Protein AF-A0A8H3ZEU8-F1 (afdb_monomer_lite)

Structure (mmCIF, N/CA/C/O backbone):
data_AF-A0A8H3ZEU8-F1
#
_entry.id   AF-A0A8H3ZEU8-F1
#
loop_
_atom_site.group_PDB
_atom_site.id
_atom_site.type_symbol
_atom_site.label_atom_id
_atom_site.label_alt_id
_atom_site.label_comp_id
_atom_site.label_asym_id
_atom_site.label_entity_id
_atom_site.label_seq_id
_atom_site.pdbx_PDB_ins_code
_atom_site.Cartn_x
_atom_site.Cartn_y
_atom_site.Cartn_z
_atom_site.occupancy
_atom_site.B_iso_or_equiv
_atom_site.auth_seq_id
_atom_site.auth_comp_id
_atom_site.auth_asym_id
_atom_site.auth_atom_id
_atom_site.pdbx_PDB_model_num
ATOM 1 N N . MET A 1 1 ? 36.901 -18.293 7.102 1.00 60.84 1 MET A N 1
ATOM 2 C CA . MET A 1 1 ? 37.535 -16.967 6.923 1.00 60.84 1 MET A CA 1
ATOM 3 C C . MET A 1 1 ? 38.140 -16.567 8.258 1.00 60.84 1 MET A C 1
ATOM 5 O O . MET A 1 1 ? 37.552 -16.922 9.274 1.00 60.84 1 MET A O 1
ATOM 9 N N . SER A 1 2 ? 39.301 -15.910 8.277 1.00 86.50 2 SER A N 1
ATOM 10 C CA . SER A 1 2 ? 39.848 -15.313 9.504 1.00 86.50 2 SER A CA 1
ATOM 11 C C . SER A 1 2 ? 38.902 -14.230 10.026 1.00 86.50 2 SER A C 1
ATOM 13 O O . SER A 1 2 ? 38.198 -13.603 9.233 1.00 86.50 2 SER A O 1
ATOM 15 N N . ALA A 1 3 ? 38.874 -14.016 11.343 1.00 93.00 3 ALA A N 1
ATOM 16 C CA . ALA A 1 3 ? 38.133 -12.896 11.914 1.00 93.00 3 ALA A CA 1
ATOM 17 C C . ALA A 1 3 ? 38.645 -11.572 11.304 1.00 93.00 3 ALA A C 1
ATOM 19 O O . ALA A 1 3 ? 39.862 -11.422 11.152 1.00 93.00 3 ALA A O 1
ATOM 20 N N . PRO A 1 4 ? 37.755 -10.641 10.913 1.00 95.00 4 PRO A N 1
ATOM 21 C CA . PRO A 1 4 ? 38.180 -9.352 10.381 1.00 95.00 4 PRO A CA 1
ATOM 22 C C . PRO A 1 4 ? 38.839 -8.505 11.480 1.00 95.00 4 PRO A C 1
ATOM 24 O O . PRO A 1 4 ? 38.415 -8.533 12.635 1.00 95.00 4 PRO A O 1
ATOM 27 N N . THR A 1 5 ? 39.862 -7.731 11.115 1.00 95.50 5 THR A N 1
ATOM 28 C CA . THR A 1 5 ? 40.446 -6.702 11.988 1.00 95.50 5 THR A CA 1
ATOM 29 C C . THR A 1 5 ? 39.556 -5.463 11.968 1.00 95.50 5 THR A C 1
ATOM 31 O O . THR A 1 5 ? 39.188 -4.997 10.893 1.00 95.50 5 THR A O 1
ATOM 34 N N . TYR A 1 6 ? 39.209 -4.926 13.140 1.00 95.06 6 TYR A N 1
ATOM 35 C CA . TYR A 1 6 ? 38.462 -3.672 13.241 1.00 95.06 6 TYR A CA 1
ATOM 36 C C . TYR A 1 6 ? 39.331 -2.484 12.803 1.00 95.06 6 TYR A C 1
ATOM 38 O O . TYR A 1 6 ? 40.495 -2.375 13.203 1.00 95.06 6 TYR A O 1
ATOM 46 N N . THR A 1 7 ? 38.763 -1.592 11.993 1.00 96.12 7 THR A N 1
ATOM 47 C CA . THR A 1 7 ? 39.453 -0.417 11.455 1.00 96.12 7 THR A CA 1
ATOM 48 C C . THR A 1 7 ? 38.569 0.824 11.502 1.00 96.12 7 THR A C 1
ATOM 50 O O . THR A 1 7 ? 37.343 0.728 11.508 1.00 96.12 7 THR A O 1
ATOM 53 N N . LEU A 1 8 ? 39.194 1.999 11.446 1.00 94.69 8 LEU A N 1
ATOM 54 C CA . LEU A 1 8 ? 38.525 3.249 11.075 1.00 94.69 8 LEU A CA 1
ATOM 55 C C . LEU A 1 8 ? 38.159 3.246 9.577 1.00 94.69 8 LEU A C 1
ATOM 57 O O . LEU A 1 8 ? 38.585 2.359 8.832 1.00 94.69 8 LEU A O 1
ATOM 61 N N . ALA A 1 9 ? 37.394 4.247 9.127 1.00 92.50 9 ALA A N 1
ATOM 62 C CA . ALA A 1 9 ? 36.866 4.327 7.757 1.00 92.50 9 ALA A CA 1
ATOM 63 C C . ALA A 1 9 ? 37.950 4.285 6.657 1.00 92.50 9 ALA A C 1
ATOM 65 O O . ALA A 1 9 ? 37.730 3.691 5.607 1.00 92.50 9 ALA A O 1
ATOM 66 N N . GLU A 1 10 ? 39.142 4.823 6.932 1.00 94.56 10 GLU A N 1
ATOM 67 C CA . GLU A 1 10 ? 40.302 4.811 6.020 1.00 94.56 10 GLU A CA 1
ATOM 68 C C . GLU A 1 10 ? 41.217 3.579 6.212 1.00 94.56 10 GLU A C 1
ATOM 70 O O . GLU A 1 10 ? 42.377 3.571 5.807 1.00 94.56 10 GLU A O 1
ATOM 75 N N . GLY A 1 11 ? 40.731 2.525 6.878 1.00 95.75 11 GLY A N 1
ATOM 76 C CA . GLY A 1 11 ? 41.438 1.244 7.008 1.00 95.75 11 GLY A CA 1
ATOM 77 C C . GLY A 1 11 ? 42.514 1.181 8.100 1.00 95.75 11 GLY A C 1
ATOM 78 O O . GLY A 1 11 ? 43.248 0.198 8.173 1.00 95.75 11 GLY A O 1
ATOM 79 N N . VAL A 1 12 ? 42.611 2.189 8.974 1.00 95.88 12 VAL A N 1
ATOM 80 C CA . VAL A 1 12 ? 43.557 2.198 10.107 1.00 95.88 12 VAL A CA 1
ATOM 81 C C . VAL A 1 12 ? 43.081 1.231 11.199 1.00 95.88 12 VAL A C 1
ATOM 83 O O . VAL A 1 12 ? 41.983 1.444 11.719 1.00 95.88 12 VAL A O 1
ATOM 86 N N . PRO A 1 13 ? 43.861 0.202 11.592 1.00 95.75 13 PRO A N 1
ATOM 87 C CA . PRO A 1 13 ? 43.494 -0.684 12.695 1.00 95.75 13 PRO A CA 1
ATOM 88 C C . PRO A 1 13 ? 43.330 0.080 14.009 1.00 95.75 13 PRO A C 1
ATOM 90 O O . PRO A 1 13 ? 44.143 0.949 14.326 1.00 95.75 13 PRO A O 1
ATOM 93 N N . TYR A 1 14 ? 42.310 -0.268 14.790 1.00 93.25 14 TYR A N 1
ATOM 94 C CA . TYR A 1 14 ? 42.045 0.369 16.080 1.00 93.25 14 TYR A CA 1
ATOM 95 C C . TYR A 1 14 ? 41.906 -0.681 17.183 1.00 93.25 14 TYR A C 1
ATOM 97 O O . TYR A 1 14 ? 41.363 -1.762 16.955 1.00 93.25 14 TYR A O 1
ATOM 105 N N . ALA A 1 15 ? 42.443 -0.383 18.366 1.00 92.19 15 ALA A N 1
ATOM 106 C CA . ALA A 1 15 ? 42.628 -1.381 19.416 1.00 92.19 15 ALA A CA 1
ATOM 107 C C . ALA A 1 15 ? 41.332 -1.747 20.157 1.00 92.19 15 ALA A C 1
ATOM 109 O O . ALA A 1 15 ? 41.154 -2.910 20.511 1.00 92.19 15 ALA A O 1
ATOM 110 N N . ASP A 1 16 ? 40.441 -0.776 20.392 1.00 90.94 16 ASP A N 1
ATOM 111 C CA . ASP A 1 16 ? 39.222 -0.974 21.184 1.00 90.94 16 ASP A CA 1
ATOM 112 C C . ASP A 1 16 ? 38.061 -0.083 20.681 1.00 90.94 16 ASP A C 1
ATOM 114 O O . ASP A 1 16 ? 38.196 1.149 20.664 1.00 90.94 16 ASP A O 1
ATOM 118 N N . PRO A 1 17 ? 36.904 -0.663 20.303 1.00 90.88 17 PRO A N 1
ATOM 119 C CA . PRO A 1 17 ? 35.751 0.085 19.791 1.00 90.88 17 PRO A CA 1
ATOM 120 C C . PRO A 1 17 ? 35.016 0.924 20.854 1.00 90.88 17 PRO A C 1
ATOM 122 O O . PRO A 1 17 ? 34.129 1.699 20.509 1.00 90.88 17 PRO A O 1
ATOM 125 N N . SER A 1 18 ? 35.342 0.764 22.139 1.00 89.69 18 SER A N 1
ATOM 126 C CA . SER A 1 18 ? 34.667 1.428 23.263 1.00 89.69 18 SER A CA 1
ATOM 127 C C . SER A 1 18 ? 35.445 2.608 23.851 1.00 89.69 18 SER A C 1
ATOM 129 O O . SER A 1 18 ? 34.948 3.302 24.739 1.00 89.69 18 SER A O 1
ATOM 131 N N . THR A 1 19 ? 36.662 2.856 23.363 1.00 86.12 19 THR A N 1
ATOM 132 C CA . THR A 1 19 ? 37.519 3.928 23.882 1.00 86.12 19 THR A CA 1
ATOM 133 C C . THR A 1 19 ? 37.263 5.260 23.194 1.00 86.12 19 THR A C 1
ATOM 135 O O . THR A 1 19 ? 36.961 5.316 22.000 1.00 86.12 19 THR A O 1
ATOM 138 N N . ALA A 1 20 ? 37.409 6.334 23.972 1.00 88.31 20 ALA A N 1
ATOM 139 C CA . ALA A 1 20 ? 37.423 7.694 23.467 1.00 88.31 20 ALA A CA 1
ATOM 140 C C . ALA A 1 20 ? 38.487 8.534 24.200 1.00 88.31 20 ALA A C 1
ATOM 142 O O . ALA A 1 20 ? 38.713 8.364 25.402 1.00 88.31 20 ALA A O 1
ATOM 143 N N . GLN A 1 21 ? 39.176 9.423 23.486 1.00 89.69 21 GLN A N 1
ATOM 144 C CA . GLN A 1 21 ? 40.268 10.224 24.029 1.00 89.69 21 GLN A CA 1
ATOM 145 C C . GLN A 1 21 ? 39.733 11.339 24.922 1.00 89.69 21 GLN A C 1
ATOM 147 O O . GLN A 1 21 ? 38.947 12.191 24.499 1.00 89.69 21 GLN A O 1
ATOM 152 N N . HIS A 1 22 ? 40.229 11.370 26.155 1.00 88.25 22 HIS A N 1
ATOM 153 C CA . HIS A 1 22 ? 39.897 12.400 27.123 1.00 88.25 22 HIS A CA 1
ATOM 154 C C . HIS A 1 22 ? 41.128 12.837 27.923 1.00 88.25 22 HIS A C 1
ATOM 156 O O . HIS A 1 22 ? 42.049 12.060 28.175 1.00 88.25 22 HIS A O 1
ATOM 162 N N . PHE A 1 23 ? 41.137 14.093 28.354 1.00 84.38 23 PHE A N 1
ATOM 163 C CA . PHE A 1 23 ? 42.109 14.629 29.301 1.00 84.38 23 PHE A CA 1
ATOM 164 C C . PHE A 1 23 ? 41.539 14.526 30.721 1.00 84.38 23 PHE A C 1
ATOM 166 O O . PHE A 1 23 ? 40.582 15.232 31.033 1.00 84.38 23 PHE A O 1
ATOM 173 N N . GLY A 1 24 ? 42.080 13.648 31.577 1.00 72.88 24 GLY A N 1
ATOM 174 C CA . GLY A 1 24 ? 41.579 13.489 32.959 1.00 72.88 24 GLY A CA 1
ATOM 175 C C . GLY A 1 24 ? 42.087 12.292 33.780 1.00 72.88 24 GLY A C 1
ATOM 176 O O . GLY A 1 24 ? 41.778 12.210 34.967 1.00 72.88 24 GLY A O 1
ATOM 177 N N . GLY A 1 25 ? 42.887 11.383 33.204 1.00 67.50 25 GLY A N 1
ATOM 178 C CA . GLY A 1 25 ? 43.367 10.169 33.890 1.00 67.50 25 GLY A CA 1
ATOM 179 C C . GLY A 1 25 ? 42.278 9.096 34.064 1.00 67.50 25 GLY A C 1
ATOM 180 O O . GLY A 1 25 ? 41.159 9.273 33.604 1.00 67.50 25 GLY A O 1
ATOM 181 N N . ASN A 1 26 ? 42.583 7.984 34.748 1.00 64.44 26 ASN A N 1
ATOM 182 C CA . ASN A 1 26 ? 41.704 6.797 34.876 1.00 64.44 26 ASN A CA 1
ATOM 183 C C . ASN A 1 26 ? 40.400 7.011 35.690 1.00 64.44 26 ASN A C 1
ATOM 185 O O . ASN A 1 26 ? 39.725 6.045 36.041 1.00 64.44 26 ASN A O 1
ATOM 189 N N . GLY A 1 27 ? 40.045 8.252 36.032 1.00 59.53 27 GLY A N 1
ATOM 190 C CA . GLY A 1 27 ? 38.776 8.602 36.668 1.00 59.53 27 GLY A CA 1
ATOM 191 C C . GLY A 1 27 ? 37.840 9.265 35.659 1.00 59.53 27 GLY A C 1
ATOM 192 O O . GLY A 1 27 ? 38.286 10.047 34.830 1.00 59.53 27 GLY A O 1
ATOM 193 N N . VAL A 1 28 ? 36.534 9.003 35.763 1.00 60.34 28 VAL A N 1
ATOM 194 C CA . VAL A 1 28 ? 35.422 9.444 34.877 1.00 60.34 28 VAL A CA 1
ATOM 195 C C . VAL A 1 28 ? 35.224 10.985 34.820 1.00 60.34 28 VAL A C 1
ATOM 197 O O . VAL A 1 28 ? 34.160 11.497 34.496 1.00 60.34 28 VAL A O 1
ATOM 200 N N . LYS A 1 29 ? 36.247 11.774 35.155 1.00 66.12 29 LYS A N 1
ATOM 201 C CA . LYS A 1 29 ? 36.264 13.239 35.157 1.00 66.12 29 LYS A CA 1
ATOM 202 C C . LYS A 1 29 ? 37.320 13.731 34.170 1.00 66.12 29 LYS A C 1
ATOM 204 O O . LYS A 1 29 ? 38.405 14.136 34.576 1.00 66.12 29 LYS A O 1
ATOM 209 N N . GLY A 1 30 ? 37.015 13.681 32.876 1.00 75.50 30 GLY A N 1
ATOM 210 C CA . GLY A 1 30 ? 37.905 14.226 31.853 1.00 75.50 30 GLY A CA 1
ATOM 211 C C . GLY A 1 30 ? 37.180 14.943 30.723 1.00 75.50 30 GLY A C 1
ATOM 212 O O . GLY A 1 30 ? 35.983 14.760 30.524 1.00 75.50 30 GLY A O 1
ATOM 213 N N . LEU A 1 31 ? 37.923 15.784 30.005 1.00 86.56 31 LEU A N 1
ATOM 214 C CA . LEU A 1 31 ? 37.444 16.531 28.842 1.00 86.56 31 LEU A CA 1
ATOM 215 C C . LEU A 1 31 ? 37.666 15.711 27.573 1.00 86.56 31 LEU A C 1
ATOM 217 O O . LEU A 1 31 ? 38.804 15.333 27.303 1.00 86.56 31 LEU A O 1
ATOM 221 N N . MET A 1 32 ? 36.611 15.474 26.791 1.00 91.06 32 MET A N 1
ATOM 222 C CA . MET A 1 32 ? 36.725 14.834 25.476 1.00 91.06 32 MET A CA 1
ATOM 223 C C . MET A 1 32 ? 37.562 15.689 24.524 1.00 91.06 32 MET A C 1
ATOM 225 O O . MET A 1 32 ? 37.455 16.917 24.529 1.00 91.06 32 MET A O 1
ATOM 229 N N . LEU A 1 33 ? 38.386 15.044 23.701 1.00 92.25 33 LEU A N 1
ATOM 230 C CA . LEU A 1 33 ? 39.290 15.732 22.783 1.00 92.25 33 LEU A CA 1
ATOM 231 C C . LEU A 1 33 ? 38.777 15.661 21.341 1.00 92.25 33 LEU A C 1
ATOM 233 O O . LEU A 1 33 ? 38.456 14.589 20.840 1.00 92.25 33 LEU A O 1
ATOM 237 N N . LEU A 1 34 ? 38.778 16.800 20.639 1.00 95.88 34 LEU A N 1
ATOM 238 C CA . LEU A 1 34 ? 38.351 16.894 19.232 1.00 95.88 34 LEU A CA 1
ATOM 239 C C . LEU A 1 34 ? 39.214 16.047 18.276 1.00 95.88 34 LEU A C 1
ATOM 241 O O . LEU A 1 34 ? 38.768 15.689 17.194 1.00 95.88 34 LEU A O 1
ATOM 245 N N . GLN A 1 35 ? 40.444 15.720 18.677 1.00 94.44 35 GLN A N 1
ATOM 246 C CA . GLN A 1 35 ? 41.378 14.910 17.889 1.00 94.44 35 GLN A CA 1
ATOM 247 C C . GLN A 1 35 ? 41.016 13.412 17.837 1.00 94.44 35 GLN A C 1
ATOM 249 O O . GLN A 1 35 ? 41.717 12.641 17.184 1.00 94.44 35 GLN A O 1
ATOM 254 N N . ASP A 1 36 ? 39.972 12.977 18.546 1.00 94.00 36 ASP A N 1
ATOM 255 C CA . ASP A 1 36 ? 39.531 11.585 18.539 1.00 94.00 36 ASP A CA 1
ATOM 256 C C . ASP A 1 36 ? 38.790 11.222 17.243 1.00 94.00 36 ASP A C 1
ATOM 258 O O . ASP A 1 36 ? 37.570 11.350 17.130 1.00 94.00 36 ASP A O 1
ATOM 262 N N . THR A 1 37 ? 39.536 10.729 16.257 1.00 94.62 37 THR A N 1
ATOM 263 C CA . THR A 1 37 ? 38.982 10.319 14.962 1.00 94.62 37 THR A CA 1
ATOM 264 C C . THR A 1 37 ? 37.911 9.231 15.083 1.00 94.62 37 THR A C 1
ATOM 266 O O . THR A 1 37 ? 36.931 9.290 14.347 1.00 94.62 37 THR A O 1
ATOM 269 N N . GLN A 1 38 ? 38.046 8.263 16.003 1.00 94.19 38 GLN A N 1
ATOM 270 C CA . GLN A 1 38 ? 37.054 7.188 16.148 1.00 94.19 38 GLN A CA 1
ATOM 271 C C . GLN A 1 38 ? 35.705 7.758 16.574 1.00 94.19 38 GLN A C 1
ATOM 273 O O . GLN A 1 38 ? 34.685 7.474 15.942 1.00 94.19 38 GLN A O 1
ATOM 278 N N . LEU A 1 39 ? 35.708 8.568 17.634 1.00 94.12 39 LEU A N 1
ATOM 279 C CA . LEU A 1 39 ? 34.495 9.183 18.157 1.00 94.12 39 LEU A CA 1
ATOM 280 C C . LEU A 1 39 ? 33.827 10.072 17.102 1.00 94.12 39 LEU A C 1
ATOM 282 O O . LEU A 1 39 ? 32.625 9.949 16.857 1.00 94.12 39 LEU A O 1
ATOM 286 N N . ILE A 1 40 ? 34.607 10.953 16.470 1.00 95.31 40 ILE A N 1
ATOM 287 C CA . ILE A 1 40 ? 34.083 11.945 15.528 1.00 95.31 40 ILE A CA 1
ATOM 288 C C . ILE A 1 40 ? 33.518 11.278 14.270 1.00 95.31 40 ILE A C 1
ATOM 290 O O . ILE A 1 40 ? 32.370 11.551 13.918 1.00 95.31 40 ILE A O 1
ATOM 294 N N . GLU A 1 41 ? 34.260 10.371 13.628 1.00 94.69 41 GLU A N 1
ATOM 295 C CA . GLU A 1 41 ? 33.805 9.715 12.394 1.00 94.69 41 GLU A CA 1
ATOM 296 C C . GLU A 1 41 ? 32.594 8.803 12.637 1.00 94.69 41 GLU A C 1
ATOM 298 O O . GLU A 1 41 ? 31.646 8.810 11.850 1.00 94.69 41 GLU A O 1
ATOM 303 N N . THR A 1 42 ? 32.559 8.082 13.765 1.00 94.12 42 THR A N 1
ATOM 304 C CA . THR A 1 42 ? 31.417 7.222 14.125 1.00 94.12 42 THR A CA 1
ATOM 305 C C . THR A 1 42 ? 30.131 8.039 14.270 1.00 94.12 42 THR A C 1
ATOM 307 O O . THR A 1 42 ? 29.105 7.711 13.667 1.00 94.12 42 THR A O 1
ATOM 310 N N . LEU A 1 43 ? 30.175 9.143 15.026 1.00 96.00 43 LEU A N 1
ATOM 311 C CA . LEU A 1 43 ? 29.013 10.016 15.229 1.00 96.00 43 LEU A CA 1
ATOM 312 C C . LEU A 1 43 ? 28.617 10.765 13.945 1.00 96.00 43 LEU A C 1
ATOM 314 O O . LEU A 1 43 ? 27.424 10.958 13.668 1.00 96.00 43 LEU A O 1
ATOM 318 N N . ALA A 1 44 ? 29.603 11.167 13.137 1.00 97.50 44 ALA A N 1
ATOM 319 C CA . ALA A 1 44 ? 29.368 11.834 11.863 1.00 97.50 44 ALA A CA 1
ATOM 320 C C . ALA A 1 44 ? 28.680 10.908 10.849 1.00 97.50 44 ALA A C 1
ATOM 322 O O . ALA A 1 44 ? 27.744 11.350 10.170 1.00 97.50 44 ALA A O 1
ATOM 323 N N . HIS A 1 45 ? 29.096 9.642 10.761 1.00 97.75 45 HIS A N 1
ATOM 324 C CA . HIS A 1 45 ? 28.472 8.659 9.879 1.00 97.75 45 HIS A CA 1
ATOM 325 C C . HIS A 1 45 ? 27.057 8.295 10.345 1.00 97.75 45 HIS A C 1
ATOM 327 O O . HIS A 1 45 ? 26.130 8.323 9.536 1.00 97.75 45 HIS A O 1
ATOM 333 N N . PHE A 1 46 ? 26.858 8.039 11.646 1.00 97.88 46 PHE A N 1
ATOM 334 C CA . PHE A 1 46 ? 25.539 7.721 12.213 1.00 97.88 46 PHE A CA 1
ATOM 335 C C . PHE A 1 46 ? 24.476 8.766 11.835 1.00 97.88 46 PHE A C 1
ATOM 337 O O . PHE A 1 46 ? 23.384 8.437 11.368 1.00 97.88 46 PHE A O 1
ATOM 344 N N . SER A 1 47 ? 24.837 10.048 11.931 1.00 98.19 47 SER A N 1
ATOM 345 C CA . SER A 1 47 ? 23.955 11.172 11.584 1.00 98.19 47 SER A CA 1
ATOM 346 C C . SER A 1 47 ? 23.574 11.234 10.093 1.00 98.19 47 SER A C 1
ATOM 348 O O . SER A 1 47 ? 22.684 11.997 9.719 1.00 98.19 47 SER A O 1
ATOM 350 N N . ARG A 1 48 ? 24.241 10.459 9.226 1.00 97.88 48 ARG A N 1
ATOM 351 C CA . ARG A 1 48 ? 24.079 10.449 7.761 1.00 97.88 48 ARG A CA 1
ATOM 352 C C . ARG A 1 48 ? 23.590 9.108 7.209 1.00 97.88 48 ARG A C 1
ATOM 354 O O . ARG A 1 48 ? 23.508 8.943 5.996 1.00 97.88 48 ARG A O 1
ATOM 361 N N . GLU A 1 49 ? 23.194 8.167 8.066 1.00 98.38 49 GLU A N 1
ATOM 362 C CA . GLU A 1 49 ? 22.658 6.873 7.619 1.00 98.38 49 GLU A CA 1
ATOM 363 C C . GLU A 1 49 ? 21.299 6.972 6.907 1.00 98.38 49 GLU A C 1
ATOM 365 O O . GLU A 1 49 ? 20.877 6.035 6.226 1.00 98.38 49 GLU A O 1
ATOM 370 N N . ARG A 1 50 ? 20.536 8.049 7.128 1.00 98.38 50 ARG A N 1
ATOM 371 C CA . ARG A 1 50 ? 19.184 8.198 6.573 1.00 98.38 50 ARG A CA 1
ATOM 372 C C . ARG A 1 50 ? 19.227 8.983 5.266 1.00 98.38 50 ARG A C 1
ATOM 374 O O . ARG A 1 50 ? 19.717 10.105 5.218 1.00 98.38 50 ARG A O 1
ATOM 381 N N . ILE A 1 51 ? 18.636 8.395 4.232 1.00 98.62 51 ILE A N 1
ATOM 382 C CA . ILE A 1 51 ? 18.261 9.074 2.987 1.00 98.62 51 ILE A CA 1
ATOM 383 C C . ILE A 1 51 ? 16.764 9.413 3.025 1.00 98.62 51 ILE A C 1
ATOM 385 O O . ILE A 1 51 ? 16.039 8.808 3.825 1.00 98.62 51 ILE A O 1
ATOM 389 N N . PRO A 1 52 ? 16.266 10.323 2.167 1.00 98.69 52 PRO A N 1
ATOM 390 C CA . PRO A 1 52 ? 14.829 10.518 2.019 1.00 98.69 52 PRO A CA 1
ATOM 391 C C . PRO A 1 52 ? 14.124 9.187 1.724 1.00 98.69 52 PRO A C 1
ATOM 393 O O . PRO A 1 52 ? 14.584 8.395 0.897 1.00 98.69 52 PRO A O 1
ATOM 396 N N . GLU A 1 53 ? 12.994 8.926 2.377 1.00 98.62 53 GLU A N 1
ATOM 397 C CA . GLU A 1 53 ? 12.144 7.810 1.965 1.00 98.62 53 GLU A CA 1
ATOM 398 C C . GLU A 1 53 ? 11.512 8.088 0.592 1.00 98.62 53 GLU A C 1
ATOM 400 O O . GLU A 1 53 ? 11.543 9.206 0.065 1.00 98.62 53 GLU A O 1
ATOM 405 N N . ARG A 1 54 ? 10.932 7.062 -0.034 1.00 98.62 54 ARG A N 1
ATOM 406 C CA . ARG A 1 54 ? 10.148 7.284 -1.255 1.00 98.62 54 ARG A CA 1
ATOM 407 C C . ARG A 1 54 ? 8.889 8.077 -0.901 1.00 98.62 54 ARG A C 1
ATOM 409 O O . ARG A 1 54 ? 8.192 7.725 0.039 1.00 98.62 54 ARG A O 1
ATOM 416 N N . VAL A 1 55 ? 8.566 9.096 -1.703 1.00 97.25 55 VAL A N 1
ATOM 417 C CA . VAL A 1 55 ? 7.390 9.966 -1.484 1.00 97.25 55 VAL A CA 1
ATOM 418 C C . VAL A 1 55 ? 6.072 9.186 -1.385 1.00 97.25 55 VAL A C 1
ATOM 420 O O . VAL A 1 55 ? 5.153 9.588 -0.679 1.00 97.25 55 VAL A O 1
ATOM 423 N N . VAL A 1 56 ? 5.996 8.054 -2.077 1.00 98.06 56 VAL A N 1
ATOM 424 C CA . VAL A 1 56 ? 4.958 7.026 -1.989 1.00 98.06 56 VAL A CA 1
ATOM 425 C C . VAL A 1 56 ? 5.658 5.677 -1.962 1.00 98.06 56 VAL A C 1
ATOM 427 O O . VAL A 1 56 ? 6.796 5.570 -2.425 1.00 98.06 56 VAL A O 1
ATOM 430 N N . HIS A 1 57 ? 4.993 4.639 -1.474 1.00 98.50 57 HIS A N 1
ATOM 431 C CA . HIS A 1 57 ? 5.568 3.299 -1.401 1.00 98.50 57 HIS A CA 1
ATOM 432 C C . HIS A 1 57 ? 6.810 3.203 -0.503 1.00 98.50 57 HIS A C 1
ATOM 434 O O . HIS A 1 57 ? 7.772 2.497 -0.831 1.00 98.50 57 HIS A O 1
ATOM 440 N N . ALA A 1 58 ? 6.823 3.936 0.614 1.00 98.50 58 ALA A N 1
ATOM 441 C CA . ALA A 1 58 ? 7.956 3.992 1.535 1.00 98.50 58 ALA A CA 1
ATOM 442 C C . ALA A 1 58 ? 8.157 2.662 2.277 1.00 98.50 58 ALA A C 1
ATOM 444 O O . ALA A 1 58 ? 9.255 2.103 2.237 1.00 98.50 58 ALA A O 1
ATOM 445 N N . ARG A 1 59 ? 7.092 2.125 2.881 1.00 97.88 59 ARG A N 1
ATOM 446 C CA . ARG A 1 59 ? 7.096 0.837 3.581 1.00 97.88 59 ARG A CA 1
ATOM 447 C C . ARG A 1 59 ? 7.086 -0.323 2.588 1.00 97.88 59 ARG A C 1
ATOM 449 O O . ARG A 1 59 ? 6.217 -0.385 1.718 1.00 97.88 59 ARG A O 1
ATOM 456 N N . ALA A 1 60 ? 8.075 -1.210 2.673 1.00 97.75 60 ALA A N 1
ATOM 457 C CA . ALA A 1 60 ? 8.255 -2.265 1.688 1.00 97.75 60 ALA A CA 1
ATOM 458 C C . ALA A 1 60 ? 9.012 -3.479 2.214 1.00 97.75 60 ALA A C 1
ATOM 460 O O . ALA A 1 60 ? 9.796 -3.399 3.152 1.00 97.75 60 ALA A O 1
ATOM 461 N N . VAL A 1 61 ? 8.839 -4.573 1.489 1.00 97.25 61 VAL A N 1
ATOM 462 C CA . VAL A 1 61 ? 9.581 -5.821 1.597 1.00 97.25 61 VAL A CA 1
ATOM 463 C C . VAL A 1 61 ? 10.138 -6.156 0.213 1.00 97.25 61 VAL A C 1
ATOM 465 O O . VAL A 1 61 ? 9.576 -5.761 -0.812 1.00 97.25 61 VAL A O 1
ATOM 468 N N . GLY A 1 62 ? 11.259 -6.864 0.138 1.00 98.00 62 GLY A N 1
ATOM 469 C CA . GLY A 1 62 ? 11.808 -7.263 -1.149 1.00 98.00 62 GLY A CA 1
ATOM 470 C C . GLY A 1 62 ? 12.710 -8.478 -1.077 1.00 98.00 62 GLY A C 1
ATOM 471 O O . GLY A 1 62 ? 13.202 -8.845 -0.013 1.00 98.00 62 GLY A O 1
ATOM 472 N N . ALA A 1 63 ? 12.908 -9.096 -2.235 1.00 98.75 63 ALA A N 1
ATOM 473 C CA . ALA A 1 63 ? 13.731 -10.281 -2.413 1.00 98.75 63 ALA A CA 1
ATOM 474 C C . ALA A 1 63 ? 14.274 -10.355 -3.842 1.00 98.75 63 ALA A C 1
ATOM 476 O O . ALA A 1 63 ? 13.751 -9.738 -4.774 1.00 98.75 63 ALA A O 1
ATOM 477 N N . PHE A 1 64 ? 15.317 -11.156 -4.014 1.00 98.88 64 PHE A N 1
ATOM 478 C CA . PHE A 1 64 ? 15.809 -11.574 -5.315 1.00 98.88 64 PHE A CA 1
ATOM 479 C C . PHE A 1 64 ? 15.149 -12.884 -5.754 1.00 98.88 64 PHE A C 1
ATOM 481 O O . PHE A 1 64 ? 14.666 -13.684 -4.945 1.00 98.88 64 PHE A O 1
ATOM 488 N N . GLY A 1 65 ? 15.155 -13.108 -7.062 1.00 98.62 65 GLY A N 1
ATOM 489 C CA . GLY A 1 65 ? 14.584 -14.301 -7.664 1.00 98.62 65 GLY A CA 1
ATOM 490 C C . GLY A 1 65 ? 15.026 -14.513 -9.102 1.00 98.62 65 GLY A C 1
ATOM 491 O O . GLY A 1 65 ? 15.981 -13.895 -9.581 1.00 98.62 65 GLY A O 1
ATOM 492 N N . GLU A 1 66 ? 14.266 -15.347 -9.800 1.00 98.69 66 GLU A N 1
ATOM 493 C CA . GLU A 1 66 ? 14.431 -15.644 -11.219 1.00 98.69 66 GLU A CA 1
ATOM 494 C C . GLU A 1 66 ? 13.084 -15.546 -11.943 1.00 98.69 66 GLU A C 1
ATOM 496 O O . GLU A 1 66 ? 12.056 -16.004 -11.437 1.00 98.69 66 GLU A O 1
ATOM 501 N N . PHE A 1 67 ? 13.103 -14.964 -13.138 1.00 98.81 67 PHE A N 1
ATOM 502 C CA . PHE A 1 67 ? 12.036 -15.069 -14.124 1.00 98.81 67 PHE A CA 1
ATOM 503 C C . PHE A 1 67 ? 12.476 -16.041 -15.220 1.00 98.81 67 PHE A C 1
ATOM 505 O O . PHE A 1 67 ? 13.527 -15.844 -15.826 1.00 98.81 67 PHE A O 1
ATOM 512 N N . GLU A 1 68 ? 11.679 -17.078 -15.455 1.00 98.81 68 GLU A N 1
ATOM 513 C CA . GLU A 1 68 ? 11.914 -18.128 -16.446 1.00 98.81 68 GLU A CA 1
ATOM 514 C C . GLU A 1 68 ? 10.837 -18.077 -17.531 1.00 98.81 68 GLU A C 1
ATOM 516 O O . GLU A 1 68 ? 9.644 -18.093 -17.220 1.00 98.81 68 GLU A O 1
ATOM 521 N N . VAL A 1 69 ? 11.236 -18.039 -18.799 1.00 98.81 69 VAL A N 1
ATOM 522 C CA . VAL A 1 69 ? 10.308 -18.127 -19.936 1.00 98.81 69 VAL A CA 1
ATOM 523 C C . VAL A 1 69 ? 9.795 -19.558 -20.048 1.00 98.81 69 VAL A C 1
ATOM 525 O O . VAL A 1 69 ? 10.584 -20.495 -20.092 1.00 98.81 69 VAL A O 1
ATOM 528 N N . THR A 1 70 ? 8.481 -19.749 -20.119 1.00 98.75 70 THR A N 1
ATOM 529 C CA . THR A 1 70 ? 7.874 -21.088 -20.220 1.00 98.75 70 THR A CA 1
ATOM 530 C C . THR A 1 70 ? 7.112 -21.300 -21.521 1.00 98.75 70 THR A C 1
ATOM 532 O O . THR A 1 70 ? 6.824 -22.442 -21.866 1.00 98.75 70 THR A O 1
ATOM 535 N N . HIS A 1 71 ? 6.794 -20.225 -22.243 1.00 98.69 71 HIS A N 1
ATOM 536 C CA . HIS A 1 71 ? 6.048 -20.260 -23.497 1.00 98.69 71 HIS A CA 1
ATOM 537 C C . HIS A 1 71 ? 6.690 -19.316 -24.512 1.00 98.69 71 HIS A C 1
ATOM 539 O O . HIS A 1 71 ? 7.212 -18.263 -24.146 1.00 98.69 71 HIS A O 1
ATOM 545 N N . ASP A 1 72 ? 6.635 -19.691 -25.789 1.00 98.19 72 ASP A N 1
ATOM 546 C CA . ASP A 1 72 ? 7.122 -18.844 -26.872 1.00 98.19 72 ASP A CA 1
ATOM 547 C C . ASP A 1 72 ? 6.159 -17.669 -27.104 1.00 98.19 72 ASP A C 1
ATOM 549 O O . ASP A 1 72 ? 4.976 -17.848 -27.404 1.00 98.19 72 ASP A O 1
ATOM 553 N N . VAL A 1 73 ? 6.684 -16.454 -26.952 1.00 97.69 73 VAL A N 1
ATOM 554 C CA . VAL A 1 73 ? 5.977 -15.189 -27.198 1.00 97.69 73 VAL A CA 1
ATOM 555 C C . VAL A 1 73 ? 6.685 -14.318 -28.242 1.00 97.69 73 VAL A C 1
ATOM 557 O O . VAL A 1 73 ? 6.334 -13.148 -28.411 1.00 97.69 73 VAL A O 1
ATOM 560 N N . SER A 1 74 ? 7.653 -14.878 -28.976 1.00 96.44 74 SER A N 1
ATOM 561 C CA . SER A 1 74 ? 8.454 -14.187 -30.004 1.00 96.44 74 SER A CA 1
ATOM 562 C C . SER A 1 74 ? 7.614 -13.623 -31.157 1.00 96.44 74 SER A C 1
ATOM 564 O O . SER A 1 74 ? 7.998 -12.667 -31.836 1.00 96.44 74 SER A O 1
ATOM 566 N N . GLN A 1 75 ? 6.409 -14.162 -31.354 1.00 95.69 75 GLN A N 1
ATOM 567 C CA . GLN A 1 75 ? 5.426 -13.617 -32.287 1.00 95.69 75 GLN A CA 1
ATOM 568 C C . GLN A 1 75 ? 5.006 -12.178 -31.943 1.00 95.69 75 GLN A C 1
ATOM 570 O O . GLN A 1 75 ? 4.736 -11.413 -32.869 1.00 95.69 75 GLN A O 1
ATOM 575 N N . PHE A 1 76 ? 5.027 -11.788 -30.661 1.00 95.56 76 PHE A N 1
ATOM 576 C CA . PHE A 1 76 ? 4.576 -10.476 -30.186 1.00 95.56 76 PHE A CA 1
ATOM 577 C C . PHE A 1 76 ? 5.710 -9.477 -29.932 1.00 95.56 76 PHE A C 1
ATOM 579 O O . PHE A 1 76 ? 5.477 -8.274 -29.998 1.00 95.56 76 PHE A O 1
ATOM 586 N N . THR A 1 77 ? 6.919 -9.942 -29.604 1.00 94.75 77 THR A N 1
ATOM 587 C CA . THR A 1 77 ? 8.020 -9.076 -29.152 1.00 94.75 77 THR A CA 1
ATOM 588 C C . THR A 1 77 ? 9.389 -9.578 -29.602 1.00 94.75 77 THR A C 1
ATOM 590 O O . THR A 1 77 ? 9.633 -10.782 -29.644 1.00 94.75 77 THR A O 1
ATOM 593 N N . SER A 1 78 ? 10.308 -8.646 -29.863 1.00 92.56 78 SER A N 1
ATOM 594 C CA . SER A 1 78 ? 11.740 -8.924 -30.050 1.00 92.56 78 SER A CA 1
ATOM 595 C C . SER A 1 78 ? 12.547 -8.949 -28.744 1.00 92.56 78 SER A C 1
ATOM 597 O O . SER A 1 78 ? 13.775 -9.022 -28.789 1.00 92.56 78 SER A O 1
ATOM 599 N N . ALA A 1 79 ? 11.910 -8.836 -27.575 1.00 94.31 79 ALA A N 1
ATOM 600 C CA . ALA A 1 79 ? 12.629 -8.721 -26.311 1.00 94.31 79 ALA A CA 1
ATOM 601 C C . ALA A 1 79 ? 13.491 -9.960 -26.028 1.00 94.31 79 ALA A C 1
ATOM 603 O O . ALA A 1 79 ? 12.988 -11.066 -25.821 1.00 94.31 79 ALA A O 1
ATOM 604 N N . LYS A 1 80 ? 14.811 -9.766 -25.953 1.00 94.88 80 LYS A N 1
ATOM 605 C CA . LYS A 1 80 ? 15.787 -10.863 -25.877 1.00 94.88 80 LYS A CA 1
ATOM 606 C C . LYS A 1 80 ? 15.699 -11.701 -24.598 1.00 94.88 80 LYS A C 1
ATOM 608 O O . LYS A 1 80 ? 16.198 -12.820 -24.558 1.00 94.88 80 LYS A O 1
ATOM 613 N N . PHE A 1 81 ? 15.081 -11.193 -23.534 1.00 97.25 81 PHE A N 1
ATOM 614 C CA . PHE A 1 81 ? 14.849 -11.977 -22.314 1.00 97.25 81 PHE A CA 1
ATOM 615 C C . PHE A 1 81 ? 13.614 -12.895 -22.399 1.00 97.25 81 PHE A C 1
ATOM 617 O O . PHE A 1 81 ? 13.415 -13.697 -21.493 1.00 97.25 81 PHE A O 1
ATOM 624 N N . LEU A 1 82 ? 12.810 -12.789 -23.468 1.00 98.06 82 LEU A N 1
ATOM 625 C CA . LEU A 1 82 ? 11.584 -13.565 -23.710 1.00 98.06 82 LEU A CA 1
ATOM 626 C C . LEU A 1 82 ? 11.669 -14.493 -24.937 1.00 98.06 82 LEU A C 1
ATOM 628 O O . LEU A 1 82 ? 10.695 -15.168 -25.255 1.00 98.06 82 LEU A O 1
ATOM 632 N N . ASN A 1 83 ? 12.795 -14.513 -25.652 1.00 93.94 83 ASN A N 1
ATOM 633 C CA . ASN A 1 83 ? 12.896 -15.126 -26.982 1.00 93.94 83 ASN A CA 1
ATOM 634 C C . ASN A 1 83 ? 13.231 -16.629 -26.992 1.00 93.94 83 ASN A C 1
ATOM 636 O O . ASN A 1 83 ? 13.349 -17.212 -28.066 1.00 93.94 83 ASN A O 1
ATOM 640 N N . GLU A 1 84 ? 13.412 -17.249 -25.827 1.00 97.19 84 GLU A N 1
ATOM 641 C CA . GLU A 1 84 ? 13.793 -18.656 -25.704 1.00 97.19 84 GLU A CA 1
ATOM 642 C C . GLU A 1 84 ? 13.123 -19.276 -24.472 1.00 97.19 84 GLU A C 1
ATOM 644 O O . GLU A 1 84 ? 13.268 -18.771 -23.358 1.00 97.19 84 GLU A O 1
ATOM 649 N N . ILE A 1 85 ? 12.394 -20.379 -24.666 1.00 98.62 85 ILE A N 1
ATOM 650 C CA . ILE A 1 85 ? 11.790 -21.156 -23.573 1.00 98.62 85 ILE A CA 1
ATOM 651 C C . ILE A 1 85 ? 12.903 -21.751 -22.699 1.00 98.62 85 ILE A C 1
ATOM 653 O O . ILE A 1 85 ? 13.870 -22.309 -23.202 1.00 98.62 85 ILE A O 1
ATOM 657 N N . GLY A 1 86 ? 12.755 -21.653 -21.379 1.00 98.31 86 GLY A N 1
ATOM 658 C CA . GLY A 1 86 ? 13.748 -22.075 -20.390 1.00 98.31 86 GLY A CA 1
ATOM 659 C C . GLY A 1 86 ? 14.782 -20.998 -20.057 1.00 98.31 86 GLY A C 1
ATOM 660 O O . GLY A 1 86 ? 15.531 -21.156 -19.090 1.00 98.31 86 GLY A O 1
ATOM 661 N N . LYS A 1 87 ? 14.813 -19.875 -20.791 1.00 98.50 87 LYS A N 1
ATOM 662 C CA . LYS A 1 87 ? 15.715 -18.761 -20.488 1.00 98.50 87 LYS A CA 1
ATOM 663 C C . LYS A 1 87 ? 15.362 -18.133 -19.146 1.00 98.50 87 LYS A C 1
ATOM 665 O O . LYS A 1 87 ? 14.204 -17.802 -18.884 1.00 98.50 87 LYS A O 1
ATOM 670 N N . LYS A 1 88 ? 16.383 -17.934 -18.310 1.00 98.50 88 LYS A N 1
ATOM 671 C CA . LYS A 1 88 ? 16.257 -17.360 -16.968 1.00 98.50 88 LYS A CA 1
ATOM 672 C C . LYS A 1 88 ? 16.919 -15.997 -16.877 1.00 98.50 88 LYS A C 1
ATOM 674 O O . LYS A 1 88 ? 18.055 -15.819 -17.303 1.00 98.50 88 LYS A O 1
ATOM 679 N N . SER A 1 89 ? 16.222 -15.055 -16.257 1.00 98.56 89 SER A N 1
ATOM 680 C CA . SER A 1 89 ? 16.743 -13.733 -15.914 1.00 98.56 89 SER A CA 1
ATOM 681 C C . SER A 1 89 ? 16.655 -13.522 -14.409 1.00 98.56 89 SER A C 1
ATOM 683 O O . SER A 1 89 ? 15.618 -13.790 -13.800 1.00 98.56 89 SER A O 1
ATOM 685 N N . LYS A 1 90 ? 17.728 -13.009 -13.799 1.00 98.62 90 LYS A N 1
ATOM 686 C CA . LYS A 1 90 ? 17.697 -12.597 -12.390 1.00 98.62 90 LYS A CA 1
ATOM 687 C C . LYS A 1 90 ? 16.672 -11.476 -12.223 1.00 98.62 90 LYS A C 1
ATOM 689 O O . LYS A 1 90 ? 16.584 -10.589 -13.075 1.00 98.62 90 LYS A O 1
ATOM 694 N N . VAL A 1 91 ? 15.964 -11.466 -11.096 1.00 98.81 91 VAL A N 1
ATOM 695 C CA . VAL A 1 91 ? 15.086 -10.356 -10.722 1.00 98.81 91 VAL A CA 1
ATOM 696 C C . VAL A 1 91 ? 15.383 -9.812 -9.329 1.00 98.81 91 VAL A C 1
ATOM 698 O O . VAL A 1 91 ? 15.863 -10.533 -8.453 1.00 98.81 91 VAL A O 1
ATOM 701 N N . LEU A 1 92 ? 15.074 -8.533 -9.134 1.00 98.88 92 LEU A N 1
ATOM 702 C CA . LEU A 1 92 ? 14.914 -7.887 -7.833 1.00 98.88 92 LEU A CA 1
ATOM 703 C C . LEU A 1 92 ? 13.466 -7.411 -7.726 1.00 98.88 92 LEU A C 1
ATOM 705 O O . LEU A 1 92 ? 13.027 -6.604 -8.546 1.00 98.88 92 LEU A O 1
ATOM 709 N N . LEU A 1 93 ? 12.739 -7.903 -6.727 1.00 98.81 93 LEU A N 1
ATOM 710 C CA . LEU A 1 93 ? 11.368 -7.504 -6.439 1.00 98.81 93 LEU A CA 1
ATOM 711 C C . LEU A 1 93 ? 11.312 -6.680 -5.152 1.00 98.81 93 LEU A C 1
ATOM 713 O O . LEU A 1 93 ? 11.908 -7.049 -4.141 1.00 98.81 93 LEU A O 1
ATOM 717 N N . ARG A 1 94 ? 10.528 -5.603 -5.183 1.00 98.69 94 ARG A N 1
ATOM 718 C CA . ARG A 1 94 ? 10.136 -4.796 -4.030 1.00 98.69 94 ARG A CA 1
ATOM 719 C C . ARG A 1 94 ? 8.620 -4.604 -4.038 1.00 98.69 94 ARG A C 1
ATOM 721 O O . ARG A 1 94 ? 8.091 -3.970 -4.951 1.00 98.69 94 ARG A O 1
ATOM 728 N N . VAL A 1 95 ? 7.944 -5.118 -3.015 1.00 98.75 95 VAL A N 1
ATOM 729 C CA . VAL A 1 95 ? 6.502 -4.953 -2.792 1.00 98.75 95 VAL A CA 1
ATOM 730 C C . VAL A 1 95 ? 6.276 -4.014 -1.613 1.00 98.75 95 VAL A C 1
ATOM 732 O O . VAL A 1 95 ? 7.006 -4.071 -0.630 1.00 98.75 95 VAL A O 1
ATOM 735 N N . SER A 1 96 ? 5.301 -3.120 -1.707 1.00 98.69 96 SER A N 1
ATOM 736 C CA . SER A 1 96 ? 5.141 -2.006 -0.760 1.00 98.69 96 SER A CA 1
ATOM 737 C C . SER A 1 96 ? 3.686 -1.634 -0.541 1.00 98.69 96 SER A C 1
ATOM 739 O O . SER A 1 96 ? 2.912 -1.784 -1.475 1.00 98.69 96 SER A O 1
ATOM 741 N N . THR A 1 97 ? 3.331 -1.032 0.594 1.00 98.62 97 THR A N 1
ATOM 742 C CA . THR A 1 97 ? 2.112 -0.192 0.688 1.00 98.62 97 THR A CA 1
ATOM 743 C C . THR A 1 97 ? 2.296 1.082 -0.162 1.00 98.62 97 THR A C 1
ATOM 745 O O . THR A 1 97 ? 3.254 1.146 -0.935 1.00 98.62 97 THR A O 1
ATOM 748 N N . VAL A 1 98 ? 1.415 2.087 -0.118 1.00 98.12 98 VAL A N 1
ATOM 749 C CA . VAL A 1 98 ? 1.510 3.322 -0.932 1.00 98.12 98 VAL A CA 1
ATOM 750 C C . VAL A 1 98 ? 1.585 4.580 -0.077 1.00 98.12 98 VAL A C 1
ATOM 752 O O . VAL A 1 98 ? 2.550 5.343 -0.193 1.00 98.12 98 VAL A O 1
ATOM 755 N N . GLY A 1 99 ? 0.551 4.833 0.723 1.00 94.19 99 GLY A N 1
ATOM 756 C CA . GLY A 1 99 ? 0.361 6.096 1.436 1.00 94.19 99 GLY A CA 1
ATOM 757 C C . GLY A 1 99 ? 1.288 6.244 2.645 1.00 94.19 99 GLY A C 1
ATOM 758 O O . GLY A 1 99 ? 2.000 7.248 2.723 1.00 94.19 99 GLY A O 1
ATOM 759 N N . PRO A 1 100 ? 1.314 5.270 3.567 1.00 93.69 100 PRO A N 1
ATOM 760 C CA . PRO A 1 100 ? 2.053 5.381 4.824 1.00 93.69 100 PRO A CA 1
ATOM 761 C C . PRO A 1 100 ? 3.588 5.432 4.688 1.00 93.69 100 PRO A C 1
ATOM 763 O O . PRO A 1 100 ? 4.173 4.955 3.712 1.00 93.69 100 PRO A O 1
ATOM 766 N N . GLU A 1 101 ? 4.246 6.027 5.690 1.00 97.81 101 GLU A N 1
ATOM 767 C CA . GLU A 1 101 ? 5.705 6.230 5.748 1.00 97.81 101 GLU A CA 1
ATOM 768 C C . GLU A 1 101 ? 6.463 4.925 6.046 1.00 97.81 101 GLU A C 1
ATOM 770 O O . GLU A 1 101 ? 5.864 3.899 6.378 1.00 97.81 101 GLU A O 1
ATOM 775 N N . ARG A 1 102 ? 7.802 4.940 5.983 1.00 97.19 102 ARG A N 1
ATOM 776 C CA . ARG A 1 102 ? 8.645 3.735 6.132 1.00 97.19 102 ARG A CA 1
ATOM 777 C C . ARG A 1 102 ? 8.419 2.950 7.435 1.00 97.19 102 ARG A C 1
ATOM 779 O O . ARG A 1 102 ? 8.614 1.738 7.448 1.00 97.19 102 ARG A O 1
ATOM 786 N N . GLY A 1 103 ? 8.039 3.629 8.518 1.00 96.62 103 GLY A N 1
ATOM 787 C CA . GLY A 1 103 ? 7.794 3.029 9.839 1.00 96.62 103 GLY A CA 1
ATOM 788 C C . GLY A 1 103 ? 6.357 2.560 10.090 1.00 96.62 103 GLY A C 1
ATOM 789 O O . GLY A 1 103 ? 6.025 2.232 11.223 1.00 96.62 103 GLY A O 1
ATOM 790 N N . SER A 1 104 ? 5.491 2.589 9.077 1.00 97.88 104 SER A N 1
ATOM 791 C CA . SER A 1 104 ? 4.103 2.123 9.180 1.00 97.88 104 SER A CA 1
ATOM 792 C C . SER A 1 104 ? 3.980 0.593 9.168 1.00 97.88 104 SER A C 1
ATOM 794 O O . SER A 1 104 ? 4.950 -0.113 8.895 1.00 97.88 104 SER A O 1
ATOM 796 N N . ALA A 1 105 ? 2.779 0.084 9.452 1.00 98.19 105 ALA A N 1
ATOM 797 C CA . ALA A 1 105 ? 2.498 -1.348 9.450 1.00 98.19 105 ALA A CA 1
ATOM 798 C C . ALA A 1 105 ? 2.227 -1.911 8.041 1.00 98.19 105 ALA A C 1
ATOM 800 O O . ALA A 1 105 ? 1.560 -1.283 7.218 1.00 98.19 105 ALA A O 1
ATOM 801 N N . ASP A 1 106 ? 2.673 -3.144 7.798 1.00 98.12 106 ASP A N 1
ATOM 802 C CA . ASP A 1 106 ? 2.510 -3.877 6.535 1.00 98.12 106 ASP A CA 1
ATOM 803 C C . ASP A 1 106 ? 1.037 -4.182 6.192 1.00 98.12 106 ASP A C 1
ATOM 805 O O . ASP A 1 106 ? 0.654 -4.255 5.019 1.00 98.12 106 ASP A O 1
ATOM 809 N N . THR A 1 107 ? 0.188 -4.351 7.208 1.00 98.06 107 THR A N 1
ATOM 810 C CA . THR A 1 107 ? -1.198 -4.830 7.068 1.00 98.06 107 THR A CA 1
ATOM 811 C C . THR A 1 107 ? -2.240 -3.725 6.920 1.00 98.06 107 THR A C 1
ATOM 813 O O . THR A 1 107 ? -3.420 -4.033 6.787 1.00 98.06 107 THR A O 1
ATOM 816 N N . VAL A 1 108 ? -1.842 -2.450 6.883 1.00 97.12 108 VAL A N 1
ATOM 817 C CA . VAL A 1 108 ? -2.768 -1.326 6.642 1.00 97.12 108 VAL A CA 1
ATOM 818 C C . VAL A 1 108 ? -3.546 -1.501 5.332 1.00 97.12 108 VAL A C 1
ATOM 820 O O . VAL A 1 108 ? -3.012 -2.015 4.343 1.00 97.12 108 VAL A O 1
ATOM 823 N N . ARG A 1 109 ? -4.812 -1.070 5.304 1.00 98.12 109 ARG A N 1
ATOM 824 C CA . ARG A 1 109 ? -5.625 -1.074 4.081 1.00 98.12 109 ARG A CA 1
ATOM 825 C C . ARG A 1 109 ? -5.018 -0.128 3.053 1.00 98.12 109 ARG A C 1
ATOM 827 O O . ARG A 1 109 ? -5.005 1.081 3.256 1.00 98.12 109 ARG A O 1
ATOM 834 N N . ASP A 1 110 ? -4.507 -0.681 1.961 1.00 98.31 110 ASP A N 1
ATOM 835 C CA . ASP A 1 110 ? -3.807 0.091 0.934 1.00 98.31 110 ASP A CA 1
ATOM 836 C C . ASP A 1 110 ? -3.681 -0.715 -0.366 1.00 98.31 110 ASP A C 1
ATOM 838 O O . ASP A 1 110 ? -3.864 -1.932 -0.389 1.00 98.31 110 ASP A O 1
ATOM 842 N N . VAL A 1 111 ? -3.304 -0.052 -1.449 1.00 98.06 111 VAL A N 1
ATOM 843 C CA . VAL A 1 111 ? -2.779 -0.734 -2.636 1.00 98.06 111 VAL A CA 1
ATOM 844 C C . VAL A 1 111 ? -1.393 -1.298 -2.313 1.00 98.06 111 VAL A C 1
ATOM 846 O O . VAL A 1 111 ? -0.625 -0.706 -1.548 1.00 98.06 111 VAL A O 1
ATOM 849 N N . ARG A 1 112 ? -1.040 -2.445 -2.897 1.00 98.56 112 ARG A N 1
ATOM 850 C CA . ARG A 1 112 ? 0.328 -2.962 -2.850 1.00 98.56 112 ARG A CA 1
ATOM 851 C C . ARG A 1 112 ? 1.061 -2.666 -4.154 1.00 98.56 112 ARG A C 1
ATOM 853 O O . ARG A 1 112 ? 0.749 -3.207 -5.211 1.00 98.56 112 ARG A O 1
ATOM 860 N N . GLY A 1 113 ? 2.063 -1.795 -4.075 1.00 98.44 113 GLY A N 1
ATOM 861 C CA . GLY A 1 113 ? 2.987 -1.513 -5.169 1.00 98.44 113 GLY A CA 1
ATOM 862 C C . GLY A 1 113 ? 3.887 -2.698 -5.475 1.00 98.44 113 GLY A C 1
ATOM 863 O O . GLY A 1 113 ? 4.342 -3.375 -4.560 1.00 98.44 113 GLY A O 1
ATOM 864 N N . TRP A 1 114 ? 4.172 -2.920 -6.756 1.00 98.69 114 TRP A N 1
ATOM 865 C CA . TRP A 1 114 ? 5.008 -4.006 -7.262 1.00 98.69 114 TRP A CA 1
ATOM 866 C C . TRP A 1 114 ? 6.118 -3.436 -8.148 1.00 98.69 114 TRP A C 1
ATOM 868 O O . TRP A 1 114 ? 5.924 -3.187 -9.335 1.00 98.69 114 TRP A O 1
ATOM 878 N N . GLY A 1 115 ? 7.299 -3.200 -7.582 1.00 98.62 115 GLY A N 1
ATOM 879 C CA . GLY A 1 115 ? 8.488 -2.802 -8.335 1.00 98.62 115 GLY A CA 1
ATOM 880 C C . GLY A 1 115 ? 9.368 -4.009 -8.617 1.00 98.62 115 GLY A C 1
ATOM 881 O O . GLY A 1 115 ? 10.013 -4.511 -7.701 1.00 98.62 115 GLY A O 1
ATOM 882 N N . MET A 1 116 ? 9.419 -4.474 -9.865 1.00 98.75 116 MET A N 1
ATOM 883 C CA . MET A 1 116 ? 10.269 -5.597 -10.260 1.00 98.75 116 MET A CA 1
ATOM 884 C C . MET A 1 116 ? 11.264 -5.175 -11.332 1.00 98.75 116 MET A C 1
ATOM 886 O O . MET A 1 116 ? 10.866 -4.668 -12.374 1.00 98.75 116 MET A O 1
ATOM 890 N N . LYS A 1 117 ? 12.549 -5.419 -11.087 1.00 98.88 117 LYS A N 1
ATOM 891 C CA . LYS A 1 117 ? 13.638 -5.224 -12.044 1.00 98.88 117 LYS A CA 1
ATOM 892 C C . LYS A 1 117 ? 14.082 -6.578 -12.563 1.00 98.88 117 LYS A C 1
ATOM 894 O O . LYS A 1 117 ? 14.428 -7.446 -11.767 1.00 98.88 117 LYS A O 1
ATOM 899 N N . ILE A 1 118 ? 14.086 -6.739 -13.877 1.00 98.81 118 ILE A N 1
ATOM 900 C CA . ILE A 1 118 ? 14.587 -7.912 -14.584 1.00 98.81 118 ILE A CA 1
ATOM 901 C C . ILE A 1 118 ? 15.940 -7.525 -15.177 1.00 98.81 118 ILE A C 1
ATOM 903 O O . ILE A 1 118 ? 16.037 -6.603 -15.991 1.00 98.81 118 ILE A O 1
ATOM 907 N N . PHE A 1 119 ? 16.992 -8.209 -14.742 1.00 98.69 119 PHE A N 1
ATOM 908 C CA . PHE A 1 119 ? 18.345 -7.984 -15.235 1.00 98.69 119 PHE A CA 1
ATOM 909 C C . PHE A 1 119 ? 18.524 -8.772 -16.533 1.00 98.69 119 PHE A C 1
ATOM 911 O O . PHE A 1 119 ? 18.666 -9.995 -16.494 1.00 98.69 119 PHE A O 1
ATOM 918 N N . THR A 1 120 ? 18.480 -8.081 -17.673 1.00 98.06 120 THR A N 1
ATOM 919 C CA . THR A 1 120 ? 18.572 -8.708 -18.997 1.00 98.06 120 THR A CA 1
ATOM 920 C C . THR A 1 120 ? 19.942 -8.482 -19.636 1.00 98.06 120 THR A C 1
ATOM 922 O O . THR A 1 120 ? 20.748 -7.668 -19.185 1.00 98.06 120 THR A O 1
ATOM 925 N N . GLU A 1 121 ? 20.188 -9.186 -20.737 1.00 95.44 121 GLU A N 1
ATOM 926 C CA . GLU A 1 121 ? 21.391 -9.041 -21.563 1.00 95.44 121 GLU A CA 1
ATOM 927 C C . GLU A 1 121 ? 21.445 -7.707 -22.331 1.00 95.44 121 GLU A C 1
ATOM 929 O O . GLU A 1 121 ? 22.508 -7.335 -22.821 1.00 95.44 121 GLU A O 1
ATOM 934 N N . GLU A 1 122 ? 20.323 -6.988 -22.433 1.00 93.81 122 GLU A N 1
ATOM 935 C CA . GLU A 1 122 ? 20.181 -5.739 -23.200 1.00 93.81 122 GLU A CA 1
ATOM 936 C C . GLU A 1 122 ? 19.820 -4.541 -22.304 1.00 93.81 122 GLU A C 1
ATOM 938 O O . GLU A 1 122 ? 19.269 -3.543 -22.765 1.00 93.81 122 GLU A O 1
ATOM 943 N N . GLY A 1 123 ? 20.122 -4.641 -21.008 1.00 96.38 123 GLY A N 1
ATOM 944 C CA . GLY A 1 123 ? 19.806 -3.631 -20.001 1.00 96.38 123 GLY A CA 1
ATOM 945 C C . GLY A 1 123 ? 18.785 -4.115 -18.975 1.00 96.38 123 GLY A C 1
ATOM 946 O O . GLY A 1 123 ? 18.372 -5.274 -18.956 1.00 96.38 123 GLY A O 1
ATOM 947 N N . ASN A 1 124 ? 18.380 -3.221 -18.080 1.00 98.44 124 ASN A N 1
ATOM 948 C CA . ASN A 1 124 ? 17.365 -3.533 -17.078 1.00 98.44 124 ASN A CA 1
ATOM 949 C C . ASN A 1 124 ? 15.965 -3.263 -17.639 1.00 98.44 124 ASN A C 1
ATOM 951 O O . ASN A 1 124 ? 15.710 -2.169 -18.141 1.00 98.44 124 ASN A O 1
ATOM 955 N N . GLN A 1 125 ? 15.058 -4.230 -17.490 1.00 98.38 125 GLN A N 1
ATOM 956 C CA . GLN A 1 125 ? 13.627 -4.054 -17.734 1.00 98.38 125 GLN A CA 1
ATOM 957 C C . GLN A 1 125 ? 12.908 -3.935 -16.391 1.00 98.38 125 GLN A C 1
ATOM 959 O O . GLN A 1 125 ? 12.943 -4.870 -15.593 1.00 98.38 125 GLN A O 1
ATOM 964 N N . ASP A 1 126 ? 12.214 -2.825 -16.153 1.00 98.81 126 ASP A N 1
ATOM 965 C CA . ASP A 1 126 ? 11.417 -2.653 -14.940 1.00 98.81 126 ASP A CA 1
ATOM 966 C C . ASP A 1 126 ? 9.922 -2.823 -15.228 1.00 98.81 126 ASP A C 1
ATOM 968 O O . ASP A 1 126 ? 9.355 -2.197 -16.126 1.00 98.81 126 ASP A O 1
ATOM 972 N N . TRP A 1 127 ? 9.264 -3.649 -14.423 1.00 98.69 127 TRP A N 1
ATOM 973 C CA . TRP A 1 127 ? 7.813 -3.769 -14.337 1.00 98.69 127 TRP A CA 1
ATOM 974 C C . TRP A 1 127 ? 7.357 -3.129 -13.028 1.00 98.69 127 TRP A C 1
ATOM 976 O O . TRP A 1 127 ? 7.515 -3.701 -11.949 1.00 98.69 127 TRP A O 1
ATOM 986 N N . VAL A 1 128 ? 6.845 -1.898 -13.134 1.00 98.75 128 VAL A N 1
ATOM 987 C CA . VAL A 1 128 ? 6.434 -1.063 -11.993 1.00 98.75 128 VAL A CA 1
ATOM 988 C C . VAL A 1 128 ? 4.911 -0.998 -11.924 1.00 98.75 128 VAL A C 1
ATOM 990 O O . VAL A 1 128 ? 4.275 -0.118 -12.513 1.00 98.75 128 VAL A O 1
ATOM 993 N N . PHE A 1 129 ? 4.350 -1.987 -11.249 1.00 98.75 129 PHE A N 1
ATOM 994 C CA . PHE A 1 129 ? 2.956 -2.421 -11.265 1.00 98.75 129 PHE A CA 1
ATOM 995 C C . PHE A 1 129 ? 2.293 -2.207 -9.895 1.00 98.75 129 PHE A C 1
ATOM 997 O O . PHE A 1 129 ? 2.928 -1.699 -8.972 1.00 98.75 129 PHE A O 1
ATOM 1004 N N . ASN A 1 130 ? 1.029 -2.613 -9.764 1.00 98.62 130 ASN A N 1
ATOM 1005 C CA . ASN A 1 130 ? 0.305 -2.709 -8.492 1.00 98.62 130 ASN A CA 1
ATOM 1006 C C . ASN A 1 130 ? -0.429 -4.056 -8.398 1.00 98.62 130 ASN A C 1
ATOM 1008 O O . ASN A 1 130 ? -0.600 -4.753 -9.397 1.00 98.62 130 ASN A O 1
ATOM 1012 N N . ASP A 1 131 ? -0.909 -4.399 -7.209 1.00 98.06 131 ASP A N 1
ATOM 1013 C CA . ASP A 1 131 ? -1.763 -5.563 -6.946 1.00 98.06 131 ASP A CA 1
ATOM 1014 C C . ASP A 1 131 ? -3.221 -5.410 -7.405 1.00 98.06 131 ASP A C 1
ATOM 1016 O O . ASP A 1 131 ? -3.982 -6.381 -7.424 1.00 98.06 131 ASP A O 1
ATOM 1020 N N . ILE A 1 132 ? -3.601 -4.211 -7.846 1.00 97.75 132 ILE A N 1
ATOM 1021 C CA . ILE A 1 132 ? -4.890 -3.919 -8.474 1.00 97.75 132 ILE A CA 1
ATOM 1022 C C . ILE A 1 132 ? -4.708 -3.601 -9.970 1.00 97.75 132 ILE A C 1
ATOM 1024 O O . ILE A 1 132 ? -3.718 -2.975 -10.354 1.00 97.75 132 ILE A O 1
ATOM 1028 N N . PRO A 1 133 ? -5.649 -4.004 -10.847 1.00 97.94 133 PRO A N 1
ATOM 1029 C CA . PRO A 1 133 ? -5.507 -3.854 -12.299 1.00 97.94 133 PRO A CA 1
ATOM 1030 C C . PRO A 1 133 ? -5.884 -2.465 -12.838 1.00 97.94 133 PRO A C 1
ATOM 1032 O O . PRO A 1 133 ? -5.836 -2.253 -14.048 1.00 97.94 133 PRO A O 1
ATOM 1035 N N . VAL A 1 134 ? -6.293 -1.547 -11.962 1.00 98.44 134 VAL A N 1
ATOM 1036 C CA . VAL A 1 134 ? -6.770 -0.192 -12.276 1.00 98.44 134 VAL A CA 1
ATOM 1037 C C . VAL A 1 134 ? -6.216 0.808 -11.261 1.00 98.44 134 VAL A C 1
ATOM 1039 O O . VAL A 1 134 ? -5.660 0.402 -10.245 1.00 98.44 134 VAL A O 1
ATOM 1042 N N . PHE A 1 135 ? -6.361 2.112 -11.499 1.00 98.31 135 PHE A N 1
ATOM 1043 C CA . PHE A 1 135 ? -5.904 3.148 -10.564 1.00 98.31 135 PHE A CA 1
ATOM 1044 C C . PHE A 1 135 ? -6.973 4.209 -10.269 1.00 98.31 135 PHE A C 1
ATOM 1046 O O . PHE A 1 135 ? -8.016 4.251 -10.915 1.00 98.31 135 PHE A O 1
ATOM 1053 N N . PHE A 1 136 ? -6.720 5.058 -9.268 1.00 97.81 136 PHE A N 1
ATOM 1054 C CA . PHE A 1 136 ? -7.682 6.053 -8.771 1.00 97.81 136 PHE A CA 1
ATOM 1055 C C . PHE A 1 136 ? -7.897 7.256 -9.701 1.00 97.81 136 PHE A C 1
ATOM 1057 O O . PHE A 1 136 ? -8.838 8.017 -9.512 1.00 97.81 136 PHE A O 1
ATOM 1064 N N . ILE A 1 137 ? -7.006 7.470 -10.667 1.00 97.75 137 ILE A N 1
ATOM 1065 C CA . ILE A 1 137 ? -7.021 8.624 -11.569 1.00 97.75 137 ILE A CA 1
ATOM 1066 C C . ILE A 1 137 ? -6.512 8.210 -12.949 1.00 97.75 137 ILE A C 1
ATOM 1068 O O . ILE A 1 137 ? -5.702 7.286 -13.067 1.00 97.75 137 ILE A O 1
ATOM 1072 N N . ARG A 1 138 ? -6.946 8.945 -13.975 1.00 97.25 138 ARG A N 1
ATOM 1073 C CA . ARG A 1 138 ? -6.439 8.841 -15.357 1.00 97.25 138 ARG A CA 1
ATOM 1074 C C . ARG A 1 138 ? -5.807 10.129 -15.887 1.00 97.25 138 ARG A C 1
ATOM 1076 O O . ARG A 1 138 ? -5.241 10.119 -16.971 1.00 97.25 138 ARG A O 1
ATOM 1083 N N . ASP A 1 139 ? -5.868 11.218 -15.119 1.00 97.38 139 ASP A N 1
ATOM 1084 C CA . ASP A 1 139 ? -5.179 12.472 -15.433 1.00 97.38 139 ASP A CA 1
ATOM 1085 C C . ASP A 1 139 ? -3.932 12.614 -14.534 1.00 97.38 139 ASP A C 1
ATOM 1087 O O . ASP A 1 139 ? -4.076 12.786 -13.317 1.00 97.38 139 ASP A O 1
ATOM 1091 N N . PRO A 1 140 ? -2.701 12.593 -15.080 1.00 97.12 140 PRO A N 1
ATOM 1092 C CA . PRO A 1 140 ? -1.469 12.527 -14.282 1.00 97.12 140 PRO A CA 1
ATOM 1093 C C . PRO A 1 140 ? -1.256 13.717 -13.351 1.00 97.12 140 PRO A C 1
ATOM 1095 O O . PRO A 1 140 ? -0.659 13.568 -12.285 1.00 97.12 140 PRO A O 1
ATOM 1098 N N . ILE A 1 141 ? -1.792 14.889 -13.696 1.00 96.44 141 ILE A N 1
ATOM 1099 C CA . ILE A 1 141 ? -1.690 16.088 -12.857 1.00 96.44 141 ILE A CA 1
ATOM 1100 C C . ILE A 1 141 ? -2.356 15.906 -11.481 1.00 96.44 141 ILE A C 1
ATOM 1102 O O . ILE A 1 141 ? -1.941 16.534 -10.509 1.00 96.44 141 ILE A O 1
ATOM 1106 N N . LYS A 1 142 ? -3.337 14.998 -11.363 1.00 97.62 142 LYS A N 1
ATOM 1107 C CA . LYS A 1 142 ? -4.025 14.683 -10.101 1.00 97.62 142 LYS A CA 1
ATOM 1108 C C . LYS A 1 142 ? -3.198 13.783 -9.169 1.00 97.62 142 LYS A C 1
ATOM 1110 O O . LYS A 1 142 ? -3.595 13.592 -8.021 1.00 97.62 142 LYS A O 1
ATOM 1115 N N . PHE A 1 143 ? -2.057 13.236 -9.613 1.00 97.75 143 PHE A N 1
ATOM 1116 C CA . PHE A 1 143 ? -1.282 12.247 -8.848 1.00 97.75 143 PHE A CA 1
ATOM 1117 C C . PHE A 1 143 ? -0.785 12.779 -7.501 1.00 97.75 143 PHE A C 1
ATOM 1119 O O . PHE A 1 143 ? -0.844 12.080 -6.491 1.00 97.75 143 PHE A O 1
ATOM 1126 N N . SER A 1 144 ? -0.326 14.028 -7.446 1.00 97.19 144 SER A N 1
ATOM 1127 C CA . SER A 1 144 ? 0.092 14.634 -6.178 1.00 97.19 144 SER A CA 1
ATOM 1128 C C . SER A 1 144 ? -1.095 14.824 -5.227 1.00 97.19 144 SER A C 1
ATOM 1130 O O . SER A 1 144 ? -0.967 14.542 -4.038 1.00 97.19 144 SER A O 1
ATOM 1132 N N . SER A 1 145 ? -2.256 15.231 -5.745 1.00 97.69 145 SER A N 1
ATOM 1133 C CA . SER A 1 145 ? -3.476 15.440 -4.960 1.00 97.69 145 SER A CA 1
ATOM 1134 C C . SER A 1 145 ? -4.042 14.142 -4.388 1.00 97.69 145 SER A C 1
ATOM 1136 O O . SER A 1 145 ? -4.315 14.103 -3.191 1.00 97.69 145 SER A O 1
ATOM 1138 N N . VAL A 1 146 ? -4.148 13.069 -5.187 1.00 97.44 146 VAL A N 1
ATOM 1139 C CA . VAL A 1 146 ? -4.637 11.774 -4.680 1.00 97.44 146 VAL A CA 1
ATOM 1140 C C . VAL A 1 146 ? -3.706 11.225 -3.600 1.00 97.44 146 VAL A C 1
ATOM 1142 O O . VAL A 1 146 ? -4.160 10.816 -2.543 1.00 97.44 146 VAL A O 1
ATOM 1145 N N . ASN A 1 147 ? -2.386 11.297 -3.784 1.00 97.62 147 ASN A N 1
ATOM 1146 C CA . ASN A 1 147 ? -1.469 10.797 -2.759 1.00 97.62 147 ASN A CA 1
ATOM 1147 C C . ASN A 1 147 ? -1.493 11.655 -1.489 1.00 97.62 147 ASN A C 1
ATOM 1149 O O . ASN A 1 147 ? -1.395 11.114 -0.394 1.00 97.62 147 ASN A O 1
ATOM 1153 N N . ARG A 1 148 ? -1.656 12.979 -1.604 1.00 97.38 148 ARG A N 1
ATOM 1154 C CA . ARG A 1 148 ? -1.824 13.861 -0.437 1.00 97.38 148 ARG A CA 1
ATOM 1155 C C . ARG A 1 148 ? -3.120 13.574 0.320 1.00 97.38 148 ARG A C 1
ATOM 1157 O O . ARG A 1 148 ? -3.102 13.637 1.542 1.00 97.38 148 ARG A O 1
ATOM 1164 N N . SER A 1 149 ? -4.210 13.228 -0.370 1.00 97.56 149 SER A N 1
ATOM 1165 C CA . SER A 1 149 ? -5.474 12.871 0.289 1.00 97.56 149 SER A CA 1
ATOM 1166 C C . SER A 1 149 ? -5.426 11.527 1.023 1.00 97.56 149 SER A C 1
ATOM 1168 O O . SER A 1 149 ? -6.196 11.326 1.953 1.00 97.56 149 SER A O 1
ATOM 1170 N N . HIS A 1 150 ? -4.507 10.630 0.647 1.00 97.19 150 HIS A N 1
ATOM 1171 C CA . HIS A 1 150 ? -4.272 9.337 1.314 1.00 97.19 150 HIS A CA 1
ATOM 1172 C C . HIS A 1 150 ? -3.173 9.405 2.390 1.00 97.19 150 HIS A C 1
ATOM 1174 O O . HIS A 1 150 ? -2.781 8.381 2.947 1.00 97.19 150 HIS A O 1
ATOM 1180 N N . LYS A 1 151 ? -2.628 10.596 2.650 1.00 97.50 151 LYS A N 1
ATOM 1181 C CA . LYS A 1 151 ? -1.526 10.835 3.588 1.00 97.50 151 LYS A CA 1
ATOM 1182 C C . LYS A 1 151 ? -2.001 11.701 4.755 1.00 97.50 151 LYS A C 1
ATOM 1184 O O . LYS A 1 151 ? -3.188 11.799 5.054 1.00 97.50 151 LYS A O 1
ATOM 1189 N N . ARG A 1 152 ? -1.042 12.290 5.461 1.00 97.31 152 ARG A N 1
ATOM 1190 C CA . ARG A 1 152 ? -1.267 13.092 6.656 1.00 97.31 152 ARG A CA 1
ATOM 1191 C C . ARG A 1 152 ? -1.845 14.464 6.320 1.00 97.31 152 ARG A C 1
ATOM 1193 O O . ARG A 1 152 ? -1.375 15.141 5.404 1.00 97.31 152 ARG A O 1
ATOM 1200 N N . HIS A 1 153 ? -2.810 14.900 7.121 1.00 97.81 153 HIS A N 1
ATOM 1201 C CA . HIS A 1 153 ? -3.311 16.266 7.107 1.00 97.81 153 HIS A CA 1
ATOM 1202 C C . HIS A 1 153 ? -2.184 17.241 7.499 1.00 97.81 153 HIS A C 1
ATOM 1204 O O . HIS A 1 153 ? -1.489 17.011 8.493 1.00 97.81 153 HIS A O 1
ATOM 1210 N N . PRO A 1 154 ? -1.986 18.346 6.758 1.00 97.25 154 PRO A N 1
ATOM 1211 C CA . PRO A 1 154 ? -0.777 19.165 6.865 1.00 97.25 154 PRO A CA 1
ATOM 1212 C C . PRO A 1 154 ? -0.606 19.886 8.209 1.00 97.25 154 PRO A C 1
ATOM 1214 O O . PRO A 1 154 ? 0.522 20.187 8.581 1.00 97.25 154 PRO A O 1
ATOM 1217 N N . ALA A 1 155 ? -1.690 20.174 8.937 1.00 97.31 155 ALA A N 1
ATOM 1218 C CA . ALA A 1 155 ? -1.596 20.860 10.231 1.00 97.31 155 ALA A CA 1
ATOM 1219 C C . ALA A 1 155 ? -1.466 19.900 11.424 1.00 97.31 155 ALA A C 1
ATOM 1221 O O . ALA A 1 155 ? -0.825 20.229 12.414 1.00 97.31 155 ALA A O 1
ATOM 1222 N N . THR A 1 156 ? -2.098 18.728 11.345 1.00 96.69 156 THR A N 1
ATOM 1223 C CA . THR A 1 156 ? -2.203 17.781 12.471 1.00 96.69 156 THR A CA 1
ATOM 1224 C C . THR A 1 156 ? -1.214 16.635 12.344 1.00 96.69 156 THR A C 1
ATOM 1226 O O . THR A 1 156 ? -0.936 15.951 13.321 1.00 96.69 156 THR A O 1
ATOM 1229 N N . ASN A 1 157 ? -0.681 16.414 11.140 1.00 96.19 157 ASN A N 1
ATOM 1230 C CA . ASN A 1 157 ? 0.168 15.282 10.808 1.00 96.19 157 ASN A CA 1
ATOM 1231 C C . ASN A 1 157 ? -0.508 13.914 11.080 1.00 96.19 157 ASN A C 1
ATOM 1233 O O . ASN A 1 157 ? 0.171 12.905 11.276 1.00 96.19 157 ASN A O 1
ATOM 1237 N N . CYS A 1 158 ? -1.845 13.861 11.082 1.00 95.69 158 CYS A N 1
ATOM 1238 C CA . CYS A 1 158 ? -2.651 12.651 11.285 1.00 95.69 158 CYS A CA 1
ATOM 1239 C C . CYS A 1 158 ? -3.324 12.212 9.979 1.00 95.69 158 CYS A C 1
ATOM 1241 O O . CYS A 1 158 ? -3.529 13.037 9.090 1.00 95.69 158 CYS A O 1
ATOM 1243 N N . SER A 1 159 ? -3.706 10.938 9.872 1.00 93.56 159 SER A N 1
ATOM 1244 C CA . SER A 1 159 ? -4.616 10.479 8.814 1.00 93.56 159 SER A CA 1
ATOM 1245 C C . SER A 1 159 ? -5.947 11.234 8.893 1.00 93.56 159 SER A C 1
ATOM 1247 O O . SER A 1 159 ? -6.427 11.514 9.991 1.00 93.56 159 SER A O 1
ATOM 1249 N N . ASP A 1 160 ? -6.545 11.554 7.745 1.00 96.25 160 ASP A N 1
ATOM 1250 C CA . ASP A 1 160 ? -7.791 12.323 7.683 1.00 96.25 160 ASP A CA 1
ATOM 1251 C C . ASP A 1 160 ? -8.746 11.749 6.627 1.00 96.25 160 ASP A C 1
ATOM 1253 O O . ASP A 1 160 ? -8.585 11.952 5.419 1.00 96.25 160 ASP A O 1
ATOM 1257 N N . ALA A 1 161 ? -9.781 11.050 7.102 1.00 95.19 161 ALA A N 1
ATOM 1258 C CA . ALA A 1 161 ? -10.831 10.491 6.255 1.00 95.19 161 ALA A CA 1
ATOM 1259 C C . ALA A 1 161 ? -11.592 11.575 5.471 1.00 95.19 161 ALA A C 1
ATOM 1261 O O . ALA A 1 161 ? -12.068 11.319 4.366 1.00 95.19 161 ALA A O 1
ATOM 1262 N N . THR A 1 162 ? -11.681 12.800 5.995 1.00 96.06 162 THR A N 1
ATOM 1263 C CA . THR A 1 162 ? -12.324 13.928 5.311 1.00 96.06 162 THR A CA 1
ATOM 1264 C C . THR A 1 162 ? -11.558 14.297 4.048 1.00 96.06 162 THR A C 1
ATOM 1266 O O . THR A 1 162 ? -12.170 14.398 2.989 1.00 96.06 162 THR A O 1
ATOM 1269 N N . MET A 1 163 ? -10.230 14.443 4.126 1.00 97.69 163 MET A N 1
ATOM 1270 C CA . MET A 1 163 ? -9.394 14.724 2.950 1.00 97.69 163 MET A CA 1
ATOM 1271 C C . MET A 1 163 ? -9.470 13.596 1.920 1.00 97.69 163 MET A C 1
ATOM 1273 O O . MET A 1 163 ? -9.613 13.860 0.723 1.00 97.69 163 MET A O 1
ATOM 1277 N N . PHE A 1 164 ? -9.394 12.346 2.387 1.00 97.38 164 PHE A N 1
ATOM 1278 C CA . PHE A 1 164 ? -9.488 11.161 1.539 1.00 97.38 164 PHE A CA 1
ATOM 1279 C C . PHE A 1 164 ? -10.786 11.161 0.724 1.00 97.38 164 PHE A C 1
ATOM 1281 O O . PHE A 1 164 ? -10.762 11.085 -0.508 1.00 97.38 164 PHE A O 1
ATOM 1288 N N . TRP A 1 165 ? -11.927 11.274 1.408 1.00 95.94 165 TRP A N 1
ATOM 1289 C CA . TRP A 1 165 ? -13.237 11.173 0.774 1.00 95.94 165 TRP A CA 1
ATOM 1290 C C . TRP A 1 165 ? -13.627 12.436 0.014 1.00 95.94 165 TRP A C 1
ATOM 1292 O O . TRP A 1 165 ? -14.287 12.321 -1.015 1.00 95.94 165 TRP A O 1
ATOM 1302 N N . ASP A 1 166 ? -13.191 13.626 0.433 1.00 96.38 166 ASP A N 1
ATOM 1303 C CA . ASP A 1 166 ? -13.413 14.845 -0.350 1.00 96.38 166 ASP A CA 1
ATOM 1304 C C . ASP A 1 166 ? -12.729 14.754 -1.720 1.00 96.38 166 ASP A C 1
ATOM 1306 O O . ASP A 1 166 ? -13.358 15.048 -2.739 1.00 96.38 166 ASP A O 1
ATOM 1310 N N . PHE A 1 167 ? -11.494 14.242 -1.791 1.00 97.31 167 PHE A N 1
ATOM 1311 C CA . PHE A 1 167 ? -10.835 14.022 -3.078 1.00 97.31 167 PHE A CA 1
ATOM 1312 C C . PHE A 1 167 ? -11.662 13.103 -3.990 1.00 97.31 167 PHE A C 1
ATOM 1314 O O . PHE A 1 167 ? -11.965 13.484 -5.123 1.00 97.31 167 PHE A O 1
ATOM 1321 N N . HIS A 1 168 ? -12.073 11.929 -3.500 1.00 95.56 168 HIS A N 1
ATOM 1322 C CA . HIS A 1 168 ? -12.813 10.940 -4.302 1.00 95.56 168 HIS A CA 1
ATOM 1323 C C . HIS A 1 168 ? -14.240 11.384 -4.642 1.00 95.56 168 HIS A C 1
ATOM 1325 O O . HIS A 1 168 ? -14.730 11.116 -5.738 1.00 95.56 168 HIS A O 1
ATOM 1331 N N . ASN A 1 169 ? -14.886 12.164 -3.773 1.00 91.38 169 ASN A N 1
ATOM 1332 C CA . ASN A 1 169 ? -16.176 12.790 -4.064 1.00 91.38 169 ASN A CA 1
ATOM 1333 C C . ASN A 1 169 ? -16.107 13.753 -5.260 1.00 91.38 169 ASN A C 1
ATOM 1335 O O . ASN A 1 169 ? -17.122 13.961 -5.929 1.00 91.38 169 ASN A O 1
ATOM 1339 N N . ASN A 1 170 ? -14.936 14.347 -5.512 1.00 92.94 170 ASN A N 1
ATOM 1340 C CA . ASN A 1 170 ? -14.686 15.301 -6.594 1.00 92.94 170 ASN A CA 1
ATOM 1341 C C . ASN A 1 170 ? -13.912 14.702 -7.790 1.00 92.94 170 ASN A C 1
ATOM 1343 O O . ASN A 1 170 ? -13.771 15.378 -8.805 1.00 92.94 170 ASN A O 1
ATOM 1347 N N . ASN A 1 171 ? -13.427 13.458 -7.697 1.00 94.12 171 ASN A N 1
ATOM 1348 C CA . ASN A 1 171 ? -12.655 12.760 -8.735 1.00 94.12 171 ASN A CA 1
ATOM 1349 C C . ASN A 1 171 ? -13.136 11.304 -8.827 1.00 94.12 171 ASN A C 1
ATOM 1351 O O . ASN A 1 171 ? -12.552 10.387 -8.251 1.00 94.12 171 ASN A O 1
ATOM 1355 N N . GLN A 1 172 ? -14.277 11.111 -9.486 1.00 94.12 172 GLN A N 1
ATOM 1356 C CA . GLN A 1 172 ? -15.037 9.859 -9.419 1.00 94.12 172 GLN A CA 1
ATOM 1357 C C . GLN A 1 172 ? -14.583 8.803 -10.439 1.00 94.12 172 GLN A C 1
ATOM 1359 O O . GLN A 1 172 ? -15.054 7.668 -10.385 1.00 94.12 172 GLN A O 1
ATOM 1364 N N . GLU A 1 173 ? -13.656 9.135 -11.345 1.00 94.00 173 GLU A N 1
ATOM 1365 C CA . GLU A 1 173 ? -13.135 8.208 -12.358 1.00 94.00 173 GLU A CA 1
ATOM 1366 C C . GLU A 1 173 ? -12.478 6.960 -11.741 1.00 94.00 173 GLU A C 1
ATOM 1368 O O . GLU A 1 173 ? -12.495 5.880 -12.327 1.00 94.00 173 GLU A O 1
ATOM 1373 N N . GLY A 1 174 ? -11.931 7.100 -10.530 1.00 93.12 174 GLY A N 1
ATOM 1374 C CA . GLY A 1 174 ? -11.214 6.060 -9.798 1.00 93.12 174 GLY A CA 1
ATOM 1375 C C . GLY A 1 174 ? -12.086 5.088 -9.022 1.00 93.12 174 GLY A C 1
ATOM 1376 O O . GLY A 1 174 ? -11.555 4.317 -8.219 1.00 93.12 174 GLY A O 1
ATOM 1377 N N . ILE A 1 175 ? -13.409 5.117 -9.204 1.00 94.31 175 ILE A N 1
ATOM 1378 C CA . ILE A 1 175 ? -14.319 4.356 -8.348 1.00 94.31 175 ILE A CA 1
ATOM 1379 C C . ILE A 1 175 ? -14.049 2.847 -8.370 1.00 94.31 175 ILE A C 1
ATOM 1381 O O . ILE A 1 175 ? -14.126 2.175 -7.343 1.00 94.31 175 ILE A O 1
ATOM 1385 N N . HIS A 1 176 ? -13.655 2.318 -9.527 1.00 96.00 176 HIS A N 1
ATOM 1386 C CA . HIS A 1 176 ? -13.291 0.915 -9.682 1.00 96.00 176 HIS A CA 1
ATOM 1387 C C . HIS A 1 176 ? -12.083 0.536 -8.805 1.00 96.00 176 HIS A C 1
ATOM 1389 O O . HIS A 1 176 ? -12.111 -0.489 -8.125 1.00 96.00 176 HIS A O 1
ATOM 1395 N N . ALA A 1 177 ? -11.052 1.386 -8.753 1.00 97.88 177 ALA A N 1
ATOM 1396 C CA . ALA A 1 177 ? -9.893 1.184 -7.883 1.00 97.88 177 ALA A CA 1
ATOM 1397 C C . ALA A 1 177 ? -10.261 1.314 -6.400 1.00 97.88 177 ALA A C 1
ATOM 1399 O O . ALA A 1 177 ? -9.761 0.561 -5.566 1.00 97.88 177 ALA A O 1
ATOM 1400 N N . LEU A 1 178 ? -11.186 2.215 -6.064 1.00 96.44 178 LEU A N 1
ATOM 1401 C CA . LEU A 1 178 ? -11.644 2.367 -4.690 1.00 96.44 178 LEU A CA 1
ATOM 1402 C C . LEU A 1 178 ? -12.399 1.133 -4.177 1.00 96.44 178 LEU A C 1
ATOM 1404 O O . LEU A 1 178 ? -12.204 0.720 -3.036 1.00 96.44 178 LEU A O 1
ATOM 1408 N N . MET A 1 179 ? -13.199 0.486 -5.026 1.00 96.62 179 MET A N 1
ATOM 1409 C CA . MET A 1 179 ? -13.824 -0.791 -4.672 1.00 96.62 179 MET A CA 1
ATOM 1410 C C . MET A 1 179 ? -12.791 -1.891 -4.409 1.00 96.62 179 MET A C 1
ATOM 1412 O O . MET A 1 179 ? -12.968 -2.687 -3.489 1.00 96.62 179 MET A O 1
ATOM 1416 N N . HIS A 1 180 ? -11.703 -1.930 -5.183 1.00 97.44 180 HIS A N 1
ATOM 1417 C CA . HIS A 1 180 ? -10.592 -2.838 -4.906 1.00 97.44 180 HIS A CA 1
ATOM 1418 C C . HIS A 1 180 ? -9.932 -2.546 -3.550 1.00 97.44 180 HIS A C 1
ATOM 1420 O O . HIS A 1 180 ? -9.659 -3.484 -2.806 1.00 97.44 180 HIS A O 1
ATOM 1426 N N . LEU A 1 181 ? -9.731 -1.270 -3.210 1.00 97.94 181 LEU A N 1
ATOM 1427 C CA . LEU A 1 181 ? -9.142 -0.856 -1.935 1.00 97.94 181 LEU A CA 1
ATOM 1428 C C . LEU A 1 181 ? -10.003 -1.253 -0.724 1.00 97.94 181 LEU A C 1
ATOM 1430 O O . LEU A 1 181 ? -9.463 -1.669 0.300 1.00 97.94 181 LEU A O 1
ATOM 1434 N N . PHE A 1 182 ? -11.330 -1.122 -0.811 1.00 96.75 182 PHE A N 1
ATOM 1435 C CA . PHE A 1 182 ? -12.220 -1.398 0.325 1.00 96.75 182 PHE A CA 1
ATOM 1436 C C . PHE A 1 182 ? -12.780 -2.822 0.384 1.00 96.75 182 PHE A C 1
ATOM 1438 O O . PHE A 1 182 ? -13.260 -3.218 1.443 1.00 96.75 182 PHE A O 1
ATOM 1445 N N . CYS A 1 183 ? -12.684 -3.637 -0.671 1.00 94.06 183 CYS A N 1
ATOM 1446 C CA . CYS A 1 183 ? -12.880 -5.085 -0.507 1.00 94.06 183 CYS A CA 1
ATOM 1447 C C . CYS A 1 183 ? -11.731 -5.701 0.315 1.00 94.06 183 CYS A C 1
ATOM 1449 O O . CYS A 1 183 ? -10.721 -5.040 0.579 1.00 94.06 183 CYS A O 1
ATOM 1451 N N . ASN A 1 184 ? -11.832 -6.972 0.714 1.00 95.00 184 ASN A N 1
ATOM 1452 C CA . ASN A 1 184 ? -10.786 -7.586 1.546 1.00 95.00 184 ASN A CA 1
ATOM 1453 C C . ASN A 1 184 ? -9.422 -7.654 0.835 1.00 95.00 184 ASN A C 1
ATOM 1455 O O . ASN A 1 184 ? -8.386 -7.704 1.488 1.00 95.00 184 ASN A O 1
ATOM 1459 N N . ARG A 1 185 ? -9.384 -7.530 -0.499 1.00 95.94 185 ARG A N 1
ATOM 1460 C CA . ARG A 1 185 ? -8.125 -7.450 -1.264 1.00 95.94 185 ARG A CA 1
ATOM 1461 C C . ARG A 1 185 ? -7.244 -6.250 -0.901 1.00 95.94 185 ARG A C 1
ATOM 1463 O O . ARG A 1 185 ? -6.052 -6.310 -1.160 1.00 95.94 185 ARG A O 1
ATOM 1470 N N . GLY A 1 186 ? -7.790 -5.197 -0.285 1.00 97.19 186 GLY A N 1
ATOM 1471 C CA . GLY A 1 186 ? -6.992 -4.072 0.227 1.00 97.19 186 GLY A CA 1
ATOM 1472 C C . GLY A 1 186 ? -6.146 -4.399 1.466 1.00 97.19 186 GLY A C 1
ATOM 1473 O O . GLY A 1 186 ? -5.293 -3.600 1.859 1.00 97.19 186 GLY A O 1
ATOM 1474 N N . THR A 1 187 ? -6.369 -5.562 2.081 1.00 98.25 187 THR A N 1
ATOM 1475 C CA . THR A 1 187 ? -5.666 -6.065 3.268 1.00 98.25 187 THR A CA 1
ATOM 1476 C C . THR A 1 187 ? -5.169 -7.494 3.007 1.00 98.25 187 THR A C 1
ATOM 1478 O O . THR A 1 187 ? -5.674 -8.442 3.600 1.00 98.25 187 THR A O 1
ATOM 1481 N N . PRO A 1 188 ? -4.199 -7.700 2.098 1.00 97.94 188 PRO A N 1
ATOM 1482 C CA . PRO A 1 188 ? -3.738 -9.034 1.713 1.00 97.94 188 PRO A CA 1
ATOM 1483 C C . PRO A 1 188 ? -3.103 -9.794 2.884 1.00 97.94 188 PRO A C 1
ATOM 1485 O O . PRO A 1 188 ? -2.395 -9.208 3.712 1.00 97.94 188 PRO A O 1
ATOM 1488 N N . ARG A 1 189 ? -3.295 -11.121 2.913 1.00 97.50 189 ARG A N 1
ATOM 1489 C CA . ARG A 1 189 ? -2.726 -12.016 3.936 1.00 97.50 189 ARG A CA 1
ATOM 1490 C C . ARG A 1 189 ? -1.212 -11.927 3.953 1.00 97.50 189 ARG A C 1
ATOM 1492 O O . ARG A 1 189 ? -0.625 -11.696 4.996 1.00 97.50 189 ARG A O 1
ATOM 1499 N N . SER A 1 190 ? -0.575 -12.055 2.800 1.00 97.81 190 SER A N 1
ATOM 1500 C CA . SER A 1 190 ? 0.846 -11.763 2.656 1.00 97.81 190 SER A CA 1
ATOM 1501 C C . SER A 1 190 ? 1.181 -11.423 1.217 1.00 97.81 190 SER A C 1
ATOM 1503 O O . SER A 1 190 ? 0.385 -11.679 0.311 1.00 97.81 190 SER A O 1
ATOM 1505 N N . ILE A 1 191 ? 2.381 -10.892 0.973 1.00 97.38 191 ILE A N 1
ATOM 1506 C CA . ILE A 1 191 ? 2.787 -10.551 -0.394 1.00 97.38 191 ILE A CA 1
ATOM 1507 C C . ILE A 1 191 ? 2.910 -11.771 -1.316 1.00 97.38 191 ILE A C 1
ATOM 1509 O O . ILE A 1 191 ? 2.890 -11.623 -2.534 1.00 97.38 191 ILE A O 1
ATOM 1513 N N . ARG A 1 192 ? 3.023 -12.982 -0.752 1.00 98.06 192 ARG A N 1
ATOM 1514 C CA . ARG A 1 192 ? 3.067 -14.238 -1.515 1.00 98.06 192 ARG A CA 1
ATOM 1515 C C . ARG A 1 192 ? 1.713 -14.561 -2.144 1.00 98.06 192 ARG A C 1
ATOM 1517 O O . ARG A 1 192 ? 1.669 -15.221 -3.175 1.00 98.06 192 ARG A O 1
ATOM 1524 N N . HIS A 1 193 ? 0.633 -14.041 -1.567 1.00 98.31 193 HIS A N 1
ATOM 1525 C CA . HIS A 1 193 ? -0.744 -14.239 -2.015 1.00 98.31 193 HIS A CA 1
ATOM 1526 C C . HIS A 1 193 ? -1.258 -13.089 -2.898 1.00 98.31 193 HIS A C 1
ATOM 1528 O O . HIS A 1 193 ? -2.459 -12.934 -3.117 1.00 98.31 193 HIS A O 1
ATOM 1534 N N . LEU A 1 194 ? -0.350 -12.249 -3.406 1.00 96.62 194 LEU A N 1
ATOM 1535 C CA . LEU A 1 194 ? -0.692 -11.134 -4.278 1.00 96.62 194 LEU A CA 1
ATOM 1536 C C . LEU A 1 194 ? -0.614 -11.522 -5.748 1.00 96.62 194 LEU A C 1
ATOM 1538 O O . LEU A 1 194 ? 0.350 -12.125 -6.218 1.00 96.62 194 LEU A O 1
ATOM 1542 N N . ASN A 1 195 ? -1.609 -11.065 -6.498 1.00 98.38 195 ASN A N 1
ATOM 1543 C CA . ASN A 1 195 ? -1.436 -10.868 -7.929 1.00 98.38 195 ASN A CA 1
ATOM 1544 C C . ASN A 1 195 ? -0.769 -9.509 -8.173 1.00 98.38 195 ASN A C 1
ATOM 1546 O O . ASN A 1 195 ? -0.783 -8.643 -7.306 1.00 98.38 195 ASN A O 1
ATOM 1550 N N . SER A 1 196 ? -0.228 -9.306 -9.368 1.00 98.50 196 SER A N 1
ATOM 1551 C CA . SER A 1 196 ? 0.301 -8.020 -9.819 1.00 98.50 196 SER A CA 1
ATOM 1552 C C . SER A 1 196 ? -0.099 -7.757 -11.265 1.00 98.50 196 SER A C 1
ATOM 1554 O O . SER A 1 196 ? -0.240 -8.684 -12.066 1.00 98.50 196 SER A O 1
ATOM 1556 N N . TYR A 1 197 ? -0.327 -6.492 -11.593 1.00 98.88 197 TYR A N 1
ATOM 1557 C CA . TYR A 1 197 ? -0.922 -6.060 -12.846 1.00 98.88 197 TYR A CA 1
ATOM 1558 C C . TYR A 1 197 ? -0.194 -4.842 -13.387 1.00 98.88 197 TYR A C 1
ATOM 1560 O O . TYR A 1 197 ? 0.048 -3.881 -12.655 1.00 98.88 197 TYR A O 1
ATOM 1568 N N . SER A 1 198 ? 0.062 -4.831 -14.698 1.00 98.75 198 SER A N 1
ATOM 1569 C CA . SER A 1 198 ? 0.641 -3.660 -15.360 1.00 98.75 198 SER A CA 1
ATOM 1570 C C . SER A 1 198 ? -0.168 -2.397 -15.126 1.00 98.75 198 SER A C 1
ATOM 1572 O O . SER A 1 198 ? 0.399 -1.304 -15.059 1.00 98.75 198 SER A O 1
ATOM 1574 N N . GLY A 1 199 ? -1.486 -2.575 -14.993 1.00 97.81 199 GLY A N 1
ATOM 1575 C CA . GLY A 1 199 ? -2.489 -1.529 -14.951 1.00 97.81 199 GLY A CA 1
ATOM 1576 C C . GLY A 1 199 ? -2.541 -0.806 -16.290 1.00 97.81 199 GLY A C 1
ATOM 1577 O O . GLY A 1 199 ? -3.517 -0.941 -17.021 1.00 97.81 199 GLY A O 1
ATOM 1578 N N . HIS A 1 200 ? -1.455 -0.137 -16.670 1.00 98.44 200 HIS A N 1
ATOM 1579 C CA . HIS A 1 200 ? -1.298 0.484 -17.973 1.00 98.44 200 HIS A CA 1
ATOM 1580 C C . HIS A 1 200 ? -1.289 -0.561 -19.079 1.00 98.44 200 HIS A C 1
ATOM 1582 O O . HIS A 1 200 ? -0.852 -1.707 -18.902 1.00 98.44 200 HIS A O 1
ATOM 1588 N N . THR A 1 201 ? -1.705 -0.102 -20.247 1.00 98.44 201 THR A N 1
ATOM 1589 C CA . THR A 1 201 ? -1.382 -0.748 -21.511 1.00 98.44 201 THR A CA 1
ATOM 1590 C C . THR A 1 201 ? 0.059 -0.394 -21.888 1.00 98.44 201 THR A C 1
ATOM 1592 O O . THR A 1 201 ? 0.460 0.767 -21.804 1.00 98.44 201 THR A O 1
ATOM 1595 N N . TYR A 1 202 ? 0.844 -1.378 -22.306 1.00 97.81 202 TYR A N 1
ATOM 1596 C CA . TYR A 1 202 ? 2.180 -1.207 -22.889 1.00 97.81 202 TYR A CA 1
ATOM 1597 C C . TYR A 1 202 ? 2.155 -1.642 -24.357 1.00 97.81 202 TYR A C 1
ATOM 1599 O O . TYR A 1 202 ? 1.138 -2.140 -24.837 1.00 97.81 202 TYR A O 1
ATOM 1607 N N . LYS A 1 203 ? 3.268 -1.468 -25.070 1.00 95.19 203 LYS A N 1
ATOM 1608 C CA . LYS A 1 203 ? 3.484 -2.043 -26.398 1.00 95.19 203 LYS A CA 1
ATOM 1609 C C . LYS A 1 203 ? 4.556 -3.127 -26.332 1.00 95.19 203 LYS A C 1
ATOM 1611 O O . LYS A 1 203 ? 5.619 -2.905 -25.752 1.00 95.19 203 LYS A O 1
ATOM 1616 N N . LEU A 1 204 ? 4.279 -4.261 -26.962 1.00 95.00 204 LEU A N 1
ATOM 1617 C CA . LEU A 1 204 ? 5.272 -5.253 -27.360 1.00 95.00 204 LEU A CA 1
ATOM 1618 C C . LEU A 1 204 ? 5.688 -4.933 -28.793 1.00 95.00 204 LEU A C 1
ATOM 1620 O O . LEU A 1 204 ? 4.830 -4.904 -29.670 1.00 95.00 204 LEU A O 1
ATOM 1624 N N . THR A 1 205 ? 6.963 -4.631 -29.022 1.00 90.81 205 THR A N 1
ATOM 1625 C CA . THR A 1 205 ? 7.472 -4.183 -30.327 1.00 90.81 205 THR A CA 1
ATOM 1626 C C . THR A 1 205 ? 8.349 -5.240 -30.984 1.00 90.81 205 THR A C 1
ATOM 1628 O O . THR A 1 205 ? 8.993 -6.050 -30.308 1.00 90.81 205 THR A O 1
ATOM 1631 N N . LYS A 1 206 ? 8.389 -5.224 -32.316 1.00 89.12 206 LYS A N 1
ATOM 1632 C CA . LYS A 1 206 ? 9.250 -6.086 -33.123 1.00 89.12 206 LYS A CA 1
ATOM 1633 C C . LYS A 1 206 ? 10.269 -5.283 -33.921 1.00 89.12 206 LYS A C 1
ATOM 1635 O O . LYS A 1 206 ? 10.175 -4.068 -34.073 1.00 89.12 206 LYS A O 1
ATOM 1640 N N . ASP A 1 207 ? 11.261 -5.997 -34.438 1.00 84.69 207 ASP A N 1
ATOM 1641 C CA . ASP A 1 207 ? 12.385 -5.428 -35.187 1.00 84.69 207 ASP A CA 1
ATOM 1642 C C . ASP A 1 207 ? 11.984 -4.878 -36.554 1.00 84.69 207 ASP A C 1
ATOM 1644 O O . ASP A 1 207 ? 12.643 -3.976 -37.065 1.00 84.69 207 ASP A O 1
ATOM 1648 N N . ASP A 1 208 ? 10.897 -5.403 -37.115 1.00 84.69 208 ASP A N 1
ATOM 1649 C CA . ASP A 1 208 ? 10.276 -4.918 -38.345 1.00 84.69 208 ASP A CA 1
ATOM 1650 C C . ASP A 1 208 ? 9.416 -3.660 -38.123 1.00 84.69 208 ASP A C 1
ATOM 1652 O O . ASP A 1 208 ? 8.870 -3.133 -39.083 1.00 84.69 208 ASP A O 1
ATOM 1656 N N . GLY A 1 209 ? 9.298 -3.167 -36.884 1.00 81.31 209 GLY A N 1
ATOM 1657 C CA . GLY A 1 209 ? 8.500 -1.994 -36.524 1.00 81.31 209 GLY A CA 1
ATOM 1658 C C . GLY A 1 209 ? 7.030 -2.288 -36.216 1.00 81.31 209 GLY A C 1
ATOM 1659 O O . GLY A 1 209 ? 6.319 -1.380 -35.788 1.00 81.31 209 GLY A O 1
ATOM 1660 N N . THR A 1 210 ? 6.550 -3.524 -36.375 1.00 88.06 210 THR A N 1
ATOM 1661 C CA . THR A 1 210 ? 5.197 -3.903 -35.933 1.00 88.06 210 THR A CA 1
ATOM 1662 C C . THR A 1 210 ? 5.111 -3.979 -34.406 1.00 88.06 210 THR A C 1
ATOM 1664 O O . THR A 1 210 ? 6.122 -4.119 -33.706 1.00 88.06 210 THR A O 1
ATOM 1667 N N . PHE A 1 211 ? 3.899 -3.861 -33.859 1.00 92.12 211 PHE A N 1
ATOM 1668 C CA . PHE A 1 211 ? 3.685 -3.939 -32.418 1.00 92.12 211 PHE A CA 1
ATOM 1669 C C . PHE A 1 211 ? 2.291 -4.451 -32.048 1.00 92.12 211 PHE A C 1
ATOM 1671 O O . PHE A 1 211 ? 1.364 -4.407 -32.853 1.00 92.12 211 PHE A O 1
ATOM 1678 N N . TYR A 1 212 ? 2.151 -4.865 -30.790 1.00 95.00 212 TYR A N 1
ATOM 1679 C CA . TYR A 1 212 ? 0.878 -5.202 -30.156 1.00 95.00 212 TYR A CA 1
ATOM 1680 C C . TYR A 1 212 ? 0.711 -4.441 -28.846 1.00 95.00 212 TYR A C 1
ATOM 1682 O O . TYR A 1 212 ? 1.688 -4.197 -28.132 1.00 95.00 212 TYR A O 1
ATOM 1690 N N . TYR A 1 213 ? -0.526 -4.111 -28.484 1.00 97.44 213 TYR A N 1
ATOM 1691 C CA . TYR A 1 213 ? -0.827 -3.610 -27.148 1.00 97.44 213 TYR A CA 1
ATOM 1692 C C . TYR A 1 213 ? -0.890 -4.765 -26.150 1.00 97.44 213 TYR A C 1
ATOM 1694 O O . TYR A 1 213 ? -1.416 -5.833 -26.453 1.00 97.44 213 TYR A O 1
ATOM 1702 N N . VAL A 1 214 ? -0.365 -4.551 -24.942 1.00 98.50 214 VAL A N 1
ATOM 1703 C CA . VAL A 1 214 ? -0.300 -5.586 -23.907 1.00 98.50 214 VAL A CA 1
ATOM 1704 C C . VAL A 1 214 ? -0.724 -5.074 -22.532 1.00 98.50 214 VAL A C 1
ATOM 1706 O O . VAL A 1 214 ? -0.327 -3.985 -22.112 1.00 98.50 214 VAL A O 1
ATOM 1709 N N . LYS A 1 215 ? -1.470 -5.902 -21.793 1.00 98.75 215 LYS A N 1
ATOM 1710 C CA . LYS A 1 215 ? -1.563 -5.837 -20.325 1.00 98.75 215 LYS A CA 1
ATOM 1711 C C . LYS A 1 215 ? -0.906 -7.071 -19.720 1.00 98.75 215 LYS A C 1
ATOM 1713 O O . LYS A 1 215 ? -1.116 -8.187 -20.190 1.00 98.75 215 LYS A O 1
ATOM 1718 N N . ILE A 1 216 ? -0.112 -6.874 -18.674 1.00 98.88 216 ILE A N 1
ATOM 1719 C CA . ILE A 1 216 ? 0.709 -7.927 -18.064 1.00 98.88 216 ILE A CA 1
ATOM 1720 C C . ILE A 1 216 ? 0.110 -8.286 -16.713 1.00 98.88 216 ILE A C 1
ATOM 1722 O O . ILE A 1 216 ? -0.223 -7.405 -15.921 1.00 98.88 216 ILE A O 1
ATOM 1726 N N . HIS A 1 217 ? -0.020 -9.582 -16.451 1.00 98.88 217 HIS A N 1
ATOM 1727 C CA . HIS A 1 217 ? -0.579 -10.122 -15.219 1.00 98.88 217 HIS A CA 1
ATOM 1728 C C . HIS A 1 217 ? 0.402 -11.116 -14.618 1.00 98.88 217 HIS A C 1
ATOM 1730 O O . HIS A 1 217 ? 0.828 -12.049 -15.287 1.00 98.88 217 HIS A O 1
ATOM 1736 N N . ILE A 1 218 ? 0.715 -10.967 -13.341 1.00 98.81 218 ILE A N 1
ATOM 1737 C CA . ILE A 1 218 ? 1.459 -11.952 -12.562 1.00 98.81 218 ILE A CA 1
ATOM 1738 C C . ILE A 1 218 ? 0.468 -12.527 -11.559 1.00 98.81 218 ILE A C 1
ATOM 1740 O O . ILE A 1 218 ? -0.057 -11.798 -10.718 1.00 98.81 218 ILE A O 1
ATOM 1744 N N . LYS A 1 219 ? 0.148 -13.812 -11.688 1.00 98.69 219 LYS A N 1
ATOM 1745 C CA . LYS A 1 219 ? -0.796 -14.495 -10.800 1.00 98.69 219 LYS A CA 1
ATOM 1746 C C . LYS A 1 219 ? -0.036 -15.319 -9.777 1.00 98.69 219 LYS A C 1
ATOM 1748 O O . LYS A 1 219 ? 0.802 -16.122 -10.180 1.00 98.69 219 LYS A O 1
ATOM 1753 N N . SER A 1 220 ? -0.323 -15.133 -8.492 1.00 98.44 220 SER A N 1
ATOM 1754 C CA . SER A 1 220 ? 0.280 -15.945 -7.435 1.00 98.44 220 SER A CA 1
ATOM 1755 C C . SER A 1 220 ? -0.095 -17.419 -7.606 1.00 98.44 220 SER A C 1
ATOM 1757 O O . SER A 1 220 ? -1.257 -17.753 -7.845 1.00 98.44 220 SER A O 1
ATOM 1759 N N . ASN A 1 221 ? 0.891 -18.304 -7.460 1.00 98.56 221 ASN A N 1
ATOM 1760 C CA . ASN A 1 221 ? 0.673 -19.748 -7.414 1.00 98.56 221 ASN A CA 1
ATOM 1761 C C . ASN A 1 221 ? 0.303 -20.234 -6.001 1.00 98.56 221 ASN A C 1
ATOM 1763 O O . ASN A 1 221 ? -0.060 -21.396 -5.852 1.00 98.56 221 ASN A O 1
ATOM 1767 N N . GLN A 1 222 ? 0.400 -19.373 -4.985 1.00 97.69 222 GLN A N 1
ATOM 1768 C CA . GLN A 1 222 ? -0.056 -19.635 -3.617 1.00 97.69 222 GLN A CA 1
ATOM 1769 C C . GLN A 1 222 ? -1.568 -19.402 -3.465 1.00 97.69 222 GLN A C 1
ATOM 1771 O O . GLN A 1 222 ? -2.164 -19.874 -2.507 1.00 97.69 222 GLN A O 1
ATOM 1776 N N . GLY A 1 223 ? -2.197 -18.710 -4.420 1.00 96.88 223 GLY A N 1
ATOM 1777 C CA . GLY A 1 223 ? -3.592 -18.280 -4.328 1.00 96.88 223 GLY A CA 1
ATOM 1778 C C . GLY A 1 223 ? -3.719 -16.846 -3.814 1.00 96.88 223 GLY A C 1
ATOM 1779 O O . GLY A 1 223 ? -2.736 -16.227 -3.419 1.00 96.88 223 GLY A O 1
ATOM 1780 N N . VAL A 1 224 ? -4.932 -16.294 -3.875 1.00 96.56 224 VAL A N 1
ATOM 1781 C CA . VAL A 1 224 ? -5.229 -14.950 -3.356 1.00 96.56 224 VAL A CA 1
ATOM 1782 C C . VAL A 1 224 ? -5.953 -15.090 -2.029 1.00 96.56 224 VAL A C 1
ATOM 1784 O O . VAL A 1 224 ? -7.091 -15.554 -2.000 1.00 96.56 224 VAL A O 1
ATOM 1787 N N . GLU A 1 225 ? -5.301 -14.649 -0.961 1.00 96.94 225 GLU A N 1
ATOM 1788 C CA . GLU A 1 225 ? -5.799 -14.700 0.411 1.00 96.94 225 GLU A CA 1
ATOM 1789 C C . GLU A 1 225 ? -5.706 -13.322 1.060 1.00 96.94 225 GLU A C 1
ATOM 1791 O O . GLU A 1 225 ? -4.732 -12.587 0.869 1.00 96.94 225 GLU A O 1
ATOM 1796 N N . ASN A 1 226 ? -6.713 -12.986 1.860 1.00 97.44 226 ASN A N 1
ATOM 1797 C CA . ASN A 1 226 ? -6.881 -11.665 2.447 1.00 97.44 226 ASN A CA 1
ATOM 1798 C C . ASN A 1 226 ? -7.173 -11.762 3.944 1.00 97.44 226 ASN A C 1
ATOM 1800 O O . ASN A 1 226 ? -7.738 -12.747 4.411 1.00 97.44 226 ASN A O 1
ATOM 1804 N N . LEU A 1 227 ? -6.810 -10.715 4.672 1.00 97.19 227 LEU A N 1
ATOM 1805 C CA . LEU A 1 227 ? -7.222 -10.462 6.045 1.00 97.19 227 LEU A CA 1
ATOM 1806 C C . LEU A 1 227 ? -8.548 -9.705 6.042 1.00 97.19 227 LEU A C 1
ATOM 1808 O O . LEU A 1 227 ? -8.779 -8.841 5.190 1.00 97.19 227 LEU A O 1
ATOM 1812 N N . THR A 1 228 ? -9.370 -9.958 7.052 1.00 95.12 228 THR A N 1
ATOM 1813 C CA . THR A 1 228 ? -10.438 -9.031 7.439 1.00 95.12 228 THR A CA 1
ATOM 1814 C C . THR A 1 228 ? -9.842 -7.747 8.027 1.00 95.12 228 THR A C 1
ATOM 1816 O O . THR A 1 228 ? -8.706 -7.735 8.507 1.00 95.12 228 THR A O 1
ATOM 1819 N N . GLU A 1 229 ? -10.617 -6.659 8.059 1.00 90.38 229 GLU A N 1
ATOM 1820 C CA . GLU A 1 229 ? -10.180 -5.392 8.673 1.00 90.38 229 GLU A CA 1
ATOM 1821 C C . GLU A 1 229 ? -9.738 -5.583 10.134 1.00 90.38 229 GLU A C 1
ATOM 1823 O O . GLU A 1 229 ? -8.694 -5.084 10.545 1.00 90.38 229 GLU A O 1
ATOM 1828 N N . LYS A 1 230 ? -10.487 -6.373 10.916 1.00 91.56 230 LYS A N 1
ATOM 1829 C CA . LYS A 1 230 ? -10.181 -6.636 12.330 1.00 91.56 230 LYS A CA 1
ATOM 1830 C C . LYS A 1 230 ? -8.832 -7.339 12.507 1.00 91.56 230 LYS A C 1
ATOM 1832 O O . LYS A 1 230 ? -8.062 -6.978 13.395 1.00 91.56 230 LYS A O 1
ATOM 1837 N N . GLU A 1 231 ? -8.539 -8.333 11.671 1.00 96.56 231 GLU A N 1
ATOM 1838 C CA . GLU A 1 231 ? -7.251 -9.036 11.691 1.00 96.56 231 GLU A CA 1
ATOM 1839 C C . GLU A 1 231 ? -6.110 -8.124 11.245 1.00 96.56 231 GLU A C 1
ATOM 1841 O O . GLU A 1 231 ? -5.050 -8.115 11.870 1.00 96.56 231 GLU A O 1
ATOM 1846 N N . ALA A 1 232 ? -6.338 -7.331 10.196 1.00 97.19 232 ALA A N 1
ATOM 1847 C CA . ALA A 1 232 ? -5.367 -6.379 9.676 1.00 97.19 232 ALA A CA 1
ATOM 1848 C C . ALA A 1 232 ? -4.977 -5.325 10.723 1.00 97.19 232 ALA A C 1
ATOM 1850 O O . ALA A 1 232 ? -3.784 -5.087 10.922 1.00 97.19 232 ALA A O 1
ATOM 1851 N N . VAL A 1 233 ? -5.958 -4.755 11.433 1.00 94.31 233 VAL A N 1
ATOM 1852 C CA . VAL A 1 233 ? -5.750 -3.792 12.529 1.00 94.31 233 VAL A CA 1
ATOM 1853 C C . VAL A 1 233 ? -5.023 -4.437 13.707 1.00 94.31 233 VAL A C 1
ATOM 1855 O O . VAL A 1 233 ? -4.082 -3.848 14.238 1.00 94.31 233 VAL A O 1
ATOM 1858 N N . LYS A 1 234 ? -5.405 -5.661 14.096 1.00 96.06 234 LYS A N 1
ATOM 1859 C CA . LYS A 1 234 ? -4.720 -6.399 15.167 1.00 96.06 234 LYS A CA 1
ATOM 1860 C C . LYS A 1 234 ? -3.241 -6.613 14.834 1.00 96.06 234 LYS A C 1
ATOM 1862 O O . LYS A 1 234 ? -2.376 -6.260 15.630 1.00 96.06 234 LYS A O 1
ATOM 1867 N N . LEU A 1 235 ? -2.949 -7.128 13.638 1.00 96.50 235 LEU A N 1
ATOM 1868 C CA . LEU A 1 235 ? -1.574 -7.342 13.182 1.00 96.50 235 LEU A CA 1
ATOM 1869 C C . LEU A 1 235 ? -0.805 -6.028 13.037 1.00 96.50 235 LEU A C 1
ATOM 1871 O O . LEU A 1 235 ? 0.380 -6.000 13.339 1.00 96.50 235 LEU A O 1
ATOM 1875 N N . ALA A 1 236 ? -1.463 -4.931 12.657 1.00 96.62 236 ALA A N 1
ATOM 1876 C CA . ALA A 1 236 ? -0.804 -3.633 12.577 1.00 96.62 236 ALA A CA 1
ATOM 1877 C C . ALA A 1 236 ? -0.284 -3.148 13.942 1.00 96.62 236 ALA A C 1
ATOM 1879 O O . ALA A 1 236 ? 0.741 -2.470 13.989 1.00 96.62 236 ALA A O 1
ATOM 1880 N N . GLY A 1 237 ? -0.969 -3.500 15.037 1.00 95.62 237 GLY A N 1
ATOM 1881 C CA . GLY A 1 237 ? -0.536 -3.196 16.403 1.00 95.62 237 GLY A CA 1
ATOM 1882 C C . GLY A 1 237 ? 0.463 -4.205 16.978 1.00 95.62 237 GLY A C 1
ATOM 1883 O O . GLY A 1 237 ? 1.432 -3.806 17.616 1.00 95.62 237 GLY A O 1
ATOM 1884 N N . GLU A 1 238 ? 0.242 -5.503 16.757 1.00 97.44 238 GLU A N 1
ATOM 1885 C CA . GLU A 1 238 ? 1.052 -6.571 17.366 1.00 97.44 238 GLU A CA 1
ATOM 1886 C C . GLU A 1 238 ? 2.321 -6.912 16.567 1.00 97.44 238 GLU A C 1
ATOM 1888 O O . GLU A 1 238 ? 3.345 -7.261 17.151 1.00 97.44 238 GLU A O 1
ATOM 1893 N N . GLN A 1 239 ? 2.256 -6.855 15.234 1.00 96.94 239 GLN A N 1
ATOM 1894 C CA . GLN A 1 239 ? 3.314 -7.277 14.307 1.00 96.94 239 GLN A CA 1
ATOM 1895 C C . GLN A 1 239 ? 3.357 -6.355 13.071 1.00 96.94 239 GLN A C 1
ATOM 1897 O O . GLN A 1 239 ? 3.017 -6.779 11.963 1.00 96.94 239 GLN A O 1
ATOM 1902 N N . PRO A 1 240 ? 3.793 -5.090 13.210 1.00 97.31 240 PRO A N 1
ATOM 1903 C CA . PRO A 1 240 ? 3.802 -4.134 12.100 1.00 97.31 240 PRO A CA 1
ATOM 1904 C C . PRO A 1 240 ? 4.663 -4.586 10.905 1.00 97.31 240 PRO A C 1
ATOM 1906 O O . PRO A 1 240 ? 4.401 -4.169 9.780 1.00 97.31 240 PRO A O 1
ATOM 1909 N N . ASP A 1 241 ? 5.638 -5.477 11.121 1.00 98.12 241 ASP A N 1
ATOM 1910 C CA . ASP A 1 241 ? 6.512 -6.048 10.088 1.00 98.12 241 ASP A CA 1
ATOM 1911 C C . ASP A 1 241 ? 6.040 -7.404 9.518 1.00 98.12 241 ASP A C 1
ATOM 1913 O O . ASP A 1 241 ? 6.840 -8.174 8.980 1.00 98.12 241 ASP A O 1
ATOM 1917 N N . TYR A 1 242 ? 4.746 -7.719 9.643 1.00 98.44 242 TYR A N 1
ATOM 1918 C CA . TYR A 1 242 ? 4.184 -9.035 9.324 1.00 98.44 242 TYR A CA 1
ATOM 1919 C C . TYR A 1 242 ? 4.494 -9.546 7.904 1.00 98.44 242 TYR A C 1
ATOM 1921 O O . TYR A 1 242 ? 4.917 -10.692 7.742 1.00 98.44 242 TYR A O 1
ATOM 1929 N N . HIS A 1 243 ? 4.323 -8.724 6.859 1.00 98.50 243 HIS A N 1
ATOM 1930 C CA . HIS A 1 243 ? 4.610 -9.157 5.479 1.00 98.50 243 HIS A CA 1
ATOM 1931 C C . HIS A 1 243 ? 6.109 -9.319 5.231 1.00 98.50 243 HIS A C 1
ATOM 1933 O O . HIS A 1 243 ? 6.514 -10.176 4.443 1.00 98.50 243 HIS A O 1
ATOM 1939 N N . THR A 1 244 ? 6.924 -8.508 5.906 1.00 97.69 244 THR A N 1
ATOM 1940 C CA . THR A 1 244 ? 8.386 -8.597 5.845 1.00 97.69 244 THR A CA 1
ATOM 1941 C C . THR A 1 244 ? 8.882 -9.913 6.433 1.00 97.69 244 THR A C 1
ATOM 1943 O O . THR A 1 244 ? 9.641 -10.627 5.774 1.00 97.69 244 THR A O 1
ATOM 1946 N N . ALA A 1 245 ? 8.406 -10.261 7.631 1.00 98.12 245 ALA A N 1
ATOM 1947 C CA . ALA A 1 245 ? 8.730 -11.522 8.288 1.00 98.12 245 ALA A CA 1
ATOM 1948 C C . ALA A 1 245 ? 8.241 -12.733 7.474 1.00 98.12 245 ALA A C 1
ATOM 1950 O O . ALA A 1 245 ? 9.024 -13.649 7.233 1.00 98.12 245 ALA A O 1
ATOM 1951 N N . ASP A 1 246 ? 6.995 -12.712 6.973 1.00 98.69 246 ASP A N 1
ATOM 1952 C CA . ASP A 1 246 ? 6.433 -13.810 6.167 1.00 98.69 246 ASP A CA 1
ATOM 1953 C C . ASP A 1 246 ? 7.282 -14.123 4.925 1.00 98.69 246 ASP A C 1
ATOM 1955 O O . ASP A 1 246 ? 7.624 -15.285 4.697 1.00 98.69 246 ASP A O 1
ATOM 1959 N N . LEU A 1 247 ? 7.659 -13.108 4.132 1.00 98.62 247 LEU A N 1
ATOM 1960 C CA . LEU A 1 247 ? 8.480 -13.345 2.940 1.00 98.62 247 LEU A CA 1
ATOM 1961 C C . LEU A 1 247 ? 9.869 -13.864 3.316 1.00 98.62 247 LEU A C 1
ATOM 1963 O O . LEU A 1 247 ? 10.350 -14.827 2.711 1.00 98.62 247 LEU A O 1
ATOM 1967 N N . TYR A 1 248 ? 10.517 -13.201 4.277 1.00 98.62 248 TYR A N 1
ATOM 1968 C CA . TYR A 1 248 ? 11.886 -13.522 4.660 1.00 98.62 248 TYR A CA 1
ATOM 1969 C C . TYR A 1 248 ? 11.987 -14.966 5.155 1.00 98.62 248 TYR A C 1
ATOM 1971 O O . TYR A 1 248 ? 12.848 -15.720 4.690 1.00 98.62 248 TYR A O 1
ATOM 1979 N N . ASP A 1 249 ? 11.074 -15.366 6.040 1.00 98.56 249 ASP A N 1
ATOM 1980 C CA . ASP A 1 249 ? 11.030 -16.705 6.617 1.00 98.56 249 ASP A CA 1
ATOM 1981 C C . ASP A 1 249 ? 10.687 -17.773 5.583 1.00 98.56 249 ASP A C 1
ATOM 1983 O O . ASP A 1 249 ? 11.293 -18.846 5.599 1.00 98.56 249 ASP A O 1
ATOM 1987 N N . ALA A 1 250 ? 9.742 -17.501 4.676 1.00 98.62 250 ALA A N 1
ATOM 1988 C CA . ALA A 1 250 ? 9.385 -18.436 3.613 1.00 98.62 250 ALA A CA 1
ATOM 1989 C C . ALA A 1 250 ? 10.607 -18.758 2.738 1.00 98.62 250 ALA A C 1
ATOM 1991 O O . ALA A 1 250 ? 10.938 -19.925 2.524 1.00 98.62 250 ALA A O 1
ATOM 1992 N N . ILE A 1 251 ? 11.354 -17.731 2.320 1.00 98.75 251 ILE A N 1
ATOM 1993 C CA . ILE A 1 251 ? 12.575 -17.911 1.527 1.00 98.75 251 ILE A CA 1
ATOM 1994 C C . ILE A 1 251 ? 13.669 -18.613 2.340 1.00 98.75 251 ILE A C 1
ATOM 1996 O O . ILE A 1 251 ? 14.306 -19.533 1.827 1.00 98.75 251 ILE A O 1
ATOM 2000 N N . ALA A 1 252 ? 13.873 -18.235 3.605 1.00 98.44 252 ALA A N 1
ATOM 2001 C CA . ALA A 1 252 ? 14.877 -18.861 4.467 1.00 98.44 252 ALA A CA 1
ATOM 2002 C C . ALA A 1 252 ? 14.615 -20.363 4.688 1.00 98.44 252 ALA A C 1
ATOM 2004 O O . ALA A 1 252 ? 15.559 -21.142 4.813 1.00 98.44 252 ALA A O 1
ATOM 2005 N N . LYS A 1 253 ? 13.341 -20.777 4.692 1.00 98.38 253 LYS A N 1
ATOM 2006 C CA . LYS A 1 253 ? 12.904 -22.177 4.834 1.00 98.38 253 LYS A CA 1
ATOM 2007 C C . LYS A 1 253 ? 12.852 -22.947 3.507 1.00 98.38 253 LYS A C 1
ATOM 2009 O O . LYS A 1 253 ? 12.561 -24.139 3.517 1.00 98.38 253 LYS A O 1
ATOM 2014 N N . GLY A 1 254 ? 13.116 -22.297 2.371 1.00 98.31 254 GLY A N 1
ATOM 2015 C CA . GLY A 1 254 ? 13.006 -22.908 1.041 1.00 98.31 254 GLY A CA 1
ATOM 2016 C C . GLY A 1 254 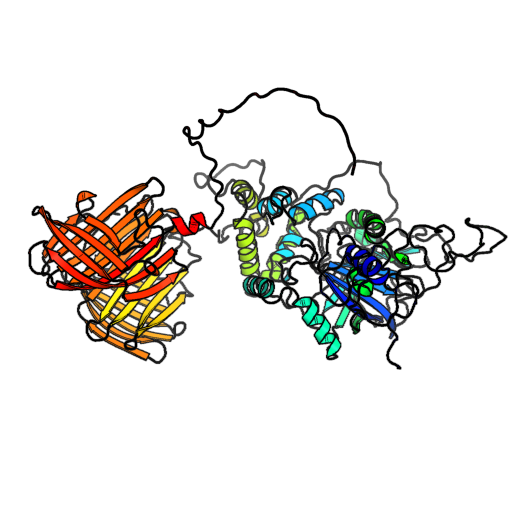? 11.577 -22.988 0.479 1.00 98.31 254 GLY A C 1
ATOM 2017 O O . GLY A 1 254 ? 11.381 -23.564 -0.592 1.00 98.31 254 GLY A O 1
ATOM 2018 N N . ASP A 1 255 ? 10.585 -22.388 1.148 1.00 98.19 255 ASP A N 1
ATOM 2019 C CA . ASP A 1 255 ? 9.205 -22.242 0.659 1.00 98.19 255 ASP A CA 1
ATOM 2020 C C . ASP A 1 255 ? 9.104 -21.050 -0.307 1.00 98.19 255 ASP A C 1
ATOM 2022 O O . ASP A 1 255 ? 8.560 -19.986 -0.006 1.00 98.19 255 ASP A O 1
ATOM 2026 N N . PHE A 1 256 ? 9.724 -21.201 -1.477 1.00 98.69 256 PHE A N 1
ATOM 2027 C CA . PHE A 1 256 ? 9.872 -20.112 -2.436 1.00 98.69 256 PHE A CA 1
ATOM 2028 C C . PHE A 1 256 ? 8.529 -19.672 -3.046 1.00 98.69 256 PHE A C 1
ATOM 2030 O O . PHE A 1 256 ? 7.885 -20.475 -3.741 1.00 98.69 256 PHE A O 1
ATOM 2037 N N . PRO A 1 257 ? 8.142 -18.387 -2.891 1.00 98.25 257 PRO A N 1
ATOM 2038 C CA . PRO A 1 257 ? 6.983 -17.816 -3.565 1.00 98.25 257 PRO A CA 1
ATOM 2039 C C . PRO A 1 257 ? 7.126 -17.905 -5.083 1.00 98.25 257 PRO A C 1
ATOM 2041 O O . PRO A 1 257 ? 8.215 -17.713 -5.635 1.00 98.25 257 PRO A O 1
ATOM 2044 N N . LYS A 1 258 ? 6.014 -18.175 -5.769 1.00 98.56 258 LYS A N 1
ATOM 2045 C CA . LYS A 1 258 ? 5.981 -18.432 -7.212 1.00 98.56 258 LYS A CA 1
ATOM 2046 C C . LYS A 1 258 ? 4.807 -17.697 -7.836 1.00 98.56 258 LYS A C 1
ATOM 2048 O O . LYS A 1 258 ? 3.717 -17.704 -7.282 1.00 98.56 258 LYS A O 1
ATOM 2053 N N . GLY A 1 259 ? 5.021 -17.112 -9.005 1.00 98.56 259 GLY A N 1
ATOM 2054 C CA . GLY A 1 259 ? 3.964 -16.476 -9.781 1.00 98.56 259 GLY A CA 1
ATOM 2055 C C . GLY A 1 259 ? 4.029 -16.893 -11.240 1.00 98.56 259 GLY A C 1
ATOM 2056 O O . GLY A 1 259 ? 5.113 -17.096 -11.784 1.00 98.56 259 GLY A O 1
ATOM 2057 N N . THR A 1 260 ? 2.878 -16.999 -11.889 1.00 98.88 260 THR A N 1
ATOM 2058 C CA . THR A 1 260 ? 2.788 -17.258 -13.327 1.00 98.88 260 THR A CA 1
ATOM 2059 C C . THR A 1 260 ? 2.513 -15.946 -14.049 1.00 98.88 260 THR A C 1
ATOM 2061 O O . THR A 1 260 ? 1.583 -15.220 -13.694 1.00 98.88 260 THR A O 1
ATOM 2064 N N . VAL A 1 261 ? 3.346 -15.621 -15.035 1.00 98.88 261 VAL A N 1
ATOM 2065 C CA . VAL A 1 261 ? 3.250 -14.397 -15.835 1.00 98.88 261 VAL A CA 1
ATOM 2066 C C . VAL A 1 261 ? 2.408 -14.669 -17.075 1.00 98.88 261 VAL A C 1
ATOM 2068 O O . VAL A 1 261 ? 2.647 -15.646 -17.785 1.00 98.88 261 VAL A O 1
ATOM 2071 N N . TYR A 1 262 ? 1.458 -13.779 -17.337 1.00 98.94 262 TYR A N 1
ATOM 2072 C CA . TYR A 1 262 ? 0.543 -13.817 -18.467 1.00 98.94 262 TYR A CA 1
ATOM 2073 C C . TYR A 1 262 ? 0.483 -12.470 -19.182 1.00 98.94 262 TYR A C 1
ATOM 2075 O O . TYR A 1 262 ? 0.594 -11.415 -18.550 1.00 98.94 262 TYR A O 1
ATOM 2083 N N . PHE A 1 263 ? 0.199 -12.510 -20.479 1.00 98.81 263 PHE A N 1
ATOM 2084 C CA . PHE A 1 263 ? -0.148 -11.349 -21.292 1.00 98.81 263 PHE A CA 1
ATOM 2085 C C . PHE A 1 263 ? -1.614 -11.411 -21.729 1.00 98.81 263 PHE A C 1
ATOM 2087 O O . PHE A 1 263 ? -2.116 -12.472 -22.080 1.00 98.81 263 PHE A O 1
ATOM 2094 N N . GLN A 1 264 ? -2.290 -10.266 -21.748 1.00 98.75 264 GLN A N 1
ATOM 2095 C CA . GLN A 1 264 ? -3.401 -10.020 -22.668 1.00 98.75 264 GLN A CA 1
ATOM 2096 C C . GLN A 1 264 ? -2.835 -9.217 -23.830 1.00 98.75 264 GLN A C 1
ATOM 2098 O O . GLN A 1 264 ? -2.180 -8.207 -23.577 1.00 98.75 264 GLN A O 1
ATOM 2103 N N . VAL A 1 265 ? -3.078 -9.644 -25.065 1.00 98.31 265 VAL A N 1
ATOM 2104 C CA . VAL A 1 265 ? -2.508 -9.020 -26.266 1.00 98.31 265 VAL A CA 1
ATOM 2105 C C . VAL A 1 265 ? -3.636 -8.545 -27.175 1.00 98.31 265 VAL A C 1
ATOM 2107 O O . VAL A 1 265 ? -4.581 -9.294 -27.401 1.00 98.31 265 VAL A O 1
ATOM 2110 N N . MET A 1 266 ? -3.535 -7.314 -27.673 1.00 97.25 266 MET A N 1
ATOM 2111 C CA . MET A 1 266 ? -4.502 -6.677 -28.570 1.00 97.25 266 MET A CA 1
ATOM 2112 C C . MET A 1 266 ? -3.790 -6.168 -29.829 1.00 97.25 266 MET A C 1
ATOM 2114 O O . MET A 1 266 ? -2.741 -5.522 -29.727 1.00 97.25 266 MET A O 1
ATOM 2118 N N . ASP A 1 267 ? -4.358 -6.450 -31.005 1.00 93.62 267 ASP A N 1
ATOM 2119 C CA . ASP A 1 267 ? -3.889 -5.880 -32.271 1.00 93.62 267 ASP A CA 1
ATOM 2120 C C . ASP A 1 267 ? -4.202 -4.371 -32.301 1.00 93.62 267 ASP A C 1
ATOM 2122 O O . ASP A 1 267 ? -5.291 -3.970 -31.880 1.00 93.62 267 ASP A O 1
ATOM 2126 N N . PRO A 1 268 ? -3.289 -3.506 -32.776 1.00 91.88 268 PRO A N 1
ATOM 2127 C CA . PRO A 1 268 ? -3.546 -2.069 -32.853 1.00 91.88 268 PRO A CA 1
ATOM 2128 C C . PRO A 1 268 ? -4.846 -1.695 -33.581 1.00 91.88 268 PRO A C 1
ATOM 2130 O O . PRO A 1 268 ? -5.476 -0.713 -33.205 1.00 91.88 268 PRO A O 1
ATOM 2133 N N . LYS A 1 269 ? -5.289 -2.487 -34.567 1.00 90.69 269 LYS A N 1
ATOM 2134 C CA . LYS A 1 269 ? -6.544 -2.245 -35.301 1.00 90.69 269 LYS A CA 1
ATOM 2135 C C . LYS A 1 269 ? -7.786 -2.417 -34.429 1.00 90.69 269 LYS A C 1
ATOM 2137 O O . LYS A 1 269 ? -8.779 -1.718 -34.621 1.00 90.69 269 LYS A O 1
ATOM 2142 N N . ASP A 1 270 ? -7.735 -3.327 -33.459 1.00 92.94 270 ASP A N 1
ATOM 2143 C CA . ASP A 1 270 ? -8.858 -3.567 -32.553 1.00 92.94 270 ASP A CA 1
ATOM 2144 C C . ASP A 1 270 ? -9.035 -2.394 -31.579 1.00 92.94 270 ASP A C 1
ATOM 2146 O O . ASP A 1 270 ? -10.156 -2.082 -31.173 1.00 92.94 270 ASP A O 1
ATOM 2150 N N . ALA A 1 271 ? -7.942 -1.702 -31.236 1.00 91.69 271 ALA A N 1
ATOM 2151 C CA . ALA A 1 271 ? -7.948 -0.587 -30.293 1.00 91.69 271 ALA A CA 1
ATOM 2152 C C . ALA A 1 271 ? -8.803 0.605 -30.760 1.00 91.69 271 ALA A C 1
ATOM 2154 O O . ALA A 1 271 ? -9.424 1.254 -29.918 1.00 91.69 271 ALA A O 1
ATOM 2155 N N . GLU A 1 272 ? -8.887 0.861 -32.072 1.00 86.25 272 GLU A N 1
ATOM 2156 C CA . GLU A 1 272 ? -9.632 1.994 -32.656 1.00 86.25 272 GLU A CA 1
ATOM 2157 C C . GLU A 1 272 ? -11.139 1.915 -32.406 1.00 86.25 272 GLU A C 1
ATOM 2159 O O . GLU A 1 272 ? -11.824 2.931 -32.290 1.00 86.25 272 GLU A O 1
ATOM 2164 N N . THR A 1 273 ? -11.663 0.692 -32.341 1.00 91.56 273 THR A N 1
ATOM 2165 C CA . THR A 1 273 ? -13.103 0.425 -32.226 1.00 91.56 273 THR A CA 1
ATOM 2166 C C . THR A 1 273 ? -13.473 -0.223 -30.898 1.00 91.56 273 THR A C 1
ATOM 2168 O O . THR A 1 273 ? -14.655 -0.453 -30.618 1.00 91.56 273 THR A O 1
ATOM 2171 N N . TYR A 1 274 ? -12.485 -0.507 -30.046 1.00 95.75 274 TYR A N 1
ATOM 2172 C CA . TYR A 1 274 ? -12.733 -1.122 -28.760 1.00 95.75 274 TYR A CA 1
ATOM 2173 C C . TYR A 1 274 ? -13.516 -0.178 -27.844 1.00 95.75 274 TYR A C 1
ATOM 2175 O O . TYR A 1 274 ? -13.166 0.980 -27.638 1.00 95.75 274 TYR A O 1
ATOM 2183 N N . ARG A 1 275 ? -14.587 -0.704 -27.240 1.00 94.31 275 ARG A N 1
ATOM 2184 C CA . ARG A 1 275 ? -15.555 0.083 -26.452 1.00 94.31 275 ARG A CA 1
ATOM 2185 C C . ARG A 1 275 ? -14.968 0.827 -25.247 1.00 94.31 275 ARG A C 1
ATOM 2187 O O . ARG A 1 275 ? -15.620 1.715 -24.715 1.00 94.31 275 ARG A O 1
ATOM 2194 N N . TRP A 1 276 ? -13.783 0.437 -24.780 1.00 93.88 276 TRP A N 1
ATOM 2195 C CA . TRP A 1 276 ? -13.079 1.116 -23.695 1.00 93.88 276 TRP A CA 1
ATOM 2196 C C . TRP A 1 276 ? -11.810 1.751 -24.235 1.00 93.88 276 TRP A C 1
ATOM 2198 O O . TRP A 1 276 ? -11.051 1.096 -24.943 1.00 93.88 276 TRP A O 1
ATOM 2208 N N . ASN A 1 277 ? -11.516 2.976 -23.805 1.00 94.44 277 ASN A N 1
ATOM 2209 C CA . ASN A 1 277 ? -10.215 3.569 -24.072 1.00 94.44 277 ASN A CA 1
ATOM 2210 C C . ASN A 1 277 ? -9.112 2.708 -23.430 1.00 94.44 277 ASN A C 1
ATOM 2212 O O . ASN A 1 277 ? -9.008 2.620 -22.205 1.00 94.44 277 ASN A O 1
ATOM 2216 N N . ILE A 1 278 ? -8.273 2.084 -24.256 1.00 96.06 278 ILE A N 1
ATOM 2217 C CA . ILE A 1 278 ? -7.185 1.217 -23.793 1.00 96.06 278 ILE A CA 1
ATOM 2218 C C . ILE A 1 278 ? -6.080 1.984 -23.054 1.00 96.06 278 ILE A C 1
ATOM 2220 O O . ILE A 1 278 ? -5.284 1.371 -22.345 1.00 96.06 278 ILE A O 1
ATOM 2224 N N . PHE A 1 279 ? -6.046 3.309 -23.188 1.00 96.25 279 PHE A N 1
ATOM 2225 C CA . PHE A 1 279 ? -5.130 4.217 -22.500 1.00 96.25 279 PHE A CA 1
ATOM 2226 C C . PHE A 1 279 ? -5.708 4.765 -21.186 1.00 96.25 279 PHE A C 1
ATOM 2228 O O . PHE A 1 279 ? -5.064 5.568 -20.520 1.00 96.25 279 PHE A O 1
ATOM 2235 N N . ASP A 1 280 ? -6.918 4.348 -20.800 1.00 97.31 280 ASP A N 1
ATOM 2236 C CA . ASP A 1 280 ? -7.525 4.710 -19.523 1.00 97.31 280 ASP A CA 1
ATOM 2237 C C . ASP A 1 280 ? -7.141 3.699 -18.428 1.00 97.31 280 ASP A C 1
ATOM 2239 O O . ASP A 1 280 ? -7.658 2.580 -18.359 1.00 97.31 280 ASP A O 1
ATOM 2243 N N . MET A 1 281 ? -6.260 4.131 -17.524 1.00 96.38 281 MET A N 1
ATOM 2244 C CA . MET A 1 281 ? -5.780 3.364 -16.368 1.00 96.38 281 MET A CA 1
ATOM 2245 C C . MET A 1 281 ? -6.892 2.956 -15.375 1.00 96.38 281 MET A C 1
ATOM 2247 O O . MET A 1 281 ? -6.671 2.127 -14.494 1.00 96.38 281 MET A O 1
ATOM 2251 N N . THR A 1 282 ? -8.106 3.499 -15.492 1.00 97.69 282 THR A N 1
ATOM 2252 C CA . THR A 1 282 ? -9.265 3.101 -14.667 1.00 97.69 282 THR A CA 1
ATOM 2253 C C . THR A 1 282 ? -10.023 1.892 -15.240 1.00 97.69 282 THR A C 1
ATOM 2255 O O . THR A 1 282 ? -10.995 1.429 -14.635 1.00 97.69 282 THR A O 1
ATOM 2258 N N . LYS A 1 283 ? -9.596 1.359 -16.400 1.00 97.94 283 LYS A N 1
ATOM 2259 C CA . LYS A 1 283 ? -10.281 0.283 -17.130 1.00 97.94 283 LYS A CA 1
ATOM 2260 C C . LYS A 1 283 ? -9.451 -1.003 -17.243 1.00 97.94 283 LYS A C 1
ATOM 2262 O O . LYS A 1 283 ? -8.244 -0.998 -17.504 1.00 97.94 283 LYS A O 1
ATOM 2267 N N . VAL A 1 284 ? -10.138 -2.139 -17.127 1.00 98.31 284 VAL A N 1
ATOM 2268 C CA . VAL A 1 284 ? -9.613 -3.475 -17.449 1.00 98.31 284 VAL A CA 1
ATOM 2269 C C . VAL A 1 284 ? -10.063 -3.934 -18.834 1.00 98.31 284 VAL A C 1
ATOM 2271 O O . VAL A 1 284 ? -11.084 -3.479 -19.354 1.00 98.31 284 VAL A O 1
ATOM 2274 N N . TRP A 1 285 ? -9.327 -4.881 -19.415 1.00 98.19 285 TRP A N 1
ATOM 2275 C CA . TRP A 1 285 ? -9.774 -5.636 -20.584 1.00 98.19 285 TRP A CA 1
ATOM 2276 C C . TRP A 1 285 ? -10.419 -6.938 -20.102 1.00 98.19 285 TRP A C 1
ATOM 2278 O O . TRP A 1 285 ? -9.727 -7.740 -19.466 1.00 98.19 285 TRP A O 1
ATOM 2288 N N . PRO A 1 286 ? -11.722 -7.173 -20.335 1.00 97.06 286 PRO A N 1
ATOM 2289 C CA . PRO A 1 286 ? -12.362 -8.408 -19.909 1.00 97.06 286 PRO A CA 1
ATOM 2290 C C . PRO A 1 286 ? -11.664 -9.626 -20.512 1.00 97.06 286 PRO A C 1
ATOM 2292 O O . PRO A 1 286 ? -11.389 -9.667 -21.708 1.00 97.06 286 PRO A O 1
ATOM 2295 N N . HIS A 1 287 ? -11.408 -10.639 -19.681 1.00 97.56 287 HIS A N 1
ATOM 2296 C CA . HIS A 1 287 ? -10.721 -11.858 -20.121 1.00 97.56 287 HIS A CA 1
ATOM 2297 C C . HIS A 1 287 ? -11.489 -12.638 -21.201 1.00 97.56 287 HIS A C 1
ATOM 2299 O O . HIS A 1 287 ? -10.891 -13.453 -21.890 1.00 97.56 287 HIS A O 1
ATOM 2305 N N . ALA A 1 288 ? -12.802 -12.413 -21.327 1.00 96.81 288 ALA A N 1
ATOM 2306 C CA . ALA A 1 288 ? -13.616 -13.006 -22.387 1.00 96.81 288 ALA A CA 1
ATOM 2307 C C . ALA A 1 288 ? -13.268 -12.447 -23.776 1.00 96.81 288 ALA A C 1
ATOM 2309 O O . ALA A 1 288 ? -13.386 -13.172 -24.756 1.00 96.81 288 ALA A O 1
ATOM 2310 N N . ASP A 1 289 ? -12.822 -11.189 -23.842 1.00 97.44 289 ASP A N 1
ATOM 2311 C CA . ASP A 1 289 ? -12.449 -10.534 -25.097 1.00 97.44 289 ASP A CA 1
ATOM 2312 C C . ASP A 1 289 ? -10.967 -10.778 -25.396 1.00 97.44 289 ASP A C 1
ATOM 2314 O O . ASP A 1 289 ? -10.595 -11.135 -26.507 1.00 97.44 289 ASP A O 1
ATOM 2318 N N . TYR A 1 290 ? -10.125 -10.626 -24.368 1.00 98.19 290 TYR A N 1
ATOM 2319 C CA . TYR A 1 290 ? -8.679 -10.801 -24.460 1.00 98.19 290 TYR A CA 1
ATOM 2320 C C . TYR A 1 290 ? -8.218 -11.797 -23.390 1.00 98.19 290 TYR A C 1
ATOM 2322 O O . TYR A 1 290 ? -8.011 -11.399 -22.238 1.00 98.19 290 TYR A O 1
ATOM 2330 N N . PRO A 1 291 ? -8.092 -13.095 -23.713 1.00 98.31 291 PRO A N 1
ATOM 2331 C CA . PRO A 1 291 ? -7.711 -14.117 -22.745 1.00 98.31 291 PRO A CA 1
ATOM 2332 C C . PRO A 1 291 ? -6.258 -13.966 -22.274 1.00 98.31 291 PRO A C 1
ATOM 2334 O O . PRO A 1 291 ? -5.437 -13.296 -22.899 1.00 98.31 291 PRO A O 1
ATOM 2337 N N . LEU A 1 292 ? -5.940 -14.605 -21.146 1.00 98.69 292 LEU A N 1
ATOM 2338 C CA . LEU A 1 292 ? -4.584 -14.644 -20.603 1.00 98.69 292 LEU A CA 1
ATOM 2339 C C . LEU A 1 292 ? -3.734 -15.673 -21.359 1.00 98.69 292 LEU A C 1
ATOM 2341 O O . LEU A 1 292 ? -4.030 -16.865 -21.334 1.00 98.69 292 LEU A O 1
ATOM 2345 N N . ILE A 1 293 ? -2.651 -15.209 -21.976 1.00 98.69 293 ILE A N 1
ATOM 2346 C CA . ILE A 1 293 ? -1.644 -16.023 -22.659 1.00 98.69 293 ILE A CA 1
ATOM 2347 C C . ILE A 1 293 ? -0.483 -16.250 -21.684 1.00 98.69 293 ILE A C 1
ATOM 2349 O O . ILE A 1 293 ? 0.100 -15.264 -21.229 1.00 98.69 293 ILE A O 1
ATOM 2353 N N . PRO A 1 294 ? -0.145 -17.497 -21.314 1.00 98.56 294 PRO A N 1
ATOM 2354 C CA . PRO A 1 294 ? 0.974 -17.767 -20.415 1.00 98.56 294 PRO A CA 1
ATOM 2355 C C . PRO A 1 294 ? 2.310 -17.401 -21.073 1.00 98.56 294 PRO A C 1
ATOM 2357 O O . PRO A 1 294 ? 2.483 -17.568 -22.276 1.00 98.56 294 PRO A O 1
ATOM 2360 N N . VAL A 1 295 ? 3.252 -16.895 -20.274 1.00 98.81 295 VAL A N 1
ATOM 2361 C CA . VAL A 1 295 ? 4.557 -16.394 -20.747 1.00 98.81 295 VAL A CA 1
ATOM 2362 C C . VAL A 1 295 ? 5.706 -17.051 -19.997 1.00 98.81 295 VAL A C 1
ATOM 2364 O O . VAL A 1 295 ? 6.656 -17.554 -20.593 1.00 98.81 295 VAL A O 1
ATOM 2367 N N . GLY A 1 296 ? 5.639 -17.031 -18.669 1.00 98.62 296 GLY A N 1
ATOM 2368 C CA . GLY A 1 296 ? 6.770 -17.409 -17.836 1.00 98.62 296 GLY A CA 1
ATOM 2369 C C . GLY A 1 296 ? 6.403 -17.611 -16.379 1.00 98.62 296 GLY A C 1
ATOM 2370 O O . GLY A 1 296 ? 5.246 -17.485 -15.973 1.00 98.62 296 GLY A O 1
ATOM 2371 N N . LYS A 1 297 ? 7.415 -17.917 -15.578 1.00 98.75 297 LYS A N 1
ATOM 2372 C CA . LYS A 1 297 ? 7.307 -18.198 -14.153 1.00 98.75 297 LYS A CA 1
ATOM 2373 C C . LYS A 1 297 ? 8.297 -17.339 -13.381 1.00 98.75 297 LYS A C 1
ATOM 2375 O O . LYS A 1 297 ? 9.490 -17.349 -13.655 1.00 98.75 297 LYS A O 1
ATOM 2380 N N . LEU A 1 298 ? 7.796 -16.634 -12.381 1.00 98.88 298 LEU A N 1
ATOM 2381 C CA . LEU A 1 298 ? 8.579 -15.930 -11.376 1.00 98.88 298 LEU A CA 1
ATOM 2382 C C . LEU A 1 298 ? 8.783 -16.845 -10.164 1.00 98.88 298 LEU A C 1
ATOM 2384 O O . LEU A 1 298 ? 7.822 -17.444 -9.687 1.00 98.88 298 LEU A O 1
ATOM 2388 N N . THR A 1 299 ? 10.007 -16.930 -9.645 1.00 98.81 299 THR A N 1
ATOM 2389 C CA . THR A 1 299 ? 10.319 -17.596 -8.369 1.00 98.81 299 THR A CA 1
ATOM 2390 C C . THR A 1 299 ? 11.202 -16.688 -7.517 1.00 98.81 299 THR A C 1
ATOM 2392 O O . THR A 1 299 ? 12.286 -16.314 -7.957 1.00 98.81 299 THR A O 1
ATOM 2395 N N . LEU A 1 300 ? 10.768 -16.344 -6.302 1.00 98.75 300 LEU A N 1
ATOM 2396 C CA . LEU A 1 300 ? 11.564 -15.569 -5.341 1.00 98.75 300 LEU A CA 1
ATOM 2397 C C . LEU A 1 300 ? 12.317 -16.533 -4.427 1.00 98.75 300 LEU A C 1
ATOM 2399 O O . LEU A 1 300 ? 11.695 -17.314 -3.715 1.00 98.75 300 LEU A O 1
ATOM 2403 N N . ASN A 1 301 ? 13.646 -16.518 -4.473 1.00 98.56 301 ASN A N 1
ATOM 2404 C CA . ASN A 1 301 ? 14.460 -17.581 -3.874 1.00 98.56 301 ASN A CA 1
ATOM 2405 C C . ASN A 1 301 ? 15.661 -17.088 -3.064 1.00 98.56 301 ASN A C 1
ATOM 2407 O O . ASN A 1 301 ? 16.445 -17.904 -2.581 1.00 98.56 301 ASN A O 1
ATOM 2411 N N . LYS A 1 302 ? 15.828 -15.771 -2.903 1.00 98.69 302 LYS A N 1
ATOM 2412 C CA . LYS A 1 302 ? 16.957 -15.220 -2.156 1.00 98.69 302 LYS A CA 1
ATOM 2413 C C . LYS A 1 302 ? 16.592 -13.930 -1.430 1.00 98.69 302 LYS A C 1
ATOM 2415 O O . LYS A 1 302 ? 16.226 -12.937 -2.054 1.00 98.69 302 LYS A O 1
ATOM 2420 N N . ASN A 1 303 ? 16.770 -13.934 -0.112 1.00 98.75 303 ASN A N 1
ATOM 2421 C CA . ASN A 1 303 ? 16.635 -12.740 0.717 1.00 98.75 303 ASN A CA 1
ATOM 2422 C C . ASN A 1 303 ? 17.736 -11.710 0.396 1.00 98.75 303 ASN A C 1
ATOM 2424 O O . ASN A 1 303 ? 18.825 -12.096 -0.051 1.00 98.75 303 ASN A O 1
ATOM 2428 N N . PRO A 1 304 ? 17.473 -10.406 0.604 1.00 98.19 304 PRO A N 1
ATOM 2429 C CA . PRO A 1 304 ? 18.507 -9.383 0.495 1.00 98.19 304 PRO A CA 1
ATOM 2430 C C . PRO A 1 304 ? 19.627 -9.659 1.502 1.00 98.19 304 PRO A C 1
ATOM 2432 O O . PRO A 1 304 ? 19.367 -10.091 2.624 1.00 98.19 304 PRO A O 1
ATOM 2435 N N . ALA A 1 305 ? 20.874 -9.397 1.111 1.00 97.62 305 ALA A N 1
ATOM 2436 C CA . ALA A 1 305 ? 22.004 -9.510 2.033 1.00 97.62 305 ALA A CA 1
ATOM 2437 C C . ALA A 1 305 ? 22.011 -8.335 3.019 1.00 97.62 305 ALA A C 1
ATOM 2439 O O . ALA A 1 305 ? 22.376 -8.485 4.182 1.00 97.62 305 ALA A O 1
ATOM 2440 N N . ASN A 1 306 ? 21.576 -7.163 2.552 1.00 98.50 306 ASN A N 1
ATOM 2441 C CA . ASN A 1 306 ? 21.360 -5.988 3.378 1.00 98.50 306 ASN A CA 1
ATOM 2442 C C . ASN A 1 306 ? 20.133 -5.226 2.865 1.00 98.50 306 ASN A C 1
ATOM 2444 O O . ASN A 1 306 ? 20.110 -4.788 1.717 1.00 98.50 306 ASN A O 1
ATOM 2448 N N . TYR A 1 307 ? 19.120 -5.038 3.716 1.00 98.50 307 TYR A N 1
ATOM 2449 C CA . TYR A 1 307 ? 17.877 -4.368 3.318 1.00 98.50 307 TYR A CA 1
ATOM 2450 C C . TYR A 1 307 ? 18.124 -2.956 2.765 1.00 98.50 307 TYR A C 1
ATOM 2452 O O . TYR A 1 307 ? 17.530 -2.578 1.757 1.00 98.50 307 TYR A O 1
ATOM 2460 N N . PHE A 1 308 ? 19.009 -2.170 3.387 1.00 98.69 308 PHE A N 1
ATOM 2461 C CA . PHE A 1 308 ? 19.261 -0.799 2.949 1.00 98.69 308 PHE A CA 1
ATOM 2462 C C . PHE A 1 308 ? 19.899 -0.761 1.553 1.00 98.69 308 PHE A C 1
ATOM 2464 O O . PHE A 1 308 ? 19.386 -0.088 0.659 1.00 98.69 308 PHE A O 1
ATOM 2471 N N . ALA A 1 309 ? 20.970 -1.528 1.344 1.00 98.44 309 ALA A N 1
ATOM 2472 C CA . ALA A 1 309 ? 21.689 -1.562 0.071 1.00 98.44 309 ALA A CA 1
ATOM 2473 C C . ALA A 1 309 ? 20.868 -2.201 -1.065 1.00 98.44 309 ALA A C 1
ATOM 2475 O O . ALA A 1 309 ? 20.872 -1.705 -2.192 1.00 98.44 309 ALA A O 1
ATOM 2476 N N . ASP A 1 310 ? 20.140 -3.284 -0.779 1.00 98.50 310 ASP A N 1
ATOM 2477 C CA . ASP A 1 310 ? 19.440 -4.054 -1.810 1.00 98.50 310 ASP A CA 1
ATOM 2478 C C . ASP A 1 310 ? 18.011 -3.558 -2.070 1.00 98.50 310 ASP A C 1
ATOM 2480 O O . ASP A 1 310 ? 17.573 -3.552 -3.219 1.00 98.50 310 ASP A O 1
ATOM 2484 N N . ILE A 1 311 ? 17.269 -3.149 -1.030 1.00 98.69 311 ILE A N 1
ATOM 2485 C CA . ILE A 1 311 ? 15.830 -2.836 -1.116 1.00 98.69 311 ILE A CA 1
ATOM 2486 C C . ILE A 1 311 ? 15.564 -1.335 -0.977 1.00 98.69 311 ILE A C 1
ATOM 2488 O O . ILE A 1 311 ? 14.862 -0.744 -1.807 1.00 98.69 311 ILE A O 1
ATOM 2492 N N . GLU A 1 312 ? 16.127 -0.679 0.041 1.00 98.75 312 GLU A N 1
ATOM 2493 C CA . GLU A 1 312 ? 15.899 0.755 0.249 1.00 98.75 312 GLU A CA 1
ATOM 2494 C C . GLU A 1 312 ? 16.495 1.565 -0.908 1.00 98.75 312 GLU A C 1
ATOM 2496 O O . GLU A 1 312 ? 15.803 2.406 -1.484 1.00 98.75 312 GLU A O 1
ATOM 2501 N N . GLN A 1 313 ? 17.714 1.246 -1.350 1.00 98.69 313 GLN A N 1
ATOM 2502 C CA . GLN A 1 313 ? 18.395 1.919 -2.462 1.00 98.69 313 GLN A CA 1
ATOM 2503 C C . GLN A 1 313 ? 17.943 1.486 -3.868 1.00 98.69 313 GLN A C 1
ATOM 2505 O O . GLN A 1 313 ? 18.317 2.127 -4.854 1.00 98.69 313 GLN A O 1
ATOM 2510 N N . ALA A 1 314 ? 17.087 0.469 -3.992 1.00 98.75 314 ALA A N 1
ATOM 2511 C CA . ALA A 1 314 ? 16.567 0.050 -5.292 1.00 98.75 314 ALA A CA 1
ATOM 2512 C C . ALA A 1 314 ? 15.789 1.185 -5.987 1.00 98.75 314 ALA A C 1
ATOM 2514 O O . ALA A 1 314 ? 14.974 1.885 -5.381 1.00 98.75 314 ALA A O 1
ATOM 2515 N N . ALA A 1 315 ? 15.995 1.380 -7.279 1.00 98.75 315 ALA A N 1
ATOM 2516 C CA . ALA A 1 315 ? 15.296 2.362 -8.090 1.00 98.75 315 ALA A CA 1
ATOM 2517 C C . ALA A 1 315 ? 14.663 1.660 -9.292 1.00 98.75 315 ALA A C 1
ATOM 2519 O O . ALA A 1 315 ? 15.336 1.013 -10.099 1.00 98.75 315 ALA A O 1
ATOM 2520 N N . PHE A 1 316 ? 13.344 1.794 -9.391 1.00 98.81 316 PHE A N 1
ATOM 2521 C CA . PHE A 1 316 ? 12.543 1.228 -10.468 1.00 98.81 316 PHE A CA 1
ATOM 2522 C C . PHE A 1 316 ? 11.955 2.375 -11.276 1.00 98.81 316 PHE A C 1
ATOM 2524 O O . PHE A 1 316 ? 11.512 3.356 -10.683 1.00 98.81 316 PHE A O 1
ATOM 2531 N N . SER A 1 317 ? 11.930 2.262 -12.598 1.00 98.56 317 SER A N 1
ATOM 2532 C CA . SER A 1 317 ? 11.293 3.254 -13.463 1.00 98.56 317 SER A CA 1
ATOM 2533 C C . SER A 1 317 ? 10.610 2.569 -14.637 1.00 98.56 317 SER A C 1
ATOM 2535 O O . SER A 1 317 ? 11.267 1.793 -15.321 1.00 98.56 317 SER A O 1
ATOM 2537 N N . PRO A 1 318 ? 9.345 2.892 -14.964 1.00 97.31 318 PRO A N 1
ATOM 2538 C CA . PRO A 1 318 ? 8.722 2.362 -16.171 1.00 97.31 318 PRO A CA 1
ATOM 2539 C C . PRO A 1 318 ? 9.428 2.826 -17.453 1.00 97.31 318 PRO A C 1
ATOM 2541 O O . PRO A 1 318 ? 9.172 2.254 -18.498 1.00 97.31 318 PRO A O 1
ATOM 2544 N N . SER A 1 319 ? 10.328 3.817 -17.407 1.00 95.94 319 SER A N 1
ATOM 2545 C CA . SER A 1 319 ? 11.182 4.169 -18.552 1.00 95.94 319 SER A CA 1
ATOM 2546 C C . SER A 1 319 ? 12.282 3.148 -18.844 1.00 95.94 319 SER A C 1
ATOM 2548 O O . SER A 1 319 ? 12.901 3.218 -19.901 1.00 95.94 319 SER A O 1
ATOM 2550 N N . ASN A 1 320 ? 12.604 2.274 -17.886 1.00 97.12 320 ASN A N 1
ATOM 2551 C CA . ASN A 1 320 ? 13.623 1.246 -18.058 1.00 97.12 320 ASN A CA 1
ATOM 2552 C C . ASN A 1 320 ? 12.991 0.101 -18.844 1.00 97.12 320 ASN A C 1
ATOM 2554 O O . ASN A 1 320 ? 12.465 -0.856 -18.272 1.00 97.12 320 ASN A O 1
ATOM 2558 N N . MET A 1 321 ? 12.979 0.273 -20.162 1.00 94.25 321 MET A N 1
ATOM 2559 C CA . MET A 1 321 ? 12.477 -0.701 -21.114 1.00 94.25 321 MET A CA 1
ATOM 2560 C C . MET A 1 321 ? 13.606 -1.150 -22.024 1.00 94.25 321 MET A C 1
ATOM 2562 O O . MET A 1 321 ? 14.370 -0.328 -22.532 1.00 94.25 321 MET A O 1
ATOM 2566 N N . VAL A 1 322 ? 13.698 -2.456 -22.226 1.00 93.62 322 VAL A N 1
ATOM 2567 C CA . VAL A 1 322 ? 14.605 -3.035 -23.218 1.00 93.62 322 VAL A CA 1
ATOM 2568 C C . VAL A 1 322 ? 13.940 -3.026 -24.593 1.00 93.62 322 VAL A C 1
ATOM 2570 O O . VAL A 1 322 ? 12.728 -2.825 -24.712 1.00 93.62 322 VAL A O 1
ATOM 2573 N N . ARG A 1 323 ? 14.722 -3.272 -25.649 1.00 89.62 323 ARG A N 1
ATOM 2574 C CA . ARG A 1 323 ? 14.179 -3.480 -26.996 1.00 89.62 323 ARG A CA 1
ATOM 2575 C C . ARG A 1 323 ? 13.072 -4.539 -26.955 1.00 89.62 323 ARG A C 1
ATOM 2577 O O . ARG A 1 323 ? 13.187 -5.537 -26.251 1.00 89.62 323 ARG A O 1
ATOM 2584 N N . GLY A 1 324 ? 11.997 -4.311 -27.703 1.00 91.06 324 GLY A N 1
ATOM 2585 C CA . GLY A 1 324 ? 10.816 -5.174 -27.698 1.00 91.06 324 GLY A CA 1
ATOM 2586 C C . GLY A 1 324 ? 9.719 -4.751 -26.714 1.00 91.06 324 GLY A C 1
ATOM 2587 O O . GLY A 1 324 ? 8.634 -5.333 -26.743 1.00 91.06 324 GLY A O 1
ATOM 2588 N N . PHE A 1 325 ? 9.969 -3.729 -25.889 1.00 93.12 325 PHE A N 1
ATOM 2589 C CA . PHE A 1 325 ? 8.981 -3.056 -25.047 1.00 93.12 325 PHE A CA 1
ATOM 2590 C C . PHE A 1 325 ? 8.962 -1.551 -25.324 1.00 93.12 325 PHE A C 1
ATOM 2592 O O . PHE A 1 325 ? 10.004 -0.931 -25.518 1.00 93.12 325 PHE A O 1
ATOM 2599 N N . ALA A 1 326 ? 7.773 -0.951 -25.294 1.00 92.88 326 ALA A N 1
ATOM 2600 C CA . ALA A 1 326 ? 7.602 0.498 -25.375 1.00 92.88 326 ALA A CA 1
ATOM 2601 C C . ALA A 1 326 ? 6.376 0.965 -24.564 1.00 92.88 326 ALA A C 1
ATOM 2603 O O . ALA A 1 326 ? 5.439 0.187 -24.341 1.00 92.88 326 ALA A O 1
ATOM 2604 N N . PRO A 1 327 ? 6.339 2.231 -24.106 1.00 94.00 327 PRO A N 1
ATOM 2605 C CA . PRO A 1 327 ? 5.156 2.777 -23.453 1.00 94.00 327 PRO A CA 1
ATOM 2606 C C . PRO A 1 327 ? 4.031 2.999 -24.473 1.00 94.00 327 PRO A C 1
ATOM 2608 O O . PRO A 1 327 ? 4.290 3.347 -25.624 1.00 94.00 327 PRO A O 1
ATOM 2611 N N . SER A 1 328 ? 2.778 2.824 -24.051 1.00 94.75 328 SER A N 1
ATOM 2612 C CA . SER A 1 328 ? 1.614 3.270 -24.829 1.00 94.75 328 SER A CA 1
ATOM 2613 C C . SER A 1 328 ? 1.332 4.762 -24.613 1.00 94.75 328 SER A C 1
ATOM 2615 O O . SER A 1 328 ? 2.022 5.424 -23.836 1.00 94.75 328 SER A O 1
ATOM 2617 N N . ALA A 1 329 ? 0.283 5.285 -25.247 1.00 94.06 329 ALA A N 1
ATOM 2618 C CA . ALA A 1 329 ? -0.167 6.664 -25.075 1.00 94.06 329 ALA A CA 1
ATOM 2619 C C . ALA A 1 329 ? -0.995 6.917 -23.797 1.00 94.06 329 ALA A C 1
ATOM 2621 O O . ALA A 1 329 ? -1.578 7.990 -23.656 1.00 94.06 329 ALA A O 1
ATOM 2622 N N . ASP A 1 330 ? -1.043 5.968 -22.854 1.00 96.62 330 ASP A N 1
ATOM 2623 C CA . ASP A 1 330 ? -1.633 6.195 -21.530 1.00 96.62 330 ASP A CA 1
ATOM 2624 C C . ASP A 1 330 ? -0.985 7.422 -20.853 1.00 96.62 330 ASP A C 1
ATOM 2626 O O . ASP A 1 330 ? 0.218 7.401 -20.564 1.00 96.62 330 ASP A O 1
ATOM 2630 N N . PRO A 1 331 ? -1.748 8.500 -20.578 1.00 96.62 331 PRO A N 1
ATOM 2631 C CA . PRO A 1 331 ? -1.197 9.743 -20.049 1.00 96.62 331 PRO A CA 1
ATOM 2632 C C . PRO A 1 331 ? -0.589 9.564 -18.653 1.00 96.62 331 PRO A C 1
ATOM 2634 O O . PRO A 1 331 ? 0.393 10.232 -18.316 1.00 96.62 331 PRO A O 1
ATOM 2637 N N . MET A 1 332 ? -1.116 8.634 -17.848 1.00 98.00 332 MET A N 1
ATOM 2638 C CA . MET A 1 332 ? -0.512 8.278 -16.568 1.00 98.00 332 MET A CA 1
ATOM 2639 C C . MET A 1 332 ? 0.849 7.620 -16.794 1.00 98.00 332 MET A C 1
ATOM 2641 O O . MET A 1 332 ? 1.825 8.021 -16.162 1.00 98.00 332 MET A O 1
ATOM 2645 N N . LEU A 1 333 ? 0.949 6.651 -17.712 1.00 98.00 333 LEU A N 1
ATOM 2646 C CA . LEU A 1 333 ? 2.224 5.994 -18.026 1.00 98.00 333 LEU A CA 1
ATOM 2647 C C . LEU A 1 333 ? 3.257 6.996 -18.559 1.00 98.00 333 LEU A C 1
ATOM 2649 O O . LEU A 1 333 ? 4.395 6.998 -18.090 1.00 98.00 333 LEU A O 1
ATOM 2653 N N . GLN A 1 334 ? 2.854 7.878 -19.476 1.00 97.06 334 GLN A N 1
ATOM 2654 C CA . GLN A 1 334 ? 3.720 8.908 -20.058 1.00 97.06 334 GLN A CA 1
ATOM 2655 C C . GLN A 1 334 ? 4.329 9.823 -18.987 1.00 97.06 334 GLN A C 1
ATOM 2657 O O . GLN A 1 334 ? 5.538 10.051 -18.979 1.00 97.06 334 GLN A O 1
ATOM 2662 N N . ALA A 1 335 ? 3.536 10.277 -18.011 1.00 97.56 335 ALA A N 1
ATOM 2663 C CA . ALA A 1 335 ? 4.060 11.070 -16.898 1.00 97.56 335 ALA A CA 1
ATOM 2664 C C . ALA A 1 335 ? 5.042 10.273 -16.015 1.00 97.56 335 ALA A C 1
ATOM 2666 O O . ALA A 1 335 ? 6.066 10.800 -15.566 1.00 97.56 335 ALA A O 1
ATOM 2667 N N . ARG A 1 336 ? 4.765 8.983 -15.783 1.00 97.94 336 ARG A N 1
ATOM 2668 C CA . ARG A 1 336 ? 5.619 8.107 -14.964 1.00 97.94 336 ARG A CA 1
ATOM 2669 C C . ARG A 1 336 ? 6.977 7.821 -15.613 1.00 97.94 336 ARG A C 1
ATOM 2671 O O . ARG A 1 336 ? 7.956 7.666 -14.887 1.00 97.94 336 ARG A O 1
ATOM 2678 N N . VAL A 1 337 ? 7.071 7.789 -16.945 1.00 94.38 337 VAL A N 1
ATOM 2679 C CA . VAL A 1 337 ? 8.349 7.607 -17.668 1.00 94.38 337 VAL A CA 1
ATOM 2680 C C . VAL A 1 337 ? 9.368 8.699 -17.298 1.00 94.38 337 VAL A C 1
ATOM 2682 O O . VAL A 1 337 ? 10.565 8.425 -17.226 1.00 94.38 337 VAL A O 1
ATOM 2685 N N . PHE A 1 338 ? 8.914 9.913 -16.975 1.00 97.00 338 PHE A N 1
ATOM 2686 C CA . PHE A 1 338 ? 9.776 10.968 -16.434 1.00 97.00 338 PHE A CA 1
ATOM 2687 C C . PHE A 1 338 ? 9.950 10.869 -14.908 1.00 97.00 338 PHE A C 1
ATOM 2689 O O . PHE A 1 338 ? 11.078 10.838 -14.406 1.00 97.00 338 PHE A O 1
ATOM 2696 N N . ALA A 1 339 ? 8.837 10.810 -14.168 1.00 97.50 339 ALA A N 1
ATOM 2697 C CA . ALA A 1 339 ? 8.805 11.099 -12.731 1.00 97.50 339 ALA A CA 1
ATOM 2698 C C . ALA A 1 339 ? 9.697 10.188 -11.865 1.00 97.50 339 ALA A C 1
ATOM 2700 O O . ALA A 1 339 ? 10.255 10.635 -10.864 1.00 97.50 339 ALA A O 1
ATOM 2701 N N . TYR A 1 340 ? 9.849 8.912 -12.228 1.00 98.31 340 TYR A N 1
ATOM 2702 C CA . TYR A 1 340 ? 10.558 7.940 -11.386 1.00 98.31 340 TYR A CA 1
ATOM 2703 C C . TYR A 1 340 ? 12.071 8.157 -11.372 1.00 98.31 340 TYR A C 1
ATOM 2705 O O . TYR A 1 340 ? 12.694 8.101 -10.310 1.00 98.31 340 TYR A O 1
ATOM 2713 N N . ASN A 1 341 ? 12.663 8.440 -12.534 1.00 97.38 341 ASN A N 1
ATOM 2714 C CA . ASN A 1 341 ? 14.092 8.735 -12.619 1.00 97.38 341 ASN A CA 1
ATOM 2715 C C . ASN A 1 341 ? 14.430 10.036 -11.893 1.00 97.38 341 ASN A C 1
ATOM 2717 O O . ASN A 1 341 ? 15.465 10.116 -11.239 1.00 97.38 341 ASN A O 1
ATOM 2721 N N . ASP A 1 342 ? 13.556 11.039 -11.987 1.00 98.56 342 ASP A N 1
ATOM 2722 C CA . ASP A 1 342 ? 13.726 12.306 -11.281 1.00 98.56 342 ASP A CA 1
ATOM 2723 C C . ASP A 1 342 ? 13.694 12.118 -9.754 1.00 98.56 342 ASP A C 1
ATOM 2725 O O . ASP A 1 342 ? 14.623 12.517 -9.049 1.00 98.56 342 ASP A O 1
ATOM 2729 N N . ALA A 1 343 ? 12.709 11.369 -9.249 1.00 98.38 343 ALA A N 1
ATOM 2730 C CA . ALA A 1 343 ? 12.635 11.013 -7.834 1.00 98.38 343 ALA A CA 1
ATOM 2731 C C . ALA A 1 343 ? 13.866 10.216 -7.355 1.00 98.38 343 ALA A C 1
ATOM 2733 O O . ALA A 1 343 ? 14.339 10.421 -6.235 1.00 98.38 343 ALA A O 1
ATOM 2734 N N . ALA A 1 344 ? 14.411 9.318 -8.186 1.00 98.50 344 ALA A N 1
ATOM 2735 C CA . ALA A 1 344 ? 15.631 8.577 -7.864 1.00 98.50 344 ALA A CA 1
ATOM 2736 C C . ALA A 1 344 ? 16.861 9.494 -7.764 1.00 98.50 344 ALA A C 1
ATOM 2738 O O . ALA A 1 344 ? 17.638 9.341 -6.822 1.00 98.50 344 ALA A O 1
ATOM 2739 N N . ARG A 1 345 ? 17.003 10.483 -8.661 1.00 98.50 345 ARG A N 1
ATOM 2740 C CA . ARG A 1 345 ? 18.100 11.468 -8.606 1.00 98.50 345 ARG A CA 1
ATOM 2741 C C . ARG A 1 345 ? 18.084 12.270 -7.307 1.00 98.50 345 ARG A C 1
ATOM 2743 O O . ARG A 1 345 ? 19.141 12.454 -6.715 1.00 98.50 345 ARG A O 1
ATOM 2750 N N . TYR A 1 346 ? 16.908 12.708 -6.850 1.00 98.62 346 TYR A N 1
ATOM 2751 C CA . TYR A 1 346 ? 16.777 13.411 -5.568 1.00 98.62 346 TYR A CA 1
ATOM 2752 C C . TYR A 1 346 ? 17.091 12.497 -4.376 1.00 98.62 346 TYR A C 1
ATOM 2754 O O . TYR A 1 346 ? 17.840 12.870 -3.478 1.00 98.62 346 TYR A O 1
ATOM 2762 N N . ARG A 1 347 ? 16.528 11.285 -4.371 1.00 98.50 347 ARG A N 1
ATOM 2763 C CA . ARG A 1 347 ? 16.600 10.377 -3.221 1.00 98.50 347 ARG A CA 1
ATOM 2764 C C . ARG A 1 347 ? 17.970 9.725 -3.028 1.00 98.50 347 ARG A C 1
ATOM 2766 O O . ARG A 1 347 ? 18.367 9.480 -1.894 1.00 98.50 347 ARG A O 1
ATOM 2773 N N . LEU A 1 348 ? 18.645 9.380 -4.122 1.00 98.50 348 LEU A N 1
ATOM 2774 C CA . LEU A 1 348 ? 19.851 8.543 -4.122 1.00 98.50 348 LEU A CA 1
ATOM 2775 C C . LEU A 1 348 ? 21.081 9.241 -4.710 1.00 98.50 348 LEU A C 1
ATOM 2777 O O . LEU A 1 348 ? 22.188 8.730 -4.574 1.00 98.50 348 LEU A O 1
ATOM 2781 N N . GLY A 1 349 ? 20.898 10.386 -5.368 1.00 98.00 349 GLY A N 1
ATOM 2782 C CA . GLY A 1 349 ? 21.945 11.080 -6.109 1.00 98.00 349 GLY A CA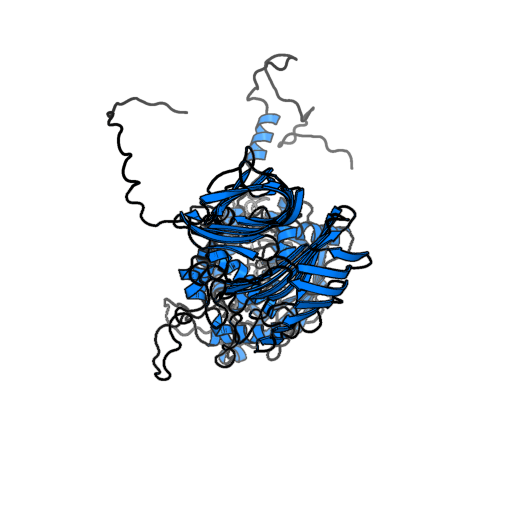 1
ATOM 2783 C C . GLY A 1 349 ? 21.926 10.772 -7.608 1.00 98.00 349 GLY A C 1
ATOM 2784 O O . GLY A 1 349 ? 21.286 9.836 -8.091 1.00 98.00 349 GLY A O 1
ATOM 2785 N N . VAL A 1 350 ? 22.649 11.593 -8.370 1.00 97.31 350 VAL A N 1
ATOM 2786 C CA . VAL A 1 350 ? 22.642 11.566 -9.844 1.00 97.31 350 VAL A CA 1
ATOM 2787 C C . VAL A 1 350 ? 23.181 10.260 -10.437 1.00 97.31 350 VAL A C 1
ATOM 2789 O O . VAL A 1 350 ? 22.701 9.835 -11.483 1.00 97.31 350 VAL A O 1
ATOM 2792 N N . ASN A 1 351 ? 24.093 9.587 -9.729 1.00 97.56 351 ASN A N 1
ATOM 2793 C CA . ASN A 1 351 ? 24.740 8.341 -10.147 1.00 97.56 351 ASN A CA 1
ATOM 2794 C C . ASN A 1 351 ? 24.095 7.073 -9.551 1.00 97.56 351 ASN A C 1
ATOM 2796 O O . ASN A 1 351 ? 24.719 6.013 -9.520 1.00 97.56 351 ASN A O 1
ATOM 2800 N N . TYR A 1 352 ? 22.831 7.134 -9.107 1.00 97.94 352 TYR A N 1
ATOM 2801 C CA . TYR A 1 352 ? 22.132 6.004 -8.464 1.00 97.94 352 TYR A CA 1
ATOM 2802 C C . TYR A 1 352 ? 22.127 4.699 -9.284 1.00 97.94 352 TYR A C 1
ATOM 2804 O O . TYR A 1 352 ? 21.993 3.612 -8.721 1.00 97.94 352 TYR A O 1
ATOM 2812 N N . GLN A 1 353 ? 22.257 4.798 -10.611 1.00 96.62 353 GLN A N 1
ATOM 2813 C CA . GLN A 1 353 ? 22.308 3.664 -11.541 1.00 96.62 353 GLN A CA 1
ATOM 2814 C C . GLN A 1 353 ? 23.560 2.800 -11.345 1.00 96.62 353 GLN A C 1
ATOM 2816 O O . GLN A 1 353 ? 23.566 1.640 -11.740 1.00 96.62 353 GLN A O 1
ATOM 2821 N N . GLN A 1 354 ? 24.608 3.345 -10.726 1.00 96.38 354 GLN A N 1
ATOM 2822 C CA . GLN A 1 354 ? 25.850 2.631 -10.436 1.00 96.38 354 GLN A CA 1
ATOM 2823 C C . GLN A 1 354 ? 25.768 1.809 -9.138 1.00 96.38 354 GLN A C 1
ATOM 2825 O O . GLN A 1 354 ? 26.596 0.920 -8.930 1.00 96.38 354 GLN A O 1
ATOM 2830 N N . LEU A 1 355 ? 24.762 2.058 -8.285 1.00 97.38 355 LEU A N 1
ATOM 2831 C CA . LEU A 1 355 ? 24.537 1.283 -7.061 1.00 97.38 355 LEU A CA 1
ATOM 2832 C C . LEU A 1 355 ? 24.294 -0.200 -7.402 1.00 97.38 355 LEU A C 1
ATOM 2834 O O . LEU A 1 355 ? 23.578 -0.482 -8.369 1.00 97.38 355 LEU A O 1
ATOM 2838 N N . PRO A 1 356 ? 24.817 -1.166 -6.620 1.00 96.31 356 PRO A N 1
ATOM 2839 C CA . PRO A 1 356 ? 24.788 -2.588 -6.984 1.00 96.31 356 PRO A CA 1
ATOM 2840 C C . PRO A 1 356 ? 23.403 -3.164 -7.312 1.00 96.31 356 PRO A C 1
ATOM 2842 O O . PRO A 1 356 ? 23.285 -3.979 -8.225 1.00 96.31 356 PRO A O 1
ATOM 2845 N N . CYS A 1 357 ? 22.353 -2.734 -6.609 1.00 97.44 357 CYS A N 1
ATOM 2846 C CA . CYS A 1 357 ? 20.974 -3.177 -6.842 1.00 97.44 357 CYS A CA 1
ATOM 2847 C C . CYS A 1 357 ? 20.339 -2.585 -8.118 1.00 97.44 357 CYS A C 1
ATOM 2849 O O . CYS A 1 357 ? 19.366 -3.134 -8.636 1.00 97.44 357 CYS A O 1
ATOM 2851 N N . ASN A 1 358 ? 20.901 -1.492 -8.643 1.00 98.25 358 ASN A N 1
ATOM 2852 C CA . ASN A 1 358 ? 20.403 -0.761 -9.810 1.00 98.25 358 ASN A CA 1
ATOM 2853 C C . ASN A 1 358 ? 21.243 -0.985 -11.067 1.00 98.25 358 ASN A C 1
ATOM 2855 O O . ASN A 1 358 ? 20.730 -0.811 -12.174 1.00 98.25 358 ASN A O 1
ATOM 2859 N N . ARG A 1 359 ? 22.514 -1.358 -10.901 1.00 96.94 359 ARG A N 1
ATOM 2860 C CA . ARG A 1 359 ? 23.471 -1.526 -11.992 1.00 96.94 359 ARG A CA 1
ATOM 2861 C C . ARG A 1 359 ? 23.003 -2.602 -12.964 1.00 96.94 359 ARG A C 1
ATOM 2863 O O . ARG A 1 359 ? 22.634 -3.703 -12.557 1.00 96.94 359 ARG A O 1
ATOM 2870 N N . ALA A 1 360 ? 23.014 -2.276 -14.255 1.00 97.00 360 ALA A N 1
ATOM 2871 C CA . ALA A 1 360 ? 22.750 -3.258 -15.297 1.00 97.00 360 ALA A CA 1
ATOM 2872 C C . ALA A 1 360 ? 23.818 -4.361 -15.279 1.00 97.00 360 ALA A C 1
ATOM 2874 O O . ALA A 1 360 ? 24.981 -4.115 -14.957 1.00 97.00 360 ALA A O 1
ATOM 2875 N N . VAL A 1 361 ? 23.409 -5.583 -15.615 1.00 96.44 361 VAL A N 1
ATOM 2876 C CA . VAL A 1 361 ? 24.341 -6.709 -15.799 1.00 96.44 361 VAL A CA 1
ATOM 2877 C C . VAL A 1 361 ? 24.932 -6.736 -17.209 1.00 96.44 361 VAL A C 1
ATOM 2879 O O . VAL A 1 361 ? 25.985 -7.331 -17.419 1.00 96.44 361 VAL A O 1
ATOM 2882 N N . SER A 1 362 ? 24.273 -6.076 -18.164 1.00 95.12 362 SER A N 1
ATOM 2883 C CA . SER A 1 362 ? 24.800 -5.829 -19.502 1.00 95.12 362 SER A CA 1
ATOM 2884 C C . SER A 1 362 ? 25.905 -4.763 -19.467 1.00 95.12 362 SER A C 1
ATOM 2886 O O . SER A 1 362 ? 25.881 -3.888 -18.595 1.00 95.12 362 SER A O 1
ATOM 2888 N N . PRO A 1 363 ? 26.841 -4.764 -20.433 1.00 93.06 363 PRO A N 1
ATOM 2889 C CA . PRO A 1 363 ? 27.793 -3.669 -20.592 1.00 93.06 363 PRO A CA 1
ATOM 2890 C C . PRO A 1 363 ? 27.079 -2.316 -20.715 1.00 93.06 363 PRO A C 1
ATOM 2892 O O . PRO A 1 363 ? 26.101 -2.191 -21.454 1.00 93.06 363 PRO A O 1
ATOM 2895 N N . VAL A 1 364 ? 27.573 -1.302 -20.000 1.00 93.62 364 VAL A N 1
ATOM 2896 C CA . VAL A 1 364 ? 27.051 0.070 -20.054 1.00 93.62 364 VAL A CA 1
ATOM 2897 C C . VAL A 1 364 ? 28.123 0.978 -20.638 1.00 93.62 364 VAL A C 1
ATOM 2899 O O . VAL A 1 364 ? 29.209 1.099 -20.077 1.00 93.62 364 VAL A O 1
ATOM 2902 N N . TYR A 1 365 ? 27.803 1.620 -21.760 1.00 92.62 365 TYR A N 1
ATOM 2903 C CA . TYR A 1 365 ? 28.639 2.639 -22.384 1.00 92.62 365 TYR A CA 1
ATOM 2904 C C . TYR A 1 365 ? 27.766 3.811 -22.836 1.00 92.62 365 TYR A C 1
ATOM 2906 O O . TYR A 1 365 ? 27.065 3.731 -23.844 1.00 92.62 365 TYR A O 1
ATOM 2914 N N . CYS A 1 366 ? 27.766 4.887 -22.050 1.00 92.44 366 CYS A N 1
ATOM 2915 C CA . CYS A 1 366 ? 26.921 6.062 -22.256 1.00 92.44 366 CYS A CA 1
ATOM 2916 C C . CYS A 1 366 ? 27.766 7.343 -22.136 1.00 92.44 366 CYS A C 1
ATOM 2918 O O . CYS A 1 366 ? 27.817 7.935 -21.058 1.00 92.44 366 CYS A O 1
ATOM 2920 N N . PRO A 1 367 ? 28.427 7.801 -23.218 1.00 92.12 367 PRO A N 1
ATOM 2921 C CA . PRO A 1 367 ? 29.317 8.968 -23.167 1.00 92.12 367 PRO A CA 1
ATOM 2922 C C . PRO A 1 367 ? 28.591 10.279 -22.820 1.00 92.12 367 PRO A C 1
ATOM 2924 O O . PRO A 1 367 ? 29.236 11.238 -22.411 1.00 92.12 367 PRO A O 1
ATOM 2927 N N . TYR A 1 368 ? 27.256 10.314 -22.928 1.00 91.31 368 TYR A N 1
ATOM 2928 C CA . TYR A 1 368 ? 26.420 11.433 -22.480 1.00 91.31 368 TYR A CA 1
ATOM 2929 C C . TYR A 1 368 ? 26.369 11.610 -20.954 1.00 91.31 368 TYR A C 1
ATOM 2931 O O . TYR A 1 368 ? 25.911 12.651 -20.489 1.00 91.31 368 TYR A O 1
ATOM 2939 N N . GLN A 1 369 ? 26.775 10.608 -20.169 1.00 94.31 369 GLN A N 1
ATOM 2940 C CA . GLN A 1 369 ? 26.719 10.639 -18.707 1.00 94.31 369 GLN A CA 1
ATOM 2941 C C . GLN A 1 369 ? 28.129 10.523 -18.126 1.00 94.31 369 GLN A C 1
ATOM 2943 O O . GLN A 1 369 ? 28.773 9.486 -18.268 1.00 94.31 369 GLN A O 1
ATOM 2948 N N . ARG A 1 370 ? 28.601 11.599 -17.485 1.00 95.25 370 ARG A N 1
ATOM 2949 C CA . ARG A 1 370 ? 29.927 11.726 -16.862 1.00 95.25 370 ARG A CA 1
ATOM 2950 C C . ARG A 1 370 ? 29.811 12.474 -15.535 1.00 95.25 370 ARG A C 1
ATOM 2952 O O . ARG A 1 370 ? 28.871 13.250 -15.354 1.00 95.25 370 ARG A O 1
ATOM 2959 N N . ASP A 1 371 ? 30.808 12.295 -14.676 1.00 96.44 371 ASP A N 1
ATOM 2960 C CA . ASP A 1 371 ? 30.983 13.031 -13.419 1.00 96.44 371 ASP A CA 1
ATOM 2961 C C . ASP A 1 371 ? 29.746 12.924 -12.495 1.00 96.44 371 ASP A C 1
ATOM 2963 O O . ASP A 1 371 ? 29.002 11.942 -12.505 1.00 96.44 371 ASP A O 1
ATOM 2967 N N . GLY A 1 372 ? 29.522 13.942 -11.660 1.00 96.88 372 GLY A N 1
ATOM 2968 C CA . GLY A 1 372 ? 28.427 13.986 -10.698 1.00 96.88 372 GLY A CA 1
ATOM 2969 C C . GLY A 1 372 ? 28.807 13.441 -9.321 1.00 96.88 372 GLY A C 1
ATOM 2970 O O . GLY A 1 372 ? 29.799 12.731 -9.135 1.00 96.88 372 GLY A O 1
ATOM 2971 N N . PHE A 1 373 ? 28.010 13.812 -8.318 1.00 97.00 373 PHE A N 1
ATOM 2972 C CA . PHE A 1 373 ? 28.232 13.399 -6.934 1.00 97.00 373 PHE A CA 1
ATOM 2973 C C . PHE A 1 373 ? 28.254 11.866 -6.814 1.00 97.00 373 PHE A C 1
ATOM 2975 O O . PHE A 1 373 ? 27.388 11.192 -7.377 1.00 97.00 373 PHE A O 1
ATOM 2982 N N . MET A 1 374 ? 29.240 11.336 -6.079 1.00 95.75 374 MET A N 1
ATOM 2983 C CA . MET A 1 374 ? 29.459 9.894 -5.878 1.00 95.75 374 MET A CA 1
ATOM 2984 C C . MET A 1 374 ? 29.557 9.106 -7.194 1.00 95.75 374 MET A C 1
ATOM 2986 O O . MET A 1 374 ? 28.870 8.106 -7.389 1.00 95.75 374 MET A O 1
ATOM 2990 N N . THR A 1 375 ? 30.395 9.571 -8.125 1.00 95.06 375 THR A N 1
ATOM 2991 C CA . THR A 1 375 ? 30.779 8.765 -9.295 1.00 95.06 375 THR A CA 1
ATOM 2992 C C . THR A 1 375 ? 31.646 7.595 -8.841 1.00 95.06 375 THR A C 1
ATOM 2994 O O . THR A 1 375 ? 32.715 7.800 -8.272 1.00 95.06 375 THR A O 1
ATOM 2997 N N . PHE A 1 376 ? 31.191 6.373 -9.096 1.00 88.81 376 PHE A N 1
ATOM 2998 C CA . PHE A 1 376 ? 31.946 5.147 -8.875 1.00 88.81 376 PHE A CA 1
ATOM 2999 C C . PHE A 1 376 ? 32.660 4.721 -10.170 1.00 88.81 376 PHE A C 1
ATOM 3001 O O . PHE A 1 376 ? 32.201 4.997 -11.278 1.00 88.81 376 PHE A O 1
ATOM 3008 N N . GLY A 1 377 ? 33.767 3.988 -10.038 1.00 87.06 377 GLY A N 1
ATOM 3009 C CA . GLY A 1 377 ? 34.534 3.490 -11.186 1.00 87.06 377 GLY A CA 1
ATOM 3010 C C . GLY A 1 377 ? 35.451 4.543 -11.812 1.00 87.06 377 GLY A C 1
ATOM 3011 O O . GLY A 1 377 ? 35.877 5.481 -11.146 1.00 87.06 377 GLY A O 1
ATOM 3012 N N . ASP A 1 378 ? 35.793 4.359 -13.086 1.00 92.00 378 ASP A N 1
ATOM 3013 C CA . ASP A 1 378 ? 36.766 5.190 -13.808 1.00 92.00 378 ASP A CA 1
ATOM 3014 C C . ASP A 1 378 ? 36.137 6.355 -14.587 1.00 92.00 378 ASP A C 1
ATOM 3016 O O . ASP A 1 378 ? 36.869 7.151 -15.174 1.00 92.00 378 ASP A O 1
ATOM 3020 N N . ASN A 1 379 ? 34.799 6.458 -14.613 1.00 95.12 379 ASN A N 1
ATOM 3021 C CA . ASN A 1 379 ? 34.062 7.476 -15.367 1.00 95.12 379 ASN A CA 1
ATOM 3022 C C . ASN A 1 379 ? 34.447 7.501 -16.864 1.00 95.12 379 ASN A C 1
ATOM 3024 O O . ASN A 1 379 ? 34.606 8.572 -17.452 1.00 95.12 379 ASN A O 1
ATOM 3028 N N . TYR A 1 380 ? 34.659 6.320 -17.462 1.00 94.38 380 TYR A N 1
ATOM 3029 C CA . TYR A 1 380 ? 35.194 6.130 -18.820 1.00 94.38 380 TYR A CA 1
ATOM 3030 C C . TYR A 1 380 ? 36.582 6.767 -19.048 1.00 94.38 380 TYR A C 1
ATOM 3032 O O . TYR A 1 380 ? 36.972 7.046 -20.183 1.00 94.38 380 TYR A O 1
ATOM 3040 N N . GLY A 1 381 ? 37.338 7.029 -17.978 1.00 94.31 381 GLY A N 1
ATOM 3041 C CA . GLY A 1 381 ? 38.701 7.553 -18.017 1.00 94.31 381 GLY A CA 1
ATOM 3042 C C . GLY A 1 381 ? 38.847 8.822 -18.863 1.00 94.31 381 GLY A C 1
ATOM 3043 O O . GLY A 1 381 ? 38.065 9.765 -18.761 1.00 94.31 381 GLY A O 1
ATOM 3044 N N . ALA A 1 382 ? 39.864 8.836 -19.724 1.00 93.94 382 ALA A N 1
ATOM 3045 C CA . ALA A 1 382 ? 40.163 9.950 -20.625 1.00 93.94 382 ALA A CA 1
ATOM 3046 C C . ALA A 1 382 ? 39.395 9.892 -21.965 1.00 93.94 382 ALA A C 1
ATOM 3048 O O . ALA A 1 382 ? 39.743 10.622 -22.894 1.00 93.94 382 ALA A O 1
ATOM 3049 N N . GLU A 1 383 ? 38.387 9.020 -22.110 1.00 94.31 383 GLU A N 1
ATOM 3050 C CA . GLU A 1 383 ? 37.645 8.904 -23.369 1.00 94.31 383 GLU A CA 1
ATOM 3051 C C . GLU A 1 383 ? 36.874 10.191 -23.715 1.00 94.31 383 GLU A C 1
ATOM 3053 O O . GLU A 1 383 ? 36.370 10.867 -22.804 1.00 94.31 383 GLU A O 1
ATOM 3058 N N . PRO A 1 384 ? 36.716 10.512 -25.019 1.00 93.00 384 PRO A N 1
ATOM 3059 C CA . PRO A 1 384 ? 35.915 11.644 -25.470 1.00 93.00 384 PRO A CA 1
ATOM 3060 C C . PRO A 1 384 ? 34.520 11.673 -24.832 1.00 93.00 384 PRO A C 1
ATOM 3062 O O . PRO A 1 384 ? 33.802 10.677 -24.800 1.00 93.00 384 PRO A O 1
ATOM 3065 N N . THR A 1 385 ? 34.112 12.844 -24.350 1.00 91.94 385 THR A N 1
ATOM 3066 C CA . THR A 1 385 ? 32.821 13.080 -23.679 1.00 91.94 385 THR A CA 1
ATOM 3067 C C . THR A 1 385 ? 31.685 13.412 -24.660 1.00 91.94 385 THR A C 1
ATOM 3069 O O . THR A 1 385 ? 30.664 13.976 -24.277 1.00 91.94 385 THR A O 1
ATOM 3072 N N . TYR A 1 386 ? 31.858 13.095 -25.946 1.00 89.88 386 TYR A N 1
ATOM 3073 C CA . TYR A 1 386 ? 30.911 13.393 -27.022 1.00 89.88 386 TYR A CA 1
ATOM 3074 C C . TYR A 1 386 ? 30.786 12.209 -27.990 1.00 89.88 386 TYR A C 1
ATOM 3076 O O . TYR A 1 386 ? 31.679 11.370 -28.098 1.00 89.88 386 TYR A O 1
ATOM 3084 N N . VAL A 1 387 ? 29.653 12.124 -28.691 1.00 90.00 387 VAL A N 1
ATOM 3085 C CA . VAL A 1 387 ? 29.349 11.015 -29.612 1.00 90.00 387 VAL A CA 1
ATOM 3086 C C . VAL A 1 387 ? 29.892 11.254 -31.019 1.00 90.00 387 VAL A C 1
ATOM 3088 O O . VAL A 1 387 ? 30.114 12.394 -31.418 1.00 90.00 387 VAL A O 1
ATOM 3091 N N . ARG A 1 388 ? 30.034 10.168 -31.795 1.00 87.94 388 ARG A N 1
ATOM 3092 C CA . ARG A 1 388 ? 30.567 10.173 -33.173 1.00 87.94 388 ARG A CA 1
ATOM 3093 C C . ARG A 1 388 ? 32.005 10.705 -33.269 1.00 87.94 388 ARG A C 1
ATOM 3095 O O . ARG A 1 388 ? 32.362 11.341 -34.252 1.00 87.94 388 ARG A O 1
ATOM 3102 N N . SER A 1 389 ? 32.815 10.457 -32.242 1.00 89.88 389 SER A N 1
ATOM 3103 C CA . SER A 1 389 ? 34.248 10.748 -32.275 1.00 89.88 389 SER A CA 1
ATOM 3104 C C . SER A 1 389 ? 35.001 9.640 -33.011 1.00 89.88 389 SER A C 1
ATOM 3106 O O . SER A 1 389 ? 34.888 8.474 -32.640 1.00 89.88 389 SER A O 1
ATOM 3108 N N . ASP A 1 390 ? 35.840 9.997 -33.981 1.00 92.12 390 ASP A N 1
ATOM 3109 C CA . ASP A 1 390 ? 36.745 9.040 -34.636 1.00 92.12 390 ASP A CA 1
ATOM 3110 C C . ASP A 1 390 ? 37.838 8.516 -33.685 1.00 92.12 390 ASP A C 1
ATOM 3112 O O . ASP A 1 390 ? 38.419 7.459 -33.916 1.00 92.12 390 ASP A O 1
ATOM 3116 N N . LEU A 1 391 ? 38.092 9.224 -32.574 1.00 93.50 391 LEU A N 1
ATOM 3117 C CA . LEU A 1 391 ? 39.046 8.813 -31.535 1.00 93.50 391 LEU A CA 1
ATOM 3118 C C . LEU A 1 391 ? 38.552 7.602 -30.731 1.00 93.50 391 LEU A C 1
ATOM 3120 O O . LEU A 1 391 ? 39.349 6.894 -30.117 1.00 93.50 391 LEU A O 1
ATOM 3124 N N . ARG A 1 392 ? 37.234 7.373 -30.714 1.00 92.75 392 ARG A N 1
ATOM 3125 C CA . ARG A 1 392 ? 36.593 6.250 -30.029 1.00 92.75 392 ARG A CA 1
ATOM 3126 C C . ARG A 1 392 ? 35.388 5.771 -30.845 1.00 92.75 392 ARG A C 1
ATOM 3128 O O . ARG A 1 392 ? 34.267 6.213 -30.594 1.00 92.75 392 ARG A O 1
ATOM 3135 N N . PRO A 1 393 ? 35.601 4.865 -31.814 1.00 90.50 393 PRO A N 1
ATOM 3136 C CA . PRO A 1 393 ? 34.514 4.288 -32.597 1.00 90.50 393 PRO A CA 1
ATOM 3137 C C . PRO A 1 393 ? 33.526 3.512 -31.712 1.00 90.50 393 PRO A C 1
ATOM 3139 O O . PRO A 1 393 ? 33.936 2.732 -30.852 1.00 90.50 393 PRO A O 1
ATOM 3142 N N . VAL A 1 394 ? 32.221 3.710 -31.933 1.00 89.75 394 VAL A N 1
ATOM 3143 C CA . VAL A 1 394 ? 31.127 3.081 -31.167 1.00 89.75 394 VAL A CA 1
ATOM 3144 C C . VAL A 1 394 ? 30.179 2.358 -32.119 1.00 89.75 394 VAL A C 1
ATOM 3146 O O . VAL A 1 394 ? 29.769 2.922 -33.132 1.00 89.75 394 VAL A O 1
ATOM 3149 N N . ASN A 1 395 ? 29.795 1.128 -31.771 1.00 88.31 395 ASN A N 1
ATOM 3150 C CA . ASN A 1 395 ? 28.776 0.370 -32.497 1.00 88.31 395 ASN A CA 1
ATOM 3151 C C . ASN A 1 395 ? 27.376 0.727 -31.987 1.00 88.31 395 ASN A C 1
ATOM 3153 O O . ASN A 1 395 ? 27.136 0.742 -30.780 1.00 88.31 395 ASN A O 1
ATOM 3157 N N . PHE A 1 396 ? 26.441 0.950 -32.909 1.00 85.06 396 PHE A N 1
ATOM 3158 C CA . PHE A 1 396 ? 25.030 1.181 -32.604 1.00 85.06 396 PHE A CA 1
ATOM 3159 C C . PHE A 1 396 ? 24.202 -0.020 -33.069 1.00 85.06 396 PHE A C 1
ATOM 3161 O O . PHE A 1 396 ? 24.454 -0.572 -34.139 1.00 85.06 396 PHE A O 1
ATOM 3168 N N . VAL A 1 397 ? 23.225 -0.433 -32.262 1.00 79.94 397 VAL A N 1
ATOM 3169 C CA . VAL A 1 397 ? 22.332 -1.563 -32.560 1.00 79.94 397 VAL A CA 1
ATOM 3170 C C . VAL A 1 397 ? 20.944 -1.034 -32.916 1.00 79.94 397 VAL A C 1
ATOM 3172 O O . VAL A 1 397 ? 20.433 -0.142 -32.242 1.00 79.94 397 VAL A O 1
ATOM 3175 N N . GLY A 1 398 ? 20.333 -1.618 -33.952 1.00 69.12 398 GLY A N 1
ATOM 3176 C CA . GLY A 1 398 ? 19.012 -1.247 -34.470 1.00 69.12 398 GLY A CA 1
ATOM 3177 C C . GLY A 1 398 ? 19.089 -0.546 -35.830 1.00 69.12 398 GLY A C 1
ATOM 3178 O O . GLY A 1 398 ? 20.018 0.212 -36.094 1.00 69.12 398 GLY A O 1
ATOM 3179 N N . GLN A 1 399 ? 18.125 -0.821 -36.716 1.00 58.78 399 GLN A N 1
ATOM 3180 C CA . GLN A 1 399 ? 18.034 -0.168 -38.035 1.00 58.78 399 GLN A CA 1
ATOM 3181 C C . GLN A 1 399 ? 17.346 1.206 -37.974 1.00 58.78 399 GLN A C 1
ATOM 3183 O O . GLN A 1 399 ? 17.555 2.053 -38.837 1.00 58.78 399 GLN A O 1
ATOM 3188 N N . GLN A 1 400 ? 16.541 1.432 -36.938 1.00 59.44 400 GLN A N 1
ATOM 3189 C CA . GLN A 1 400 ? 15.877 2.689 -36.612 1.00 59.44 400 GLN A CA 1
ATOM 3190 C C . GLN A 1 400 ? 16.097 2.949 -35.110 1.00 59.44 400 GLN A C 1
ATOM 3192 O O . GLN A 1 400 ? 16.430 2.015 -34.380 1.00 59.44 400 GLN A O 1
ATOM 3197 N N . GLY A 1 401 ? 15.988 4.200 -34.642 1.00 54.72 401 GLY A N 1
ATOM 3198 C CA . GLY A 1 401 ? 16.204 4.542 -33.224 1.00 54.72 401 GLY A CA 1
ATOM 3199 C C . GLY A 1 401 ? 15.316 3.733 -32.262 1.00 54.72 401 GLY A C 1
ATOM 3200 O O . GLY A 1 401 ? 14.454 2.982 -32.699 1.00 54.72 401 GLY A O 1
ATOM 3201 N N . ALA A 1 402 ? 15.486 3.911 -30.946 1.00 50.75 402 ALA A N 1
ATOM 3202 C CA . ALA A 1 402 ? 14.836 3.099 -29.898 1.00 50.75 402 ALA A CA 1
ATOM 3203 C C . ALA A 1 402 ? 13.296 2.945 -30.003 1.00 50.75 402 ALA A C 1
ATOM 3205 O O . ALA A 1 402 ? 12.742 2.064 -29.359 1.00 50.75 402 ALA A O 1
ATOM 3206 N N . ASN A 1 403 ? 12.627 3.754 -30.832 1.00 51.94 403 ASN A N 1
ATOM 3207 C CA . ASN A 1 403 ? 11.222 3.633 -31.223 1.00 51.94 403 ASN A CA 1
ATOM 3208 C C . ASN A 1 403 ? 11.049 3.904 -32.733 1.00 51.94 403 ASN A C 1
ATOM 3210 O O . ASN A 1 403 ? 10.338 4.836 -33.107 1.00 51.94 403 ASN A O 1
ATOM 3214 N N . GLY A 1 404 ? 11.763 3.173 -33.599 1.00 49.16 404 GLY A N 1
ATOM 3215 C CA . GLY A 1 404 ? 11.554 3.220 -35.054 1.00 49.16 404 GLY A CA 1
ATOM 3216 C C . GLY A 1 404 ? 10.067 3.182 -35.404 1.00 49.16 404 GLY A C 1
ATOM 3217 O O . GLY A 1 404 ? 9.300 2.577 -34.657 1.00 49.16 404 GLY A O 1
ATOM 3218 N N . TYR A 1 405 ? 9.667 3.888 -36.468 1.00 49.06 405 TYR A N 1
ATOM 3219 C CA . TYR A 1 405 ? 8.266 4.104 -36.846 1.00 49.06 405 TYR A CA 1
ATOM 3220 C C . TYR A 1 405 ? 7.435 2.842 -36.608 1.00 49.06 405 TYR A C 1
ATOM 3222 O O . TYR A 1 405 ? 7.711 1.800 -37.203 1.00 49.06 405 TYR A O 1
ATOM 3230 N N . ALA A 1 406 ? 6.437 2.939 -35.729 1.00 57.84 406 ALA A N 1
ATOM 3231 C CA . ALA A 1 406 ? 5.504 1.853 -35.509 1.00 57.84 406 ALA A CA 1
ATOM 3232 C C . ALA A 1 406 ? 4.740 1.605 -36.820 1.00 57.84 406 ALA A C 1
ATOM 3234 O O . ALA A 1 406 ? 3.929 2.430 -37.245 1.00 57.84 406 ALA A O 1
ATOM 3235 N N . ILE A 1 407 ? 5.033 0.496 -37.498 1.00 52.94 407 ILE A N 1
ATOM 3236 C CA . ILE A 1 407 ? 4.363 0.115 -38.741 1.00 52.94 407 ILE A CA 1
ATOM 3237 C C . ILE A 1 407 ? 2.967 -0.383 -38.363 1.00 52.94 407 ILE A C 1
ATOM 3239 O O . ILE A 1 407 ? 2.831 -1.404 -37.690 1.00 52.94 407 ILE A O 1
ATOM 3243 N N . GLY A 1 408 ? 1.931 0.361 -38.764 1.00 53.19 408 GLY A N 1
ATOM 3244 C CA . GLY A 1 408 ? 0.536 0.038 -38.440 1.00 53.19 408 GLY A CA 1
ATOM 3245 C C . GLY A 1 408 ? -0.421 1.227 -38.283 1.00 53.19 408 GLY A C 1
ATOM 3246 O O . GLY A 1 408 ? -1.611 0.995 -38.119 1.00 53.19 408 GLY A O 1
ATOM 3247 N N . GLY A 1 409 ? 0.054 2.478 -38.332 1.00 56.28 409 GLY A N 1
ATOM 3248 C CA . GLY A 1 409 ? -0.797 3.679 -38.432 1.00 56.28 409 GLY A CA 1
ATOM 3249 C C . GLY A 1 409 ? -1.460 4.173 -37.134 1.00 56.28 409 GLY A C 1
ATOM 3250 O O . GLY A 1 409 ? -1.758 5.356 -37.029 1.00 56.28 409 GLY A O 1
ATOM 3251 N N . HIS A 1 410 ? -1.617 3.338 -36.097 1.00 67.06 410 HIS A N 1
ATOM 3252 C CA . HIS A 1 410 ? -2.319 3.732 -34.855 1.00 67.06 410 HIS A CA 1
ATOM 3253 C C . HIS A 1 410 ? -1.597 4.809 -34.004 1.00 67.06 410 HIS A C 1
ATOM 3255 O O . HIS A 1 410 ? -2.161 5.342 -33.052 1.00 67.06 410 HIS A O 1
ATOM 3261 N N . GLU A 1 411 ? -0.343 5.150 -34.323 1.00 70.06 411 GLU A N 1
ATOM 3262 C CA . GLU A 1 411 ? 0.398 6.263 -33.696 1.00 70.06 411 GLU A CA 1
ATOM 3263 C C . GLU A 1 411 ? 0.597 7.457 -34.648 1.00 70.06 411 GLU A C 1
ATOM 3265 O O . GLU A 1 411 ? 1.469 8.301 -34.429 1.00 70.06 411 GLU A O 1
ATOM 3270 N N . GLU A 1 412 ? -0.214 7.555 -35.704 1.00 78.56 412 GLU A N 1
ATOM 3271 C CA . GLU A 1 412 ? -0.299 8.750 -36.543 1.00 78.56 412 GLU A CA 1
ATOM 3272 C C . GLU A 1 412 ? -1.214 9.788 -35.883 1.00 78.56 412 GLU A C 1
ATOM 3274 O O . GLU A 1 412 ? -2.443 9.724 -35.925 1.00 78.56 412 GLU A O 1
ATOM 3279 N N . TRP A 1 413 ? -0.600 10.770 -35.228 1.00 81.62 413 TRP A N 1
ATOM 3280 C CA . TRP A 1 413 ? -1.327 11.800 -34.494 1.00 81.62 413 TRP A CA 1
ATOM 3281 C C . TRP A 1 413 ? -1.869 12.884 -35.432 1.00 81.62 413 TRP A C 1
ATOM 3283 O O . TRP A 1 413 ? -1.104 13.632 -36.042 1.00 81.62 413 TRP A O 1
ATOM 3293 N N . VAL A 1 414 ? -3.194 13.042 -35.473 1.00 84.25 414 VAL A N 1
ATOM 3294 C CA . VAL A 1 414 ? -3.870 14.187 -36.102 1.00 84.25 414 VAL A CA 1
ATOM 3295 C C . VAL A 1 414 ? -4.491 15.053 -35.008 1.00 84.25 414 VAL A C 1
ATOM 3297 O O . VAL A 1 414 ? -5.325 14.589 -34.235 1.00 84.25 414 VAL A O 1
ATOM 3300 N N . GLY A 1 415 ? -4.103 16.327 -34.924 1.00 88.06 415 GLY A N 1
ATOM 3301 C CA . GLY A 1 415 ? -4.661 17.227 -33.915 1.00 88.06 415 GLY A CA 1
ATOM 3302 C C . GLY A 1 415 ? -3.928 18.557 -33.771 1.00 88.06 415 GLY A C 1
ATOM 3303 O O . GLY A 1 415 ? -3.080 18.924 -34.583 1.00 88.06 415 GLY A O 1
ATOM 3304 N N . ARG A 1 416 ? -4.277 19.295 -32.713 1.00 91.19 416 ARG A N 1
ATOM 3305 C CA . ARG A 1 416 ? -3.584 20.508 -32.254 1.00 91.19 416 ARG A CA 1
ATOM 3306 C C . ARG A 1 416 ? -3.197 20.320 -30.792 1.00 91.19 416 ARG A C 1
ATOM 3308 O O . ARG A 1 416 ? -3.910 19.648 -30.055 1.00 91.19 416 ARG A O 1
ATOM 3315 N N . VAL A 1 417 ? -2.109 20.950 -30.359 1.00 95.06 417 VAL A N 1
ATOM 3316 C CA . VAL A 1 417 ? -1.746 20.994 -28.936 1.00 95.06 417 VAL A CA 1
ATOM 3317 C C . VAL A 1 417 ? -2.848 21.727 -28.162 1.00 95.06 417 VAL A C 1
ATOM 3319 O O . VAL A 1 417 ? -3.200 22.853 -28.514 1.00 95.06 417 VAL A O 1
ATOM 3322 N N . CYS A 1 418 ? -3.398 21.100 -27.120 1.00 93.88 418 CYS A N 1
ATOM 3323 C CA . CYS A 1 418 ? -4.470 21.673 -26.306 1.00 93.88 418 CYS A CA 1
ATOM 3324 C C . CYS A 1 418 ? -4.365 21.267 -24.831 1.00 93.88 418 CYS A C 1
ATOM 3326 O O . CYS A 1 418 ? -3.786 20.235 -24.494 1.00 93.88 418 CYS A O 1
ATOM 3328 N N . GLY A 1 419 ? -4.980 22.061 -23.951 1.00 92.81 419 GLY A N 1
ATOM 3329 C CA . GLY A 1 419 ? -5.291 21.618 -22.594 1.00 92.81 419 GLY A CA 1
ATOM 3330 C C . GLY A 1 419 ? -6.443 20.615 -22.630 1.00 92.81 419 GLY A C 1
ATOM 3331 O O . GLY A 1 419 ? -7.467 20.881 -23.255 1.00 92.81 419 GLY A O 1
ATOM 3332 N N . PHE A 1 420 ? -6.272 19.469 -21.976 1.00 91.38 420 PHE A N 1
ATOM 3333 C CA . PHE A 1 420 ? -7.284 18.420 -21.894 1.00 91.38 420 PHE A CA 1
ATOM 3334 C C . PHE A 1 420 ? -7.517 18.031 -20.434 1.00 91.38 420 PHE A C 1
ATOM 3336 O O . PHE A 1 420 ? -6.596 18.020 -19.618 1.00 91.38 420 PHE A O 1
ATOM 3343 N N . THR A 1 421 ? -8.762 17.723 -20.091 1.00 91.12 421 THR A N 1
ATOM 3344 C CA . THR A 1 421 ? -9.143 17.191 -18.780 1.00 91.12 421 THR A CA 1
ATOM 3345 C C . THR A 1 421 ? -10.215 16.147 -19.002 1.00 91.12 421 THR A C 1
ATOM 3347 O O . THR A 1 421 ? -11.243 16.447 -19.619 1.00 91.12 421 THR A O 1
ATOM 3350 N N . SER A 1 422 ? -9.975 14.928 -18.517 1.00 92.62 422 SER A N 1
ATOM 3351 C CA . SER A 1 422 ? -10.959 13.862 -18.653 1.00 92.62 422 SER A CA 1
ATOM 3352 C C . SER A 1 422 ? -12.255 14.212 -17.911 1.00 92.62 422 SER A C 1
ATOM 3354 O O . SER A 1 422 ? -12.237 14.814 -16.836 1.00 92.62 422 SER A O 1
ATOM 3356 N N . GLN A 1 423 ? -13.395 13.854 -18.501 1.00 92.50 423 GLN A N 1
ATOM 3357 C CA . GLN A 1 423 ? -14.716 14.062 -17.905 1.00 92.50 423 GLN A CA 1
ATOM 3358 C C . GLN A 1 423 ? -15.229 12.751 -17.331 1.00 92.50 423 GLN A C 1
ATOM 3360 O O . GLN A 1 423 ? -15.064 11.706 -17.956 1.00 92.50 423 GLN A O 1
ATOM 3365 N N . VAL A 1 424 ? -15.859 12.799 -16.159 1.00 91.44 424 VAL A N 1
ATOM 3366 C CA . VAL A 1 424 ? -16.531 11.626 -15.590 1.00 91.44 424 VAL A CA 1
ATOM 3367 C C . VAL A 1 424 ? -17.830 11.375 -16.355 1.00 91.44 424 VAL A C 1
ATOM 3369 O O . VAL A 1 424 ? -18.648 12.279 -16.519 1.00 91.44 424 VAL A O 1
ATOM 3372 N N . THR A 1 425 ? -18.032 10.140 -16.802 1.00 90.88 425 THR A N 1
ATOM 3373 C CA . THR A 1 425 ? -19.212 9.705 -17.564 1.00 90.88 425 THR A CA 1
ATOM 3374 C C . THR A 1 425 ? -19.816 8.436 -16.955 1.00 90.88 425 THR A C 1
ATOM 3376 O O . THR A 1 425 ? -19.239 7.836 -16.051 1.00 90.88 425 THR A O 1
ATOM 3379 N N . GLU A 1 426 ? -20.986 7.990 -17.429 1.00 88.56 426 GLU A N 1
ATOM 3380 C CA . GLU A 1 426 ? -21.606 6.744 -16.934 1.00 88.56 426 GLU A CA 1
ATOM 3381 C C . GLU A 1 426 ? -20.760 5.488 -17.187 1.00 88.56 426 GLU A C 1
ATOM 3383 O O . GLU A 1 426 ? -20.835 4.517 -16.424 1.00 88.56 426 GLU A O 1
ATOM 3388 N N . ASP A 1 427 ? -19.920 5.537 -18.218 1.00 90.62 427 ASP A N 1
ATOM 3389 C CA . ASP A 1 427 ? -18.972 4.495 -18.600 1.00 90.62 427 ASP A CA 1
ATOM 3390 C C . ASP A 1 427 ? -17.943 4.208 -17.498 1.00 90.62 427 ASP A C 1
ATOM 3392 O O . ASP A 1 427 ? -17.540 3.057 -17.301 1.00 90.62 427 ASP A O 1
ATOM 3396 N N . ASP A 1 428 ? -17.596 5.215 -16.691 1.00 91.62 428 ASP A N 1
ATOM 3397 C CA . ASP A 1 428 ? -16.659 5.076 -15.570 1.00 91.62 428 ASP A CA 1
ATOM 3398 C C . ASP A 1 428 ? -17.200 4.184 -14.445 1.00 91.62 428 ASP A C 1
ATOM 3400 O O . ASP A 1 428 ? -16.438 3.575 -13.696 1.00 91.62 428 ASP A O 1
ATOM 3404 N N . PHE A 1 429 ? -18.521 4.020 -14.374 1.00 92.31 429 PHE A N 1
ATOM 3405 C CA . PHE A 1 429 ? -19.179 3.212 -13.352 1.00 92.31 429 PHE A CA 1
ATOM 3406 C C . PHE A 1 429 ? -19.513 1.794 -13.830 1.00 92.31 429 PHE A C 1
ATOM 3408 O O . PHE A 1 429 ? -19.849 0.935 -13.014 1.00 92.31 429 PHE A O 1
ATOM 3415 N N . VAL A 1 43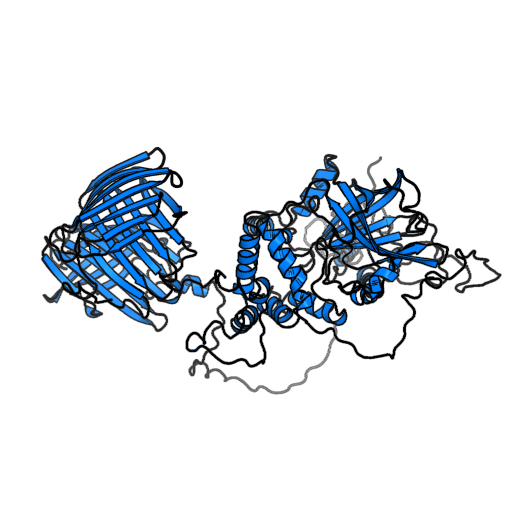0 ? -19.438 1.500 -15.134 1.00 93.19 430 VAL A N 1
ATOM 3416 C CA . VAL A 1 430 ? -19.841 0.190 -15.680 1.00 93.19 430 VAL A CA 1
ATOM 3417 C C . VAL A 1 430 ? -18.976 -0.940 -15.128 1.00 93.19 430 VAL A C 1
ATOM 3419 O O . VAL A 1 430 ? -19.516 -1.931 -14.635 1.00 93.19 430 VAL A O 1
ATOM 3422 N N . GLN A 1 431 ? -17.649 -0.797 -15.164 1.00 94.94 431 GLN A N 1
ATOM 3423 C CA . GLN A 1 431 ? -16.749 -1.850 -14.682 1.00 94.94 431 GLN A CA 1
ATOM 3424 C C . GLN A 1 431 ? -16.775 -1.990 -13.155 1.00 94.94 431 GLN A C 1
ATOM 3426 O O . GLN A 1 431 ? -16.724 -3.106 -12.650 1.00 94.94 431 GLN A O 1
ATOM 3431 N N . ALA A 1 432 ? -16.982 -0.894 -12.420 1.00 92.56 432 ALA A N 1
ATOM 3432 C CA . ALA A 1 432 ? -17.225 -0.939 -10.979 1.00 92.56 432 ALA A CA 1
ATOM 3433 C C . ALA A 1 432 ? -18.482 -1.773 -10.639 1.00 92.56 432 ALA A C 1
ATOM 3435 O O . ALA A 1 432 ? -18.437 -2.667 -9.794 1.00 92.56 432 ALA A O 1
ATOM 3436 N N . ARG A 1 433 ? -19.589 -1.586 -11.375 1.00 91.12 433 ARG A N 1
ATOM 3437 C CA . ARG A 1 433 ? -20.813 -2.407 -11.235 1.00 91.12 433 ARG A CA 1
ATOM 3438 C C . ARG A 1 433 ? -20.592 -3.881 -11.594 1.00 91.12 433 ARG A C 1
ATOM 3440 O O . ARG A 1 433 ? -21.155 -4.779 -10.961 1.00 91.12 433 ARG A O 1
ATOM 3447 N N . GLN A 1 434 ? -19.773 -4.149 -12.610 1.00 91.56 434 GLN A N 1
ATOM 3448 C CA . GLN A 1 434 ? -19.375 -5.516 -12.952 1.00 91.56 434 GLN A CA 1
ATOM 3449 C C . GLN A 1 434 ? -18.558 -6.141 -11.817 1.00 91.56 434 GLN A C 1
ATOM 3451 O O . GLN A 1 434 ? -18.841 -7.271 -11.423 1.00 91.56 434 GLN A O 1
ATOM 3456 N N . PHE A 1 435 ? -17.614 -5.397 -11.238 1.00 94.00 435 PHE A N 1
ATOM 3457 C CA . PHE A 1 435 ? -16.806 -5.858 -10.115 1.00 94.00 435 PHE A CA 1
ATOM 3458 C C . PHE A 1 435 ? -17.646 -6.111 -8.857 1.00 94.00 435 PHE A C 1
ATOM 3460 O O . PHE A 1 435 ? -17.469 -7.145 -8.221 1.00 94.00 435 PHE A O 1
ATOM 3467 N N . TRP A 1 436 ? -18.649 -5.275 -8.564 1.00 90.38 436 TRP A N 1
ATOM 3468 C CA . TRP A 1 436 ? -19.636 -5.552 -7.508 1.00 90.38 436 TRP A CA 1
ATOM 3469 C C . TRP A 1 436 ? -20.287 -6.928 -7.688 1.00 90.38 436 TRP A C 1
ATOM 3471 O O . TRP A 1 436 ? -20.384 -7.715 -6.748 1.00 90.38 436 TRP A O 1
ATOM 3481 N N . SER A 1 437 ? -20.684 -7.249 -8.921 1.00 89.25 437 SER A N 1
ATOM 3482 C CA . SER A 1 437 ? -21.283 -8.547 -9.255 1.00 89.25 437 SER A CA 1
ATOM 3483 C C . SER A 1 437 ? -20.284 -9.705 -9.139 1.00 89.25 437 SER A C 1
ATOM 3485 O O . SER A 1 437 ? -20.691 -10.833 -8.880 1.00 89.25 437 SER A O 1
ATOM 3487 N N . VAL A 1 438 ? -18.983 -9.448 -9.323 1.00 92.31 438 VAL A N 1
ATOM 3488 C CA . VAL A 1 438 ? -17.912 -10.429 -9.083 1.00 92.31 438 VAL A CA 1
ATOM 3489 C C . VAL A 1 438 ? -17.733 -10.685 -7.589 1.00 92.31 438 VAL A C 1
ATOM 3491 O O . VAL A 1 438 ? -17.643 -11.849 -7.207 1.00 92.31 438 VAL A O 1
ATOM 3494 N N . LEU A 1 439 ? -17.730 -9.643 -6.751 1.00 85.69 439 LEU A N 1
ATOM 3495 C CA . LEU A 1 439 ? -17.662 -9.793 -5.293 1.00 85.69 439 LEU A CA 1
ATOM 3496 C C . LEU A 1 439 ? -18.838 -10.619 -4.765 1.00 85.69 439 LEU A C 1
ATOM 3498 O O . LEU A 1 439 ? -18.631 -11.507 -3.956 1.00 85.69 439 LEU A O 1
ATOM 3502 N N . GLY A 1 440 ? -20.046 -10.437 -5.310 1.00 83.94 440 GLY A N 1
ATOM 3503 C CA . GLY A 1 440 ? -21.226 -11.227 -4.927 1.00 83.94 440 GLY A CA 1
ATOM 3504 C C . GLY A 1 440 ? -21.147 -12.726 -5.247 1.00 83.94 440 GLY A C 1
ATOM 3505 O O . GLY A 1 440 ? -22.028 -13.480 -4.846 1.00 83.94 440 GLY A O 1
ATOM 3506 N N . LYS A 1 441 ? -20.113 -13.181 -5.969 1.00 93.38 441 LYS A N 1
ATOM 3507 C CA . LYS A 1 441 ? -19.825 -14.614 -6.158 1.00 93.38 441 LYS A CA 1
ATOM 3508 C C . LYS A 1 441 ? -19.027 -15.216 -4.997 1.00 93.38 441 LYS A C 1
ATOM 3510 O O . LYS A 1 441 ? -18.844 -16.429 -4.968 1.00 93.38 441 LYS A O 1
ATOM 3515 N N . GLN A 1 442 ? -18.518 -14.385 -4.091 1.00 90.19 442 GLN A N 1
ATOM 3516 C CA . GLN A 1 442 ? -17.737 -14.771 -2.921 1.00 90.19 442 GLN A CA 1
ATOM 3517 C C . GLN A 1 442 ? -18.540 -14.367 -1.673 1.00 90.19 442 GLN A C 1
ATOM 3519 O O . GLN A 1 442 ? -18.762 -13.172 -1.468 1.00 90.19 442 GLN A O 1
ATOM 3524 N N . PRO A 1 443 ? -19.032 -15.328 -0.868 1.00 89.50 443 PRO A N 1
ATOM 3525 C CA . PRO A 1 443 ? -19.838 -15.017 0.312 1.00 89.50 443 PRO A CA 1
ATOM 3526 C C . PRO A 1 443 ? -19.132 -14.022 1.245 1.00 89.50 443 PRO A C 1
ATOM 3528 O O . PRO A 1 443 ? -17.959 -14.207 1.558 1.00 89.50 443 PRO A O 1
ATOM 3531 N N . GLY A 1 444 ? -19.835 -12.971 1.675 1.00 85.88 444 GLY A N 1
ATOM 3532 C CA . GLY A 1 444 ? -19.326 -11.976 2.626 1.00 85.88 444 GLY A CA 1
ATOM 3533 C C . GLY A 1 444 ? -18.482 -10.842 2.027 1.00 85.88 444 GLY A C 1
ATOM 3534 O O . GLY A 1 444 ? -18.240 -9.851 2.712 1.00 85.88 444 GLY A O 1
ATOM 3535 N N . GLU A 1 445 ? -18.028 -10.923 0.769 1.00 86.56 445 GLU A N 1
ATOM 3536 C CA . GLU A 1 445 ? 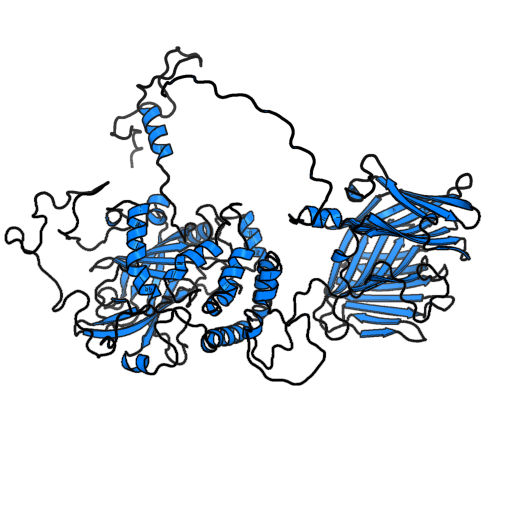-17.156 -9.885 0.185 1.00 86.56 445 GLU A CA 1
ATOM 3537 C C . GLU A 1 445 ? -17.894 -8.569 -0.114 1.00 86.56 445 GLU A C 1
ATOM 3539 O O . GLU A 1 445 ? -17.300 -7.490 -0.036 1.00 86.56 445 GLU A O 1
ATOM 3544 N N . GLN A 1 446 ? -19.186 -8.633 -0.452 1.00 86.06 446 GLN A N 1
ATOM 3545 C CA . GLN A 1 446 ? -20.006 -7.433 -0.654 1.00 86.06 446 GLN A CA 1
ATOM 3546 C C . GLN A 1 446 ? -20.259 -6.715 0.676 1.00 86.06 446 GLN A C 1
ATOM 3548 O O . GLN A 1 446 ? -20.114 -5.495 0.755 1.00 86.06 446 GLN A O 1
ATOM 3553 N N . GLU A 1 447 ? -20.575 -7.474 1.723 1.00 83.88 447 GLU A N 1
ATOM 3554 C CA . GLU A 1 447 ? -20.783 -6.987 3.084 1.00 83.88 447 GLU A CA 1
ATOM 3555 C C . GLU A 1 447 ? -19.491 -6.400 3.661 1.00 83.88 447 GLU A C 1
ATOM 3557 O O . GLU A 1 447 ? -19.511 -5.299 4.211 1.00 83.88 447 GLU A O 1
ATOM 3562 N N . ALA A 1 448 ? -18.356 -7.079 3.467 1.00 81.38 448 ALA A N 1
ATOM 3563 C CA . ALA A 1 448 ? -17.049 -6.587 3.884 1.00 81.38 448 ALA A CA 1
ATOM 3564 C C . ALA A 1 448 ? -16.708 -5.254 3.207 1.00 81.38 448 ALA A C 1
ATOM 3566 O O . ALA A 1 448 ? -16.328 -4.310 3.895 1.00 81.38 448 ALA A O 1
ATOM 3567 N N . LEU A 1 449 ? -16.910 -5.129 1.887 1.00 85.88 449 LEU A N 1
ATOM 3568 C CA . LEU A 1 449 ? -16.697 -3.859 1.184 1.00 85.88 449 LEU A CA 1
ATOM 3569 C C . LEU A 1 449 ? -17.531 -2.734 1.804 1.00 85.88 449 LEU A C 1
ATOM 3571 O O . LEU A 1 449 ? -16.991 -1.667 2.096 1.00 85.88 449 LEU A O 1
ATOM 3575 N N . VAL A 1 450 ? -18.828 -2.968 2.025 1.00 83.12 450 VAL A N 1
ATOM 3576 C CA . VAL A 1 450 ? -19.731 -1.970 2.621 1.00 83.12 450 VAL A CA 1
ATOM 3577 C C . VAL A 1 450 ? -19.279 -1.593 4.032 1.00 83.12 450 VAL A C 1
ATOM 3579 O O . VAL A 1 450 ? -19.175 -0.405 4.335 1.00 83.12 450 VAL A O 1
ATOM 3582 N N . SER A 1 451 ? -18.956 -2.582 4.867 1.00 80.69 451 SER A N 1
ATOM 3583 C CA . SER A 1 451 ? -18.477 -2.376 6.235 1.00 80.69 451 SER A CA 1
ATOM 3584 C C . SER A 1 451 ? -17.179 -1.566 6.269 1.00 80.69 451 SER A C 1
ATOM 3586 O O . SER A 1 451 ? -17.064 -0.614 7.036 1.00 80.69 451 SER A O 1
ATOM 3588 N N . ASN A 1 452 ? -16.216 -1.891 5.406 1.00 85.06 452 ASN A N 1
ATOM 3589 C CA . ASN A 1 452 ? -14.921 -1.212 5.352 1.00 85.06 452 ASN A CA 1
ATOM 3590 C C . ASN A 1 452 ? -15.065 0.240 4.866 1.00 85.06 452 ASN A C 1
ATOM 3592 O O . ASN A 1 452 ? -14.449 1.147 5.428 1.00 85.06 452 ASN A O 1
ATOM 3596 N N . VAL A 1 453 ? -15.908 0.483 3.850 1.00 86.00 453 VAL A N 1
ATOM 3597 C CA . VAL A 1 453 ? -16.230 1.845 3.391 1.00 86.00 453 VAL A CA 1
ATOM 3598 C C . VAL A 1 453 ? -16.881 2.641 4.514 1.00 86.00 453 VAL A C 1
ATOM 3600 O O . VAL A 1 453 ? -16.455 3.762 4.780 1.00 86.00 453 VAL A O 1
ATOM 3603 N N . ALA A 1 454 ? -17.891 2.079 5.178 1.00 80.94 454 ALA A N 1
ATOM 3604 C CA . ALA A 1 454 ? -18.616 2.764 6.240 1.00 80.94 454 ALA A CA 1
ATOM 3605 C C . ALA A 1 454 ? -17.729 3.058 7.454 1.00 80.94 454 ALA A C 1
ATOM 3607 O O . ALA A 1 454 ? -17.771 4.172 7.970 1.00 80.94 454 ALA A O 1
ATOM 3608 N N . GLY A 1 455 ? -16.880 2.108 7.858 1.00 80.88 455 GLY A N 1
ATOM 3609 C CA . GLY A 1 455 ? -15.921 2.296 8.944 1.00 80.88 455 GLY A CA 1
ATOM 3610 C C . GLY A 1 455 ? -14.953 3.449 8.672 1.00 80.88 455 GLY A C 1
ATOM 3611 O O . GLY A 1 455 ? -14.733 4.283 9.543 1.00 80.88 455 GLY A O 1
ATOM 3612 N N . HIS A 1 456 ? -14.434 3.558 7.444 1.00 87.38 456 HIS A N 1
ATOM 3613 C CA . HIS A 1 456 ? -13.514 4.638 7.081 1.00 87.38 456 HIS A CA 1
ATOM 3614 C C . HIS A 1 456 ? -14.225 5.981 6.838 1.00 87.38 456 HIS A C 1
ATOM 3616 O O . HIS A 1 456 ? -13.751 7.033 7.260 1.00 87.38 456 HIS A O 1
ATOM 3622 N N . LEU A 1 457 ? -15.363 5.978 6.137 1.00 84.00 457 LEU A N 1
ATOM 3623 C CA . LEU A 1 457 ? -16.147 7.183 5.833 1.00 84.00 457 LEU A CA 1
ATOM 3624 C C . LEU A 1 457 ? -16.827 7.777 7.068 1.00 84.00 457 LEU A C 1
ATOM 3626 O O . LEU A 1 457 ? -16.988 8.993 7.131 1.00 84.00 457 LEU A O 1
ATOM 3630 N N . GLY A 1 458 ? -17.174 6.955 8.060 1.00 81.38 458 GLY A N 1
ATOM 3631 C CA . GLY A 1 458 ? -17.803 7.397 9.305 1.00 81.38 458 GLY A CA 1
ATOM 3632 C C . GLY A 1 458 ? -16.959 8.389 10.110 1.00 81.38 458 GLY A C 1
ATOM 3633 O O . GLY A 1 458 ? -17.515 9.185 10.860 1.00 81.38 458 GLY A O 1
ATOM 3634 N N . SER A 1 459 ? -15.636 8.403 9.916 1.00 83.88 459 SER A N 1
ATOM 3635 C CA . SER A 1 459 ? -14.725 9.373 10.542 1.00 83.88 459 SER A CA 1
ATOM 3636 C C . SER A 1 459 ? -14.583 10.692 9.768 1.00 83.88 459 SER A C 1
ATOM 3638 O O . SER A 1 459 ? -13.859 11.584 10.210 1.00 83.88 459 SER A O 1
ATOM 3640 N N . ALA A 1 460 ? -15.223 10.836 8.603 1.00 86.06 460 ALA A N 1
ATOM 3641 C CA . ALA A 1 460 ? -15.191 12.069 7.820 1.00 86.06 460 ALA A CA 1
ATOM 3642 C C . ALA A 1 460 ? -16.209 13.102 8.332 1.00 86.06 460 ALA A C 1
ATOM 3644 O O . ALA A 1 460 ? -17.228 12.767 8.939 1.00 86.06 460 ALA A O 1
ATOM 3645 N N . ARG A 1 461 ? -15.980 14.385 8.023 1.00 87.88 461 ARG A N 1
ATOM 3646 C CA . ARG A 1 461 ? -16.966 15.446 8.294 1.00 87.88 461 ARG A CA 1
ATOM 3647 C C . ARG A 1 461 ? -18.310 15.146 7.628 1.00 87.88 461 ARG A C 1
ATOM 3649 O O . ARG A 1 461 ? -18.365 14.675 6.491 1.00 87.88 461 ARG A O 1
ATOM 3656 N N . LYS A 1 462 ? -19.395 15.535 8.304 1.00 83.19 462 LYS A N 1
ATOM 3657 C CA . LYS A 1 462 ? -20.782 15.320 7.863 1.00 83.19 462 LYS A CA 1
ATOM 3658 C C . LYS A 1 462 ? -21.040 15.754 6.414 1.00 83.19 462 LYS A C 1
ATOM 3660 O O . LYS A 1 462 ? -21.650 15.009 5.664 1.00 83.19 462 LYS A O 1
ATOM 3665 N N . GLU A 1 463 ? -20.536 16.908 5.990 1.00 87.12 463 GLU A N 1
ATOM 3666 C CA . GLU A 1 463 ? -20.697 17.408 4.613 1.00 87.12 463 GLU A CA 1
ATOM 3667 C C . GLU A 1 463 ? -20.039 16.519 3.540 1.00 87.12 463 GLU A C 1
ATOM 3669 O O . GLU A 1 463 ? -20.584 16.342 2.448 1.00 87.12 463 GLU A O 1
ATOM 3674 N N . VAL A 1 464 ? -18.887 15.917 3.853 1.00 86.38 464 VAL A N 1
ATOM 3675 C CA . VAL A 1 464 ? -18.181 14.975 2.970 1.00 86.38 464 VAL A CA 1
ATOM 3676 C C . VAL A 1 464 ? -18.909 13.635 2.946 1.00 86.38 464 VAL A C 1
ATOM 3678 O O . VAL A 1 464 ? -19.088 13.046 1.877 1.00 86.38 464 VAL A O 1
ATOM 3681 N N . HIS A 1 465 ? -19.394 13.198 4.107 1.00 78.12 465 HIS A N 1
ATOM 3682 C CA . HIS A 1 465 ? -20.237 12.019 4.254 1.00 78.12 465 HIS A CA 1
ATOM 3683 C C . HIS A 1 465 ? -21.532 12.144 3.423 1.00 78.12 465 HIS A C 1
ATOM 3685 O O . HIS A 1 465 ? -21.814 11.295 2.576 1.00 78.12 465 HIS A O 1
ATOM 3691 N N . GLU A 1 466 ? -22.274 13.243 3.566 1.00 78.31 466 GLU A N 1
ATOM 3692 C CA . GLU A 1 466 ? -23.498 13.521 2.803 1.00 78.31 466 GLU A CA 1
ATOM 3693 C C . GLU A 1 466 ? -23.249 13.593 1.296 1.00 78.31 466 GLU A C 1
ATOM 3695 O O . GLU A 1 466 ? -24.081 13.146 0.510 1.00 78.31 466 GLU A O 1
ATOM 3700 N N . LYS A 1 467 ? -22.104 14.128 0.862 1.00 82.31 467 LYS A N 1
ATOM 3701 C CA . LYS A 1 467 ? -21.748 14.183 -0.561 1.00 82.31 467 LYS A CA 1
ATOM 3702 C C . LYS A 1 467 ? -21.409 12.807 -1.140 1.00 82.31 467 LYS A C 1
ATOM 3704 O O . LYS A 1 467 ? -21.737 12.555 -2.298 1.00 82.31 467 LYS A O 1
ATOM 3709 N N . ALA A 1 468 ? -20.803 11.919 -0.351 1.00 77.75 468 ALA A N 1
ATOM 3710 C CA . ALA A 1 468 ? -20.495 10.555 -0.781 1.00 77.75 468 ALA A CA 1
ATOM 3711 C C . ALA A 1 468 ? -21.774 9.732 -1.046 1.00 77.75 468 ALA A C 1
ATOM 3713 O O . ALA A 1 468 ? -21.850 8.998 -2.040 1.00 77.75 468 ALA A O 1
ATOM 3714 N N . PHE A 1 469 ? -22.807 9.907 -0.211 1.00 67.69 469 PHE A N 1
ATOM 3715 C CA . PHE A 1 469 ? -24.110 9.241 -0.365 1.00 67.69 469 PHE A CA 1
ATOM 3716 C C . PHE A 1 469 ? -25.120 10.012 -1.241 1.00 67.69 469 PHE A C 1
ATOM 3718 O O . PHE A 1 469 ? -25.982 9.387 -1.859 1.00 67.69 469 PHE A O 1
ATOM 3725 N N . GLY A 1 470 ? -24.985 11.336 -1.352 1.00 57.12 470 GLY A N 1
ATOM 3726 C CA . GLY A 1 470 ? -25.862 12.257 -2.087 1.00 57.12 470 GLY A CA 1
ATOM 3727 C C . GLY A 1 470 ? -26.840 13.029 -1.181 1.00 57.12 470 GLY A C 1
ATOM 3728 O O . GLY A 1 470 ? -27.510 12.449 -0.329 1.00 57.12 470 GLY A O 1
ATOM 3729 N N . LYS A 1 471 ? -26.989 14.350 -1.406 1.00 35.94 471 LYS A N 1
ATOM 3730 C CA . LYS A 1 471 ? -27.806 15.287 -0.588 1.00 35.94 471 LYS A CA 1
ATOM 3731 C C . LYS A 1 471 ? -29.316 14.974 -0.493 1.00 35.94 471 LYS A C 1
ATOM 3733 O O . LYS A 1 471 ? -29.989 15.534 0.363 1.00 35.94 471 LYS A O 1
ATOM 3738 N N . ASN A 1 472 ? -29.864 14.081 -1.320 1.00 32.53 472 ASN A N 1
ATOM 3739 C CA . ASN A 1 472 ? -31.316 13.854 -1.417 1.00 32.53 472 ASN A CA 1
ATOM 3740 C C . ASN A 1 472 ? -31.859 12.662 -0.608 1.00 32.53 472 ASN A C 1
ATOM 3742 O O . ASN A 1 472 ? -33.038 12.341 -0.727 1.00 32.53 472 ASN A O 1
ATOM 3746 N N . VAL A 1 473 ? -31.058 12.022 0.249 1.00 35.78 473 VAL A N 1
ATOM 3747 C CA . VAL A 1 473 ? -31.540 10.879 1.055 1.00 35.78 473 VAL A CA 1
ATOM 3748 C C . VAL A 1 473 ? -32.296 11.318 2.327 1.00 35.78 473 VAL A C 1
ATOM 3750 O O . VAL A 1 473 ? -32.962 10.496 2.952 1.00 35.78 473 VAL A O 1
ATOM 3753 N N . GLN A 1 474 ? -32.280 12.609 2.695 1.00 27.06 474 GLN A N 1
ATOM 3754 C CA . GLN A 1 474 ? -32.959 13.101 3.910 1.00 27.06 474 GLN A CA 1
ATOM 3755 C C . GLN A 1 474 ? -34.190 14.008 3.696 1.00 27.06 474 GLN A C 1
ATOM 3757 O O . GLN A 1 474 ? -34.866 14.297 4.677 1.00 27.06 474 GLN A O 1
ATOM 3762 N N . GLN A 1 475 ? -34.547 14.434 2.473 1.00 24.53 475 GLN A N 1
ATOM 3763 C CA . GLN A 1 475 ? -35.612 15.450 2.285 1.00 24.53 475 GLN A CA 1
ATOM 3764 C C . GLN A 1 475 ? -36.710 15.169 1.232 1.00 24.53 475 GLN A C 1
ATOM 3766 O O . GLN A 1 475 ? -37.457 16.080 0.891 1.00 24.53 475 GLN A O 1
ATOM 3771 N N . GLY A 1 476 ? -36.914 13.939 0.745 1.00 25.00 476 GLY A N 1
ATOM 3772 C CA . GLY A 1 476 ? -37.912 13.713 -0.316 1.00 25.00 476 GLY A CA 1
ATOM 3773 C C . GLY A 1 476 ? -38.613 12.359 -0.317 1.00 25.00 476 GLY A C 1
ATOM 3774 O O . GLY A 1 476 ? -38.325 11.533 -1.172 1.00 25.00 476 GLY A O 1
ATOM 3775 N N . PHE A 1 477 ? -39.604 12.164 0.559 1.00 29.27 477 PHE A N 1
ATOM 3776 C CA . PHE A 1 477 ? -40.636 11.125 0.388 1.00 29.27 477 PHE A CA 1
ATOM 3777 C C . PHE A 1 477 ? -42.060 11.704 0.427 1.00 29.27 477 PHE A C 1
ATOM 3779 O O . PHE A 1 477 ? -42.983 11.119 0.983 1.00 29.27 477 PHE A O 1
ATOM 3786 N N . SER A 1 478 ? -42.264 12.857 -0.212 1.00 25.56 478 SER A N 1
ATOM 3787 C CA . SER A 1 478 ? -43.599 13.419 -0.440 1.00 25.56 478 SER A CA 1
ATOM 3788 C C . SER A 1 478 ? -43.697 14.120 -1.799 1.00 25.56 478 SER A C 1
ATOM 3790 O O . SER A 1 478 ? -43.744 15.342 -1.878 1.00 25.56 478 SER A O 1
ATOM 3792 N N . ARG A 1 479 ? -43.738 13.323 -2.881 1.00 22.42 479 ARG A N 1
ATOM 3793 C CA . ARG A 1 479 ? -44.590 13.481 -4.091 1.00 22.42 479 ARG A CA 1
ATOM 3794 C C . ARG A 1 479 ? -43.983 12.762 -5.308 1.00 22.42 479 ARG A C 1
ATOM 3796 O O . ARG A 1 479 ? -42.790 12.905 -5.563 1.00 22.42 479 ARG A O 1
ATOM 3803 N N . PRO A 1 480 ? -44.788 12.038 -6.106 1.00 26.56 480 PRO A N 1
ATOM 3804 C CA . PRO A 1 480 ? -44.358 11.522 -7.396 1.00 26.56 480 PRO A CA 1
ATOM 3805 C C . PRO A 1 480 ? -44.570 12.580 -8.489 1.00 26.56 480 PRO A C 1
ATOM 3807 O O . PRO A 1 480 ? -45.669 13.108 -8.642 1.00 26.56 480 PRO A O 1
ATOM 3810 N N . GLY A 1 481 ? -43.529 12.840 -9.280 1.00 27.94 481 GLY A N 1
ATOM 3811 C CA . GLY A 1 481 ? -43.651 13.509 -10.577 1.00 27.94 481 GLY A CA 1
ATOM 3812 C C . GLY A 1 481 ? -42.939 14.855 -10.686 1.00 27.94 481 GLY A C 1
ATOM 3813 O O . GLY A 1 481 ? -43.538 15.896 -10.444 1.00 27.94 481 GLY A O 1
ATOM 3814 N N . ARG A 1 482 ? -41.685 14.824 -11.144 1.00 23.52 482 ARG A N 1
ATOM 3815 C CA . ARG A 1 482 ? -41.165 15.641 -12.256 1.00 23.52 482 ARG A CA 1
ATOM 3816 C C . ARG A 1 482 ? -39.727 15.222 -12.552 1.00 23.52 482 ARG A C 1
ATOM 3818 O O . ARG A 1 482 ? -38.901 15.122 -11.652 1.00 23.52 482 ARG A O 1
ATOM 3825 N N . SER A 1 483 ? -39.478 14.935 -13.823 1.00 33.78 483 SER A N 1
ATOM 3826 C CA . SER A 1 483 ? -38.161 15.029 -14.439 1.00 33.78 483 SER A CA 1
ATOM 3827 C C . SER A 1 483 ? -37.654 16.457 -14.280 1.00 33.78 483 SER A C 1
ATOM 3829 O O . SER A 1 483 ? -38.432 17.365 -14.545 1.00 33.78 483 SER A O 1
ATOM 3831 N N . ASP A 1 484 ? -36.407 16.633 -13.853 1.00 24.19 484 ASP A N 1
ATOM 3832 C CA . ASP A 1 484 ? -35.453 17.543 -14.490 1.00 24.19 484 ASP A CA 1
ATOM 3833 C C . ASP A 1 484 ? -34.041 17.271 -13.953 1.00 24.19 484 ASP A C 1
ATOM 3835 O O . ASP A 1 484 ? -33.826 16.927 -12.789 1.00 24.19 484 ASP A O 1
ATOM 3839 N N . GLN A 1 485 ? -33.091 17.318 -14.883 1.00 33.72 485 GLN A N 1
ATOM 3840 C CA . GLN A 1 485 ? -31.659 17.189 -14.674 1.00 33.72 485 GLN A CA 1
ATOM 3841 C C . GLN A 1 485 ? -31.149 18.411 -13.907 1.00 33.72 485 GLN A C 1
ATOM 3843 O O . GLN A 1 485 ? -31.306 19.511 -14.410 1.00 33.72 485 GLN A O 1
ATOM 3848 N N . GLU A 1 486 ? -30.491 18.224 -12.759 1.00 24.73 486 GLU A N 1
ATOM 3849 C CA . GLU A 1 486 ? -29.430 19.117 -12.265 1.00 24.73 486 GLU A CA 1
ATOM 3850 C C . GLU A 1 486 ? -28.714 18.490 -11.045 1.00 24.73 486 GLU A C 1
ATOM 3852 O O . GLU A 1 486 ? -29.329 18.152 -10.038 1.00 24.73 486 GLU A O 1
ATOM 3857 N N . GLY A 1 487 ? -27.394 18.284 -11.170 1.00 29.52 487 GLY A N 1
ATOM 3858 C CA . GLY A 1 487 ? -26.433 18.112 -10.066 1.00 29.52 487 GLY A CA 1
ATOM 3859 C C . GLY A 1 487 ? -26.608 16.922 -9.107 1.00 29.52 487 GLY A C 1
ATOM 3860 O O . GLY A 1 487 ? -26.995 17.111 -7.958 1.00 29.52 487 GLY A O 1
ATOM 3861 N N . CYS A 1 488 ? -26.220 15.701 -9.502 1.00 25.72 488 CYS A N 1
ATOM 3862 C CA . CYS A 1 488 ? -26.291 14.528 -8.612 1.00 25.72 488 CYS A CA 1
ATOM 3863 C C . CYS A 1 488 ? -24.898 13.934 -8.282 1.00 25.72 488 CYS A C 1
ATOM 3865 O O . CYS A 1 488 ? -24.420 13.074 -9.037 1.00 25.72 488 CYS A O 1
ATOM 3867 N N . PRO A 1 489 ? -24.231 14.346 -7.176 1.00 31.45 489 PRO A N 1
ATOM 3868 C CA . PRO A 1 489 ? -23.087 13.624 -6.631 1.00 31.45 489 PRO A CA 1
ATOM 3869 C C . PRO A 1 489 ? -23.612 12.387 -5.904 1.00 31.45 489 PRO A C 1
ATOM 3871 O O . PRO A 1 489 ? -24.297 12.487 -4.890 1.00 31.45 489 PRO A O 1
ATOM 3874 N N . VAL A 1 490 ? -23.349 11.217 -6.473 1.00 49.22 490 VAL A N 1
ATOM 3875 C CA . VAL A 1 490 ? -23.749 9.938 -5.893 1.00 49.22 490 VAL A CA 1
ATOM 3876 C C . VAL A 1 490 ? -22.602 8.973 -6.137 1.00 49.22 490 VAL A C 1
ATOM 3878 O O . VAL A 1 490 ? -22.554 8.294 -7.160 1.00 49.22 490 VAL A O 1
ATOM 3881 N N . PHE A 1 491 ? -21.636 8.979 -5.223 1.00 47.06 491 PHE A N 1
ATOM 3882 C CA . PHE A 1 491 ? -20.455 8.136 -5.328 1.00 47.06 491 PHE A CA 1
ATOM 3883 C C . PHE A 1 491 ? -20.803 6.701 -4.938 1.00 47.06 491 PHE A C 1
ATOM 3885 O O . PHE A 1 491 ? -20.451 5.790 -5.669 1.00 47.06 491 PHE A O 1
ATOM 3892 N N . VAL A 1 492 ? -21.590 6.515 -3.874 1.00 48.78 492 VAL A N 1
ATOM 3893 C CA . VAL A 1 492 ? -21.919 5.204 -3.297 1.00 48.78 492 VAL A CA 1
ATOM 3894 C C . VAL A 1 492 ? -23.158 4.553 -3.957 1.00 48.78 492 VAL A C 1
ATOM 3896 O O . VAL A 1 492 ? -23.098 3.396 -4.366 1.00 48.78 492 VAL A O 1
ATOM 3899 N N . LEU A 1 493 ? -24.262 5.281 -4.216 1.00 41.44 493 LEU A N 1
ATOM 3900 C CA . LEU A 1 493 ? -25.477 4.661 -4.802 1.00 41.44 493 LEU A CA 1
ATOM 3901 C C . LEU A 1 493 ? -25.371 4.345 -6.314 1.00 41.44 493 LEU A C 1
ATOM 3903 O O . LEU A 1 493 ? -26.136 3.511 -6.810 1.00 41.44 493 LEU A O 1
ATOM 3907 N N . ARG A 1 494 ? -24.421 4.938 -7.063 1.00 45.81 494 ARG A N 1
ATOM 3908 C CA . ARG A 1 494 ? -24.205 4.619 -8.496 1.00 45.81 494 ARG A CA 1
ATOM 3909 C C . ARG A 1 494 ? -23.621 3.214 -8.714 1.00 45.81 494 ARG A C 1
ATOM 3911 O O . ARG A 1 494 ? -23.649 2.720 -9.847 1.00 45.81 494 ARG A O 1
ATOM 3918 N N . TRP A 1 495 ? -23.184 2.536 -7.645 1.00 46.59 495 TRP A N 1
ATOM 3919 C CA . TRP A 1 495 ? -22.688 1.150 -7.663 1.00 46.59 495 TRP A CA 1
ATOM 3920 C C . TRP A 1 495 ? -23.790 0.107 -7.888 1.00 46.59 495 TRP A C 1
ATOM 3922 O O . TRP A 1 495 ? -23.504 -0.983 -8.371 1.00 46.59 495 TRP A O 1
ATOM 3932 N N . CYS A 1 496 ? -25.055 0.415 -7.574 1.00 36.84 496 CYS A N 1
ATOM 3933 C CA . CYS A 1 496 ? -26.122 -0.600 -7.520 1.00 36.84 496 CYS A CA 1
ATOM 3934 C C . CYS A 1 496 ? -27.121 -0.573 -8.694 1.00 36.84 496 CYS A C 1
ATOM 3936 O O . CYS A 1 496 ? -27.975 -1.457 -8.790 1.00 36.84 496 CYS A O 1
ATOM 3938 N N . GLY A 1 497 ? -27.030 0.396 -9.613 1.00 34.75 497 GLY A N 1
ATOM 3939 C CA . GLY A 1 497 ? -27.988 0.568 -10.716 1.00 34.75 497 GLY A CA 1
ATOM 3940 C C . GLY A 1 497 ? -29.408 0.985 -10.263 1.00 34.75 497 GLY A C 1
ATOM 3941 O O . GLY A 1 497 ? -29.799 0.781 -9.110 1.00 34.75 497 GLY A O 1
ATOM 3942 N N . PRO A 1 498 ? -30.237 1.555 -11.162 1.00 33.50 498 PRO A N 1
ATOM 3943 C CA . PRO A 1 498 ? -31.485 2.235 -10.784 1.00 33.50 498 PRO A CA 1
ATOM 3944 C C . PRO A 1 498 ? -32.593 1.319 -10.232 1.00 33.50 498 PRO A C 1
ATOM 3946 O O . PRO A 1 498 ? -33.519 1.805 -9.590 1.00 33.50 498 PRO A O 1
ATOM 3949 N N . ARG A 1 499 ? -32.525 -0.006 -10.444 1.00 31.58 499 ARG A N 1
ATOM 3950 C CA . ARG A 1 499 ? -33.568 -0.955 -9.993 1.00 31.58 499 ARG A CA 1
ATOM 3951 C C . ARG A 1 499 ? -33.257 -1.683 -8.680 1.00 31.58 499 ARG A C 1
ATOM 3953 O O . ARG A 1 499 ? -34.178 -2.240 -8.091 1.00 31.58 499 ARG A O 1
ATOM 3960 N N . LYS A 1 500 ? -32.006 -1.669 -8.198 1.00 33.22 500 LYS A N 1
ATOM 3961 C CA . LYS A 1 500 ? -31.600 -2.334 -6.939 1.00 33.22 500 LYS A CA 1
ATOM 3962 C C . LYS A 1 500 ? -31.154 -1.375 -5.832 1.00 33.22 500 LYS A C 1
ATOM 3964 O O . LYS A 1 500 ? -30.989 -1.812 -4.700 1.00 33.22 500 LYS A O 1
ATOM 3969 N N . ALA A 1 501 ? -31.098 -0.068 -6.100 1.00 31.11 501 ALA A N 1
ATOM 3970 C CA . ALA A 1 501 ? -30.873 0.964 -5.081 1.00 31.11 501 ALA A CA 1
ATOM 3971 C C . ALA A 1 501 ? -31.925 0.988 -3.942 1.00 31.11 501 ALA A C 1
ATOM 3973 O O . ALA A 1 501 ? -31.729 1.676 -2.950 1.00 31.11 501 ALA A O 1
ATOM 3974 N N . ARG A 1 502 ? -33.018 0.212 -4.046 1.00 30.23 502 ARG A N 1
ATOM 3975 C CA . ARG A 1 502 ? -34.042 0.050 -2.996 1.00 30.23 502 ARG A CA 1
ATOM 3976 C C . ARG A 1 502 ? -33.598 -0.786 -1.784 1.00 30.23 502 ARG A C 1
ATOM 3978 O O . ARG A 1 502 ? -34.336 -0.838 -0.812 1.00 30.23 502 ARG A O 1
ATOM 3985 N N . ARG A 1 503 ? -32.435 -1.445 -1.831 1.00 29.98 503 ARG A N 1
ATOM 3986 C CA . ARG A 1 503 ? -31.865 -2.225 -0.717 1.00 29.98 503 ARG A CA 1
ATOM 3987 C C . ARG A 1 503 ? -30.399 -1.853 -0.513 1.00 29.98 503 ARG A C 1
ATOM 3989 O O . ARG A 1 503 ? -29.500 -2.623 -0.826 1.00 29.98 503 ARG A O 1
ATOM 3996 N N . TRP A 1 504 ? -30.173 -0.637 -0.042 1.00 27.16 504 TRP A N 1
ATOM 3997 C CA . TRP A 1 504 ? -28.948 -0.295 0.669 1.00 27.16 504 TRP A CA 1
ATOM 3998 C C . TRP A 1 504 ? -29.227 -0.495 2.159 1.00 27.16 504 TRP A C 1
ATOM 4000 O O . TRP A 1 504 ? -30.163 0.138 2.652 1.00 27.16 504 TRP A O 1
ATOM 4010 N N . PRO A 1 505 ? -28.456 -1.309 2.898 1.00 27.14 505 PRO A N 1
ATOM 4011 C CA . PRO A 1 505 ? -28.364 -1.103 4.327 1.00 27.14 505 PRO A CA 1
ATOM 4012 C C . PRO A 1 505 ? -27.580 0.199 4.483 1.00 27.14 505 PRO A C 1
ATOM 4014 O O . PRO A 1 505 ? -26.357 0.236 4.376 1.00 27.14 505 PRO A O 1
ATOM 4017 N N . MET A 1 506 ? -28.295 1.314 4.634 1.00 27.61 506 MET A N 1
ATOM 4018 C CA . MET A 1 506 ? -27.687 2.464 5.280 1.00 27.61 506 MET A CA 1
ATOM 4019 C C . MET A 1 506 ? -27.167 1.950 6.619 1.00 27.61 506 MET A C 1
ATOM 4021 O O . MET A 1 506 ? -27.965 1.515 7.447 1.00 27.61 506 MET A O 1
ATOM 4025 N N . ILE A 1 507 ? -25.858 2.033 6.850 1.00 31.56 507 ILE A N 1
ATOM 4026 C CA . ILE A 1 507 ? -25.333 2.079 8.214 1.00 31.56 507 ILE A CA 1
ATOM 4027 C C . ILE A 1 507 ? -25.756 3.453 8.751 1.00 31.56 507 ILE A C 1
ATOM 4029 O O . ILE A 1 507 ? -25.020 4.434 8.730 1.00 31.56 507 ILE A O 1
ATOM 4033 N N . ARG A 1 508 ? -27.044 3.545 9.093 1.00 32.34 508 ARG A N 1
ATOM 4034 C CA . ARG A 1 508 ? -27.599 4.550 9.985 1.00 32.34 508 ARG A CA 1
ATOM 4035 C C . ARG A 1 508 ? -27.228 4.055 11.371 1.00 32.34 508 ARG A C 1
ATOM 4037 O O . ARG A 1 508 ? -27.682 2.985 11.769 1.00 32.34 508 ARG A O 1
ATOM 4044 N N . PHE A 1 509 ? -26.416 4.824 12.091 1.00 37.91 509 PHE A N 1
ATOM 4045 C CA . PHE A 1 509 ? -26.420 4.715 13.544 1.00 37.91 509 PHE A CA 1
ATOM 4046 C C . PHE A 1 509 ? -27.885 4.814 14.005 1.00 37.91 509 PHE A C 1
ATOM 4048 O O . PHE A 1 509 ? -28.657 5.612 13.470 1.00 37.91 509 PHE A O 1
ATOM 4055 N N . PHE A 1 510 ? -28.266 3.861 14.852 1.00 43.38 510 PHE A N 1
ATOM 4056 C CA . PHE A 1 510 ? -29.617 3.339 15.066 1.00 43.38 510 PHE A CA 1
ATOM 4057 C C . PHE A 1 510 ? -30.740 4.393 15.021 1.00 43.38 510 PHE A C 1
ATOM 4059 O O . PHE A 1 510 ? -30.782 5.314 15.826 1.00 43.38 510 PHE A O 1
ATOM 4066 N N . ALA A 1 511 ? -31.691 4.244 14.094 1.00 44.59 511 ALA A N 1
ATOM 4067 C CA . ALA A 1 511 ? -32.834 5.158 13.973 1.00 44.59 511 ALA A CA 1
ATOM 4068 C C . ALA A 1 511 ? -34.025 4.774 14.872 1.00 44.59 511 ALA A C 1
ATOM 4070 O O . ALA A 1 511 ? -34.966 5.545 14.993 1.00 44.59 511 ALA A O 1
ATOM 4071 N N . SER A 1 512 ? -34.018 3.587 15.480 1.00 55.47 512 SER A N 1
ATOM 4072 C CA . SER A 1 512 ? -35.041 3.146 16.432 1.00 55.47 512 SER A CA 1
ATOM 4073 C C . SER A 1 512 ? -34.537 1.981 17.279 1.00 55.47 512 SER A C 1
ATOM 4075 O O . SER A 1 512 ? -33.715 1.184 16.820 1.00 55.47 512 SER A O 1
ATOM 4077 N N . ALA A 1 513 ? -35.048 1.870 18.501 1.00 62.88 513 ALA A N 1
ATOM 4078 C CA . ALA A 1 513 ? -34.782 0.772 19.421 1.00 62.88 513 ALA A CA 1
ATOM 4079 C C . ALA A 1 513 ? -36.104 0.180 19.926 1.00 62.88 513 ALA A C 1
ATOM 4081 O O . ALA A 1 513 ? -37.069 0.917 20.089 1.00 62.88 513 ALA A O 1
ATOM 4082 N N . ASP A 1 514 ? -36.156 -1.126 20.163 1.00 72.06 514 ASP A N 1
ATOM 4083 C CA . ASP A 1 514 ? -37.168 -1.804 20.981 1.00 72.06 514 ASP A CA 1
ATOM 4084 C C . ASP A 1 514 ? -36.453 -2.952 21.700 1.00 72.06 514 ASP A C 1
ATOM 4086 O O . ASP A 1 514 ? -35.771 -3.755 21.057 1.00 72.06 514 ASP A O 1
ATOM 4090 N N . PHE A 1 515 ? -36.522 -2.988 23.025 1.00 78.94 515 PHE A N 1
ATOM 4091 C CA . PHE A 1 515 ? -35.931 -4.057 23.816 1.00 78.94 515 PHE A CA 1
ATOM 4092 C C . PHE A 1 515 ? -36.802 -4.426 25.006 1.00 78.94 515 PHE A C 1
ATOM 4094 O O . PHE A 1 515 ? -37.474 -3.585 25.609 1.00 78.94 515 PHE A O 1
ATOM 4101 N N . TRP A 1 516 ? -36.757 -5.717 25.321 1.00 83.19 516 TRP A N 1
ATOM 4102 C CA . TRP A 1 516 ? -37.401 -6.307 26.479 1.00 83.19 516 TRP A CA 1
ATOM 4103 C C . TRP A 1 516 ? -36.387 -6.891 27.414 1.00 83.19 516 TRP A C 1
ATOM 4105 O O . TRP A 1 516 ? -35.562 -7.711 27.010 1.00 83.19 516 TRP A O 1
ATOM 4115 N N . TYR A 1 517 ? -36.514 -6.483 28.659 1.00 86.00 517 TYR A N 1
ATOM 4116 C CA . TYR A 1 517 ? -35.599 -6.826 29.714 1.00 86.00 517 TYR A CA 1
ATOM 4117 C C . TYR A 1 517 ? -36.243 -7.812 30.670 1.00 86.00 517 TYR A C 1
ATOM 4119 O O . TYR A 1 517 ? -37.412 -7.657 31.013 1.00 86.00 517 TYR A O 1
ATOM 4127 N N . PHE A 1 518 ? -35.487 -8.807 31.108 1.00 89.12 518 PHE A N 1
ATOM 4128 C CA . PHE A 1 518 ? -35.889 -9.728 32.160 1.00 89.12 518 PHE A CA 1
ATOM 4129 C C . PHE A 1 518 ? -34.687 -9.995 33.048 1.00 89.12 518 PHE A C 1
ATOM 4131 O O . PHE A 1 518 ? -33.665 -10.483 32.568 1.00 89.12 518 PHE A O 1
ATOM 4138 N N . ASP A 1 519 ? -34.796 -9.726 34.336 1.00 88.50 519 ASP A N 1
ATOM 4139 C CA . ASP A 1 519 ? -33.765 -10.060 35.310 1.00 88.50 519 ASP A CA 1
ATOM 4140 C C . ASP A 1 519 ? -34.328 -10.911 36.439 1.00 88.50 519 ASP A C 1
ATOM 4142 O O . ASP A 1 519 ? -35.514 -10.868 36.762 1.00 88.50 519 ASP A O 1
ATOM 4146 N N . VAL A 1 520 ? -33.454 -11.724 37.018 1.00 88.50 520 VAL A N 1
ATOM 4147 C CA . VAL A 1 520 ? -33.774 -12.566 38.156 1.00 88.50 520 VAL A CA 1
ATOM 4148 C C . VAL A 1 520 ? -32.583 -12.640 39.096 1.00 88.50 520 VAL A C 1
ATOM 4150 O O . VAL A 1 520 ? -31.434 -12.794 38.665 1.00 88.50 520 VAL A O 1
ATOM 4153 N N . PHE A 1 521 ? -32.873 -12.601 40.394 1.00 86.19 521 PHE A N 1
ATOM 4154 C CA . PHE A 1 521 ? -31.894 -12.738 41.457 1.00 86.19 521 PHE A CA 1
ATOM 4155 C C . PHE A 1 521 ? -32.268 -13.856 42.448 1.00 86.19 521 PHE A C 1
ATOM 4157 O O . PHE A 1 521 ? -33.384 -13.901 42.960 1.00 86.19 521 PHE A O 1
ATOM 4164 N N . SER A 1 522 ? -31.303 -14.719 42.785 1.00 84.44 522 SER A N 1
ATOM 4165 C CA . SER A 1 522 ? -31.436 -15.741 43.834 1.00 84.44 522 SER A CA 1
ATOM 4166 C C . SER A 1 522 ? -30.802 -15.292 45.153 1.00 84.44 522 SER A C 1
ATOM 4168 O O . SER A 1 522 ? -29.577 -15.223 45.282 1.00 84.44 522 SER A O 1
ATOM 4170 N N . LYS A 1 523 ? -31.623 -15.065 46.182 1.00 74.75 523 LYS A N 1
ATOM 4171 C CA . LYS A 1 523 ? -31.222 -14.802 47.575 1.00 74.75 523 LYS A CA 1
ATOM 4172 C C . LYS A 1 523 ? -30.451 -15.952 48.195 1.00 74.75 523 LYS A C 1
ATOM 4174 O O . LYS A 1 523 ? -29.566 -15.704 49.008 1.00 74.75 523 LYS A O 1
ATOM 4179 N N . ALA A 1 524 ? -30.774 -17.189 47.829 1.00 78.88 524 ALA A N 1
ATOM 4180 C CA . ALA A 1 524 ? -30.144 -18.363 48.423 1.00 78.88 524 ALA A CA 1
ATOM 4181 C C . ALA A 1 524 ? -28.733 -18.628 47.874 1.00 78.88 524 ALA A C 1
ATOM 4183 O O . ALA A 1 524 ? -27.874 -19.111 48.608 1.00 78.88 524 ALA A O 1
ATOM 4184 N N . THR A 1 525 ? -28.497 -18.343 46.590 1.00 80.44 525 THR A N 1
ATOM 4185 C CA . THR A 1 525 ? -27.274 -18.771 45.882 1.00 80.44 525 THR A CA 1
ATOM 4186 C C . THR A 1 525 ? -26.462 -17.626 45.281 1.00 80.44 525 THR A C 1
ATOM 4188 O O . THR A 1 525 ? -25.426 -17.887 44.677 1.00 80.44 525 THR A O 1
ATOM 4191 N N . ASN A 1 526 ? -26.915 -16.375 45.412 1.00 77.56 526 ASN A N 1
ATOM 4192 C CA . ASN A 1 526 ? -26.364 -15.192 44.734 1.00 77.56 526 ASN A CA 1
ATOM 4193 C C . ASN A 1 526 ? -26.296 -15.310 43.204 1.00 77.56 526 ASN A C 1
ATOM 4195 O O . ASN A 1 526 ? -25.610 -14.527 42.547 1.00 77.56 526 ASN A O 1
ATOM 4199 N N . GLN A 1 527 ? -27.010 -16.278 42.628 1.00 86.00 527 GLN A N 1
ATOM 4200 C CA . GLN A 1 527 ? -27.108 -16.424 41.185 1.00 86.00 527 GLN A CA 1
ATOM 4201 C C . GLN A 1 527 ? -27.916 -15.278 40.607 1.00 86.00 527 GLN A C 1
ATOM 4203 O O . GLN A 1 527 ? -28.936 -14.873 41.167 1.00 86.00 527 GLN A O 1
ATOM 4208 N N . THR A 1 528 ? -27.460 -14.788 39.464 1.00 86.25 528 THR A N 1
ATOM 4209 C CA . THR A 1 528 ? -28.145 -13.727 38.732 1.00 86.25 528 THR A CA 1
ATOM 4210 C C . THR A 1 528 ? -28.304 -14.156 37.294 1.00 86.25 528 THR A C 1
ATOM 4212 O O . THR A 1 528 ? -27.454 -14.866 36.751 1.00 86.25 528 THR A O 1
ATOM 4215 N N . LEU A 1 529 ? -29.411 -13.755 36.692 1.00 89.25 529 LEU A N 1
ATOM 4216 C CA . LEU A 1 529 ? -29.688 -14.016 35.297 1.00 89.25 529 LEU A CA 1
ATOM 4217 C C . LEU A 1 529 ? -30.362 -12.792 34.715 1.00 89.25 529 LEU A C 1
ATOM 4219 O O . LEU A 1 529 ? -31.324 -12.284 35.277 1.00 89.25 529 LEU A O 1
ATOM 4223 N N . ASN A 1 530 ? -29.861 -12.343 33.581 1.00 89.81 530 ASN A N 1
ATOM 4224 C CA . ASN A 1 530 ? -30.459 -11.302 32.792 1.00 89.81 530 ASN A CA 1
ATOM 4225 C C . ASN A 1 530 ? -30.607 -11.767 31.350 1.00 89.81 530 ASN A C 1
ATOM 4227 O O . ASN A 1 530 ? -29.677 -12.313 30.754 1.00 89.81 530 ASN A O 1
ATOM 4231 N N . ILE A 1 531 ? -31.787 -11.535 30.796 1.00 90.06 531 ILE A N 1
ATOM 4232 C CA . ILE A 1 531 ? -32.106 -11.811 29.410 1.00 90.06 531 ILE A CA 1
ATOM 4233 C C . ILE A 1 531 ? -32.639 -10.538 28.805 1.00 90.06 531 ILE A C 1
ATOM 4235 O O . ILE A 1 531 ? -33.579 -9.934 29.320 1.00 90.06 531 ILE A O 1
ATOM 4239 N N . VAL A 1 532 ? -32.061 -10.169 27.672 1.00 87.75 532 VAL A N 1
ATOM 4240 C CA . VAL A 1 532 ? -32.553 -9.039 26.909 1.00 87.75 532 VAL A CA 1
ATOM 4241 C C . VAL A 1 532 ? -32.818 -9.466 25.480 1.00 87.75 532 VAL A C 1
ATOM 4243 O O . VAL A 1 532 ? -31.946 -9.990 24.784 1.00 87.75 532 VAL A O 1
ATOM 4246 N N . PHE A 1 533 ? -34.053 -9.242 25.053 1.00 85.44 533 PHE A N 1
ATOM 4247 C CA . PHE A 1 533 ? -34.492 -9.433 23.683 1.00 85.44 533 PHE A CA 1
ATOM 4248 C C . PHE A 1 533 ? -34.439 -8.083 22.974 1.00 85.44 533 PHE A C 1
ATOM 4250 O O . PHE A 1 533 ? -35.174 -7.167 23.335 1.00 85.44 533 PHE A O 1
ATOM 4257 N N . PHE A 1 534 ? -33.582 -7.954 21.965 1.00 77.12 534 PHE A N 1
ATOM 4258 C CA . PHE A 1 534 ? -33.361 -6.704 21.239 1.00 77.12 534 PHE A CA 1
ATOM 4259 C C . PHE A 1 534 ? -33.942 -6.766 19.838 1.00 77.12 534 PHE A C 1
ATOM 4261 O O . PHE A 1 534 ? -33.804 -7.770 19.135 1.00 77.12 534 PHE A O 1
ATOM 4268 N N . ASN A 1 535 ? -34.521 -5.646 19.419 1.00 68.69 535 ASN A N 1
ATOM 4269 C CA . ASN A 1 535 ? -34.918 -5.355 18.055 1.00 68.69 535 ASN A CA 1
ATOM 4270 C C . ASN A 1 535 ? -34.592 -3.886 17.734 1.00 68.69 535 ASN A C 1
ATOM 4272 O O . ASN A 1 535 ? -35.402 -2.991 17.974 1.00 68.69 535 ASN A O 1
ATOM 4276 N N . THR A 1 536 ? -33.396 -3.610 17.202 1.00 55.56 536 THR A N 1
ATOM 4277 C CA . THR A 1 536 ? -33.043 -2.257 16.736 1.00 55.56 536 THR A CA 1
ATOM 4278 C C . THR A 1 536 ? -33.046 -2.201 15.203 1.00 55.56 536 THR A C 1
ATOM 4280 O O . THR A 1 536 ? -32.329 -2.923 14.508 1.00 55.56 536 THR A O 1
ATOM 4283 N N . GLY A 1 537 ? -33.929 -1.367 14.649 1.00 50.22 537 GLY A N 1
ATOM 4284 C CA . GLY A 1 537 ? -34.149 -1.202 13.208 1.00 50.22 537 GLY A CA 1
ATOM 4285 C C . GLY A 1 537 ? -35.468 -0.483 12.904 1.00 50.22 537 GLY A C 1
ATOM 4286 O O . GLY A 1 537 ? -36.389 -0.525 13.721 1.00 50.22 537 GLY A O 1
ATOM 4287 N N . GLU A 1 538 ? -35.565 0.203 11.753 1.00 39.00 538 GLU A N 1
ATOM 4288 C CA . GLU A 1 538 ? -36.817 0.848 11.314 1.00 39.00 538 GLU A CA 1
ATOM 4289 C C . GLU A 1 538 ? -37.933 -0.206 11.259 1.00 39.00 538 GLU A C 1
ATOM 4291 O O . GLU A 1 538 ? -37.782 -1.235 10.598 1.00 39.00 538 GLU A O 1
ATOM 4296 N N . PHE A 1 539 ? -39.052 0.055 11.941 1.00 39.91 539 PHE A N 1
ATOM 4297 C CA . PHE A 1 539 ? -40.153 -0.882 12.218 1.00 39.91 539 PHE A CA 1
ATOM 4298 C C . PHE A 1 539 ? -40.930 -1.433 10.995 1.00 39.91 539 PHE A C 1
ATOM 4300 O O . PHE A 1 539 ? -42.085 -1.828 11.128 1.00 39.91 539 PHE A O 1
ATOM 4307 N N . GLN A 1 540 ? -40.343 -1.508 9.796 1.00 35.16 540 GLN A N 1
ATOM 4308 C CA . GLN A 1 540 ? -40.986 -2.147 8.640 1.00 35.16 540 GLN A CA 1
ATOM 4309 C C . GLN A 1 540 ? -40.110 -3.074 7.775 1.00 35.16 540 GLN A C 1
ATOM 4311 O O . GLN A 1 540 ? -40.695 -3.894 7.069 1.00 35.16 540 GLN A O 1
ATOM 4316 N N . GLN A 1 541 ? -38.770 -3.012 7.776 1.00 38.41 541 GLN A N 1
ATOM 4317 C CA . GLN A 1 541 ? -37.914 -3.826 6.879 1.00 38.41 541 GLN A CA 1
ATOM 4318 C C . GLN A 1 541 ? -36.485 -3.939 7.443 1.00 38.41 541 GLN A C 1
ATOM 4320 O O . GLN A 1 541 ? -35.656 -3.064 7.218 1.00 38.41 541 GLN A O 1
ATOM 4325 N N . TYR A 1 542 ? -36.179 -4.976 8.214 1.00 45.50 542 TYR A N 1
ATOM 4326 C CA . TYR A 1 542 ? -35.027 -4.943 9.115 1.00 45.50 542 TYR A CA 1
ATOM 4327 C C . TYR A 1 542 ? -33.693 -5.521 8.555 1.00 45.50 542 TYR A C 1
ATOM 4329 O O . TYR A 1 542 ? -33.709 -6.601 7.964 1.00 45.50 542 TYR A O 1
ATOM 4337 N N . PRO A 1 543 ? -32.528 -4.877 8.809 1.00 41.03 543 PRO A N 1
ATOM 4338 C CA . PRO A 1 543 ? -31.197 -5.494 8.682 1.00 41.03 543 PRO A CA 1
ATOM 4339 C C . PRO A 1 543 ? -30.342 -5.488 9.986 1.00 41.03 543 PRO A C 1
ATOM 4341 O O . PRO A 1 543 ? -29.138 -5.704 9.899 1.00 41.03 543 PRO A O 1
ATOM 4344 N N . HIS A 1 544 ? -31.003 -5.329 11.152 1.00 52.09 544 HIS A N 1
ATOM 4345 C CA . HIS A 1 544 ? -30.756 -5.947 12.490 1.00 52.09 544 HIS A CA 1
ATOM 4346 C C . HIS A 1 544 ? -29.553 -5.512 13.382 1.00 52.09 544 HIS A C 1
ATOM 4348 O O . HIS A 1 544 ? -28.582 -4.974 12.858 1.00 52.09 544 HIS A O 1
ATOM 4354 N N . PRO A 1 545 ? -29.630 -5.681 14.737 1.00 52.28 545 PRO A N 1
ATOM 4355 C CA . PRO A 1 545 ? -29.815 -6.971 15.433 1.00 52.28 545 PRO A CA 1
ATOM 4356 C C . PRO A 1 545 ? -31.243 -7.268 15.924 1.00 52.28 545 PRO A C 1
ATOM 4358 O O . PRO A 1 545 ? -31.848 -6.487 16.657 1.00 52.28 545 PRO A O 1
ATOM 4361 N N . LEU A 1 546 ? -31.734 -8.459 15.570 1.00 76.25 546 LEU A N 1
ATOM 4362 C CA . LEU A 1 546 ? -32.675 -9.224 16.383 1.00 76.25 546 LEU A CA 1
ATOM 4363 C C . LEU A 1 546 ? -31.814 -10.169 17.193 1.00 76.25 546 LEU A C 1
ATOM 4365 O O . LEU A 1 546 ? -31.335 -11.164 16.653 1.00 76.25 546 LEU A O 1
ATOM 4369 N N . ALA A 1 547 ? -31.544 -9.814 18.436 1.00 78.69 547 ALA A N 1
ATOM 4370 C CA . ALA A 1 547 ? -30.633 -10.577 19.267 1.00 78.69 547 ALA A CA 1
ATOM 4371 C C . ALA A 1 547 ? -31.311 -10.965 20.571 1.00 78.69 547 ALA A C 1
ATOM 4373 O O . ALA A 1 547 ? -32.180 -10.245 21.064 1.00 78.69 547 ALA A O 1
ATOM 4374 N N . ILE A 1 548 ? -30.875 -12.083 21.130 1.00 88.06 548 ILE A N 1
ATOM 4375 C CA . ILE A 1 548 ? -31.067 -12.389 22.541 1.00 88.06 548 ILE A CA 1
ATOM 4376 C C . ILE A 1 548 ? -29.691 -12.300 23.182 1.00 88.06 548 ILE A C 1
ATOM 4378 O O . ILE A 1 548 ? -28.768 -12.975 22.723 1.00 88.06 548 ILE A O 1
ATOM 4382 N N . GLN A 1 549 ? -29.556 -11.481 24.220 1.00 88.69 549 GLN A N 1
ATOM 4383 C CA . GLN A 1 549 ? -28.405 -11.534 25.117 1.00 88.69 549 GLN A CA 1
ATOM 4384 C C . GLN A 1 549 ? -28.823 -12.224 26.403 1.00 88.69 549 GLN A C 1
ATOM 4386 O O . GLN A 1 549 ? -29.902 -11.962 26.931 1.00 88.69 549 GLN A O 1
ATOM 4391 N N . VAL A 1 550 ? -27.951 -13.090 26.900 1.00 89.88 550 VAL A N 1
ATOM 4392 C CA . VAL A 1 550 ? -28.114 -13.782 28.170 1.00 89.88 550 VAL A CA 1
ATOM 4393 C C . VAL A 1 550 ? -26.837 -13.574 28.963 1.00 89.88 550 VAL A C 1
ATOM 4395 O O . VAL A 1 550 ? -25.767 -14.032 28.562 1.00 89.88 550 VAL A O 1
ATOM 4398 N N . SER A 1 551 ? -26.939 -12.874 30.081 1.00 89.62 551 SER A N 1
ATOM 4399 C CA . SER A 1 551 ? -25.828 -12.654 30.999 1.00 89.62 551 SER A CA 1
ATOM 4400 C C . SER A 1 551 ? -26.227 -12.990 32.421 1.00 89.62 551 SER A C 1
ATOM 4402 O O . SER A 1 551 ? -27.404 -13.151 32.727 1.00 89.62 551 SER A O 1
ATOM 4404 N N . GLY A 1 552 ? -25.258 -13.156 33.305 1.00 88.19 552 GLY A N 1
ATOM 4405 C CA . GLY A 1 552 ? -25.555 -13.526 34.677 1.00 88.19 552 GLY A CA 1
ATOM 4406 C C . GLY A 1 552 ? -24.333 -14.032 35.403 1.00 88.19 552 GLY A C 1
ATOM 4407 O O . GLY A 1 552 ? -23.217 -13.942 34.898 1.00 88.19 552 GLY A O 1
ATOM 4408 N N . VAL A 1 553 ? -24.555 -14.563 36.599 1.00 84.62 553 VAL A N 1
ATOM 4409 C CA . VAL A 1 553 ? -23.505 -15.096 37.466 1.00 84.62 553 VAL A CA 1
ATOM 4410 C C . VAL A 1 553 ? -23.935 -16.448 38.021 1.00 84.62 553 VAL A C 1
ATOM 4412 O O . VAL A 1 553 ? -25.055 -16.614 38.511 1.00 84.62 553 VAL A O 1
ATOM 4415 N N . TYR A 1 554 ? -23.037 -17.428 37.931 1.00 86.50 554 TYR A N 1
ATOM 4416 C CA . TYR A 1 554 ? -23.221 -18.763 38.495 1.00 86.50 554 TYR A CA 1
ATOM 4417 C C . TYR A 1 554 ? -23.107 -18.753 40.027 1.00 86.50 554 TYR A C 1
ATOM 4419 O O . TYR A 1 554 ? -22.574 -17.824 40.625 1.00 86.50 554 TYR A O 1
ATOM 4427 N N . ALA A 1 555 ? -23.534 -19.838 40.685 1.00 84.19 555 ALA A N 1
ATOM 4428 C CA . ALA A 1 555 ? -23.483 -19.952 42.150 1.00 84.19 555 ALA A CA 1
ATOM 4429 C C . ALA A 1 555 ? -22.056 -19.866 42.730 1.00 84.19 555 ALA A C 1
ATOM 4431 O O . ALA A 1 555 ? -21.878 -19.564 43.904 1.00 84.19 555 ALA A O 1
ATOM 4432 N N . ASN A 1 556 ? -21.032 -20.132 41.913 1.00 84.25 556 ASN A N 1
ATOM 4433 C CA . ASN A 1 556 ? -19.626 -20.002 42.298 1.00 84.25 556 ASN A CA 1
ATOM 4434 C C . ASN A 1 556 ? -19.081 -18.562 42.163 1.00 84.25 556 ASN A C 1
ATOM 4436 O O . ASN A 1 556 ? -17.888 -18.356 42.373 1.00 84.25 556 ASN A O 1
ATOM 4440 N N . GLY A 1 557 ? -19.917 -17.592 41.774 1.00 79.31 557 GLY A N 1
ATOM 4441 C CA . GLY A 1 557 ? -19.543 -16.189 41.589 1.00 79.31 557 GLY A CA 1
ATOM 4442 C C . GLY A 1 557 ? -18.932 -15.842 40.227 1.00 79.31 557 GLY A C 1
ATOM 4443 O O . GLY A 1 557 ? -18.592 -14.686 40.011 1.00 79.31 557 GLY A O 1
ATOM 4444 N N . THR A 1 558 ? -18.793 -16.801 39.304 1.00 84.44 558 THR A N 1
ATOM 4445 C CA . THR A 1 558 ? -18.278 -16.538 37.945 1.00 84.44 558 THR A CA 1
ATOM 4446 C C . THR A 1 558 ? -19.370 -15.923 37.068 1.00 84.44 558 THR A C 1
ATOM 4448 O O . THR A 1 558 ? -20.471 -16.475 37.000 1.00 84.44 558 THR A O 1
ATOM 4451 N N . ASP A 1 559 ? -19.078 -14.817 36.387 1.00 85.69 559 ASP A N 1
ATOM 4452 C CA . ASP A 1 559 ? -19.980 -14.179 35.428 1.00 85.69 559 ASP A CA 1
ATOM 4453 C C . ASP A 1 559 ? -19.982 -14.886 34.061 1.00 85.69 559 ASP A C 1
ATOM 4455 O O . ASP A 1 559 ? -19.079 -15.650 33.709 1.00 85.69 559 ASP A O 1
ATOM 4459 N N . PHE A 1 560 ? -21.036 -14.664 33.281 1.00 87.44 560 PHE A N 1
ATOM 4460 C CA . PHE A 1 560 ? -21.139 -15.128 31.905 1.00 87.44 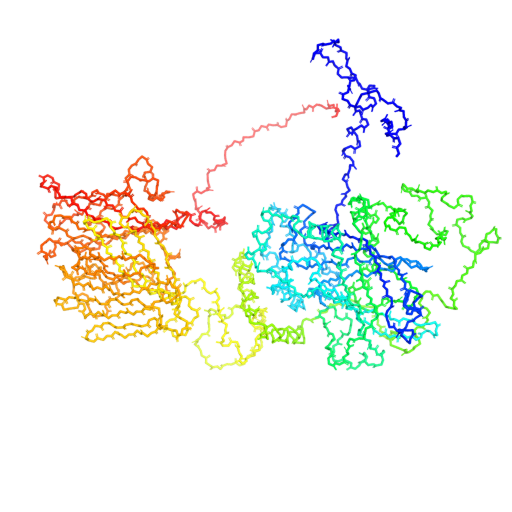560 PHE A CA 1
ATOM 4461 C C . PHE A 1 560 ? -21.923 -14.143 31.040 1.00 87.44 560 PHE A C 1
ATOM 4463 O O . PHE A 1 560 ? -22.805 -13.427 31.513 1.00 87.44 560 PHE A O 1
ATOM 4470 N N . TYR A 1 561 ? -21.620 -14.162 29.743 1.00 88.75 561 TYR A N 1
ATOM 4471 C CA . TYR A 1 561 ? -22.303 -13.385 28.716 1.00 88.75 561 TYR A CA 1
ATOM 4472 C C . TYR A 1 561 ? -22.354 -14.181 27.412 1.00 88.75 561 TYR A C 1
ATOM 4474 O O . TYR A 1 561 ? -21.322 -14.643 26.917 1.00 88.75 561 TYR A O 1
ATOM 4482 N N . TYR A 1 562 ? -23.548 -14.300 26.843 1.00 89.00 562 TYR A N 1
ATOM 4483 C CA . TYR A 1 562 ? -23.795 -14.906 25.543 1.00 89.00 562 TYR A CA 1
ATOM 4484 C C . TYR A 1 562 ? -24.753 -14.041 24.737 1.00 89.00 562 TYR A C 1
ATOM 4486 O O . TYR A 1 562 ? -25.650 -13.403 25.283 1.00 89.00 562 TYR A O 1
ATOM 4494 N N . GLU A 1 563 ? -24.570 -14.046 23.424 1.00 87.06 563 GLU A N 1
ATOM 4495 C CA . GLU A 1 563 ? -25.430 -13.346 22.481 1.00 87.06 563 GLU A CA 1
ATOM 4496 C C . GLU A 1 563 ? -25.644 -14.230 21.255 1.00 87.06 563 GLU A C 1
ATOM 4498 O O . GLU A 1 563 ? -24.702 -14.856 20.762 1.00 87.06 563 GLU A O 1
ATOM 4503 N N . ALA A 1 564 ? -26.874 -14.268 20.749 1.00 85.44 564 ALA A N 1
ATOM 4504 C CA . ALA A 1 564 ? -27.185 -14.896 19.473 1.00 85.44 564 ALA A CA 1
ATOM 4505 C C . ALA A 1 564 ? -28.183 -14.071 18.666 1.00 85.44 564 ALA A C 1
ATOM 4507 O O . ALA A 1 564 ? -29.083 -13.433 19.214 1.00 85.44 564 ALA A O 1
ATOM 4508 N N . LEU A 1 565 ? -28.014 -14.122 17.345 1.00 80.88 565 LEU A N 1
ATOM 4509 C CA . LEU A 1 565 ? -28.860 -13.447 16.370 1.00 80.88 565 LEU A CA 1
ATOM 4510 C C . LEU A 1 565 ? -29.987 -14.372 15.903 1.00 80.88 565 LEU A C 1
ATOM 4512 O O . LEU A 1 565 ? -29.773 -15.563 15.694 1.00 80.88 565 LEU A O 1
ATOM 4516 N N . ALA A 1 566 ? -31.184 -13.819 15.708 1.00 74.75 566 ALA A N 1
ATOM 4517 C CA . ALA A 1 566 ? -32.296 -14.528 15.087 1.00 74.75 566 ALA A CA 1
ATOM 4518 C C . ALA A 1 566 ? -32.135 -14.508 13.557 1.00 74.75 566 ALA A C 1
ATOM 4520 O O . ALA A 1 566 ? -32.544 -13.559 12.884 1.00 74.75 566 ALA A O 1
ATOM 4521 N N . ASP A 1 567 ? -31.554 -15.576 13.007 1.00 64.31 567 ASP A N 1
ATOM 4522 C CA . ASP A 1 567 ? -31.136 -15.697 11.598 1.00 64.31 567 ASP A CA 1
ATOM 4523 C C . ASP A 1 567 ? -32.259 -15.505 10.559 1.00 64.31 567 ASP A C 1
ATOM 4525 O O . ASP A 1 567 ? -31.993 -15.283 9.376 1.00 64.31 567 ASP A O 1
ATOM 4529 N N . SER A 1 568 ? -33.526 -15.607 10.971 1.00 66.75 568 SER A N 1
ATOM 4530 C CA . SER A 1 568 ? -34.690 -15.583 10.071 1.00 66.75 568 SER A CA 1
ATOM 4531 C C . SER A 1 568 ? -35.797 -14.601 10.472 1.00 66.75 568 SER A C 1
ATOM 4533 O O . SER A 1 568 ? -36.897 -14.647 9.914 1.00 66.75 568 SER A O 1
ATOM 4535 N N . GLY A 1 569 ? -35.505 -13.667 11.382 1.00 71.06 569 GLY A N 1
ATOM 4536 C CA . GLY A 1 569 ? -36.445 -12.627 11.804 1.00 71.06 569 GLY A CA 1
ATOM 4537 C C . GLY A 1 569 ? -37.048 -12.856 13.194 1.00 71.06 569 GLY A C 1
ATOM 4538 O O . GLY A 1 569 ? -36.734 -13.823 13.877 1.00 71.06 569 GLY A O 1
ATOM 4539 N N . VAL A 1 570 ? -37.932 -11.945 13.611 1.00 75.12 570 VAL A N 1
ATOM 4540 C CA . VAL A 1 570 ? -38.686 -12.017 14.872 1.00 75.12 570 VAL A CA 1
ATOM 4541 C C . VAL A 1 570 ? -40.163 -11.893 14.565 1.00 75.12 570 VAL A C 1
ATOM 4543 O O . VAL A 1 570 ? -40.575 -11.055 13.764 1.00 75.12 570 VAL A O 1
ATOM 4546 N N . THR A 1 571 ? -40.974 -12.736 15.196 1.00 78.25 571 THR A N 1
ATOM 4547 C CA . THR A 1 571 ? -42.430 -12.564 15.210 1.00 78.25 571 THR A CA 1
ATOM 4548 C C . THR A 1 571 ? -42.830 -11.970 16.547 1.00 78.25 571 THR A C 1
ATOM 4550 O O . THR A 1 571 ? -42.413 -12.476 17.579 1.00 78.25 571 THR A O 1
ATOM 4553 N N . LEU A 1 572 ? -43.628 -10.905 16.529 1.00 78.06 572 LEU A N 1
ATOM 4554 C CA . LEU A 1 572 ? -44.065 -10.194 17.723 1.00 78.06 572 LEU A CA 1
ATOM 4555 C C . LEU A 1 572 ? -45.544 -9.863 17.582 1.00 78.06 572 LEU A C 1
ATOM 4557 O O . LEU A 1 572 ? -45.941 -9.180 16.641 1.00 78.06 572 LEU A O 1
ATOM 4561 N N . THR A 1 573 ? -46.360 -10.363 18.503 1.00 79.06 573 THR A N 1
ATOM 4562 C CA . THR A 1 573 ? -47.803 -10.116 18.516 1.00 79.06 573 THR A CA 1
ATOM 4563 C C . THR A 1 573 ? -48.182 -9.530 19.860 1.00 79.06 573 THR A C 1
ATOM 4565 O O . THR A 1 573 ? -47.937 -10.149 20.887 1.00 79.06 573 THR A O 1
ATOM 4568 N N . ASN A 1 574 ? -48.786 -8.346 19.848 1.00 74.94 574 ASN A N 1
ATOM 4569 C CA . ASN A 1 574 ? -49.361 -7.713 21.028 1.00 74.94 574 ASN A CA 1
ATOM 4570 C C . ASN A 1 574 ? -50.878 -7.600 20.829 1.00 74.94 574 ASN A C 1
ATOM 4572 O O . ASN A 1 574 ? -51.325 -7.110 19.790 1.00 74.94 574 ASN A O 1
ATOM 4576 N N . GLY A 1 575 ? -51.670 -8.072 21.788 1.00 71.44 575 GLY A N 1
ATOM 4577 C CA . GLY A 1 575 ? -53.125 -8.051 21.697 1.00 71.44 575 GLY A CA 1
ATOM 4578 C C . GLY A 1 575 ? -53.824 -8.116 23.059 1.00 71.44 575 GLY A C 1
ATOM 4579 O O . GLY A 1 575 ? -53.172 -8.151 24.096 1.00 71.44 575 GLY A O 1
ATOM 4580 N N . PRO A 1 576 ? -55.168 -8.203 23.087 1.00 71.25 576 PRO A N 1
ATOM 4581 C CA . PRO A 1 576 ? -55.965 -8.139 24.324 1.00 71.25 576 PRO A CA 1
ATOM 4582 C C . PRO A 1 576 ? -55.701 -9.267 25.337 1.00 71.25 576 PRO A C 1
ATOM 4584 O O . PRO A 1 576 ? -56.183 -9.231 26.467 1.00 71.25 576 PRO A O 1
ATOM 4587 N N . LYS A 1 577 ? -55.003 -10.327 24.915 1.00 74.00 577 LYS A N 1
ATOM 4588 C CA . LYS A 1 577 ? -54.620 -11.453 25.774 1.00 74.00 577 LYS A CA 1
ATOM 4589 C C . LYS A 1 577 ? -53.195 -11.330 26.321 1.00 74.00 577 LYS A C 1
ATOM 4591 O O . LYS A 1 577 ? -52.853 -12.120 27.191 1.00 74.00 577 LYS A O 1
ATOM 4596 N N . GLY A 1 578 ? -52.422 -10.346 25.862 1.00 81.25 578 GLY A N 1
ATOM 4597 C CA . GLY A 1 578 ? -51.019 -10.158 26.209 1.00 81.25 578 GLY A CA 1
ATOM 4598 C C . GLY A 1 578 ? -50.108 -10.138 24.985 1.00 81.25 578 GLY A C 1
ATOM 4599 O O . GLY A 1 578 ? -50.547 -9.843 23.867 1.00 81.25 578 GLY A O 1
ATOM 4600 N N . ILE A 1 579 ? -48.836 -10.446 25.210 1.00 83.81 579 ILE A N 1
ATOM 4601 C CA . ILE A 1 579 ? -47.767 -10.384 24.225 1.00 83.81 579 ILE A CA 1
ATOM 4602 C C . ILE A 1 579 ? -47.152 -11.757 23.980 1.00 83.81 579 ILE A C 1
ATOM 4604 O O . ILE A 1 579 ? -46.958 -12.534 24.900 1.00 83.81 579 ILE A O 1
ATOM 4608 N N . THR A 1 580 ? -46.831 -12.064 22.731 1.00 86.81 580 THR A N 1
ATOM 4609 C CA . THR A 1 580 ? -46.107 -13.285 22.362 1.00 86.81 580 THR A CA 1
ATOM 4610 C C . THR A 1 580 ? -45.033 -12.945 21.356 1.00 86.81 580 THR A C 1
ATOM 4612 O O . THR A 1 580 ? -45.271 -12.151 20.437 1.00 86.81 580 THR A O 1
ATOM 4615 N N . SER A 1 581 ? -43.881 -13.580 21.485 1.00 86.12 581 SER A N 1
ATOM 4616 C CA . SER A 1 581 ? -42.728 -13.312 20.651 1.00 86.12 581 SER A CA 1
ATOM 4617 C C . SER A 1 581 ? -41.958 -14.577 20.296 1.00 86.12 581 SER A C 1
ATOM 4619 O O . SER A 1 581 ? -41.998 -15.554 21.032 1.00 86.12 581 SER A O 1
ATOM 4621 N N . ASP A 1 582 ? -41.256 -14.563 19.168 1.00 86.12 582 ASP A N 1
ATOM 4622 C CA . ASP A 1 582 ? -40.423 -15.673 18.708 1.00 86.12 582 ASP A CA 1
ATOM 4623 C C . ASP A 1 582 ? -39.221 -15.130 17.922 1.00 86.12 582 ASP A C 1
ATOM 4625 O O . ASP A 1 582 ? -39.385 -14.616 16.811 1.00 86.12 582 ASP A O 1
ATOM 4629 N N . TRP A 1 583 ? -38.023 -15.273 18.500 1.00 86.19 583 TRP A N 1
ATOM 4630 C CA . TRP A 1 583 ? -36.696 -15.007 17.919 1.00 86.19 583 TRP A CA 1
ATOM 4631 C C . TRP A 1 583 ? -36.160 -16.232 17.166 1.00 86.19 583 TRP A C 1
ATOM 4633 O O . TRP A 1 583 ? -35.004 -16.623 17.311 1.00 86.19 583 TRP A O 1
ATOM 4643 N N . LYS A 1 584 ? -37.038 -16.874 16.394 1.00 83.06 584 LYS A N 1
ATOM 4644 C CA . LYS A 1 584 ? -36.781 -17.900 15.375 1.00 83.06 584 LYS A CA 1
ATOM 4645 C C . LYS A 1 584 ? -35.538 -18.760 15.615 1.00 83.06 584 LYS A C 1
ATOM 4647 O O . LYS A 1 584 ? -34.530 -18.625 14.926 1.00 83.06 584 LYS A O 1
ATOM 4652 N N . GLY A 1 585 ? -35.658 -19.694 16.558 1.00 76.31 585 GLY A N 1
ATOM 4653 C CA . GLY A 1 585 ? -34.625 -20.698 16.840 1.00 76.31 585 GLY A CA 1
ATOM 4654 C C . GLY A 1 585 ? -33.566 -20.272 17.859 1.00 76.31 585 GLY A C 1
ATOM 4655 O O . GLY A 1 585 ? -32.634 -21.030 18.096 1.00 76.31 585 GLY A O 1
ATOM 4656 N N . VAL A 1 586 ? -33.709 -19.091 18.468 1.00 86.88 586 VAL A N 1
ATOM 4657 C CA . VAL A 1 586 ? -32.837 -18.633 19.563 1.00 86.88 586 VAL A CA 1
ATOM 4658 C C . VAL A 1 586 ? -33.592 -18.601 20.893 1.00 86.88 586 VAL A C 1
ATOM 4660 O O . VAL A 1 586 ? -33.089 -19.060 21.916 1.00 86.88 586 VAL A O 1
ATOM 4663 N N . GLY A 1 587 ? -34.823 -18.094 20.888 1.00 89.38 587 GLY A N 1
ATOM 4664 C CA . GLY A 1 587 ? -35.675 -18.034 22.071 1.00 89.38 587 GLY A CA 1
ATOM 4665 C C . GLY A 1 587 ? -37.024 -17.394 21.772 1.00 89.38 587 GLY A C 1
ATOM 4666 O O . GLY A 1 587 ? -37.266 -16.889 20.679 1.00 89.38 587 GLY A O 1
ATOM 4667 N N . ASN A 1 588 ? -37.929 -17.451 22.731 1.00 90.81 588 ASN A N 1
ATOM 4668 C CA . ASN A 1 588 ? -39.272 -16.899 22.639 1.00 90.81 588 ASN A CA 1
ATOM 4669 C C . ASN A 1 588 ? -39.754 -16.516 24.033 1.00 90.81 588 ASN A C 1
ATOM 4671 O O . ASN A 1 588 ? -39.216 -16.990 25.035 1.00 90.81 588 ASN A O 1
ATOM 4675 N N . PHE A 1 589 ? -40.783 -15.683 24.089 1.00 90.88 589 PHE A N 1
ATOM 4676 C CA . PHE A 1 589 ? -41.540 -15.531 25.317 1.00 90.88 589 PHE A CA 1
ATOM 4677 C C . PHE A 1 589 ? -43.000 -15.201 25.040 1.00 90.88 589 PHE A C 1
ATOM 4679 O O . PHE A 1 589 ? -43.337 -14.593 24.019 1.00 90.88 589 PHE A O 1
ATOM 4686 N N . ASP A 1 590 ? -43.849 -15.540 25.995 1.00 90.50 590 ASP A N 1
ATOM 4687 C CA . ASP A 1 590 ? -45.236 -15.115 26.075 1.00 90.50 590 ASP A CA 1
ATOM 4688 C C . ASP A 1 590 ? -45.508 -14.450 27.425 1.00 90.50 590 ASP A C 1
ATOM 4690 O O . ASP A 1 590 ? -44.889 -14.787 28.426 1.00 90.50 590 ASP A O 1
ATOM 4694 N N . GLY A 1 591 ? -46.379 -13.448 27.444 1.00 87.81 591 GLY A N 1
ATOM 4695 C CA . GLY A 1 591 ? -46.754 -12.735 28.654 1.00 87.81 591 GLY A CA 1
ATOM 4696 C C . GLY A 1 591 ? -48.192 -12.245 28.604 1.00 87.81 591 GLY A C 1
ATOM 4697 O O . GLY A 1 591 ? -48.727 -11.971 27.529 1.00 87.81 591 GLY A O 1
ATOM 4698 N N . SER A 1 592 ? -48.848 -12.145 29.755 1.00 86.75 592 SER A N 1
ATOM 4699 C CA . SER A 1 592 ? -50.231 -11.677 29.858 1.00 86.75 592 SER A CA 1
ATOM 4700 C C . SER A 1 592 ? -50.354 -10.161 29.651 1.00 86.75 592 SER A C 1
ATOM 4702 O O . SER A 1 592 ? -49.381 -9.413 29.712 1.00 86.75 592 SER A O 1
ATOM 4704 N N . ALA A 1 593 ? -51.578 -9.679 29.425 1.00 79.06 593 ALA A N 1
ATOM 4705 C CA . ALA A 1 593 ? -51.842 -8.243 29.344 1.00 79.06 593 ALA A CA 1
ATOM 4706 C C . ALA A 1 593 ? -51.580 -7.551 30.697 1.00 79.06 593 ALA A C 1
ATOM 4708 O O . ALA A 1 593 ? -51.943 -8.077 31.747 1.00 79.06 593 ALA A O 1
ATOM 4709 N N . LEU A 1 594 ? -50.942 -6.380 30.654 1.00 74.06 594 LEU A N 1
ATOM 4710 C CA . LEU A 1 594 ? -50.446 -5.664 31.839 1.00 74.06 594 LEU A CA 1
ATOM 4711 C C . LEU A 1 594 ? -51.531 -4.954 32.648 1.00 74.06 594 LEU A C 1
ATOM 4713 O O . LEU A 1 594 ? -51.290 -4.550 33.778 1.00 74.06 594 LEU A O 1
ATOM 4717 N N . ASP A 1 595 ? -52.716 -4.782 32.069 1.00 70.56 595 ASP A N 1
ATOM 4718 C CA . ASP A 1 595 ? -53.895 -4.214 32.721 1.00 70.56 595 ASP A CA 1
ATOM 4719 C C . ASP A 1 595 ? -54.628 -5.230 33.615 1.00 70.56 595 ASP A C 1
ATOM 4721 O O . ASP A 1 595 ? -55.660 -4.906 34.207 1.00 70.56 595 ASP A O 1
ATOM 4725 N N . LYS A 1 596 ? -54.116 -6.463 33.720 1.00 74.00 596 LYS A N 1
ATOM 4726 C CA . LYS A 1 596 ? -54.709 -7.523 34.534 1.00 74.00 596 LYS A CA 1
ATOM 4727 C C . LYS A 1 596 ? -54.005 -7.674 35.884 1.00 74.00 596 LYS A C 1
ATOM 4729 O O . LYS A 1 596 ? -52.778 -7.601 35.941 1.00 74.00 596 LYS A O 1
ATOM 4734 N N . PRO A 1 597 ? -54.757 -7.959 36.965 1.00 66.62 597 PRO A N 1
ATOM 4735 C CA . PRO A 1 597 ? -54.164 -8.551 38.157 1.00 66.62 597 PRO A CA 1
ATOM 4736 C C . PRO A 1 597 ? -53.598 -9.926 37.763 1.00 66.62 597 PRO A C 1
ATOM 4738 O O . PRO A 1 597 ? -54.236 -10.635 36.988 1.00 66.62 597 PRO A O 1
ATOM 4741 N N . ASP A 1 598 ? -52.412 -10.280 38.259 1.00 76.19 598 ASP A N 1
ATOM 4742 C CA . ASP A 1 598 ? -51.663 -11.507 37.919 1.00 76.19 598 ASP A CA 1
ATOM 4743 C C . ASP A 1 598 ? -50.922 -11.484 36.569 1.00 76.19 598 ASP A C 1
ATOM 4745 O O . ASP A 1 598 ? -51.050 -12.402 35.757 1.00 76.19 598 ASP A O 1
ATOM 4749 N N . VAL A 1 599 ? -50.109 -10.448 36.329 1.00 85.88 599 VAL A N 1
ATOM 4750 C CA . VAL A 1 599 ? -49.223 -10.426 35.157 1.00 85.88 599 VAL A CA 1
ATOM 4751 C C . VAL A 1 599 ? -48.229 -11.593 35.213 1.00 85.88 599 VAL A C 1
ATOM 4753 O O . VAL A 1 599 ? -47.501 -11.735 36.192 1.00 85.88 599 VAL A O 1
ATOM 4756 N N . GLU A 1 600 ? -48.164 -12.405 34.162 1.00 89.88 600 GLU A N 1
ATOM 4757 C CA . GLU A 1 600 ? -47.273 -13.565 34.060 1.00 89.88 600 GLU A CA 1
ATOM 4758 C C . GLU A 1 600 ? -46.484 -13.534 32.745 1.00 89.88 600 GLU A C 1
ATOM 4760 O O . GLU A 1 600 ? -47.030 -13.118 31.723 1.00 89.88 600 GLU A O 1
ATOM 4765 N N . TYR A 1 601 ? -45.217 -13.962 32.770 1.00 90.62 601 TYR A N 1
ATOM 4766 C CA . TYR A 1 601 ? -44.366 -14.157 31.593 1.00 90.62 601 TYR A CA 1
ATOM 4767 C C . TYR A 1 601 ? -43.695 -15.532 31.619 1.00 90.62 601 TYR A C 1
ATOM 4769 O O . TYR A 1 601 ? -43.167 -15.957 32.645 1.00 90.62 601 TYR A O 1
ATOM 4777 N N . HIS A 1 602 ? -43.632 -16.188 30.466 1.00 92.62 602 HIS A N 1
ATOM 4778 C CA . HIS A 1 602 ? -42.901 -17.427 30.235 1.00 92.62 602 HIS A CA 1
ATOM 4779 C C . HIS A 1 602 ? -41.854 -17.191 29.145 1.00 92.62 602 HIS A C 1
ATOM 4781 O O . HIS A 1 602 ? -42.194 -16.868 28.012 1.00 92.62 602 HIS A O 1
ATOM 4787 N N . ILE A 1 603 ? -40.575 -17.338 29.484 1.00 93.25 603 ILE A N 1
ATOM 4788 C CA . ILE A 1 603 ? -39.441 -17.165 28.577 1.00 93.25 603 ILE A CA 1
ATOM 4789 C C . ILE A 1 603 ? -38.839 -18.541 28.311 1.00 93.25 603 ILE A C 1
ATOM 4791 O O . ILE A 1 603 ? -38.475 -19.247 29.247 1.00 93.25 603 ILE A O 1
ATOM 4795 N N . ASN A 1 604 ? -38.678 -18.910 27.044 1.00 93.75 604 ASN A N 1
ATOM 4796 C CA . ASN A 1 604 ? -38.008 -20.141 26.641 1.00 93.75 604 ASN A CA 1
ATOM 4797 C C . ASN A 1 604 ? -36.782 -19.808 25.793 1.00 93.75 604 ASN A C 1
ATOM 4799 O O . ASN A 1 604 ? -36.875 -19.075 24.807 1.00 93.75 604 ASN A O 1
ATOM 4803 N N . ILE A 1 605 ? -35.637 -20.388 26.143 1.00 92.81 605 ILE A N 1
ATOM 4804 C CA . ILE A 1 605 ? -34.404 -20.290 25.359 1.00 92.81 605 ILE A CA 1
ATOM 4805 C C . ILE A 1 605 ? -34.047 -21.701 24.915 1.00 92.81 605 ILE A C 1
ATOM 4807 O O . ILE A 1 605 ? -33.967 -22.611 25.733 1.00 92.81 605 ILE A O 1
ATOM 4811 N N . ASP A 1 606 ? -33.861 -21.889 23.616 1.00 89.50 606 ASP A N 1
ATOM 4812 C CA . ASP A 1 606 ? -33.392 -23.146 23.029 1.00 89.50 606 ASP A CA 1
ATOM 4813 C C . ASP A 1 606 ? -32.445 -22.782 21.890 1.00 89.50 606 ASP A C 1
ATOM 4815 O O . ASP A 1 606 ? -32.806 -22.815 20.716 1.00 89.50 606 ASP A O 1
ATOM 4819 N N . SER A 1 607 ? -31.257 -22.307 22.267 1.00 90.06 607 SER A N 1
ATOM 4820 C CA . SER A 1 607 ? -30.261 -21.771 21.347 1.00 90.06 607 SER A CA 1
ATOM 4821 C C . SER A 1 607 ? -29.052 -22.685 21.302 1.00 90.06 607 SER A C 1
ATOM 4823 O O . SER A 1 607 ? -28.247 -22.717 22.233 1.00 90.06 607 SER A O 1
ATOM 4825 N N . SER A 1 608 ? -28.867 -23.364 20.171 1.00 86.25 608 SER A N 1
ATOM 4826 C CA . SER A 1 608 ? -27.634 -24.111 19.901 1.00 86.25 608 SER A CA 1
ATOM 4827 C C . SER A 1 608 ? -26.419 -23.198 19.716 1.00 86.25 608 SER A C 1
ATOM 4829 O O . SER A 1 608 ? -25.291 -23.652 19.850 1.00 86.25 608 SER A O 1
ATOM 4831 N N . VAL A 1 609 ? -26.632 -21.919 19.381 1.00 85.50 609 VAL A N 1
ATOM 4832 C CA . VAL A 1 609 ? -25.554 -20.940 19.158 1.00 85.50 609 VAL A CA 1
ATOM 4833 C C . VAL A 1 609 ? -24.976 -20.451 20.482 1.00 85.50 609 VAL A C 1
ATOM 4835 O O . VAL A 1 609 ? -23.760 -20.349 20.619 1.00 85.50 609 VAL A O 1
ATOM 4838 N N . MET A 1 610 ? -25.840 -20.164 21.461 1.00 90.69 610 MET A N 1
ATOM 4839 C CA . MET A 1 610 ? -25.402 -19.799 22.814 1.00 90.69 610 MET A CA 1
ATOM 4840 C C . MET A 1 610 ? -25.088 -21.023 23.675 1.00 90.69 610 MET A C 1
ATOM 4842 O O . MET A 1 610 ? -24.479 -20.868 24.731 1.00 90.69 610 MET A O 1
ATOM 4846 N N . ASP A 1 611 ? -25.506 -22.212 23.229 1.00 92.19 611 ASP A N 1
ATOM 4847 C CA . ASP A 1 611 ? -25.525 -23.441 24.021 1.00 92.19 611 ASP A CA 1
ATOM 4848 C C . ASP A 1 611 ? -26.344 -23.249 25.309 1.00 92.19 611 ASP A C 1
ATOM 4850 O O . ASP A 1 611 ? -25.919 -23.568 26.413 1.00 92.19 611 ASP A O 1
ATOM 4854 N N . ILE A 1 612 ? -27.516 -22.615 25.177 1.00 93.88 612 ILE A N 1
ATOM 4855 C CA . ILE A 1 612 ? -28.423 -22.331 26.294 1.00 93.88 612 ILE A CA 1
ATOM 4856 C C . ILE A 1 612 ? -29.761 -22.984 26.016 1.00 93.88 612 ILE A C 1
ATOM 4858 O O . ILE A 1 612 ? -30.367 -22.750 24.967 1.00 93.88 612 ILE A O 1
ATOM 4862 N N . LYS A 1 613 ? -30.246 -23.760 26.985 1.00 94.19 613 LYS A N 1
ATOM 4863 C CA . LYS A 1 613 ? -31.545 -24.417 26.901 1.00 94.19 613 LYS A CA 1
ATOM 4864 C C . LYS A 1 613 ? -32.304 -24.370 28.216 1.00 94.19 613 LYS A C 1
ATOM 4866 O O . LYS A 1 613 ? -31.762 -24.727 29.258 1.00 94.19 613 LYS A O 1
ATOM 4871 N N . GLY A 1 614 ? -33.579 -24.011 28.161 1.00 93.56 614 GLY A N 1
ATOM 4872 C CA . GLY A 1 614 ? -34.494 -24.117 29.289 1.00 93.56 614 GLY A CA 1
ATOM 4873 C C . GLY A 1 614 ? -35.588 -23.060 29.274 1.00 93.56 614 GLY A C 1
ATOM 4874 O O . GLY A 1 614 ? -35.867 -22.448 28.241 1.00 93.56 614 GLY A O 1
ATOM 4875 N N . ASN A 1 615 ? -36.213 -22.862 30.430 1.00 93.69 615 ASN A N 1
ATOM 4876 C CA . ASN A 1 615 ? -37.308 -21.917 30.597 1.00 93.69 615 ASN A CA 1
ATOM 4877 C C . ASN A 1 615 ? -37.198 -21.104 31.888 1.00 93.69 615 ASN A C 1
ATOM 4879 O O . ASN A 1 615 ? -36.482 -21.462 32.827 1.00 93.69 615 ASN A O 1
ATOM 4883 N N . ILE A 1 616 ? -37.913 -19.984 31.894 1.00 92.38 616 ILE A N 1
ATOM 4884 C CA . ILE A 1 616 ? -38.079 -19.101 33.038 1.00 92.38 616 ILE A CA 1
ATOM 4885 C C . ILE A 1 616 ? -39.530 -18.662 33.089 1.00 92.38 616 ILE A C 1
ATOM 4887 O O . ILE A 1 616 ? -40.116 -18.327 32.061 1.00 92.38 616 ILE A O 1
ATOM 4891 N N . THR A 1 617 ? -40.098 -18.626 34.284 1.00 91.50 617 THR A N 1
ATOM 4892 C CA . THR A 1 617 ? -41.445 -18.107 34.515 1.00 91.50 617 THR A CA 1
ATOM 4893 C C . THR A 1 617 ? -41.392 -16.956 35.503 1.00 91.50 617 THR A C 1
ATOM 4895 O O . THR A 1 617 ? -40.720 -17.081 36.524 1.00 91.50 617 THR A O 1
ATOM 4898 N N . PHE A 1 618 ? -42.127 -15.884 35.233 1.00 89.31 618 PHE A N 1
ATOM 4899 C CA . PHE A 1 618 ? -42.302 -14.725 36.104 1.00 89.31 618 PHE A CA 1
ATOM 4900 C C . PHE A 1 618 ? -43.778 -14.560 36.412 1.00 89.31 618 PHE A C 1
ATOM 4902 O O . PHE A 1 618 ? -44.569 -14.448 35.484 1.00 89.31 618 PHE A O 1
ATOM 4909 N N . LYS A 1 619 ? -44.140 -14.457 37.687 1.00 89.88 619 LYS A N 1
ATOM 4910 C CA . LYS A 1 619 ? -45.488 -14.099 38.122 1.00 89.88 619 LYS A CA 1
ATOM 4911 C C . LYS A 1 619 ? -45.436 -12.867 39.013 1.00 89.88 619 LYS A C 1
ATOM 4913 O O . LYS A 1 619 ? -44.892 -12.921 40.110 1.00 89.88 619 LYS A O 1
ATOM 4918 N N . SER A 1 620 ? -46.007 -11.767 38.540 1.00 88.12 620 SER A N 1
ATOM 4919 C CA . SER A 1 620 ? -46.001 -10.466 39.207 1.00 88.12 620 SER A CA 1
ATOM 4920 C C . SER A 1 620 ? -46.572 -10.556 40.620 1.00 88.12 620 SER A C 1
ATOM 4922 O O . SER A 1 620 ? -47.676 -11.063 40.820 1.00 88.12 620 SER A O 1
ATOM 4924 N N . THR A 1 621 ? -45.834 -10.039 41.599 1.00 85.88 621 THR A N 1
ATOM 4925 C CA . THR A 1 621 ? -46.260 -9.946 43.011 1.00 85.88 621 THR A CA 1
ATOM 4926 C C . THR A 1 621 ? -46.620 -8.521 43.415 1.00 85.88 621 THR A C 1
ATOM 4928 O O . THR A 1 621 ? -47.243 -8.299 44.453 1.00 85.88 621 THR A O 1
ATOM 4931 N N . ALA A 1 622 ? -46.261 -7.552 42.577 1.00 84.94 622 ALA A N 1
ATOM 4932 C CA . ALA A 1 622 ? -46.631 -6.155 42.702 1.00 84.94 622 ALA A CA 1
ATOM 4933 C C . ALA A 1 622 ? -47.402 -5.698 41.450 1.00 84.94 622 ALA A C 1
ATOM 4935 O O . ALA A 1 622 ? -47.271 -6.318 40.393 1.00 84.94 622 ALA A O 1
ATOM 4936 N N . PRO A 1 623 ? -48.226 -4.640 41.533 1.00 83.56 623 PRO A N 1
ATOM 4937 C CA . PRO A 1 623 ? -48.920 -4.111 40.365 1.00 83.56 623 PRO A CA 1
ATOM 4938 C C . PRO A 1 623 ? -47.928 -3.700 39.271 1.00 83.56 623 PRO A C 1
ATOM 4940 O O . PRO A 1 623 ? -46.897 -3.088 39.566 1.00 83.56 623 PRO A O 1
ATOM 4943 N N . ALA A 1 624 ? -48.241 -4.035 38.017 1.00 79.88 624 ALA A N 1
ATOM 4944 C CA . ALA A 1 624 ? -47.515 -3.499 36.872 1.00 79.88 624 ALA A CA 1
ATOM 4945 C C . ALA A 1 624 ? -47.716 -1.981 36.804 1.00 79.88 624 ALA A C 1
ATOM 4947 O O . ALA A 1 624 ? -48.749 -1.459 37.229 1.00 79.88 624 ALA A O 1
ATOM 4948 N N . HIS A 1 625 ? -46.734 -1.269 36.261 1.00 76.62 625 HIS A N 1
ATOM 4949 C CA . HIS A 1 625 ? -46.793 0.185 36.195 1.00 76.62 625 HIS A CA 1
ATOM 4950 C C . HIS A 1 625 ? -46.338 0.733 34.850 1.00 76.62 625 HIS A C 1
ATOM 4952 O O . HIS A 1 625 ? -45.596 0.092 34.099 1.00 76.62 625 HIS A O 1
ATOM 4958 N N . TYR A 1 626 ? -46.791 1.955 34.576 1.00 74.25 626 TYR A N 1
ATOM 4959 C CA . TYR A 1 626 ? -46.233 2.810 33.548 1.00 74.25 626 TYR A CA 1
ATOM 4960 C C . TYR A 1 626 ? -45.475 3.943 34.238 1.00 74.25 626 TYR A C 1
ATOM 4962 O O . TYR A 1 626 ? -45.832 4.355 35.348 1.00 74.25 626 TYR A O 1
ATOM 4970 N N . PRO A 1 627 ? -44.431 4.482 33.601 1.00 65.31 627 PRO A N 1
ATOM 4971 C CA . PRO A 1 627 ? -43.719 5.620 34.159 1.00 65.31 627 PRO A CA 1
ATOM 4972 C C . PRO A 1 627 ? -44.738 6.749 34.356 1.00 65.31 627 PRO A C 1
ATOM 4974 O O . PRO A 1 627 ? -45.520 7.001 33.453 1.00 65.31 627 PRO A O 1
ATOM 4977 N N . CYS A 1 628 ? -44.786 7.390 35.522 1.00 74.31 628 CYS A N 1
ATOM 4978 C CA . CYS A 1 628 ? -45.710 8.488 35.867 1.00 74.31 628 CYS A CA 1
ATOM 4979 C C . CYS A 1 628 ? -47.196 8.160 36.134 1.00 74.31 628 CYS A C 1
ATOM 4981 O O . CYS A 1 628 ? -47.863 9.018 36.709 1.00 74.31 628 CYS A O 1
ATOM 4983 N N . ASP A 1 629 ? -47.742 7.005 35.735 1.00 69.94 629 ASP A N 1
ATOM 4984 C CA . ASP A 1 629 ? -49.174 6.688 35.912 1.00 69.94 629 ASP A CA 1
ATOM 4985 C C . ASP A 1 629 ? -49.419 5.178 36.078 1.00 69.94 629 ASP A C 1
ATOM 4987 O O . ASP A 1 629 ? -48.828 4.353 35.386 1.00 69.94 629 ASP A O 1
ATOM 4991 N N . LEU A 1 630 ? -50.339 4.812 36.969 1.00 65.69 630 LEU A N 1
ATOM 4992 C CA . LEU A 1 630 ? -50.783 3.433 37.175 1.00 65.69 630 LEU A CA 1
ATOM 4993 C C . LEU A 1 630 ? -51.750 2.939 36.094 1.00 65.69 630 LEU A C 1
ATOM 4995 O O . LEU A 1 630 ? -51.788 1.746 35.817 1.00 65.69 630 LEU A O 1
ATOM 4999 N N . ASN A 1 631 ? -52.519 3.835 35.469 1.00 60.50 631 ASN A N 1
ATOM 5000 C CA . ASN A 1 631 ? -53.632 3.471 34.584 1.00 60.50 631 ASN A CA 1
ATOM 5001 C C . ASN A 1 631 ? -53.380 3.776 33.097 1.00 60.50 631 ASN A C 1
ATOM 5003 O O . ASN A 1 631 ? -54.307 3.695 32.291 1.00 60.50 631 ASN A O 1
ATOM 5007 N N . GLY A 1 632 ? -52.144 4.093 32.698 1.00 57.31 632 GLY A N 1
ATOM 5008 C CA . GLY A 1 632 ? -51.792 4.518 31.331 1.00 57.31 632 GLY A CA 1
ATOM 5009 C C . GLY A 1 632 ? -51.942 3.454 30.225 1.00 57.31 632 GLY A C 1
ATOM 5010 O O . GLY A 1 632 ? -51.471 3.656 29.106 1.00 57.31 632 GLY A O 1
ATOM 5011 N N . ALA A 1 633 ? -52.591 2.323 30.511 1.00 49.34 633 ALA A N 1
ATOM 5012 C CA . ALA A 1 633 ? -52.435 1.042 29.827 1.00 49.34 633 ALA A CA 1
ATOM 5013 C C . ALA A 1 633 ? -52.999 0.923 28.396 1.00 49.34 633 ALA A C 1
ATOM 5015 O O . ALA A 1 633 ? -52.904 -0.150 27.803 1.00 49.34 633 ALA A O 1
ATOM 5016 N N . VAL A 1 634 ? -53.536 1.981 27.777 1.00 44.22 634 VAL A N 1
ATOM 5017 C CA . VAL A 1 634 ? -53.974 1.912 26.369 1.00 44.22 634 VAL A CA 1
ATOM 5018 C C . VAL A 1 634 ? -53.551 3.161 25.596 1.00 44.22 634 VAL A C 1
ATOM 5020 O O . VAL A 1 634 ? -54.236 4.179 25.588 1.00 44.22 634 VAL A O 1
ATOM 5023 N N . GLY A 1 635 ? -52.415 3.065 24.899 1.00 45.78 635 GLY A N 1
ATOM 5024 C CA . GLY A 1 635 ? -51.979 4.048 23.898 1.00 45.78 635 GLY A CA 1
ATOM 5025 C C . GLY A 1 635 ? -51.157 5.236 24.413 1.00 45.78 635 GLY A C 1
ATOM 5026 O O . GLY A 1 635 ? -50.822 6.112 23.616 1.00 45.78 635 GLY A O 1
ATOM 5027 N N . ALA A 1 636 ? -50.799 5.278 25.701 1.00 44.06 636 ALA A N 1
ATOM 5028 C CA . ALA A 1 636 ? -49.946 6.326 26.254 1.00 44.06 636 ALA A CA 1
ATOM 5029 C C . ALA A 1 636 ? -48.456 5.944 26.157 1.00 44.06 636 ALA A C 1
ATOM 5031 O O . ALA A 1 636 ? -47.925 5.202 26.978 1.00 44.06 636 ALA A O 1
ATOM 5032 N N . ASN A 1 637 ? -47.763 6.484 25.153 1.00 51.38 637 ASN A N 1
ATOM 5033 C CA . ASN A 1 637 ? -46.302 6.451 25.085 1.00 51.38 637 ASN A CA 1
ATOM 5034 C C . ASN A 1 637 ? -45.743 7.519 26.040 1.00 51.38 637 ASN A C 1
ATOM 5036 O O . ASN A 1 637 ? -45.818 8.714 25.741 1.00 51.38 637 ASN A O 1
ATOM 5040 N N . GLN A 1 638 ? -45.186 7.110 27.180 1.00 60.50 638 GLN A N 1
ATOM 5041 C CA . GLN A 1 638 ? -44.558 8.027 28.134 1.00 60.50 638 GLN A CA 1
ATOM 5042 C C . GLN A 1 638 ? -43.140 8.359 27.650 1.00 60.50 638 GLN A C 1
ATOM 5044 O O . GLN A 1 638 ? -42.297 7.482 27.459 1.00 60.50 638 GLN A O 1
ATOM 5049 N N . ASN A 1 639 ? -42.902 9.638 27.366 1.00 65.69 639 ASN A N 1
ATOM 5050 C CA . ASN A 1 639 ? -41.659 10.123 26.776 1.00 65.69 639 ASN A CA 1
ATOM 5051 C C . ASN A 1 639 ? -40.555 10.196 27.853 1.00 65.69 639 ASN A C 1
ATOM 5053 O O . ASN A 1 639 ? -40.634 11.019 28.769 1.00 65.69 639 ASN A O 1
ATOM 5057 N N . LEU A 1 640 ? -39.532 9.340 27.757 1.00 68.19 640 LEU A N 1
ATOM 5058 C CA . LEU A 1 640 ? -38.360 9.386 28.641 1.00 68.19 640 LEU A CA 1
ATOM 5059 C C . LEU A 1 640 ? -37.461 10.583 28.323 1.00 68.19 640 LEU A C 1
ATOM 5061 O O . LEU A 1 640 ? -36.934 11.240 29.223 1.00 68.19 640 LEU A O 1
ATOM 5065 N N . HIS A 1 641 ? -37.289 10.825 27.031 1.00 67.62 641 HIS A N 1
ATOM 5066 C CA . HIS A 1 641 ? -36.504 11.871 26.396 1.00 67.62 641 HIS A CA 1
ATOM 5067 C C . HIS A 1 641 ? -37.000 11.945 24.949 1.00 67.62 641 HIS A C 1
ATOM 5069 O O . HIS A 1 641 ? -37.284 10.877 24.411 1.00 67.62 641 HIS A O 1
ATOM 5075 N N . PRO A 1 642 ? -37.096 13.118 24.288 1.00 66.94 642 PRO A N 1
ATOM 5076 C CA . PRO A 1 642 ? -37.543 13.204 22.896 1.00 66.94 642 PRO A CA 1
ATOM 5077 C C . PRO A 1 642 ? -37.034 12.038 22.032 1.00 66.94 642 PRO A C 1
ATOM 5079 O O . PRO A 1 642 ? -35.830 11.841 21.929 1.00 66.94 642 PRO A O 1
ATOM 5082 N N . GLY A 1 643 ? -37.963 11.238 21.497 1.00 66.38 643 GLY A N 1
ATOM 5083 C CA . GLY A 1 643 ? -37.681 10.077 20.645 1.00 66.38 643 GLY A CA 1
ATOM 5084 C C . GLY A 1 643 ? -37.385 8.741 21.350 1.00 66.38 643 GLY A C 1
ATOM 5085 O O . GLY A 1 643 ? -37.248 7.724 20.670 1.00 66.38 643 GLY A O 1
ATOM 5086 N N . LEU A 1 644 ? -37.342 8.711 22.685 1.00 71.94 644 LEU A N 1
ATOM 5087 C CA . LEU A 1 644 ? -37.159 7.524 23.524 1.00 71.94 644 LEU A CA 1
ATOM 5088 C C . LEU A 1 644 ? -38.343 7.368 24.488 1.00 71.94 644 LEU A C 1
ATOM 5090 O O . LEU A 1 644 ? -38.702 8.279 25.234 1.00 71.94 644 LEU A O 1
ATOM 5094 N N . TYR A 1 645 ? -38.937 6.187 24.490 1.00 72.50 645 TYR A N 1
ATOM 5095 C CA . TYR A 1 645 ? -40.116 5.823 25.259 1.00 72.50 645 TYR A CA 1
ATOM 5096 C C . TYR A 1 645 ? -39.809 4.642 26.178 1.00 72.50 645 TYR A C 1
ATOM 5098 O O . TYR A 1 645 ? -38.977 3.777 25.891 1.00 72.50 645 TYR A O 1
ATOM 5106 N N . TRP A 1 646 ? -40.510 4.615 27.299 1.00 72.25 646 TRP A N 1
ATOM 5107 C CA . TRP A 1 646 ? -40.492 3.516 28.253 1.00 72.25 646 TRP A CA 1
ATOM 5108 C C . TRP A 1 646 ? -41.913 3.218 28.640 1.00 72.25 646 TRP A C 1
ATOM 5110 O O . TRP A 1 646 ? -42.729 4.131 28.805 1.00 72.25 646 TRP A O 1
ATOM 5120 N N . ALA A 1 647 ? -42.207 1.941 28.781 1.00 64.88 647 ALA A N 1
ATOM 5121 C CA . ALA A 1 647 ? -43.438 1.538 29.402 1.00 64.88 647 ALA A CA 1
ATOM 5122 C C . ALA A 1 647 ? -43.273 0.204 30.103 1.00 64.88 647 ALA A C 1
ATOM 5124 O O . ALA A 1 647 ? -42.227 -0.433 30.011 1.00 64.88 647 ALA A O 1
ATOM 5125 N N . ASN A 1 648 ? -44.378 -0.223 30.708 1.00 63.09 648 ASN A N 1
ATOM 5126 C CA . ASN A 1 648 ? -44.636 -1.614 31.021 1.00 63.09 648 ASN A CA 1
ATOM 5127 C C . ASN A 1 648 ? -43.549 -2.239 31.894 1.00 63.09 648 ASN A C 1
ATOM 5129 O O . ASN A 1 648 ? -42.706 -2.956 31.364 1.00 63.09 648 ASN A O 1
ATOM 5133 N N . ALA A 1 649 ? -43.589 -2.029 33.205 1.00 71.31 649 ALA A N 1
ATOM 5134 C CA . ALA A 1 649 ? -42.662 -2.715 34.094 1.00 71.31 649 ALA A CA 1
ATOM 5135 C C . ALA A 1 649 ? -43.382 -3.554 35.154 1.00 71.31 649 ALA A C 1
ATOM 5137 O O . ALA A 1 649 ? -44.322 -3.080 35.803 1.00 71.31 649 ALA A O 1
ATOM 5138 N N . VAL A 1 650 ? -42.925 -4.801 35.316 1.00 80.94 650 VAL A N 1
ATOM 5139 C CA . VAL A 1 650 ? -43.250 -5.668 36.453 1.00 80.94 650 VAL A CA 1
ATOM 5140 C C . VAL A 1 650 ? -42.167 -5.424 37.502 1.00 80.94 650 VAL A C 1
ATOM 5142 O O . VAL A 1 650 ? -41.029 -5.844 37.302 1.00 80.94 650 VAL A O 1
ATOM 5145 N N . PRO A 1 651 ? -42.486 -4.705 38.590 1.00 77.31 651 PRO A N 1
ATOM 5146 C CA . PRO A 1 651 ? -41.485 -4.217 39.535 1.00 77.31 651 PRO A CA 1
ATOM 5147 C C . PRO A 1 651 ? -40.970 -5.314 40.478 1.00 77.31 651 PRO A C 1
ATOM 5149 O O . PRO A 1 651 ? -39.927 -5.135 41.104 1.00 77.31 651 PRO A O 1
ATOM 5152 N N . ASP A 1 652 ? -41.721 -6.410 40.616 1.00 86.19 652 ASP A N 1
ATOM 5153 C CA . ASP A 1 652 ? -41.328 -7.601 41.363 1.00 86.19 652 ASP A CA 1
ATOM 5154 C C . ASP A 1 652 ? -42.178 -8.809 40.940 1.00 86.19 652 ASP A C 1
ATOM 5156 O O . ASP A 1 652 ? -43.371 -8.669 40.636 1.00 86.19 652 ASP A O 1
ATOM 5160 N N . ALA A 1 653 ? -41.576 -9.994 40.944 1.00 87.94 653 ALA A N 1
ATOM 5161 C CA . ALA A 1 653 ? -42.207 -11.235 40.529 1.00 87.94 653 ALA A CA 1
ATOM 5162 C C . ALA A 1 653 ? -41.659 -12.452 41.287 1.00 87.94 653 ALA A C 1
ATOM 5164 O O . ALA A 1 653 ? -40.466 -12.560 41.574 1.00 87.94 653 ALA A O 1
ATOM 5165 N N . ASP A 1 654 ? -42.543 -13.417 41.533 1.00 88.62 654 ASP A N 1
ATOM 5166 C CA . ASP A 1 654 ? -42.167 -14.788 41.846 1.00 88.62 654 ASP A CA 1
ATOM 5167 C C . ASP A 1 654 ? -41.614 -15.424 40.567 1.00 88.62 654 ASP A C 1
ATOM 5169 O O . ASP A 1 654 ? -42.298 -15.503 39.543 1.00 88.62 654 ASP A O 1
ATOM 5173 N N . THR A 1 655 ? -40.366 -15.876 40.620 1.00 89.31 655 THR A N 1
ATOM 5174 C CA . THR A 1 655 ? -39.646 -16.412 39.466 1.00 89.31 655 THR A CA 1
ATOM 5175 C C . THR A 1 655 ? -39.242 -17.858 39.674 1.00 89.31 655 THR A C 1
ATOM 5177 O O . THR A 1 655 ? -38.845 -18.264 40.765 1.00 89.31 655 THR A O 1
ATOM 5180 N N . THR A 1 656 ? -39.329 -18.652 38.613 1.00 91.50 656 THR A N 1
ATOM 5181 C CA . THR A 1 656 ? -38.706 -19.977 38.551 1.00 91.50 656 THR A CA 1
ATOM 5182 C C . THR A 1 656 ? -37.788 -20.003 37.348 1.00 91.50 656 THR A C 1
ATOM 5184 O O . THR A 1 656 ? -38.239 -19.807 36.225 1.00 91.50 656 THR A O 1
ATOM 5187 N N . VAL A 1 657 ? -36.501 -20.227 37.594 1.00 91.69 657 VAL A N 1
ATOM 5188 C CA . VAL A 1 657 ? -35.462 -20.355 36.574 1.00 91.69 657 VAL A CA 1
ATOM 5189 C C . VAL A 1 657 ? -35.095 -21.828 36.470 1.00 91.69 657 VAL A C 1
ATOM 5191 O O . VAL A 1 657 ? -34.786 -22.459 37.481 1.00 91.69 657 VAL A O 1
ATOM 5194 N N . ALA A 1 658 ? -35.119 -22.367 35.256 1.00 92.81 658 ALA A N 1
ATOM 5195 C CA . ALA A 1 658 ? -34.657 -23.710 34.933 1.00 92.81 658 ALA A CA 1
ATOM 5196 C C . ALA A 1 658 ? -33.918 -23.673 33.588 1.00 92.81 658 ALA A C 1
ATOM 5198 O O . ALA A 1 658 ? -34.453 -24.071 32.551 1.00 92.81 658 ALA A O 1
ATOM 5199 N N . LEU A 1 659 ? -32.684 -23.160 33.607 1.00 91.94 659 LEU A N 1
ATOM 5200 C CA . LEU A 1 659 ? -31.803 -23.070 32.444 1.00 91.94 659 LEU A CA 1
ATOM 5201 C C . LEU A 1 659 ? -30.589 -23.985 32.584 1.00 91.94 659 LEU A C 1
ATOM 5203 O O . LEU A 1 659 ? -30.062 -24.202 33.671 1.00 91.94 659 LEU A O 1
ATOM 5207 N N . THR A 1 660 ? -30.091 -24.461 31.453 1.00 92.50 660 THR A N 1
ATOM 5208 C CA . THR A 1 660 ? -28.744 -25.008 31.308 1.00 92.50 660 THR A CA 1
ATOM 5209 C C . THR A 1 660 ? -27.974 -24.069 30.394 1.00 92.50 660 THR A C 1
ATOM 5211 O O . THR A 1 660 ? -28.428 -23.787 29.287 1.00 92.50 660 THR A O 1
ATOM 5214 N N . VAL A 1 661 ? -26.850 -23.547 30.878 1.00 90.50 661 VAL A N 1
ATOM 5215 C CA . VAL A 1 661 ? -25.933 -22.690 30.122 1.00 90.50 661 VAL A CA 1
ATOM 5216 C C . VAL A 1 661 ? -24.653 -23.492 29.909 1.00 90.50 661 VAL A C 1
ATOM 5218 O O . VAL A 1 661 ? -23.935 -23.793 30.866 1.00 90.50 661 VAL A O 1
ATOM 5221 N N . LYS A 1 662 ? -24.397 -23.880 28.659 1.00 87.56 662 LYS A N 1
ATOM 5222 C CA . LYS A 1 662 ? -23.441 -24.919 28.265 1.00 87.56 662 LYS A CA 1
ATOM 5223 C C . LYS A 1 662 ? -23.720 -26.234 28.993 1.00 87.56 662 LYS A C 1
ATOM 5225 O O . LYS A 1 662 ? -24.777 -26.826 28.819 1.00 87.56 662 LYS A O 1
ATOM 5230 N N . ASP A 1 663 ? -22.827 -26.625 29.897 1.00 86.69 663 ASP A N 1
ATOM 5231 C CA . ASP A 1 663 ? -22.950 -27.829 30.724 1.00 86.69 663 ASP A CA 1
ATOM 5232 C C . ASP A 1 663 ? -23.346 -27.518 32.182 1.00 86.69 663 ASP A C 1
ATOM 5234 O O . ASP A 1 663 ? -23.316 -28.397 33.044 1.00 86.69 663 ASP A O 1
ATOM 5238 N N . THR A 1 664 ? -23.676 -26.258 32.504 1.00 89.75 664 THR A N 1
ATOM 5239 C CA . THR A 1 664 ? -23.942 -25.813 33.883 1.00 89.75 664 THR A CA 1
ATOM 5240 C C . THR A 1 664 ? -25.409 -25.445 34.081 1.00 89.75 664 THR A C 1
ATOM 5242 O O . THR A 1 664 ? -25.937 -24.542 33.432 1.00 89.75 664 THR A O 1
ATOM 5245 N N . ALA A 1 665 ? -26.074 -26.121 35.019 1.00 87.88 665 ALA A N 1
ATOM 5246 C CA . ALA A 1 665 ? -27.454 -25.819 35.381 1.00 87.88 665 ALA A CA 1
ATOM 5247 C C . ALA A 1 665 ? -27.555 -24.546 36.244 1.00 87.88 665 ALA A C 1
ATOM 5249 O O . ALA A 1 665 ? -26.864 -24.397 37.254 1.00 87.88 665 ALA A O 1
ATOM 5250 N N . ILE A 1 666 ? -28.473 -23.658 35.873 1.00 88.44 666 ILE A N 1
ATOM 5251 C CA . ILE A 1 666 ? -28.943 -22.520 36.661 1.00 88.44 666 ILE A CA 1
ATOM 5252 C C . ILE A 1 666 ? -30.411 -22.798 36.977 1.00 88.44 666 ILE A C 1
ATOM 5254 O O . ILE A 1 666 ? -31.280 -22.653 36.118 1.00 88.44 666 ILE A O 1
ATOM 5258 N N . SER A 1 667 ? -30.678 -23.248 38.203 1.00 87.94 667 SER A N 1
ATOM 5259 C CA . SER A 1 667 ? -32.025 -23.609 38.635 1.00 87.94 667 SER A CA 1
ATOM 5260 C C . SER A 1 667 ? -32.307 -23.076 40.029 1.00 87.94 667 SER A C 1
ATOM 5262 O O . SER A 1 667 ? -31.622 -23.455 40.978 1.00 87.94 667 SER A O 1
ATOM 5264 N N . PHE A 1 668 ? -33.322 -22.226 40.157 1.00 87.19 668 PHE A N 1
ATOM 5265 C CA . PHE A 1 668 ? -33.789 -21.719 41.446 1.00 87.19 668 PHE A CA 1
ATOM 5266 C C . PHE A 1 668 ? -35.213 -21.160 41.339 1.00 87.19 668 PHE A C 1
ATOM 5268 O O . PHE A 1 668 ? -35.679 -20.811 40.255 1.00 87.19 668 PHE A O 1
ATOM 5275 N N . THR A 1 669 ? -35.891 -21.066 42.480 1.00 85.44 669 THR A N 1
ATOM 5276 C CA . THR A 1 669 ? -37.184 -20.389 42.619 1.00 85.44 669 THR A CA 1
ATOM 5277 C C . THR A 1 669 ? -37.020 -19.297 43.665 1.00 85.44 669 THR A C 1
ATOM 5279 O O . THR A 1 669 ? -36.713 -19.608 44.816 1.00 85.44 669 THR A O 1
ATOM 5282 N N . ASP A 1 670 ? -37.190 -18.036 43.274 1.00 78.44 670 ASP A N 1
ATOM 5283 C CA . ASP A 1 670 ? -37.025 -16.888 44.171 1.00 78.44 670 ASP A CA 1
ATOM 5284 C C . ASP A 1 670 ? -37.995 -15.751 43.824 1.00 78.44 670 ASP A C 1
ATOM 5286 O O . ASP A 1 670 ? -38.560 -15.699 42.734 1.00 78.44 670 ASP A O 1
ATOM 5290 N N . ARG A 1 671 ? -38.194 -14.831 44.766 1.00 69.19 671 ARG A N 1
ATOM 5291 C CA . ARG A 1 671 ? -39.135 -13.706 44.687 1.00 69.19 671 ARG A CA 1
ATOM 5292 C C . ARG A 1 671 ? -38.453 -12.386 44.334 1.00 69.19 671 ARG A C 1
ATOM 5294 O O . ARG A 1 671 ? -38.679 -11.388 45.015 1.00 69.19 671 ARG A O 1
ATOM 5301 N N . VAL A 1 672 ? -37.504 -12.411 43.406 1.00 76.19 672 VAL A N 1
ATOM 5302 C CA . VAL A 1 672 ? -36.844 -11.194 42.920 1.00 76.19 672 VAL A CA 1
ATOM 5303 C C . VAL A 1 672 ? -36.661 -11.333 41.422 1.00 76.19 672 VAL A C 1
ATOM 5305 O O . VAL A 1 672 ? -35.671 -11.899 40.956 1.00 76.19 672 VAL A O 1
ATOM 5308 N N . GLY A 1 673 ? -37.638 -10.832 40.680 1.00 83.00 673 GLY A N 1
ATOM 5309 C CA . GLY A 1 673 ? -37.550 -10.714 39.236 1.00 83.00 673 GLY A CA 1
ATOM 5310 C C . GLY A 1 673 ? -38.193 -9.432 38.755 1.00 83.00 673 GLY A C 1
ATOM 5311 O O . GLY A 1 673 ? -39.204 -8.999 39.309 1.00 83.00 673 GLY A O 1
ATOM 5312 N N . TYR A 1 674 ? -37.613 -8.843 37.721 1.00 87.38 674 TYR A N 1
ATOM 5313 C CA . TYR A 1 674 ? -38.128 -7.638 37.095 1.00 87.38 674 TYR A CA 1
ATOM 5314 C C . TYR A 1 674 ? -38.194 -7.797 35.579 1.00 87.38 674 TYR A C 1
ATOM 5316 O O . TYR A 1 674 ? -37.467 -8.575 34.955 1.00 87.38 674 TYR A O 1
ATOM 5324 N N . HIS A 1 675 ? -39.146 -7.077 34.997 1.00 85.75 675 HIS A N 1
ATOM 5325 C CA . HIS A 1 675 ? -39.307 -6.953 33.558 1.00 85.75 675 HIS A CA 1
ATOM 5326 C C . HIS A 1 675 ? -39.601 -5.507 33.207 1.00 85.75 675 HIS A C 1
ATOM 5328 O O . HIS A 1 675 ? -40.440 -4.897 33.869 1.00 85.75 675 HIS A O 1
ATOM 5334 N N . ASP A 1 676 ? -39.013 -5.009 32.121 1.00 81.69 676 ASP A N 1
ATOM 5335 C CA . ASP A 1 676 ? -39.497 -3.802 31.463 1.00 81.69 676 ASP A CA 1
ATOM 5336 C C . ASP A 1 676 ? -39.379 -3.798 29.934 1.00 81.69 676 ASP A C 1
ATOM 5338 O O . ASP A 1 676 ? -38.859 -4.724 29.293 1.00 81.69 676 ASP A O 1
ATOM 5342 N N . LYS A 1 677 ? -39.951 -2.739 29.343 1.00 78.25 677 LYS A N 1
ATOM 5343 C CA . LYS A 1 677 ? -39.916 -2.468 27.911 1.00 78.25 677 LYS A CA 1
ATOM 5344 C C . LYS A 1 677 ? -39.510 -1.028 27.613 1.00 78.25 677 LYS A C 1
ATOM 5346 O O . LYS A 1 677 ? -40.242 -0.081 27.908 1.00 78.25 677 LYS A O 1
ATOM 5351 N N . ASN A 1 678 ? -38.464 -0.860 26.818 1.00 75.25 678 ASN A N 1
ATOM 5352 C CA . ASN A 1 678 ? -38.119 0.426 26.217 1.00 75.25 678 ASN A CA 1
ATOM 5353 C C . ASN A 1 678 ? -38.216 0.362 24.696 1.00 75.25 678 ASN A C 1
ATOM 5355 O O . ASN A 1 678 ? -37.890 -0.647 24.078 1.00 75.25 678 ASN A O 1
ATOM 5359 N N . TRP A 1 679 ? -38.622 1.467 24.073 1.00 71.62 679 TRP A N 1
ATOM 5360 C CA . TRP A 1 679 ? -38.573 1.607 22.622 1.00 71.62 679 TRP A CA 1
ATOM 5361 C C . TRP A 1 679 ? -38.440 3.067 22.209 1.00 71.62 679 TRP A C 1
ATOM 5363 O O . TRP A 1 679 ? -38.732 3.972 22.972 1.00 71.62 679 TRP A O 1
ATOM 5373 N N . GLY A 1 680 ? -38.031 3.345 20.983 1.00 68.06 680 GLY A N 1
ATOM 5374 C CA . GLY A 1 680 ? -37.805 4.707 20.526 1.00 68.06 680 GLY A CA 1
ATOM 5375 C C . GLY A 1 680 ? -37.605 4.779 19.030 1.00 68.06 680 GLY A C 1
ATOM 5376 O O . GLY A 1 680 ? -37.242 3.791 18.399 1.00 68.06 680 GLY A O 1
ATOM 5377 N N . ASN A 1 681 ? -37.822 5.960 18.464 1.00 65.56 681 ASN A N 1
ATOM 5378 C CA . ASN A 1 681 ? -37.410 6.317 17.106 1.00 65.56 681 ASN A CA 1
ATOM 5379 C C . ASN A 1 681 ? -36.124 7.167 17.102 1.00 65.56 681 ASN A C 1
ATOM 5381 O O . ASN A 1 681 ? -35.874 7.915 16.156 1.00 65.56 681 ASN A O 1
ATOM 5385 N N . GLN A 1 682 ? -35.332 7.070 18.172 1.00 62.59 682 GLN A N 1
ATOM 5386 C CA . GLN A 1 682 ? -34.007 7.661 18.303 1.00 62.59 682 GLN A CA 1
ATOM 5387 C C . GLN A 1 682 ? -33.042 6.647 18.936 1.00 62.59 682 GLN A C 1
ATOM 5389 O O . GLN A 1 682 ? -33.453 5.794 19.726 1.00 62.59 682 GLN A O 1
ATOM 5394 N N . SER A 1 683 ? -31.759 6.740 18.579 1.00 63.00 683 SER A N 1
ATOM 5395 C CA . SER A 1 683 ? -30.673 5.991 19.218 1.00 63.00 683 SER A CA 1
ATOM 5396 C C . SER A 1 683 ? -30.553 6.354 20.699 1.00 63.00 683 SER A C 1
ATOM 5398 O O . SER A 1 683 ? -30.546 7.535 21.049 1.00 63.00 683 SER A O 1
ATOM 5400 N N . ILE A 1 684 ? -30.350 5.351 21.556 1.00 61.59 684 ILE A N 1
ATOM 5401 C CA . ILE A 1 684 ? -30.001 5.558 22.970 1.00 61.59 684 ILE A CA 1
ATOM 5402 C C . ILE A 1 684 ? -28.665 6.303 23.119 1.00 61.59 684 ILE A C 1
ATOM 5404 O O . ILE A 1 684 ? -28.511 7.084 24.046 1.00 61.59 684 ILE A O 1
ATOM 5408 N N . ILE A 1 685 ? -27.730 6.137 22.179 1.00 59.88 685 ILE A N 1
ATOM 5409 C CA . ILE A 1 685 ? -26.407 6.786 22.221 1.00 59.88 685 ILE A CA 1
ATOM 5410 C C . ILE A 1 685 ? -26.507 8.303 21.975 1.00 59.88 685 ILE A C 1
ATOM 5412 O O . ILE A 1 685 ? -25.704 9.073 22.494 1.00 59.88 685 ILE A O 1
ATOM 5416 N N . ASP A 1 686 ? -27.504 8.738 21.199 1.00 59.16 686 ASP A N 1
ATOM 5417 C CA . ASP A 1 686 ? -27.708 10.149 20.841 1.00 59.16 686 ASP A CA 1
ATOM 5418 C C . ASP A 1 686 ? -28.711 10.862 21.768 1.00 59.16 686 ASP A C 1
ATOM 5420 O O . ASP A 1 686 ? -29.049 12.024 21.532 1.00 59.16 686 ASP A O 1
ATOM 5424 N N . GLY A 1 687 ? -29.255 10.157 22.767 1.00 65.62 687 GLY A N 1
ATOM 5425 C CA . GLY A 1 687 ? -30.279 10.670 23.676 1.00 65.62 687 GLY A CA 1
ATOM 5426 C C . GLY A 1 687 ? -29.668 11.358 24.906 1.00 65.62 687 GLY A C 1
ATOM 5427 O O . GLY A 1 687 ? -29.421 12.566 24.871 1.00 65.62 687 GLY A O 1
ATOM 5428 N N . PRO A 1 688 ? -29.458 10.634 26.018 1.00 73.12 688 PRO A N 1
ATOM 5429 C CA . PRO A 1 688 ? -28.959 11.213 27.263 1.00 73.12 688 PRO A CA 1
ATOM 5430 C C . PRO A 1 688 ? -27.430 11.358 27.341 1.00 73.12 688 PRO A C 1
ATOM 5432 O O . PRO A 1 688 ? -26.683 10.582 26.760 1.00 73.12 688 PRO A O 1
ATOM 5435 N N . ARG A 1 689 ? -26.953 12.336 28.126 1.00 81.88 689 ARG A N 1
ATOM 5436 C CA . ARG A 1 689 ? -25.540 12.470 28.543 1.00 81.88 689 ARG A CA 1
ATOM 5437 C C . ARG A 1 689 ? -25.183 11.452 29.624 1.00 81.88 689 ARG A C 1
ATOM 5439 O O . ARG A 1 689 ? -24.056 10.958 29.659 1.00 81.88 689 ARG A O 1
ATOM 5446 N N . TYR A 1 690 ? -26.135 11.194 30.512 1.00 86.38 690 TYR A N 1
ATOM 5447 C CA . TYR A 1 690 ? -26.063 10.203 31.572 1.00 86.38 690 TYR A CA 1
ATOM 5448 C C . TYR A 1 690 ? -27.442 9.580 31.766 1.00 86.38 690 TYR A C 1
ATOM 5450 O O . TYR A 1 690 ? -28.450 10.289 31.737 1.00 86.38 690 TYR A O 1
ATOM 5458 N N . TRP A 1 691 ? -27.487 8.270 31.951 1.00 85.00 691 TRP A N 1
ATOM 5459 C CA . TRP A 1 691 ? -28.707 7.532 32.234 1.00 85.00 691 TRP A CA 1
ATOM 5460 C C . TRP A 1 691 ? -28.392 6.437 33.247 1.00 85.00 691 TRP A C 1
ATOM 5462 O O . TRP A 1 691 ? -27.561 5.579 32.991 1.00 85.00 691 TRP A O 1
ATOM 5472 N N . ASP A 1 692 ? -29.077 6.480 34.382 1.00 87.25 692 ASP A N 1
ATOM 5473 C CA . ASP A 1 692 ? -29.097 5.439 35.401 1.00 87.25 692 ASP A CA 1
ATOM 5474 C C . ASP A 1 692 ? -30.521 4.917 35.602 1.00 87.25 692 ASP A C 1
ATOM 5476 O O . ASP A 1 692 ? -31.489 5.686 35.593 1.00 87.25 692 ASP A O 1
ATOM 5480 N N . TRP A 1 693 ? -30.667 3.607 35.748 1.00 88.06 693 TRP A N 1
ATOM 5481 C CA . TRP A 1 693 ? -31.933 3.008 36.149 1.00 88.06 693 TRP A CA 1
ATOM 5482 C C . TRP A 1 693 ? -31.700 1.729 36.944 1.00 88.06 693 TRP A C 1
ATOM 5484 O O . TRP A 1 693 ? -30.657 1.088 36.827 1.00 88.06 693 TRP A O 1
ATOM 5494 N N . GLY A 1 694 ? -32.684 1.338 37.746 1.00 89.62 694 GLY A N 1
ATOM 5495 C CA . GLY A 1 694 ? -32.623 0.083 38.476 1.00 89.62 694 GLY A CA 1
ATOM 5496 C C . GLY A 1 694 ? -33.890 -0.233 39.252 1.00 89.62 694 GLY A C 1
ATOM 5497 O O . GLY A 1 694 ? -34.854 0.538 39.271 1.00 89.62 694 GLY A O 1
ATOM 5498 N N . HIS A 1 695 ? -33.880 -1.388 39.905 1.00 90.44 695 HIS A N 1
ATOM 5499 C CA . HIS A 1 695 ? -34.961 -1.854 40.765 1.00 90.44 695 HIS A CA 1
ATOM 5500 C C . HIS A 1 695 ? -34.411 -2.605 41.982 1.00 90.44 695 HIS A C 1
ATOM 5502 O O . HIS A 1 695 ? -33.237 -2.983 42.049 1.00 90.44 695 HIS A O 1
ATOM 5508 N N . GLY A 1 696 ? -35.263 -2.804 42.987 1.00 89.88 696 GLY A N 1
ATOM 5509 C CA . GLY A 1 696 ? -34.848 -3.441 44.227 1.00 89.88 696 GLY A CA 1
ATOM 5510 C C . GLY A 1 696 ? -35.983 -3.973 45.086 1.00 89.88 696 GLY A C 1
ATOM 5511 O O . GLY A 1 696 ? -37.071 -3.400 45.119 1.00 89.88 696 GLY A O 1
ATOM 5512 N N . ARG A 1 697 ? -35.692 -5.043 45.836 1.00 89.25 697 ARG A N 1
ATOM 5513 C CA . ARG A 1 697 ? -36.603 -5.667 46.808 1.00 89.25 697 ARG A CA 1
ATOM 5514 C C . ARG A 1 697 ? -35.931 -5.780 48.171 1.00 89.25 697 ARG A C 1
ATOM 5516 O O . ARG A 1 697 ? -34.907 -6.454 48.299 1.00 89.25 697 ARG A O 1
ATOM 5523 N N . PHE A 1 698 ? -36.522 -5.167 49.195 1.00 91.38 698 PHE A N 1
ATOM 5524 C CA . PHE A 1 698 ? -36.015 -5.158 50.572 1.00 91.38 698 PHE A CA 1
ATOM 5525 C C . PHE A 1 698 ? -37.181 -5.042 51.563 1.00 91.38 698 PHE A C 1
ATOM 5527 O O . PHE A 1 698 ? -38.043 -4.172 51.441 1.00 91.38 698 PHE A O 1
ATOM 5534 N N . GLY A 1 699 ? -37.233 -5.944 52.545 1.00 90.06 699 GLY A N 1
ATOM 5535 C CA . GLY A 1 699 ? -38.363 -6.018 53.479 1.00 90.06 699 GLY A CA 1
ATOM 5536 C C . GLY A 1 699 ? -39.724 -6.090 52.760 1.00 90.06 699 GLY A C 1
ATOM 5537 O O . GLY A 1 699 ? -39.881 -6.923 51.861 1.00 90.06 699 GLY A O 1
ATOM 5538 N N . PRO A 1 700 ? -40.703 -5.236 53.121 1.00 91.31 700 PRO A N 1
ATOM 5539 C CA . PRO A 1 700 ? -42.001 -5.182 52.448 1.00 91.31 700 PRO A CA 1
ATOM 5540 C C . PRO A 1 700 ? -41.986 -4.368 51.139 1.00 91.31 700 PRO A C 1
ATOM 5542 O O . PRO A 1 700 ? -42.996 -4.357 50.430 1.00 91.31 700 PRO A O 1
ATOM 5545 N N . TYR A 1 701 ? -40.873 -3.710 50.787 1.00 93.00 701 TYR A N 1
ATOM 5546 C CA . TYR A 1 701 ? -40.800 -2.726 49.702 1.00 93.00 701 TYR A CA 1
ATOM 5547 C C . TYR A 1 701 ? -40.233 -3.283 48.394 1.00 93.00 701 TYR A C 1
ATOM 5549 O O . TYR A 1 701 ? -39.175 -3.912 48.393 1.00 93.00 701 TYR A O 1
ATOM 5557 N N . SER A 1 702 ? -40.899 -2.976 47.280 1.00 91.62 702 SER A N 1
ATOM 5558 C CA . SER A 1 702 ? -40.370 -3.120 45.915 1.00 91.62 702 SER A CA 1
ATOM 5559 C C . SER A 1 702 ? -40.277 -1.735 45.283 1.00 91.62 702 SER A C 1
ATOM 5561 O O . SER A 1 702 ? -41.240 -0.967 45.346 1.00 91.62 702 SER A O 1
ATOM 5563 N N . VAL A 1 703 ? -39.128 -1.394 44.707 1.00 91.81 703 VAL A N 1
ATOM 5564 C CA . VAL A 1 703 ? -38.870 -0.055 44.160 1.00 91.81 703 VAL A CA 1
ATOM 5565 C C . VAL A 1 703 ? -38.284 -0.118 42.759 1.00 91.81 703 VAL A C 1
ATOM 5567 O O . VAL A 1 703 ? -37.570 -1.064 42.433 1.00 91.81 703 VAL A O 1
ATOM 5570 N N . VAL A 1 704 ? -38.544 0.919 41.966 1.00 90.44 704 VAL A N 1
ATOM 5571 C CA . VAL A 1 704 ? -37.922 1.146 40.655 1.00 90.44 704 VAL A CA 1
ATOM 5572 C C . VAL A 1 704 ? -37.545 2.618 40.553 1.00 90.44 704 VAL A C 1
ATOM 5574 O O . VAL A 1 704 ? -38.356 3.499 40.866 1.00 90.44 704 VAL A O 1
ATOM 5577 N N . TRP A 1 705 ? -36.322 2.880 40.101 1.00 90.50 705 TRP A N 1
ATOM 5578 C CA . TRP A 1 705 ? -35.833 4.220 39.819 1.00 90.50 705 TRP A CA 1
ATOM 5579 C C . TRP A 1 705 ? -35.353 4.342 38.389 1.00 90.50 705 TRP A C 1
ATOM 5581 O O . TRP A 1 705 ? -34.787 3.429 37.794 1.00 90.50 705 TRP A O 1
ATOM 5591 N N . TYR A 1 706 ? -35.537 5.543 37.867 1.00 88.38 706 TYR A N 1
ATOM 5592 C CA . TYR A 1 706 ? -34.989 5.951 36.594 1.00 88.38 706 TYR A CA 1
ATOM 5593 C C . TYR A 1 706 ? -34.525 7.395 36.713 1.00 88.38 706 TYR A C 1
ATOM 5595 O O . TYR A 1 706 ? -35.306 8.272 37.103 1.00 88.38 706 TYR A O 1
ATOM 5603 N N . ASN A 1 707 ? -33.279 7.656 36.341 1.00 88.81 707 ASN A N 1
ATOM 5604 C CA . ASN A 1 707 ? -32.684 8.976 36.334 1.00 88.81 707 ASN A CA 1
ATOM 5605 C C . ASN A 1 707 ? -31.930 9.238 35.029 1.00 88.81 707 ASN A C 1
ATOM 5607 O O . ASN A 1 707 ? -31.042 8.492 34.633 1.00 88.81 707 ASN A O 1
ATOM 5611 N N . LEU A 1 708 ? -32.262 10.335 34.360 1.00 87.69 708 LEU A N 1
ATOM 5612 C CA . LEU A 1 708 ? -31.671 10.708 33.082 1.00 87.69 708 LEU A CA 1
ATOM 5613 C C . LEU A 1 708 ? -31.222 12.158 33.121 1.00 87.69 708 LEU A C 1
ATOM 5615 O O . LEU A 1 708 ? -31.966 13.016 33.574 1.00 87.69 708 LEU A O 1
ATOM 5619 N N . LEU A 1 709 ? -30.035 12.434 32.594 1.00 87.12 709 LEU A N 1
ATOM 5620 C CA . LEU A 1 709 ? -29.490 13.771 32.397 1.00 87.12 709 LEU A CA 1
ATOM 5621 C C . LEU A 1 709 ? -29.196 13.969 30.910 1.00 87.12 709 LEU A C 1
ATOM 5623 O O . LEU A 1 709 ? -28.401 13.231 30.325 1.00 87.12 709 LEU A O 1
ATOM 5627 N N . ASP A 1 710 ? -29.814 14.970 30.291 1.00 84.44 710 ASP A N 1
ATOM 5628 C CA . ASP A 1 710 ? -29.546 15.314 28.894 1.00 84.44 710 ASP A CA 1
ATOM 5629 C C . ASP A 1 710 ? -28.247 16.138 28.731 1.00 84.44 710 ASP A C 1
ATOM 5631 O O . ASP A 1 710 ? -27.602 16.571 29.692 1.00 84.44 710 ASP A O 1
ATOM 5635 N N . TYR A 1 711 ? -27.837 16.379 27.483 1.00 79.12 711 TYR A N 1
ATOM 5636 C CA . TYR A 1 711 ? -26.646 17.185 27.181 1.00 79.12 711 TYR A CA 1
ATOM 5637 C C . TYR A 1 711 ? -26.794 18.688 27.481 1.00 79.12 711 TYR A C 1
ATOM 5639 O O . TYR A 1 711 ? -25.786 19.395 27.485 1.00 79.12 711 TYR A O 1
ATOM 5647 N N . ASN A 1 712 ? -28.007 19.176 27.749 1.00 80.62 712 ASN A N 1
ATOM 5648 C CA . ASN A 1 712 ? -28.277 20.556 28.161 1.00 80.62 712 ASN A CA 1
ATOM 5649 C C . ASN A 1 712 ? -28.277 20.720 29.691 1.00 80.62 712 ASN A C 1
ATOM 5651 O O . ASN A 1 712 ? -28.390 21.842 30.182 1.00 80.62 712 ASN A O 1
ATOM 5655 N N . GLY A 1 713 ? -28.120 19.623 30.439 1.00 82.81 713 GLY A N 1
ATOM 5656 C CA . GLY A 1 713 ? -28.127 19.615 31.897 1.00 82.81 713 GLY A CA 1
ATOM 5657 C C . GLY A 1 713 ? -29.518 19.469 32.519 1.00 82.81 713 GLY A C 1
ATOM 5658 O O . GLY A 1 713 ? -29.651 19.693 33.720 1.00 82.81 713 GLY A O 1
ATOM 5659 N N . ASN A 1 714 ? -30.543 19.097 31.746 1.00 86.75 714 ASN A N 1
ATOM 5660 C CA . ASN A 1 714 ? -31.873 18.823 32.283 1.00 86.75 714 ASN A CA 1
ATOM 5661 C C . ASN A 1 714 ? -31.940 17.387 32.808 1.00 86.75 714 ASN A C 1
ATOM 5663 O O . ASN A 1 714 ? -31.662 16.435 32.075 1.00 86.75 714 ASN A O 1
ATOM 5667 N N . GLU A 1 715 ? -32.328 17.238 34.073 1.00 88.06 715 GLU A N 1
ATOM 5668 C CA . GLU A 1 715 ? -32.560 15.938 34.702 1.00 88.06 715 GLU A CA 1
ATOM 5669 C C . GLU A 1 715 ? -34.028 15.517 34.506 1.00 88.06 715 GLU A C 1
ATOM 5671 O O . GLU A 1 715 ? -34.927 16.353 34.418 1.00 88.06 715 GLU A O 1
ATOM 5676 N N . SER A 1 716 ? -34.293 14.220 34.408 1.00 86.69 716 SER A N 1
ATOM 5677 C CA . SER A 1 716 ? -35.632 13.642 34.304 1.00 86.69 716 SER A CA 1
ATOM 5678 C C . SER A 1 716 ? -35.696 12.365 35.126 1.00 86.69 716 SER A C 1
ATOM 5680 O O . SER A 1 716 ? -34.878 11.464 34.946 1.00 86.69 716 SER A O 1
ATOM 5682 N N . ARG A 1 717 ? -36.681 12.286 36.024 1.00 88.25 717 ARG A N 1
ATOM 5683 C CA . ARG A 1 717 ? -36.778 11.231 37.036 1.00 88.25 717 ARG A CA 1
ATOM 5684 C C . ARG A 1 717 ? -38.100 10.494 36.937 1.00 88.25 717 ARG A C 1
ATOM 5686 O O . ARG A 1 717 ? -39.116 11.112 36.627 1.00 88.25 717 ARG A O 1
ATOM 5693 N N . ARG A 1 718 ? -38.079 9.188 37.198 1.00 88.19 718 ARG A N 1
ATOM 5694 C CA . ARG A 1 718 ? -39.279 8.365 37.368 1.00 88.19 718 ARG A CA 1
ATOM 5695 C C . ARG A 1 718 ? -39.086 7.472 38.578 1.00 88.19 718 ARG A C 1
ATOM 5697 O O . ARG A 1 718 ? -38.030 6.864 38.730 1.00 88.19 718 ARG A O 1
ATOM 5704 N N . SER A 1 719 ? -40.088 7.457 39.441 1.00 90.56 719 SER A N 1
ATOM 5705 C CA . SER A 1 719 ? -40.060 6.745 40.709 1.00 90.56 719 SER A CA 1
ATOM 5706 C C . SER A 1 719 ? -41.285 5.862 40.855 1.00 90.56 719 SER A C 1
ATOM 5708 O O . SER A 1 719 ? -42.403 6.265 40.519 1.00 90.56 719 SER A O 1
ATOM 5710 N N . TYR A 1 720 ? -41.053 4.662 41.375 1.00 91.06 720 TYR A N 1
ATOM 5711 C CA . TYR A 1 720 ? -42.089 3.702 41.704 1.00 91.06 720 TYR A CA 1
ATOM 5712 C C . TYR A 1 720 ? -41.767 3.024 43.035 1.00 91.06 720 TYR A C 1
ATOM 5714 O O . TYR A 1 720 ? -40.654 2.536 43.230 1.00 91.06 720 TYR A O 1
ATOM 5722 N N . VAL A 1 721 ? -42.734 2.991 43.951 1.00 92.94 721 VAL A N 1
ATOM 5723 C CA . VAL A 1 721 ? -42.609 2.334 45.258 1.00 92.94 721 VAL A CA 1
ATOM 5724 C C . VAL A 1 721 ? -43.890 1.572 45.556 1.00 92.94 721 VAL A C 1
ATOM 5726 O O . VAL A 1 721 ? -44.977 2.150 45.570 1.00 92.94 721 VAL A O 1
ATOM 5729 N N . VAL A 1 722 ? -43.743 0.291 45.871 1.00 91.75 722 VAL A N 1
ATOM 5730 C CA . VAL A 1 722 ? -44.799 -0.588 46.377 1.00 91.75 722 VAL A CA 1
ATOM 5731 C C . VAL A 1 722 ? -44.410 -1.108 47.747 1.00 91.75 722 VAL A C 1
ATOM 5733 O O . VAL A 1 722 ? -43.247 -1.428 47.985 1.00 91.75 722 VAL A O 1
ATOM 5736 N N . LYS A 1 723 ? -45.395 -1.236 48.633 1.00 92.50 723 LYS A N 1
ATOM 5737 C CA . LYS A 1 723 ? -45.272 -1.912 49.920 1.00 92.50 723 LYS A CA 1
ATOM 5738 C C . LYS A 1 723 ? -46.370 -2.961 50.034 1.00 92.50 723 LYS A C 1
ATOM 5740 O O . LYS A 1 723 ? -47.540 -2.627 49.918 1.00 92.50 723 LYS A O 1
ATOM 5745 N N . ASP A 1 724 ? -45.985 -4.220 50.227 1.00 88.62 724 ASP A N 1
ATOM 5746 C CA . ASP A 1 724 ? -46.917 -5.348 50.399 1.00 88.62 724 ASP A CA 1
ATOM 5747 C C . ASP A 1 724 ? -48.003 -5.449 49.305 1.00 88.62 724 ASP A C 1
ATOM 5749 O O . ASP A 1 724 ? -49.152 -5.792 49.566 1.00 88.62 724 ASP A O 1
ATOM 5753 N N . GLY A 1 725 ? -47.632 -5.144 48.056 1.00 82.81 725 GLY A N 1
ATOM 5754 C CA . GLY A 1 725 ? -48.539 -5.166 46.901 1.00 82.81 725 GLY A CA 1
ATOM 5755 C C . GLY A 1 725 ? -49.364 -3.887 46.710 1.00 82.81 725 GLY A C 1
ATOM 5756 O O . GLY A 1 725 ? -49.992 -3.727 45.666 1.00 82.81 725 GLY A O 1
ATOM 5757 N N . GLU A 1 726 ? -49.321 -2.942 47.652 1.00 87.88 726 GLU A N 1
ATOM 5758 C CA . GLU A 1 726 ? -49.966 -1.634 47.531 1.00 87.88 726 GLU A CA 1
ATOM 5759 C C . GLU A 1 726 ? -48.992 -0.576 47.006 1.00 87.88 726 GLU A C 1
ATOM 5761 O O . GLU A 1 726 ? -47.868 -0.425 47.490 1.00 87.88 726 GLU A O 1
ATOM 5766 N N . VAL A 1 727 ? -49.423 0.190 46.004 1.00 89.94 727 VAL A N 1
ATOM 5767 C CA . VAL A 1 727 ? -48.607 1.256 45.417 1.00 89.94 727 VAL A CA 1
ATOM 5768 C C . VAL A 1 727 ? -48.588 2.472 46.338 1.00 89.94 727 VAL A C 1
ATOM 5770 O O . VAL A 1 727 ? -49.626 3.075 46.599 1.00 89.94 727 VAL A O 1
ATOM 5773 N N . LEU A 1 728 ? -47.395 2.863 46.785 1.00 92.38 728 LEU A N 1
ATOM 5774 C CA . LEU A 1 728 ? -47.176 4.040 47.628 1.00 92.38 728 LEU A CA 1
ATOM 5775 C C . LEU A 1 728 ? -46.779 5.283 46.829 1.00 92.38 728 LEU A C 1
ATOM 5777 O O . LEU A 1 728 ? -47.123 6.398 47.217 1.00 92.38 728 LEU A O 1
ATOM 5781 N N . LEU A 1 729 ? -46.027 5.112 45.740 1.00 91.31 729 LEU A N 1
ATOM 5782 C CA . LEU A 1 729 ? -45.540 6.213 44.910 1.00 91.31 729 LEU A CA 1
ATOM 5783 C C . LEU A 1 729 ? -45.457 5.769 43.453 1.00 91.31 729 LEU A C 1
ATOM 5785 O O . LEU A 1 729 ? -44.809 4.773 43.156 1.00 91.31 729 LEU A O 1
ATOM 5789 N N . VAL A 1 730 ? -46.049 6.557 42.557 1.00 90.12 730 VAL A N 1
ATOM 5790 C CA . VAL A 1 730 ? -45.705 6.601 41.129 1.00 90.12 730 VAL A CA 1
ATOM 5791 C C . VAL A 1 730 ? -45.581 8.066 40.763 1.00 90.12 730 VAL A C 1
ATOM 5793 O O . VAL A 1 730 ? -46.534 8.824 40.945 1.00 90.12 730 VAL A O 1
ATOM 5796 N N . SER A 1 731 ? -44.411 8.505 40.310 1.00 87.69 731 SER A N 1
ATOM 5797 C CA . SER A 1 731 ? -44.211 9.921 40.013 1.00 87.69 731 SER A CA 1
ATOM 5798 C C . SER A 1 731 ? -43.130 10.162 38.973 1.00 87.69 731 SER A C 1
ATOM 5800 O O . SER A 1 731 ? -42.191 9.386 38.813 1.00 87.69 731 SER A O 1
ATOM 5802 N N . CYS A 1 732 ? -43.274 11.290 38.285 1.00 86.75 732 CYS A N 1
ATOM 5803 C CA . CYS A 1 732 ? -42.264 11.869 37.402 1.00 86.75 732 CYS A CA 1
ATOM 5804 C C . CYS A 1 732 ? -41.850 13.277 37.830 1.00 86.75 732 CYS A C 1
ATOM 5806 O O . CYS A 1 732 ? -41.200 14.003 37.079 1.00 86.75 732 CYS A O 1
ATOM 5808 N N . SER A 1 733 ? -42.242 13.677 39.044 1.00 87.69 733 SER A N 1
ATOM 5809 C CA . SER A 1 733 ? -41.741 14.901 39.652 1.00 87.69 733 SER A CA 1
ATOM 5810 C C . SER A 1 733 ? -40.252 14.753 39.947 1.00 87.69 733 SER A C 1
ATOM 5812 O O . SER A 1 733 ? -39.815 13.717 40.458 1.00 87.69 733 SER A O 1
ATOM 5814 N N . LEU A 1 734 ? -39.482 15.813 39.700 1.00 88.25 734 LEU A N 1
ATOM 5815 C CA . LEU A 1 734 ? -38.086 15.878 40.127 1.00 88.25 734 LEU A CA 1
ATOM 5816 C C . LEU A 1 734 ? -37.960 15.749 41.651 1.00 88.25 734 LEU A C 1
ATOM 5818 O O . LEU A 1 734 ? -36.996 15.159 42.122 1.00 88.25 734 LEU A O 1
ATOM 5822 N N . ASP A 1 735 ? -38.958 16.189 42.415 1.00 89.44 735 ASP A N 1
ATOM 5823 C CA . ASP A 1 735 ? -38.943 16.105 43.880 1.00 89.44 735 ASP A CA 1
ATOM 5824 C C . ASP A 1 735 ? -39.250 14.697 44.410 1.00 89.44 735 ASP A C 1
ATOM 5826 O O . ASP A 1 735 ? -39.105 14.441 45.599 1.00 89.44 735 ASP A O 1
ATOM 5830 N N . SER A 1 736 ? -39.688 13.770 43.551 1.00 90.31 736 SER A N 1
ATOM 5831 C CA . SER A 1 736 ? -40.129 12.441 43.996 1.00 90.31 736 SER A CA 1
ATOM 5832 C C . SER A 1 736 ? -38.989 11.513 44.401 1.00 90.31 736 SER A C 1
ATOM 5834 O O . SER A 1 736 ? -39.210 10.561 45.149 1.00 90.31 736 SER A O 1
ATOM 5836 N N . MET A 1 737 ? -37.783 11.753 43.883 1.00 93.31 737 MET A N 1
ATOM 5837 C CA . MET A 1 737 ? -36.639 10.874 44.079 1.00 93.31 737 MET A CA 1
ATOM 5838 C C . MET A 1 737 ? -35.323 11.591 43.775 1.00 93.31 737 MET A C 1
ATOM 5840 O O . MET A 1 737 ? -35.287 12.444 42.894 1.00 93.31 737 MET A O 1
ATOM 5844 N N . VAL A 1 738 ? -34.227 11.206 44.431 1.00 93.31 738 VAL A N 1
ATOM 5845 C CA . VAL A 1 738 ? -32.847 11.578 44.072 1.00 93.31 738 VAL A CA 1
ATOM 5846 C C . VAL A 1 738 ? -31.976 10.320 44.036 1.00 93.31 738 VAL A C 1
ATOM 5848 O O . VAL A 1 738 ? -31.983 9.565 45.005 1.00 93.31 738 VAL A O 1
ATOM 5851 N N . VAL A 1 739 ? -31.208 10.126 42.956 1.00 91.88 739 VAL A N 1
ATOM 5852 C CA . VAL A 1 739 ? -30.247 9.013 42.795 1.00 91.88 739 VAL A CA 1
ATOM 5853 C C . VAL A 1 739 ? -28.837 9.567 42.615 1.00 91.88 739 VAL A C 1
ATOM 5855 O O . VAL A 1 739 ? -28.642 10.421 41.748 1.00 91.88 739 VAL A O 1
ATOM 5858 N N . ARG A 1 740 ? -27.857 9.126 43.412 1.00 92.38 740 ARG A N 1
ATOM 5859 C CA . ARG A 1 740 ? -26.454 9.583 43.321 1.00 92.38 740 ARG A CA 1
ATOM 5860 C C . ARG A 1 740 ? -25.469 8.448 43.594 1.00 92.38 740 ARG A C 1
ATOM 5862 O O . ARG A 1 740 ? -25.716 7.646 44.491 1.00 92.38 740 ARG A O 1
ATOM 5869 N N . GLN A 1 741 ? -24.338 8.442 42.885 1.00 91.44 741 GLN A N 1
ATOM 5870 C CA . GLN A 1 741 ? -23.187 7.583 43.191 1.00 91.44 741 GLN A CA 1
ATOM 5871 C C . GLN A 1 741 ? -22.686 7.808 44.630 1.00 91.44 741 GLN A C 1
ATOM 5873 O O . GLN A 1 741 ? -22.840 8.897 45.189 1.00 91.44 741 GLN A O 1
ATOM 5878 N N . LYS A 1 742 ? -22.074 6.779 45.219 1.00 90.25 742 LYS A N 1
ATOM 5879 C CA . LYS A 1 742 ? -21.554 6.752 46.593 1.00 90.25 742 LYS A CA 1
ATOM 5880 C C . LYS A 1 742 ? -20.039 6.509 46.616 1.00 90.25 742 LYS A C 1
ATOM 5882 O O . LYS A 1 742 ? -19.507 5.811 45.759 1.00 90.25 742 LYS A O 1
ATOM 5887 N N . GLY A 1 743 ? -19.354 7.048 47.623 1.00 88.44 743 GLY A N 1
ATOM 5888 C CA . GLY A 1 743 ? -17.917 6.852 47.857 1.00 88.44 743 GLY A CA 1
ATOM 5889 C C . GLY A 1 743 ? -17.046 8.019 47.387 1.00 88.44 743 GLY A C 1
ATOM 5890 O O . GLY A 1 743 ? -17.534 8.967 46.775 1.00 88.44 743 GLY A O 1
ATOM 5891 N N . ASP A 1 744 ? -15.744 7.945 47.664 1.00 87.00 744 ASP A N 1
ATOM 5892 C CA . ASP A 1 744 ? -14.794 9.061 47.481 1.00 87.00 744 ASP A CA 1
ATOM 5893 C C . ASP A 1 744 ? -14.664 9.566 46.033 1.00 87.00 744 ASP A C 1
ATOM 5895 O O . ASP A 1 744 ? -14.268 10.709 45.798 1.00 87.00 744 ASP A O 1
ATOM 5899 N N . LYS A 1 745 ? -14.987 8.717 45.053 1.00 86.19 745 LYS A N 1
ATOM 5900 C CA . LYS A 1 745 ? -14.953 9.052 43.622 1.00 86.19 745 LYS A CA 1
ATOM 5901 C C . LYS A 1 745 ? -16.313 9.454 43.046 1.00 86.19 745 LYS A C 1
ATOM 5903 O O . LYS A 1 745 ? -16.385 9.814 41.874 1.00 86.19 745 LYS A O 1
ATOM 5908 N N . ALA A 1 746 ? -17.381 9.405 43.841 1.00 88.12 746 ALA A N 1
ATOM 5909 C CA . ALA A 1 746 ? -18.709 9.781 43.381 1.00 88.12 746 ALA A CA 1
ATOM 5910 C C . ALA A 1 746 ? -18.771 11.267 42.997 1.00 88.12 746 ALA A C 1
ATOM 5912 O O . ALA A 1 746 ? -18.322 12.142 43.741 1.00 88.12 746 ALA A O 1
ATOM 5913 N N . ALA A 1 747 ? -19.382 11.561 41.849 1.00 86.94 747 ALA A N 1
ATOM 5914 C CA . ALA A 1 747 ? -19.562 12.924 41.357 1.00 86.94 747 ALA A CA 1
ATOM 5915 C C . ALA A 1 747 ? -20.948 13.124 40.732 1.00 86.94 747 ALA A C 1
ATOM 5917 O O . ALA A 1 747 ? -21.614 12.175 40.323 1.00 86.94 747 ALA A O 1
ATOM 5918 N N . TRP A 1 748 ? -21.380 14.384 40.630 1.00 86.00 748 TRP A N 1
ATOM 5919 C CA . TRP A 1 748 ? -22.586 14.752 39.891 1.00 86.00 748 TRP A CA 1
ATOM 5920 C C . TRP A 1 748 ? -22.336 15.981 38.999 1.00 86.00 748 TRP A C 1
ATOM 5922 O O . TRP A 1 748 ? -22.025 17.050 39.531 1.00 86.00 748 TRP A O 1
ATOM 5932 N N . PRO A 1 749 ? -22.513 15.884 37.666 1.00 86.38 749 PRO A N 1
ATOM 5933 C CA . PRO A 1 749 ? -22.784 14.667 36.890 1.00 86.38 749 PRO A CA 1
ATOM 5934 C C . PRO A 1 749 ? -21.685 13.598 37.048 1.00 86.38 749 PRO A C 1
ATOM 5936 O O . PRO A 1 749 ? -20.539 13.971 37.303 1.00 86.38 749 PRO A O 1
ATOM 5939 N N . PRO A 1 750 ? -22.000 12.303 36.890 1.00 81.94 750 PRO A N 1
ATOM 5940 C CA . PRO A 1 750 ? -21.006 11.238 37.008 1.00 81.94 750 PRO A CA 1
ATOM 5941 C C . PRO A 1 750 ? -19.874 11.367 35.988 1.00 81.94 750 PRO A C 1
ATOM 5943 O O . PRO A 1 750 ? -20.106 11.692 34.821 1.00 81.94 750 PRO A O 1
ATOM 5946 N N . VAL A 1 751 ? -18.642 11.128 36.446 1.00 78.94 751 VAL A N 1
ATOM 5947 C CA . VAL A 1 751 ? -17.411 11.193 35.629 1.00 78.94 751 VAL A CA 1
ATOM 5948 C C . VAL A 1 751 ? -16.643 9.871 35.586 1.00 78.94 751 VAL A C 1
ATOM 5950 O O . VAL A 1 751 ? -15.721 9.724 34.789 1.00 78.94 751 VAL A O 1
ATOM 5953 N N . THR A 1 752 ? -17.035 8.910 36.417 1.00 77.94 752 THR A N 1
ATOM 5954 C CA . THR A 1 752 ? -16.493 7.550 36.489 1.00 77.94 752 THR A CA 1
ATOM 5955 C C . THR A 1 752 ? -17.651 6.572 36.638 1.00 77.94 752 THR A C 1
ATOM 5957 O O . THR A 1 752 ? -18.662 6.934 37.237 1.00 77.94 752 THR A O 1
ATOM 5960 N N . GLY A 1 753 ? -17.510 5.355 36.116 1.00 79.81 753 GLY A N 1
ATOM 5961 C CA . GLY A 1 753 ? -18.538 4.318 36.240 1.00 79.81 753 GLY A CA 1
ATOM 5962 C C . GLY A 1 753 ? -18.600 3.666 37.626 1.00 79.81 753 GLY A C 1
ATOM 5963 O O . GLY A 1 753 ? -17.710 3.846 38.461 1.00 79.81 753 GLY A O 1
ATOM 5964 N N . LEU A 1 754 ? -19.627 2.845 37.833 1.00 79.44 754 LEU A N 1
ATOM 5965 C CA . LEU A 1 754 ? -19.884 1.994 39.000 1.00 79.44 754 LEU A CA 1
ATOM 5966 C C . LEU A 1 754 ? -18.670 1.238 39.560 1.00 79.44 754 LEU A C 1
ATOM 5968 O O . LEU A 1 754 ? -18.573 1.116 40.779 1.00 79.44 754 LEU A O 1
ATOM 5972 N N . LEU A 1 755 ? -17.737 0.776 38.716 1.00 78.94 755 LEU A N 1
ATOM 5973 C CA . LEU A 1 755 ? -16.500 0.096 39.155 1.00 78.94 755 LEU A CA 1
ATOM 5974 C C . LEU A 1 755 ? -15.588 0.961 40.035 1.00 78.94 755 LEU A C 1
ATOM 5976 O O . LEU A 1 755 ? -14.757 0.439 40.776 1.00 78.94 755 LEU A O 1
ATOM 5980 N N . GLU A 1 756 ? -15.699 2.280 39.922 1.00 83.94 756 GLU A N 1
ATOM 5981 C CA . GLU A 1 756 ? -14.874 3.221 40.670 1.00 83.94 756 GLU A CA 1
ATOM 5982 C C . GLU A 1 756 ? -15.597 3.803 41.888 1.00 83.94 756 GLU A C 1
ATOM 5984 O O . GLU A 1 756 ? -15.010 4.586 42.630 1.00 83.94 756 GLU A O 1
ATOM 5989 N N . THR A 1 757 ? -16.849 3.413 42.118 1.00 86.31 757 THR A N 1
ATOM 5990 C CA . THR A 1 757 ? -17.696 3.932 43.198 1.00 86.31 757 THR A CA 1
ATOM 5991 C C . THR A 1 757 ? -18.088 2.816 44.163 1.00 86.31 757 THR A C 1
ATOM 5993 O O . THR A 1 757 ? -17.972 1.633 43.856 1.00 86.31 757 THR A O 1
ATOM 5996 N N . GLU A 1 758 ? -18.565 3.178 45.349 1.00 89.69 758 GLU A N 1
ATOM 5997 C CA . GLU A 1 758 ? -19.022 2.218 46.365 1.00 89.69 758 GLU A CA 1
ATOM 5998 C C . GLU A 1 758 ? -20.464 1.730 46.125 1.00 89.69 758 GLU A C 1
ATOM 6000 O O . GLU A 1 758 ? -20.972 0.901 46.884 1.00 89.69 758 GLU A O 1
ATOM 6005 N N . GLY A 1 759 ? -21.132 2.241 45.086 1.00 90.38 759 GLY A N 1
ATOM 6006 C CA . GLY A 1 759 ? -22.530 1.966 44.767 1.00 90.38 759 GLY A CA 1
ATOM 6007 C C . GLY A 1 759 ? -23.339 3.244 44.572 1.00 90.38 759 GLY A C 1
ATOM 6008 O O . GLY A 1 759 ? -22.789 4.280 44.194 1.00 90.38 759 GLY A O 1
ATOM 6009 N N . ILE A 1 760 ? -24.642 3.190 44.849 1.00 92.56 760 ILE A N 1
ATOM 6010 C CA . ILE A 1 760 ? -25.555 4.330 44.706 1.00 92.56 760 ILE A CA 1
ATOM 6011 C C . ILE A 1 760 ? -26.441 4.517 45.940 1.00 92.56 760 ILE A C 1
ATOM 6013 O O . ILE A 1 760 ? -26.688 3.597 46.719 1.00 92.56 760 ILE A O 1
ATOM 6017 N N . THR A 1 761 ? -26.936 5.737 46.099 1.00 94.06 761 THR A N 1
ATOM 6018 C CA . THR A 1 761 ? -27.964 6.112 47.072 1.00 94.06 761 THR A CA 1
ATOM 6019 C C . THR A 1 761 ? -29.223 6.526 46.328 1.00 94.06 761 THR A C 1
ATOM 6021 O O . THR A 1 761 ? -29.142 7.280 45.354 1.00 94.06 761 THR A O 1
ATOM 6024 N N . VAL A 1 762 ? -30.379 6.046 46.782 1.00 95.00 762 VAL A N 1
ATOM 6025 C CA . VAL A 1 762 ? -31.693 6.381 46.225 1.00 95.00 762 VAL A CA 1
ATOM 6026 C C . VAL A 1 762 ? -32.592 6.862 47.357 1.00 95.00 762 VAL A C 1
ATOM 6028 O O . VAL A 1 762 ? -32.870 6.123 48.295 1.00 95.00 762 VAL A O 1
ATOM 6031 N N . ASN A 1 763 ? -33.060 8.105 47.277 1.00 95.81 763 ASN A N 1
ATOM 6032 C CA . ASN A 1 763 ? -33.955 8.697 48.271 1.00 95.81 763 ASN A CA 1
ATOM 6033 C C . ASN A 1 763 ? -35.281 9.056 47.614 1.00 95.81 763 ASN A C 1
ATOM 6035 O O . ASN A 1 763 ? -35.307 9.975 46.801 1.00 95.81 763 ASN A O 1
ATOM 6039 N N . TYR A 1 764 ? -36.362 8.369 47.976 1.00 96.12 764 TYR A N 1
ATOM 6040 C CA . TYR A 1 764 ? -37.719 8.680 47.529 1.00 96.12 764 TYR A CA 1
ATOM 6041 C C . TYR A 1 764 ? -38.429 9.579 48.536 1.00 96.12 764 TYR A C 1
ATOM 6043 O O . TYR A 1 764 ? -38.359 9.335 49.740 1.00 96.12 764 TYR A O 1
ATOM 6051 N N . THR A 1 765 ? -39.182 10.560 48.048 1.00 95.69 765 THR A N 1
ATOM 6052 C CA . THR A 1 765 ? -40.110 11.356 48.858 1.00 95.69 765 THR A CA 1
ATOM 6053 C C . THR A 1 765 ? -41.521 10.819 48.650 1.00 95.69 765 THR A C 1
ATOM 6055 O O . THR A 1 765 ? -42.106 10.970 47.576 1.00 95.69 765 THR A O 1
ATOM 6058 N N . LEU A 1 766 ? -42.059 10.152 49.672 1.00 93.94 766 LEU A N 1
ATOM 6059 C CA . LEU A 1 766 ? -43.393 9.560 49.628 1.00 93.94 766 LEU A CA 1
ATOM 6060 C C . LEU A 1 766 ? -44.477 10.649 49.705 1.00 93.94 766 LEU A C 1
ATOM 6062 O O . LEU A 1 766 ? -44.235 11.717 50.273 1.00 93.94 766 LEU A O 1
ATOM 6066 N N . PRO A 1 767 ? -45.707 10.390 49.219 1.00 89.75 767 PRO A N 1
ATOM 6067 C CA . PRO A 1 767 ? -46.811 11.352 49.319 1.00 89.75 767 PRO A CA 1
ATOM 6068 C C . PRO A 1 767 ? -47.167 11.760 50.759 1.00 89.75 767 PRO A C 1
ATOM 6070 O O . PRO A 1 767 ? -47.754 12.818 50.969 1.00 89.75 767 PRO A O 1
ATOM 6073 N N . THR A 1 768 ? -46.799 10.944 51.752 1.00 90.69 768 THR A N 1
ATOM 6074 C CA . THR A 1 768 ? -46.950 11.240 53.187 1.00 90.69 768 THR A CA 1
ATOM 6075 C C . THR A 1 768 ? -45.959 12.294 53.700 1.00 90.69 768 THR A C 1
ATOM 6077 O O . THR A 1 768 ? -46.120 12.783 54.816 1.00 90.69 768 THR A O 1
ATOM 6080 N N . GLY A 1 769 ? -44.945 12.658 52.905 1.00 88.94 769 GLY A N 1
ATOM 6081 C CA . GLY A 1 769 ? -43.833 13.531 53.293 1.00 88.94 769 GLY A CA 1
ATOM 6082 C C . GLY A 1 769 ? -42.648 12.791 53.923 1.00 88.94 769 GLY A C 1
ATOM 6083 O O . GLY A 1 769 ? -41.630 13.412 54.222 1.00 88.94 769 GLY A O 1
ATOM 6084 N N . GLU A 1 770 ? -42.757 11.476 54.120 1.00 94.75 770 GLU A N 1
ATOM 6085 C CA . GLU A 1 770 ? -41.668 10.630 54.611 1.00 94.75 770 GLU A CA 1
ATOM 6086 C C . GLU A 1 770 ? -40.633 10.346 53.511 1.00 94.75 770 GLU A C 1
ATOM 6088 O O . GLU A 1 770 ? -40.971 10.233 52.330 1.00 94.75 770 GLU A O 1
ATOM 6093 N N . THR A 1 771 ? -39.368 10.173 53.905 1.00 96.25 771 THR A N 1
ATOM 6094 C CA . THR A 1 771 ? -38.290 9.777 52.987 1.00 96.25 771 THR A CA 1
ATOM 6095 C C . THR A 1 771 ? -38.016 8.284 53.114 1.00 96.25 771 THR A C 1
ATOM 6097 O O . THR A 1 771 ? -37.635 7.821 54.189 1.00 96.25 771 THR A O 1
ATOM 6100 N N . LEU A 1 772 ? -38.158 7.540 52.017 1.00 96.75 772 LEU A N 1
ATOM 6101 C CA . LEU A 1 772 ? -37.684 6.161 51.892 1.00 96.75 772 LEU A CA 1
ATOM 6102 C C . LEU A 1 772 ? -36.272 6.195 51.297 1.00 96.75 772 LEU A C 1
ATOM 6104 O O . LEU A 1 772 ? -36.106 6.524 50.123 1.00 96.75 772 LEU A O 1
ATOM 6108 N N . ALA A 1 773 ? -35.268 5.893 52.115 1.00 96.00 773 ALA A N 1
ATOM 6109 C CA . ALA A 1 773 ? -33.857 5.949 51.738 1.00 96.00 773 ALA A CA 1
ATOM 6110 C C . ALA A 1 773 ? -33.299 4.543 51.515 1.00 96.00 773 ALA A C 1
ATOM 6112 O O . ALA A 1 773 ? -33.613 3.625 52.277 1.00 96.00 773 ALA A O 1
ATOM 6113 N N . LEU A 1 774 ? -32.471 4.382 50.484 1.00 94.94 774 LEU A N 1
ATOM 6114 C CA . LEU A 1 774 ? -31.826 3.128 50.125 1.00 94.94 774 LEU A CA 1
ATOM 6115 C C . LEU A 1 774 ? -30.360 3.364 49.777 1.00 94.94 774 LEU A C 1
ATOM 6117 O O . LEU A 1 774 ? -30.046 4.203 48.933 1.00 94.94 774 LEU A O 1
ATOM 6121 N N . ASP A 1 775 ? -29.495 2.547 50.364 1.00 93.88 775 ASP A N 1
ATOM 6122 C CA . ASP A 1 775 ? -28.099 2.402 49.972 1.00 93.88 775 ASP A CA 1
ATOM 6123 C C . ASP A 1 775 ? -27.930 1.076 49.234 1.00 93.88 775 ASP A C 1
ATOM 6125 O O . ASP A 1 775 ? -28.327 0.029 49.750 1.00 93.88 775 ASP A O 1
ATOM 6129 N N . ILE A 1 776 ? -27.326 1.122 48.048 1.00 92.75 776 ILE A N 1
ATOM 6130 C CA . ILE A 1 776 ? -27.110 -0.041 47.185 1.00 92.75 776 ILE A CA 1
ATOM 6131 C C . ILE A 1 776 ? -25.619 -0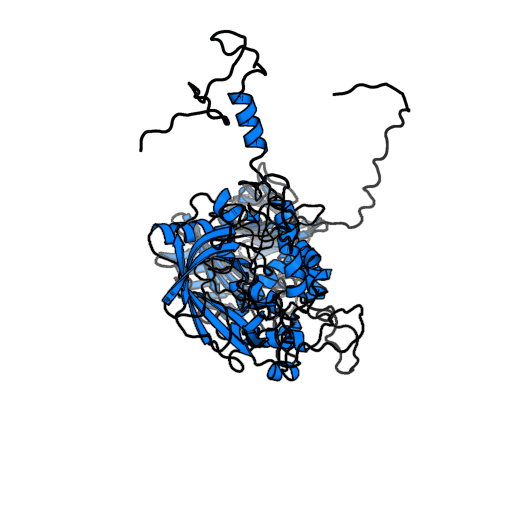.154 46.899 1.00 92.75 776 ILE A C 1
ATOM 6133 O O . ILE A 1 776 ? -25.023 0.806 46.420 1.00 92.75 776 ILE A O 1
ATOM 6137 N N . THR A 1 777 ? -25.007 -1.297 47.204 1.00 91.00 777 THR A N 1
ATOM 6138 C CA . THR A 1 777 ? -23.573 -1.534 46.956 1.00 91.00 777 THR A CA 1
ATOM 6139 C C . THR A 1 777 ? -23.297 -2.024 45.532 1.00 91.00 777 THR A C 1
ATOM 6141 O O . THR A 1 777 ? -24.129 -2.704 44.942 1.00 91.00 777 THR A O 1
ATOM 6144 N N . THR A 1 778 ? -22.101 -1.766 44.992 1.00 87.44 778 THR A N 1
ATOM 6145 C CA . THR A 1 778 ? -21.611 -2.454 43.779 1.00 87.44 778 THR A CA 1
ATOM 6146 C C . THR A 1 778 ? -20.890 -3.748 44.186 1.00 87.44 778 THR A C 1
ATOM 6148 O O . THR A 1 778 ? -19.668 -3.754 44.316 1.00 87.44 778 THR A O 1
ATOM 6151 N N . GLU A 1 779 ? -21.602 -4.853 44.440 1.00 79.38 779 GLU A N 1
ATOM 6152 C CA . GLU A 1 779 ? -20.928 -6.124 44.786 1.00 79.38 779 GLU A CA 1
ATOM 6153 C C . GLU A 1 779 ? -20.378 -6.843 43.555 1.00 79.38 779 GLU A C 1
ATOM 6155 O O . GLU A 1 779 ? -19.332 -7.491 43.618 1.00 79.38 779 GLU A O 1
ATOM 6160 N N . LEU A 1 780 ? -21.117 -6.771 42.447 1.00 77.50 780 LEU A N 1
ATOM 6161 C CA . LEU A 1 780 ? -20.898 -7.634 41.298 1.00 77.50 780 LEU A CA 1
ATOM 6162 C C . LEU A 1 780 ? -21.285 -6.930 40.006 1.00 77.50 780 LEU A C 1
ATOM 6164 O O . LEU A 1 780 ? -22.452 -6.601 39.795 1.00 77.50 780 LEU A O 1
ATOM 6168 N N . ILE A 1 781 ? -20.308 -6.751 39.124 1.00 78.25 781 ILE A N 1
ATOM 6169 C CA . ILE A 1 781 ? -20.544 -6.265 37.769 1.00 78.25 781 ILE A CA 1
ATOM 6170 C C . ILE A 1 781 ? -20.852 -7.459 36.875 1.00 78.25 781 ILE A C 1
ATOM 6172 O O . ILE A 1 781 ? -20.015 -8.335 36.684 1.00 78.25 781 ILE A O 1
ATOM 6176 N N . VAL A 1 782 ? -22.064 -7.485 36.331 1.00 76.75 782 VAL A N 1
ATOM 6177 C CA . VAL A 1 782 ? -22.522 -8.531 35.402 1.00 76.75 782 VAL A CA 1
ATOM 6178 C C . VAL A 1 782 ? -22.269 -8.161 33.939 1.00 76.75 782 VAL A C 1
ATOM 6180 O O . VAL A 1 782 ? -22.418 -9.002 33.055 1.00 76.75 782 VAL A O 1
ATOM 6183 N N . ARG A 1 783 ? -21.908 -6.898 33.672 1.00 76.81 783 ARG A N 1
ATOM 6184 C CA . ARG A 1 783 ? -21.446 -6.410 32.368 1.00 76.81 783 ARG A CA 1
ATOM 6185 C C . ARG A 1 783 ? -20.686 -5.095 32.523 1.00 76.81 783 ARG A C 1
ATOM 6187 O O . ARG A 1 783 ? -21.189 -4.178 33.168 1.00 76.81 783 ARG A O 1
ATOM 6194 N N . ASP A 1 784 ? -19.523 -4.997 31.886 1.00 77.25 784 ASP A N 1
ATOM 6195 C CA . ASP A 1 784 ? -18.747 -3.759 31.759 1.00 77.25 784 ASP A CA 1
ATOM 6196 C C . ASP A 1 784 ? -18.305 -3.555 30.309 1.00 77.25 784 ASP A C 1
ATOM 6198 O O . ASP A 1 784 ? -17.511 -4.321 29.761 1.00 77.25 784 ASP A O 1
ATOM 6202 N N . GLU A 1 785 ? -18.800 -2.492 29.686 1.00 68.62 785 GLU A N 1
ATOM 6203 C CA . GLU A 1 785 ? -18.341 -2.035 28.382 1.00 68.62 785 GLU A CA 1
ATOM 6204 C C . GLU A 1 785 ? -17.469 -0.792 28.546 1.00 68.62 785 GLU A C 1
ATOM 6206 O O . GLU A 1 785 ? -17.894 0.344 28.319 1.00 68.62 785 GLU A O 1
ATOM 6211 N N . LYS A 1 786 ? -16.206 -1.030 28.926 1.00 65.00 786 LYS A N 1
ATOM 6212 C CA . LYS A 1 786 ? -15.144 -0.012 29.016 1.00 65.00 786 LYS A CA 1
ATOM 6213 C C . LYS A 1 786 ? -15.528 1.197 29.887 1.00 65.00 786 LYS A C 1
ATOM 6215 O O . LYS A 1 786 ? -15.151 2.322 29.559 1.00 65.00 786 LYS A O 1
ATOM 6220 N N . GLY A 1 787 ? -16.298 0.992 30.956 1.00 62.72 787 GLY A N 1
ATOM 6221 C CA . GLY A 1 787 ? -16.728 2.057 31.868 1.00 62.72 787 GLY A CA 1
ATOM 6222 C C . GLY A 1 787 ? -17.803 3.006 31.330 1.00 62.72 787 GLY A C 1
ATOM 6223 O O . GLY A 1 787 ? -18.215 3.910 32.050 1.00 62.72 787 GLY A O 1
ATOM 6224 N N . ALA A 1 788 ? -18.262 2.826 30.087 1.00 65.31 788 ALA A N 1
ATOM 6225 C CA . ALA A 1 788 ? -19.306 3.651 29.481 1.00 65.31 788 ALA A CA 1
ATOM 6226 C C . ALA A 1 788 ? -20.715 3.112 29.741 1.00 65.31 788 ALA A C 1
ATOM 6228 O O . ALA A 1 788 ? -21.658 3.891 29.865 1.00 65.31 788 ALA A O 1
ATOM 6229 N N . TYR A 1 789 ? -20.836 1.789 29.797 1.00 80.12 789 TYR A N 1
ATOM 6230 C CA . TYR A 1 789 ? -22.047 1.081 30.173 1.00 80.12 789 TYR A CA 1
ATOM 6231 C C . TYR A 1 789 ? -21.685 -0.013 31.166 1.00 80.12 789 TYR A C 1
ATOM 6233 O O . TYR A 1 789 ? -20.828 -0.856 30.884 1.00 80.12 789 TYR A O 1
ATOM 6241 N N . GLN A 1 790 ? -22.316 0.028 32.333 1.00 83.69 790 GLN A N 1
ATOM 6242 C CA . GLN A 1 790 ? -22.077 -0.920 33.408 1.00 83.69 790 GLN A CA 1
ATOM 6243 C C . GLN A 1 790 ? -23.394 -1.388 33.997 1.00 83.69 790 GLN A C 1
ATOM 6245 O O . GLN A 1 790 ? -24.322 -0.605 34.178 1.00 83.69 790 GLN A O 1
ATOM 6250 N N . ARG A 1 791 ? -23.453 -2.677 34.320 1.00 85.75 791 ARG A N 1
ATOM 6251 C CA . ARG A 1 791 ? -24.591 -3.297 34.988 1.00 85.75 791 ARG A CA 1
ATOM 6252 C C . ARG A 1 791 ? -24.111 -4.003 36.239 1.00 85.75 791 ARG A C 1
ATOM 6254 O O . ARG A 1 791 ? -23.193 -4.827 36.176 1.00 85.75 791 ARG A O 1
ATOM 6261 N N . ALA A 1 792 ? -24.753 -3.699 37.353 1.00 86.38 792 ALA A N 1
ATOM 6262 C CA . ALA A 1 792 ? -24.348 -4.144 38.668 1.00 86.38 792 ALA A CA 1
ATOM 6263 C C . ALA A 1 792 ? -25.501 -4.792 39.433 1.00 86.38 792 ALA A C 1
ATOM 6265 O O . ALA A 1 792 ? -26.667 -4.427 39.291 1.00 86.38 792 ALA A O 1
ATOM 6266 N N . ASN A 1 793 ? -25.136 -5.735 40.294 1.00 85.50 793 ASN A N 1
ATOM 6267 C CA . ASN A 1 793 ? -25.983 -6.248 41.356 1.00 85.50 793 ASN A CA 1
ATOM 6268 C C . ASN A 1 793 ? -25.387 -5.875 42.712 1.00 85.50 793 ASN A C 1
ATOM 6270 O O . ASN A 1 793 ? -24.166 -5.897 42.898 1.00 85.50 793 ASN A O 1
ATOM 6274 N N . GLY A 1 794 ? -26.269 -5.570 43.659 1.00 87.62 794 GLY A N 1
ATOM 6275 C CA . GLY A 1 794 ? -25.904 -5.024 44.957 1.00 87.62 794 GLY A CA 1
ATOM 6276 C C . GLY A 1 794 ? -26.748 -5.524 46.115 1.00 87.62 794 GLY A C 1
ATOM 6277 O O . GLY A 1 794 ? -27.862 -6.028 45.928 1.00 87.62 794 GLY A O 1
ATOM 6278 N N . LEU A 1 795 ? -26.229 -5.344 47.330 1.00 89.69 795 LEU A N 1
ATOM 6279 C CA . LEU A 1 795 ? -27.036 -5.418 48.545 1.00 89.69 795 LEU A CA 1
ATOM 6280 C C . LEU A 1 795 ? -27.724 -4.079 48.762 1.00 89.69 795 LEU A C 1
ATOM 6282 O O . LEU A 1 795 ? -27.090 -3.029 48.684 1.00 89.69 795 LEU A O 1
ATOM 6286 N N . ILE A 1 796 ? -29.014 -4.139 49.072 1.00 92.62 796 ILE A N 1
ATOM 6287 C CA . ILE A 1 796 ? -29.791 -2.981 49.496 1.00 92.62 796 ILE A CA 1
ATOM 6288 C C . ILE A 1 796 ? -29.833 -2.959 51.012 1.00 92.62 796 ILE A C 1
ATOM 6290 O O . ILE A 1 796 ? -30.169 -3.964 51.638 1.00 92.62 796 ILE A O 1
ATOM 6294 N N . LYS A 1 797 ? -29.604 -1.784 51.587 1.00 94.81 797 LYS A N 1
ATOM 6295 C CA . LYS A 1 797 ? -30.027 -1.447 52.942 1.00 94.81 797 LYS A CA 1
ATOM 6296 C C . LYS A 1 797 ? -30.914 -0.214 52.873 1.00 94.81 797 LYS A C 1
ATOM 6298 O O . LYS A 1 797 ? -30.445 0.855 52.493 1.00 94.81 797 LYS A O 1
ATOM 6303 N N . GLY A 1 798 ? -32.190 -0.350 53.222 1.00 94.88 798 GLY A N 1
ATOM 6304 C CA . GLY A 1 798 ? -33.142 0.745 53.054 1.00 94.88 798 GLY A CA 1
ATOM 6305 C C . GLY A 1 798 ? -34.365 0.673 53.956 1.00 94.88 798 GLY A C 1
ATOM 6306 O O . GLY A 1 798 ? -34.690 -0.367 54.520 1.00 94.88 798 GLY A O 1
ATOM 6307 N N . GLY A 1 799 ? -35.044 1.802 54.117 1.00 95.31 799 GLY A N 1
ATOM 6308 C CA . GLY A 1 799 ? -36.209 1.949 54.987 1.00 95.31 799 GLY A CA 1
ATOM 6309 C C . GLY A 1 799 ? -36.659 3.403 55.078 1.00 95.31 799 GLY A C 1
ATOM 6310 O O . GLY A 1 799 ? -36.010 4.302 54.536 1.00 95.31 799 GLY A O 1
ATOM 6311 N N . ILE A 1 800 ? -37.789 3.645 55.742 1.00 95.25 800 ILE A N 1
ATOM 6312 C CA . ILE A 1 800 ? -38.215 5.020 56.022 1.00 95.25 800 ILE A CA 1
ATOM 6313 C C . ILE A 1 800 ? -37.231 5.621 57.031 1.00 95.25 800 ILE A C 1
ATOM 6315 O O . ILE A 1 800 ? -36.919 4.998 58.048 1.00 95.25 800 ILE A O 1
ATOM 6319 N N . VAL A 1 801 ? -36.721 6.821 56.751 1.00 93.31 801 VAL A N 1
ATOM 6320 C CA . VAL A 1 801 ? -35.742 7.499 57.612 1.00 93.31 801 VAL A CA 1
ATOM 6321 C C . VAL A 1 801 ? -36.303 7.640 59.032 1.00 93.31 801 VAL A C 1
ATOM 6323 O O . VAL A 1 801 ? -37.363 8.224 59.239 1.00 93.31 801 VAL A O 1
ATOM 6326 N N . GLY A 1 802 ? -35.577 7.106 60.020 1.00 89.38 802 GLY A N 1
ATOM 6327 C CA . GLY A 1 802 ? -35.993 7.099 61.428 1.00 89.38 802 GLY A CA 1
ATOM 6328 C C . GLY A 1 802 ? -36.892 5.925 61.840 1.00 89.38 802 GLY A C 1
ATOM 6329 O O . GLY A 1 802 ? -37.301 5.870 62.998 1.00 89.38 802 GLY A O 1
ATOM 6330 N N . GLN A 1 803 ? -37.180 4.987 60.932 1.00 93.06 803 GLN A N 1
ATOM 6331 C CA . GLN A 1 803 ? -37.920 3.749 61.196 1.00 93.06 803 GLN A CA 1
ATOM 6332 C C . GLN A 1 803 ? -37.029 2.506 60.995 1.00 93.06 803 GLN A C 1
ATOM 6334 O O . GLN A 1 803 ? -35.802 2.601 60.929 1.00 93.06 803 GLN A O 1
ATOM 6339 N N . GLU A 1 804 ? -37.646 1.322 60.946 1.00 91.75 804 GLU A N 1
ATOM 6340 C CA . GLU A 1 804 ? -36.968 0.050 60.690 1.00 91.75 804 GLU A CA 1
ATOM 6341 C C . GLU A 1 804 ? -36.291 0.035 59.307 1.00 91.75 804 GLU A C 1
ATOM 6343 O O . GLU A 1 804 ? -36.877 0.449 58.301 1.00 91.75 804 GLU A O 1
ATOM 6348 N N . THR A 1 805 ? -35.049 -0.454 59.259 1.00 93.69 805 THR A N 1
ATOM 6349 C CA . THR A 1 805 ? -34.295 -0.664 58.018 1.00 93.69 805 THR A CA 1
ATOM 6350 C C . THR A 1 805 ? -34.299 -2.137 57.653 1.00 93.69 805 THR A C 1
ATOM 6352 O O . THR A 1 805 ? -34.025 -2.983 58.502 1.00 93.69 805 THR A O 1
ATOM 6355 N N . PHE A 1 806 ? -34.511 -2.426 56.379 1.00 95.19 806 PHE A N 1
ATOM 6356 C CA . PHE A 1 806 ? -34.518 -3.768 55.822 1.00 95.19 806 PHE A CA 1
ATOM 6357 C C . PHE A 1 806 ? -33.325 -3.972 54.895 1.00 95.19 806 PHE A C 1
ATOM 6359 O O . PHE A 1 806 ? -32.839 -3.036 54.254 1.00 95.19 806 PHE A O 1
ATOM 6366 N N . GLU A 1 807 ? -32.887 -5.220 54.808 1.00 92.50 807 GLU A N 1
ATOM 6367 C CA . GLU A 1 807 ? -31.888 -5.659 53.844 1.00 92.50 807 GLU A CA 1
ATOM 6368 C C . GLU A 1 807 ? -32.565 -6.328 52.648 1.00 92.50 807 GLU A C 1
ATOM 6370 O O . GLU A 1 807 ? -33.674 -6.872 52.737 1.00 92.50 807 GLU A O 1
ATOM 6375 N N . GLY A 1 808 ? -31.901 -6.264 51.503 1.00 89.75 808 GLY A N 1
ATOM 6376 C CA . GLY A 1 808 ? -32.432 -6.783 50.260 1.00 89.75 808 GLY A CA 1
ATOM 6377 C C . GLY A 1 808 ? -31.416 -6.784 49.134 1.00 89.75 808 GLY A C 1
ATOM 6378 O O . GLY A 1 808 ? -30.206 -6.751 49.357 1.00 89.75 808 GLY A O 1
ATOM 6379 N N . ARG A 1 809 ? -31.924 -6.848 47.908 1.00 87.50 809 ARG A N 1
ATOM 6380 C CA . ARG A 1 809 ? -31.129 -6.997 46.686 1.00 87.50 809 ARG A CA 1
ATOM 6381 C C . ARG A 1 809 ? -31.610 -6.017 45.634 1.00 87.50 809 ARG A C 1
ATOM 6383 O O . ARG A 1 809 ? -32.815 -5.787 45.518 1.00 87.50 809 ARG A O 1
ATOM 6390 N N . GLY A 1 810 ? -30.655 -5.452 44.909 1.00 87.94 810 GLY A N 1
ATOM 6391 C CA . GLY A 1 810 ? -30.899 -4.461 43.875 1.00 87.94 810 GLY A CA 1
ATOM 6392 C C . GLY A 1 810 ? -30.091 -4.746 42.628 1.00 87.94 810 GLY A C 1
ATOM 6393 O O . GLY A 1 810 ? -28.985 -5.286 42.703 1.00 87.94 810 GLY A O 1
ATOM 6394 N N . HIS A 1 811 ? -30.663 -4.345 41.508 1.00 87.31 811 HIS A N 1
ATOM 6395 C CA . HIS A 1 811 ? -30.046 -4.376 40.199 1.00 87.31 811 HIS A CA 1
ATOM 6396 C C . HIS A 1 811 ? -30.067 -2.973 39.620 1.00 87.31 811 HIS A C 1
ATOM 6398 O O . HIS A 1 811 ? -31.075 -2.274 39.751 1.00 87.31 811 HIS A O 1
ATOM 6404 N N . TYR A 1 812 ? -28.979 -2.563 38.980 1.00 88.44 812 TYR A N 1
ATOM 6405 C CA . TYR A 1 812 ? -28.925 -1.258 38.343 1.00 88.44 812 TYR A CA 1
ATOM 6406 C C . TYR A 1 812 ? -27.944 -1.200 37.191 1.00 88.44 812 TYR A C 1
ATOM 6408 O O . TYR A 1 812 ? -26.942 -1.917 37.140 1.00 88.44 812 TYR A O 1
ATOM 6416 N N . GLU A 1 813 ? -28.269 -0.323 36.258 1.00 86.75 813 GLU A N 1
ATOM 6417 C CA . GLU A 1 813 ? -27.495 -0.029 35.073 1.00 86.75 813 GLU A CA 1
ATOM 6418 C C . GLU A 1 813 ? -27.136 1.446 35.037 1.00 86.75 813 GLU A C 1
ATOM 6420 O O . GLU A 1 813 ? -27.975 2.311 35.286 1.00 86.75 813 GLU A O 1
ATOM 6425 N N . GLU A 1 814 ? -25.902 1.720 34.633 1.00 85.88 814 GLU A N 1
ATOM 6426 C CA . GLU A 1 814 ? -25.398 3.064 34.435 1.00 85.88 814 GLU A CA 1
ATOM 6427 C C . GLU A 1 814 ? -24.801 3.210 33.032 1.00 85.88 814 GLU A C 1
ATOM 6429 O O . GLU A 1 814 ? -23.921 2.451 32.618 1.00 85.88 814 GLU A O 1
ATOM 6434 N N . PHE A 1 815 ? -25.269 4.226 32.313 1.00 82.19 815 PHE A N 1
ATOM 6435 C CA . PHE A 1 815 ? -24.738 4.693 31.042 1.00 82.19 815 PHE A CA 1
ATOM 6436 C C . PHE A 1 815 ? -24.159 6.100 31.207 1.00 82.19 815 PHE A C 1
ATOM 6438 O O . PHE A 1 815 ? -24.874 7.055 31.522 1.00 82.19 815 PHE A O 1
ATOM 6445 N N . ILE A 1 816 ? -22.871 6.263 30.903 1.00 76.75 816 ILE A N 1
ATOM 6446 C CA . ILE A 1 816 ? -22.177 7.555 30.934 1.00 76.75 816 ILE A CA 1
ATOM 6447 C C . ILE A 1 816 ? -21.699 7.922 29.522 1.00 76.75 816 ILE A C 1
ATOM 6449 O O . ILE A 1 816 ? -20.511 7.880 29.192 1.00 76.75 816 ILE A O 1
ATOM 6453 N N . PHE A 1 817 ? -22.631 8.333 28.658 1.00 64.81 817 PHE A N 1
ATOM 6454 C CA . PHE A 1 817 ? -22.332 8.738 27.274 1.00 64.81 817 PHE A CA 1
ATOM 6455 C C . PHE A 1 817 ? -21.430 9.978 27.175 1.00 64.81 817 PHE A C 1
ATOM 6457 O O . PHE A 1 817 ? -20.782 10.196 26.149 1.00 64.81 817 PHE A O 1
ATOM 6464 N N . GLY A 1 818 ? -21.352 10.790 28.235 1.00 55.75 818 GLY A N 1
ATOM 6465 C CA . GLY A 1 818 ? -20.366 11.869 28.353 1.00 55.75 818 GLY A CA 1
ATOM 6466 C C . GLY A 1 818 ? -18.918 11.388 28.183 1.00 55.75 818 GLY A C 1
ATOM 6467 O O . GLY A 1 818 ? -18.142 12.053 27.511 1.00 55.75 818 GLY A O 1
ATOM 6468 N N . ILE A 1 819 ? -18.582 10.195 28.684 1.00 51.19 819 ILE A N 1
ATOM 6469 C CA . ILE A 1 819 ? -17.230 9.624 28.595 1.00 51.19 819 ILE A CA 1
ATOM 6470 C C . ILE A 1 819 ? -16.932 9.161 27.159 1.00 51.19 819 ILE A C 1
ATOM 6472 O O . ILE A 1 819 ? -15.877 9.467 26.611 1.00 51.19 819 ILE A O 1
ATOM 6476 N N . VAL A 1 820 ? -17.883 8.494 26.495 1.00 45.81 820 VAL A N 1
ATOM 6477 C CA . VAL A 1 820 ? -17.725 8.000 25.109 1.00 45.81 820 VAL A CA 1
ATOM 6478 C C . VAL A 1 820 ? -17.531 9.148 24.111 1.00 45.81 820 VAL A C 1
ATOM 6480 O O . VAL A 1 820 ? -16.702 9.061 23.202 1.00 45.81 820 VAL A O 1
ATOM 6483 N N . ASN A 1 821 ? -18.262 10.248 24.302 1.00 42.22 821 ASN A N 1
ATOM 6484 C CA . ASN A 1 821 ? -18.171 11.420 23.433 1.00 42.22 821 ASN A CA 1
ATOM 6485 C C . ASN A 1 821 ? -16.975 12.339 23.745 1.00 42.22 821 ASN A C 1
ATOM 6487 O O . ASN A 1 821 ? -16.583 13.085 22.851 1.00 42.22 821 ASN A O 1
ATOM 6491 N N . ASP A 1 822 ? -16.353 12.243 24.927 1.00 40.78 822 ASP A N 1
ATOM 6492 C CA . ASP A 1 822 ? -15.121 12.979 25.269 1.00 40.78 822 ASP A CA 1
ATOM 6493 C C . ASP A 1 822 ? -13.831 12.248 24.828 1.00 40.78 822 ASP A C 1
ATOM 6495 O O . ASP A 1 822 ? -12.804 12.891 24.607 1.00 40.78 822 ASP A O 1
ATOM 6499 N N . TYR A 1 823 ? -13.869 10.926 24.597 1.00 33.66 823 TYR A N 1
ATOM 6500 C CA . TYR A 1 823 ? -12.765 10.175 23.961 1.00 33.66 823 TYR A CA 1
ATOM 6501 C C . TYR A 1 823 ? -12.738 10.285 22.429 1.00 33.66 823 TYR A C 1
ATOM 6503 O O . TYR A 1 823 ? -11.771 9.875 21.781 1.00 33.66 823 TYR A O 1
ATOM 6511 N N . THR A 1 824 ? -13.774 10.880 21.840 1.00 31.91 824 THR A N 1
ATOM 6512 C CA . THR A 1 824 ? -13.790 11.280 20.434 1.00 31.91 824 THR A CA 1
ATOM 6513 C C . THR A 1 824 ? -13.472 12.775 20.402 1.00 31.91 824 THR A C 1
ATOM 6515 O O . THR A 1 824 ? -14.203 13.526 21.038 1.00 31.91 824 THR A O 1
ATOM 6518 N N . PRO A 1 825 ? -12.430 13.273 19.707 1.00 27.39 825 PRO A N 1
ATOM 6519 C CA . PRO A 1 825 ? -12.179 14.710 19.632 1.00 27.39 825 PRO A CA 1
ATOM 6520 C C . PRO A 1 825 ? -13.290 15.382 18.809 1.00 27.39 825 PRO A C 1
ATOM 6522 O O . PRO A 1 825 ? -13.165 15.622 17.609 1.00 27.39 825 PRO A O 1
ATOM 6525 N N . GLN A 1 826 ? -14.413 15.671 19.458 1.00 31.91 826 GLN A N 1
ATOM 6526 C CA . GLN A 1 826 ? -15.496 16.474 18.927 1.00 31.91 826 GLN A CA 1
ATOM 6527 C C . GLN A 1 826 ? -15.082 17.938 19.057 1.00 31.91 826 GLN A C 1
ATOM 6529 O O . GLN A 1 826 ? -15.244 18.587 20.088 1.00 31.91 826 GLN A O 1
ATOM 6534 N N . LEU A 1 827 ? -14.557 18.464 17.951 1.00 34.84 827 LEU A N 1
ATOM 6535 C CA . LEU A 1 827 ? -14.665 19.873 17.592 1.00 34.84 827 LEU A CA 1
ATOM 6536 C C . LEU A 1 827 ? -16.100 20.361 17.861 1.00 34.84 827 LEU A C 1
ATOM 6538 O O . LEU A 1 827 ? -16.989 20.159 17.036 1.00 34.84 827 LEU A O 1
ATOM 6542 N N . ARG A 1 828 ? -16.334 21.056 18.976 1.00 32.53 828 ARG A N 1
ATOM 6543 C CA . ARG A 1 828 ? -17.499 21.937 19.117 1.00 32.53 828 ARG A CA 1
ATOM 6544 C C . ARG A 1 828 ? -17.053 23.385 18.975 1.00 32.53 828 ARG A C 1
ATOM 6546 O O . ARG A 1 828 ? -16.787 24.077 19.948 1.00 32.53 828 ARG A O 1
ATOM 6553 N N . TYR A 1 829 ? -17.027 23.848 17.728 1.00 32.38 829 TYR A N 1
ATOM 6554 C CA . TYR A 1 829 ? -17.353 25.240 17.437 1.00 32.38 829 TYR A CA 1
ATOM 6555 C C . TYR A 1 829 ? -18.876 25.374 17.490 1.00 32.38 829 TYR A C 1
ATOM 6557 O O . TYR A 1 829 ? -19.564 24.886 16.595 1.00 32.38 829 TYR A O 1
ATOM 6565 N N . ARG A 1 830 ? -19.391 26.015 18.541 1.00 32.75 830 ARG A N 1
ATOM 6566 C CA . ARG A 1 830 ? -20.670 26.737 18.535 1.00 32.75 830 ARG A CA 1
ATOM 6567 C C . ARG A 1 830 ? -20.714 27.683 19.735 1.00 32.75 830 ARG A C 1
ATOM 6569 O O . ARG A 1 830 ? -20.877 27.241 20.863 1.00 32.75 830 ARG A O 1
ATOM 6576 N N . ASP A 1 831 ? -20.497 28.959 19.430 1.00 35.56 831 ASP A N 1
ATOM 6577 C CA . ASP A 1 831 ? -21.016 30.155 20.098 1.00 35.56 831 ASP A CA 1
ATOM 6578 C C . ASP A 1 831 ? -21.208 30.077 21.622 1.00 35.56 831 ASP A C 1
ATOM 6580 O O . ASP A 1 831 ? -22.326 29.941 22.116 1.00 35.56 831 ASP A O 1
ATOM 6584 N N . ASP A 1 832 ? -20.117 30.266 22.370 1.00 30.34 832 ASP A N 1
ATOM 6585 C CA . ASP A 1 832 ? -20.187 30.762 23.746 1.00 30.34 832 ASP A CA 1
ATOM 6586 C C . ASP A 1 832 ? -19.916 32.281 23.751 1.00 30.34 832 ASP A C 1
ATOM 6588 O O . ASP A 1 832 ? -18.782 32.704 23.505 1.00 30.34 832 ASP A O 1
ATOM 6592 N N . PRO A 1 833 ? -20.912 33.135 24.056 1.00 32.78 833 PRO A N 1
ATOM 6593 C CA . PRO A 1 833 ? -20.704 34.574 24.217 1.00 32.78 833 PRO A CA 1
ATOM 6594 C C . PRO A 1 833 ? -19.808 34.952 25.412 1.00 32.78 833 PRO A C 1
ATOM 6596 O O . PRO A 1 833 ? -19.530 36.135 25.601 1.00 32.78 833 PRO A O 1
ATOM 6599 N N . ARG A 1 834 ? -19.371 33.996 26.246 1.00 33.38 834 ARG A N 1
ATOM 6600 C CA . ARG A 1 834 ? -18.605 34.256 27.478 1.00 33.38 834 ARG A CA 1
ATOM 6601 C C . ARG A 1 834 ? -17.096 34.058 27.346 1.00 33.38 834 ARG A C 1
ATOM 6603 O O . ARG A 1 834 ? -16.370 34.415 28.270 1.00 33.38 834 ARG A O 1
ATOM 6610 N N . LEU A 1 835 ? -16.589 33.615 26.195 1.00 30.61 835 LEU A N 1
ATOM 6611 C CA . LEU A 1 835 ? -15.146 33.528 25.915 1.00 30.61 835 LEU A CA 1
ATOM 6612 C C . LEU A 1 835 ? -14.598 34.795 25.240 1.00 30.61 835 LEU A C 1
ATOM 6614 O O . LEU A 1 835 ? -13.844 34.739 24.273 1.00 30.61 835 LEU A O 1
ATOM 6618 N N . ASN A 1 836 ? -14.973 35.961 25.769 1.00 28.41 836 ASN A N 1
ATOM 6619 C CA . ASN A 1 836 ? -14.504 37.256 25.281 1.00 28.41 836 ASN A CA 1
ATOM 6620 C C . ASN A 1 836 ? -14.010 38.150 26.426 1.00 28.41 836 ASN A C 1
ATOM 6622 O O . ASN A 1 836 ? -14.350 39.323 26.501 1.00 28.41 836 ASN A O 1
ATOM 6626 N N . VAL A 1 837 ? -13.207 37.601 27.342 1.00 31.81 837 VAL A N 1
ATOM 6627 C CA . VAL A 1 837 ? -12.408 38.401 28.282 1.00 31.81 837 VAL A CA 1
ATOM 6628 C C . VAL A 1 837 ? -11.096 37.676 28.577 1.00 31.81 837 VAL A C 1
ATOM 6630 O O . VAL A 1 837 ? -11.003 36.919 29.531 1.00 31.81 837 VAL A O 1
ATOM 6633 N N . MET A 1 838 ? -10.068 37.914 27.761 1.00 25.86 838 MET A N 1
ATOM 6634 C CA . MET A 1 838 ? -8.676 37.983 28.229 1.00 25.86 838 MET A CA 1
ATOM 6635 C C . MET A 1 838 ? -7.789 38.590 27.132 1.00 25.86 838 MET A C 1
ATOM 6637 O O . MET A 1 838 ? -7.038 37.917 26.436 1.00 25.86 838 MET A O 1
ATOM 6641 N N . SER A 1 839 ? -7.871 39.913 26.984 1.00 25.91 839 SER A N 1
ATOM 6642 C CA . SER A 1 839 ? -6.804 40.707 26.373 1.00 25.91 839 SER A CA 1
ATOM 6643 C C . SER A 1 839 ? -6.449 41.863 27.306 1.00 25.91 839 SER A C 1
ATOM 6645 O O . SER A 1 839 ? -6.909 42.991 27.133 1.00 25.91 839 SER A O 1
ATOM 6647 N N . GLN A 1 840 ? -5.633 41.587 28.322 1.00 26.56 840 GLN A N 1
ATOM 6648 C CA . GLN A 1 840 ? -4.876 42.626 29.013 1.00 26.56 840 GLN A CA 1
ATOM 6649 C C . GLN A 1 840 ? -3.475 42.127 29.368 1.00 26.56 840 GLN A C 1
ATOM 6651 O O . GLN A 1 840 ? -3.314 41.146 30.084 1.00 26.56 840 GLN A O 1
ATOM 6656 N N . SER A 1 841 ? -2.500 42.885 28.861 1.00 25.67 841 SER A N 1
ATOM 6657 C CA . SER A 1 841 ? -1.061 42.976 29.167 1.00 25.67 841 SER A CA 1
ATOM 6658 C C . SER A 1 841 ? -0.242 42.703 27.901 1.00 25.67 841 SER A C 1
ATOM 6660 O O . SER A 1 841 ? -0.502 41.760 27.173 1.00 25.67 841 SER A O 1
ATOM 6662 N N . SER A 1 842 ? 0.723 43.512 27.483 1.00 26.03 842 SER A N 1
ATOM 6663 C CA . SER A 1 842 ? 1.254 44.777 27.984 1.00 26.03 842 SER A CA 1
ATOM 6664 C C . SER A 1 842 ? 2.133 45.350 26.869 1.00 26.03 842 SER A C 1
ATOM 6666 O O . SER A 1 842 ? 2.937 44.633 26.278 1.00 26.03 842 SER A O 1
ATOM 6668 N N . ARG A 1 843 ? 2.004 46.651 26.593 1.00 26.61 843 ARG A N 1
ATOM 6669 C CA . ARG A 1 843 ? 2.992 47.425 25.830 1.00 26.61 843 ARG A CA 1
ATOM 6670 C C . ARG A 1 843 ? 4.299 47.472 26.622 1.00 26.61 843 ARG A C 1
ATOM 6672 O O . ARG A 1 843 ? 4.282 48.076 27.686 1.00 26.61 843 ARG A O 1
ATOM 6679 N N . ILE A 1 844 ? 5.413 46.982 26.074 1.00 26.53 844 ILE A N 1
ATOM 6680 C CA . ILE A 1 844 ? 6.759 47.501 26.385 1.00 26.53 844 ILE A CA 1
ATOM 6681 C C . ILE A 1 844 ? 7.583 47.604 25.092 1.00 26.53 844 ILE A C 1
ATOM 6683 O O . ILE A 1 844 ? 7.415 46.851 24.138 1.00 26.53 844 ILE A O 1
ATOM 6687 N N . GLN A 1 845 ? 8.379 48.666 25.067 1.00 25.25 845 GLN A N 1
ATOM 6688 C CA . GLN A 1 845 ? 8.997 49.366 23.955 1.00 25.25 845 GLN A CA 1
ATOM 6689 C C . GLN A 1 845 ? 10.127 48.624 23.233 1.00 25.25 845 GLN A C 1
ATOM 6691 O O . GLN A 1 845 ? 10.844 47.796 23.785 1.00 25.25 845 GLN A O 1
ATOM 6696 N N . ARG A 1 846 ? 10.350 49.090 21.997 1.00 25.64 846 ARG A N 1
ATOM 6697 C CA . ARG A 1 846 ? 11.604 48.998 21.242 1.00 25.64 846 ARG A CA 1
ATOM 6698 C C . ARG A 1 846 ? 12.811 49.369 22.116 1.00 25.64 846 ARG A C 1
ATOM 6700 O O . ARG A 1 846 ? 12.857 50.471 22.655 1.00 25.64 846 ARG A O 1
ATOM 6707 N N . GLY A 1 847 ? 13.830 48.515 22.112 1.00 25.11 847 GLY A N 1
ATOM 6708 C CA . GLY A 1 847 ? 15.164 48.807 22.628 1.00 25.11 847 GLY A CA 1
ATOM 6709 C C . GLY A 1 847 ? 16.206 47.946 21.917 1.00 25.11 847 GLY A C 1
ATOM 6710 O O . GLY A 1 847 ? 16.106 46.727 21.909 1.00 25.11 847 GLY A O 1
ATOM 6711 N N . LYS A 1 848 ? 17.169 48.604 21.268 1.00 26.08 848 LYS A N 1
ATOM 6712 C CA . LYS A 1 848 ? 18.329 48.017 20.586 1.00 26.08 848 LYS A CA 1
ATOM 6713 C C . LYS A 1 848 ? 19.173 47.178 21.556 1.00 26.08 848 LYS A C 1
ATOM 6715 O O . LYS A 1 848 ? 19.492 47.678 22.627 1.00 26.08 848 LYS A O 1
ATOM 6720 N N . CYS A 1 849 ? 19.678 46.025 21.116 1.00 23.47 849 CYS A N 1
ATOM 6721 C CA . CYS A 1 849 ? 21.040 45.608 21.458 1.00 23.47 849 CYS A CA 1
ATOM 6722 C C . CYS A 1 849 ? 21.620 44.635 20.420 1.00 23.47 849 CYS A C 1
ATOM 6724 O O . CYS A 1 849 ? 20.899 43.957 19.694 1.00 23.47 849 CYS A O 1
ATOM 6726 N N . HIS A 1 850 ? 22.938 44.699 20.293 1.00 25.69 850 HIS A N 1
ATOM 6727 C CA . HIS A 1 850 ? 23.780 44.212 19.208 1.00 25.69 850 HIS A CA 1
ATOM 6728 C C . HIS A 1 850 ? 24.029 42.693 19.172 1.00 25.69 850 HIS A C 1
ATOM 6730 O O . HIS A 1 850 ? 23.952 42.022 20.190 1.00 25.69 850 HIS A O 1
ATOM 6736 N N . ARG A 1 851 ? 24.417 42.238 17.962 1.00 27.17 851 ARG A N 1
ATOM 6737 C CA . ARG A 1 851 ? 25.424 41.210 17.599 1.00 27.17 851 ARG A CA 1
ATOM 6738 C C . ARG A 1 851 ? 25.897 40.265 18.720 1.00 27.17 851 ARG A C 1
ATOM 6740 O O . ARG A 1 851 ? 26.465 40.734 19.699 1.00 27.17 851 ARG A O 1
ATOM 6747 N N . THR A 1 852 ? 25.972 38.962 18.439 1.00 25.98 852 THR A N 1
ATOM 6748 C CA . THR A 1 852 ? 27.172 38.273 17.896 1.00 25.98 852 THR A CA 1
ATOM 6749 C C . THR A 1 852 ? 26.846 36.797 17.619 1.00 25.98 852 THR A C 1
ATOM 6751 O O . THR A 1 852 ? 25.975 36.224 18.263 1.00 25.98 852 THR A O 1
ATOM 6754 N N . LEU A 1 853 ? 27.519 36.249 16.605 1.00 28.62 853 LEU A N 1
ATOM 6755 C CA . LEU A 1 853 ? 27.536 34.858 16.150 1.00 28.62 853 LEU A CA 1
ATOM 6756 C C . LEU A 1 853 ? 27.728 33.813 17.263 1.00 28.62 853 LEU A C 1
ATOM 6758 O O . LEU A 1 853 ? 28.577 34.016 18.132 1.00 28.62 853 LEU A O 1
ATOM 6762 N N . LEU A 1 854 ? 27.063 32.662 17.117 1.00 30.88 854 LEU A N 1
ATOM 6763 C CA . LEU A 1 854 ? 27.666 31.339 16.867 1.00 30.88 854 LEU A CA 1
ATOM 6764 C C . LEU A 1 854 ? 26.589 30.341 16.427 1.00 30.88 854 LEU A C 1
ATOM 6766 O O . LEU A 1 854 ? 25.471 30.419 16.984 1.00 30.88 854 LEU A O 1
#

Radius of gyration: 36.83 Å; chains: 1; bounding box: 100×77×100 Å

Secondary structure (DSSP, 8-state):
-PPPPPB-TTS-B-S-TT---EES-SSS--EE-TT-HHHHHHHHHHTT-PPPPPSS--SEEEEEEEEEE-S--TTT---TTSSSTT-EEEEEEEEE-SSS-TTS-TTSSS--EEEEEEEETTEEEEEEEESSSS-S-SSGGGHHHHHHHTSB-TTT-SB-HHHHHHHHHH-GGGHHHHHHHHSGGGSBS-GGG--EE--S-EEEE-TTS-EEEEEEEEEESS---B--HHHHHHHHHH-TTHHHHHHHHHHHTT---EEEEEEEEE-HHHHTT-SS-TT-TT-PPPTTTSPPEEEEEEEEEE--S-HIIIIIS----TT---TTEEE-S-HHHHHHHHHHHHHHHHHH-TTGGGSTTTS-SS----TT----TT--TTTTTT--SSSS-TTS------SS-TT---TTSTT---S------PPP-THHHHHHHHHHHHHTTSTTHHHHHHHHHHHHHTTS-HHHHHHHH-GGGSS--S------------SSGGGSHHHHTT------S-S-EEEEEEEEE-TTT--EEEEEEEEES-TTS--S-EEEEEEEE-TTS-EEEEEEE-TT--EEEEETTEEEEE-TTSEEEEEE-TTSSS-EEEEEEEETTTTEEEEEEEEESS--BBTTBSS-TTT--EEEETTEEEEEEE--EEEEEEEEETTEEEEEEES-EEEEEEEESS-GGGS-SEEEEEEEEETTEEEEEEEEE-TTS-EEEEEEEEETTEEEEEE--GGGEEEEEESTT--SS--S-GGGSSEEEEEEE-TTS-EEEEEEE--EEEEEETTTEEEEEEEEEEEETTS-EEEEEEEEEEE-HHHHHHSS--------TT--------------------

pLDDT: mean 83.61, std 19.89, range [22.42, 98.94]

Foldseek 3Di:
DPDDFDDDPVRHGDDDLPDFDFDDPPDPDTHGDPPGSSVVRVVVVVVVPDFDAQQWQRAKAKFKWKWFWQDAPVVAAPFPQQHDHRRIWIKIWIKGFTQDHRPFFPQPQGKIWIWMWTQDQQWIAIQTWILDLFAQAQAQVCVVQQSVLQAADPPPRDNALQSNLVSCLVRVLRLLVLLCSQFQVSGWPEPLQGKIKSLAWWWQADQVQAIKIKIKIWHWPVHTHGDFPVVSVVCRVVPRCNRNCVQVVCLVVVVKRKIWMWMFIGHLVCCVVDPDNNLHSLDDDDCVVTNTHTTIMIIGRGGDPDCCLQPRLAAGANLRRGHRIGGDPNNNNVVRNPPRLVSSCNRPNPVSCPRPNNDHPHDDDDLCDADTDPDDDCRCPPDDSDPPDPVDDDDDDGPAPSNRNNPDCSPVDDDDDDDDDDDDDLVSQPVLLVVCVVLVVPPCRNVSSVVSCCVSNVSHDPVSSCLQQWVPPPPDPPDDDDDDDDDTSHSDLSSQDDPRSVDDPPPDQFQKWKKKKKKDADPVQRKIKIWMQIDTADVPDDPDARKIWIWIADSVGDIDIDMDGLPPDKDWDQDQQGIWIDSHQAWIKTWGQLQDQWTKMKIFGRHPRQLKGDIKIWTAQARKDFQADSPCRPDDFDPQFVFKGWTTKRLKTFMFDFMDGNNDTDTDTDTGMMMIMMMGSHNPLQTFQKKKWKWWDWDQKTKIKIWTAHPVGDIWIWIWIDGSRHTFDTHGDPLFKDKWFADPQTDVVHDFALVVTQFMKMWGQTPVRWIKIKDWGQPGWRDDDPRQKTKGKTWIWIDTVPDDITITIMIMMIGNSNVVVVVPPDPDDDDDPPPPDDDDDDDDDDDDDDDDDD

Organism: NCBI:txid702518

InterPro domains:
  IPR011614 Catalase core domain [PF00199] (7-390)
  IPR011614 Catalase core domain [SM01060] (7-395)
  IPR018028 Catalase, mono-functional, haem-containing [PR00067] (23-46)
  IPR018028 Catalase, mono-functional, haem-containing [PR00067] (86-104)
  IPR018028 Catalase, mono-functional, haem-containing [PR00067] (107-124)
  IPR018028 Catalase, mono-functional, haem-containing [PR00067] (126-144)
  IPR018028 Catalase, mono-functional, haem-containing [PR00067] (291-318)
  IPR018028 Catalase, mono-functional, haem-containing [PR00067] (323-349)
  IPR018028 Catalase, mono-functional, haem-containing [PS51402] (3-531)
  IPR018028 Catalase, mono-functional, haem-containing [PTHR11465] (3-474)
  IPR020835 Catalase superfamily [SSF56634] (3-467)
  IPR056402 Diels-Alderase, N-terminal domain [PF24137] (512-679)
  IPR057722 AsqO/PenF-like, C-terminal domain [PF25581] (688-815)

Sequence (854 aa):
MSAPTYTLAEGVPYADPSTAQHFGGNGVKGLMLLQDTQLIETLAHFSRERIPERVVHARAVGAFGEFEVTHDVSQFTSAKFLNEIGKKSKVLLRVSTVGPERGSADTVRDVRGWGMKIFTEEGNQDWVFNDIPVFFIRDPIKFSSVNRSHKRHPATNCSDATMFWDFHNNNQEGIHALMHLFCNRGTPRSIRHLNSYSGHTYKLTKDDGTFYYVKIHIKSNQGVENLTEKEAVKLAGEQPDYHTADLYDAIAKGDFPKGTVYFQVMDPKDAETYRWNIFDMTKVWPHADYPLIPVGKLTLNKNPANYFADIEQAAFSPSNMVRGFAPSADPMLQARVFAYNDAARYRLGVNYQQLPCNRAVSPVYCPYQRDGFMTFGDNYGAEPTYVRSDLRPVNFVGQQGANGYAIGGHEEWVGRVCGFTSQVTEDDFVQARQFWSVLGKQPGEQEALVSNVAGHLGSARKEVHEKAFGKNVQQGFSRPGRSDQEGCPVFVLRWCGPRKARRWPMIRFFASADFWYFDVFSKATNQTLNIVFFNTGEFQQYPHPLAIQVSGVYANGTDFYYEALADSGVTLTNGPKGITSDWKGVGNFDGSALDKPDVEYHINIDSSVMDIKGNITFKSTAPAHYPCDLNGAVGANQNLHPGLYWANAVPDADTTVALTVKDTAISFTDRVGYHDKNWGNQSIIDGPRYWDWGHGRFGPYSVVWYNLLDYNGNESRRSYVVKDGEVLLVSCSLDSMVVRQKGDKAAWPPVTGLLETEGITVNYTLPTGETLALDITTELIVRDEKGAYQRANGLIKGGIVGQETFEGRGHYEEFIFGIVNDYTPQLRYRDDPRLNVMSQSSRIQRGKCHRTLL